Protein AF-0000000085005162 (afdb_homodimer)

Solvent-accessible surface area (backbone atoms only — not comparable to full-atom values): 63603 Å² total; per-residue (Å²): 134,86,76,78,71,82,76,78,75,70,80,66,79,71,73,74,74,73,71,81,65,89,55,52,70,66,54,61,42,54,64,64,38,74,47,74,53,84,86,37,30,31,32,52,58,74,61,48,82,42,66,69,55,87,69,76,27,60,67,50,50,50,42,52,51,51,44,47,50,52,36,52,46,49,45,70,70,62,49,41,57,82,68,22,45,52,56,73,64,72,89,51,52,70,74,76,49,97,74,84,76,86,80,82,82,84,82,82,76,84,76,69,79,84,39,60,56,33,46,30,34,39,41,41,54,74,33,60,73,65,66,96,54,91,69,52,62,49,31,28,35,40,35,34,48,84,90,47,39,42,37,38,34,42,17,56,15,62,56,3,44,54,48,48,44,46,48,50,40,60,49,43,32,38,56,94,92,36,42,26,30,70,37,24,33,41,34,45,36,47,61,73,34,71,39,33,33,38,31,47,35,33,17,37,18,62,58,50,71,69,57,51,51,45,51,45,53,52,30,33,60,29,67,23,34,33,40,35,35,33,42,38,23,25,54,11,16,25,60,64,40,86,94,48,60,57,21,39,76,31,15,89,39,86,83,47,49,38,49,71,63,54,52,51,48,52,47,52,55,25,47,62,49,57,22,44,56,33,50,26,52,39,30,54,21,46,26,21,32,23,48,41,62,76,39,55,81,32,35,18,34,56,57,33,57,29,34,68,69,44,62,94,60,22,25,32,95,55,69,53,16,18,23,46,29,78,70,38,73,64,35,56,56,50,50,46,52,53,48,23,54,51,34,64,72,40,86,51,50,51,39,30,45,27,35,44,81,72,42,70,50,17,52,59,53,29,66,61,48,48,50,55,39,68,75,40,79,83,60,49,52,32,51,51,38,29,51,41,47,70,59,47,48,61,50,61,64,29,45,86,34,30,72,33,91,70,59,34,44,32,29,33,38,30,37,68,63,35,93,73,45,15,28,85,74,75,68,62,72,38,29,31,36,37,42,58,72,42,50,61,46,49,49,54,42,25,73,74,57,24,34,30,35,44,31,27,40,81,35,31,28,46,55,32,12,65,20,47,55,57,39,50,53,43,69,48,45,53,71,80,56,72,88,46,84,83,61,81,62,63,38,55,68,42,28,10,23,27,63,16,93,50,10,19,22,49,41,40,62,30,34,30,45,60,63,75,60,64,90,49,51,76,74,36,47,69,24,51,44,28,36,35,34,40,32,61,14,46,56,28,31,73,69,40,44,46,38,51,42,26,49,42,52,46,30,42,28,17,35,44,26,48,44,44,47,37,88,85,77,64,35,41,36,63,52,72,42,47,38,44,52,53,22,46,32,55,49,39,41,75,71,72,31,51,32,38,52,62,38,27,54,49,39,40,70,33,35,61,66,36,32,46,34,88,57,79,69,60,41,102,134,87,77,77,71,84,75,78,74,70,78,66,79,70,73,76,74,73,69,80,66,89,53,51,68,67,56,61,41,53,63,65,37,75,48,73,53,84,85,38,29,31,32,53,58,73,62,48,81,43,65,69,55,87,68,75,27,62,67,48,50,49,41,53,53,50,43,48,50,54,37,52,46,50,44,69,68,61,49,41,57,80,68,20,45,51,57,74,66,72,89,52,52,70,76,78,49,99,72,84,78,85,79,83,82,83,81,83,76,83,76,68,78,86,39,60,56,31,47,30,34,40,41,40,54,74,35,58,74,67,65,96,53,90,70,52,62,49,31,28,34,42,36,35,48,85,87,48,39,43,38,38,32,40,16,55,16,62,57,4,44,53,51,47,45,46,48,50,42,62,50,43,30,36,56,94,90,37,42,26,29,71,36,22,32,43,34,44,36,47,61,73,34,72,38,32,32,39,31,46,33,33,16,38,17,60,56,50,70,69,57,51,50,45,51,46,51,52,31,36,61,28,67,23,35,33,42,34,35,35,41,39,23,25,54,10,15,26,60,65,41,86,94,48,61,57,20,38,74,31,16,88,40,85,83,46,49,39,48,71,64,51,52,51,49,53,47,52,56,25,46,62,50,56,22,44,56,33,51,26,52,40,30,53,21,45,26,20,33,25,49,41,61,76,40,56,80,31,35,19,35,56,58,32,57,27,33,68,68,44,61,96,60,20,24,33,94,56,68,53,15,17,23,44,30,79,68,39,73,63,36,57,57,51,49,45,53,54,48,24,54,51,35,64,71,38,84,50,50,52,40,29,46,27,35,45,82,74,43,70,51,16,52,58,54,28,66,61,46,50,51,56,39,68,75,39,78,83,61,47,52,30,52,51,37,29,51,41,48,69,59,47,49,60,48,62,64,29,44,86,34,30,72,33,92,71,58,33,43,32,30,34,40,32,38,68,62,35,92,73,45,16,28,84,74,74,68,60,71,38,30,28,36,38,42,58,73,41,48,62,45,49,49,54,40,24,72,72,57,24,35,30,35,45,31,27,42,81,35,32,28,46,54,33,13,66,20,49,54,58,39,49,55,44,69,49,43,54,71,82,57,71,87,46,86,83,61,81,61,62,38,57,67,42,28,10,25,26,62,16,94,49,10,19,21,49,41,42,63,29,34,30,44,61,62,75,59,64,91,49,52,77,73,34,47,67,25,50,43,29,36,34,32,40,32,64,14,46,56,29,29,71,69,40,44,45,38,52,43,26,47,43,51,48,29,43,28,16,35,45,26,46,44,42,47,38,88,86,78,64,36,42,36,63,52,70,42,47,36,42,52,53,24,44,29,55,51,38,40,76,71,73,32,51,34,39,53,62,38,26,52,50,40,41,70,34,36,62,64,36,31,45,35,88,58,79,70,61,39,102

InterPro domains:
  IPR015883 Beta-hexosaminidase, catalytic domain [PF00728] (193-563)
  IPR017853 Glycoside hydrolase superfamily [SSF51445] (193-566)
  IPR025705 Beta-hexosaminidase [PIRSF001093] (6-616)
  IPR025705 Beta-hexosaminidase [PR00738] (151-171)
  IPR025705 Beta-hexosaminidase [PR00738] (187-204)
  IPR025705 Beta-hexosaminidase [PR00738] (216-237)
  IPR025705 Beta-hexosaminidase [PR00738] (269-286)
  IPR025705 Beta-hexosaminidase [PR00738] (324-342)
  IPR025705 Beta-hexosaminidase [PR00738] (346-359)
  IPR025705 Beta-hexosaminidase [PR00738] (528-544)
  IPR025705 Beta-hexosaminidase [PR00738] (545-562)
  IPR025705 Beta-hexosaminidase [PTHR22600] (21-606)
  IPR029018 Beta-hexosaminidase-like, domain 2 [G3DSA:3.30.379.10] (23-190)
  IPR029018 Beta-hexosaminidase-like, domain 2 [SSF55545] (28-191)
  IPR029019 Beta-hexosaminidase, eukaryotic type, N-terminal [PF14845] (27-171)

Organism: Metarhizium robertsii (strain ARSEF 23 / ATCC MYA-3075) (NCBI:txid655844)

Structure (mmCIF, N/CA/C/O backbone):
data_AF-0000000085005162-model_v1
#
loop_
_entity.id
_entity.type
_entity.pdbx_description
1 polymer Beta-hexosaminidase
#
loop_
_atom_site.group_PDB
_atom_site.id
_atom_site.type_symbol
_atom_site.label_atom_id
_atom_site.label_alt_id
_atom_site.label_comp_id
_atom_site.label_asym_id
_atom_site.label_entity_id
_atom_site.label_seq_id
_atom_site.pdbx_PDB_ins_code
_atom_site.Cartn_x
_atom_site.Cartn_y
_atom_site.Cartn_z
_atom_site.occupancy
_atom_site.B_iso_or_equiv
_atom_site.auth_seq_id
_atom_site.auth_comp_id
_atom_site.auth_asym_id
_atom_site.auth_atom_id
_atom_site.pdbx_PDB_model_num
ATOM 1 N N . MET A 1 1 ? -13.484 18.625 -16.375 1 21.08 1 MET A N 1
ATOM 2 C CA . MET A 1 1 ? -13.688 18.453 -17.797 1 21.08 1 MET A CA 1
ATOM 3 C C . MET A 1 1 ? -15.172 18.297 -18.125 1 21.08 1 MET A C 1
ATOM 5 O O . MET A 1 1 ? -15.844 17.438 -17.547 1 21.08 1 MET A O 1
ATOM 9 N N . ARG A 1 2 ? -15.719 19.422 -18.781 1 23.5 2 ARG A N 1
ATOM 10 C CA . ARG A 1 2 ? -17.109 19.812 -18.969 1 23.5 2 ARG A CA 1
ATOM 11 C C . ARG A 1 2 ? -17.766 18.969 -20.078 1 23.5 2 ARG A C 1
ATOM 13 O O . ARG A 1 2 ? -17.656 19.297 -21.25 1 23.5 2 ARG A O 1
ATOM 20 N N . PHE A 1 3 ? -17.625 17.625 -20.141 1 25 3 PHE A N 1
ATOM 21 C CA . PHE A 1 3 ? -18.344 16.953 -21.203 1 25 3 PHE A CA 1
ATOM 22 C C . PHE A 1 3 ? -19.844 17.203 -21.094 1 25 3 PHE A C 1
ATOM 24 O O . PHE A 1 3 ? -20.438 17 -20.047 1 25 3 PHE A O 1
ATOM 31 N N . TYR A 1 4 ? -20.297 18.125 -21.953 1 25.56 4 TYR A N 1
ATOM 32 C CA . TYR A 1 4 ? -21.656 18.609 -22.125 1 25.56 4 TYR A CA 1
ATOM 33 C C . TYR A 1 4 ? -22.562 17.5 -22.656 1 25.56 4 TYR A C 1
ATOM 35 O O . TYR A 1 4 ? -22.625 17.266 -23.859 1 25.56 4 TYR A O 1
ATOM 43 N N . THR A 1 5 ? -22.453 16.266 -22.422 1 28.45 5 THR A N 1
ATOM 44 C CA . THR A 1 5 ? -23.406 15.406 -23.125 1 28.45 5 THR A CA 1
ATOM 45 C C . THR A 1 5 ? -24.828 15.742 -22.703 1 28.45 5 THR A C 1
ATOM 47 O O . THR A 1 5 ? -25.094 16.062 -21.531 1 28.45 5 THR A O 1
ATOM 50 N N . SER A 1 6 ? -25.688 16.156 -23.641 1 29.53 6 SER A N 1
ATOM 51 C CA . SER A 1 6 ? -27.125 16.422 -23.688 1 29.53 6 SER A CA 1
ATOM 52 C C . SER A 1 6 ? -27.906 15.32 -23 1 29.53 6 SER A C 1
ATOM 54 O O . SER A 1 6 ? -27.781 14.148 -23.344 1 29.53 6 SER A O 1
ATOM 56 N N . ALA A 1 7 ? -28.359 15.594 -21.766 1 26.17 7 ALA A N 1
ATOM 57 C CA . ALA A 1 7 ? -29.078 14.727 -20.844 1 26.17 7 ALA A CA 1
ATOM 58 C C . ALA A 1 7 ? -30.5 14.477 -21.312 1 26.17 7 ALA A C 1
ATOM 60 O O . ALA A 1 7 ? -31.328 15.391 -21.312 1 26.17 7 ALA A O 1
ATOM 61 N N . LEU A 1 8 ? -30.672 13.75 -22.547 1 31.52 8 LEU A N 1
ATOM 62 C CA . LEU A 1 8 ? -32.031 13.266 -22.734 1 31.52 8 LEU A CA 1
ATOM 63 C C . LEU A 1 8 ? -32.562 12.617 -21.453 1 31.52 8 LEU A C 1
ATOM 65 O O . LEU A 1 8 ? -31.953 11.664 -20.953 1 31.52 8 LEU A O 1
ATOM 69 N N . LEU A 1 9 ? -33.375 13.328 -20.781 1 28.27 9 LEU A N 1
ATOM 70 C CA . LEU A 1 9 ? -34.031 12.984 -19.5 1 28.27 9 LEU A CA 1
ATOM 71 C C . LEU A 1 9 ? -35.031 11.852 -19.688 1 28.27 9 LEU A C 1
ATOM 73 O O . LEU A 1 9 ? -36.125 12.07 -20.188 1 28.27 9 LEU A O 1
ATOM 77 N N . ALA A 1 10 ? -34.719 10.75 -20.312 1 28.72 10 ALA A N 1
ATOM 78 C CA . ALA A 1 10 ? -35.781 9.766 -20.172 1 28.72 10 ALA A CA 1
ATOM 79 C C . ALA A 1 10 ? -36.125 9.516 -18.703 1 28.72 10 ALA A C 1
ATOM 81 O O . ALA A 1 10 ? -35.219 9.219 -17.906 1 28.72 10 ALA A O 1
ATOM 82 N N . ALA A 1 11 ? -37.188 10.023 -18.281 1 30.8 11 ALA A N 1
ATOM 83 C CA . ALA A 1 11 ? -37.781 9.688 -16.984 1 30.8 11 ALA A CA 1
ATOM 84 C C . ALA A 1 11 ? -37.906 8.18 -16.812 1 30.8 11 ALA A C 1
ATOM 86 O O . ALA A 1 11 ? -38.812 7.559 -17.391 1 30.8 11 ALA A O 1
ATOM 87 N N . LEU A 1 12 ? -36.812 7.406 -16.953 1 29.8 12 LEU A N 1
ATOM 88 C CA . LEU A 1 12 ? -37.094 6.027 -16.562 1 29.8 12 LEU A CA 1
ATOM 89 C C . LEU A 1 12 ? -37.625 5.965 -15.133 1 29.8 12 LEU A C 1
ATOM 91 O O . LEU A 1 12 ? -37.031 6.523 -14.211 1 29.8 12 LEU A O 1
ATOM 95 N N . ALA A 1 13 ? -38.906 5.719 -15.016 1 30.8 13 ALA A N 1
ATOM 96 C CA . ALA A 1 13 ? -39.5 5.289 -13.758 1 30.8 13 ALA A CA 1
ATOM 97 C C . ALA A 1 13 ? -38.594 4.309 -13.016 1 30.8 13 ALA A C 1
ATOM 99 O O . ALA A 1 13 ? -38.344 3.207 -13.508 1 30.8 13 ALA A O 1
ATOM 100 N N . THR A 1 14 ? -37.688 4.859 -12.234 1 34.75 14 THR A N 1
ATOM 101 C CA . THR A 1 14 ? -36.875 4.055 -11.328 1 34.75 14 THR A CA 1
ATOM 102 C C . THR A 1 14 ? -37.75 3.146 -10.477 1 34.75 14 THR A C 1
ATOM 104 O O . THR A 1 14 ? -38.594 3.627 -9.703 1 34.75 14 THR A O 1
ATOM 107 N N . VAL A 1 15 ? -38.281 2.111 -11.078 1 34 15 VAL A N 1
ATOM 108 C CA . VAL A 1 15 ? -38.812 1.095 -10.172 1 34 15 VAL A CA 1
ATOM 109 C C . VAL A 1 15 ? -37.875 0.98 -8.953 1 34 15 VAL A C 1
ATOM 111 O O . VAL A 1 15 ? -36.688 0.666 -9.086 1 34 15 VAL A O 1
ATOM 114 N N . GLU A 1 16 ? -38.25 1.733 -7.957 1 38.22 16 GLU A N 1
ATOM 115 C CA . GLU A 1 16 ? -37.625 1.594 -6.652 1 38.22 16 GLU A CA 1
ATOM 116 C C . GLU A 1 16 ? -37.625 0.141 -6.184 1 38.22 16 GLU A C 1
ATOM 118 O O . GLU A 1 16 ? -38.656 -0.36 -5.719 1 38.22 16 GLU A O 1
ATOM 123 N N . LEU A 1 17 ? -37.094 -0.715 -6.84 1 36.66 17 LEU A N 1
ATOM 124 C CA . LEU A 1 17 ? -36.906 -2.012 -6.199 1 36.66 17 LEU A CA 1
ATOM 125 C C . LEU A 1 17 ? -36.219 -1.864 -4.859 1 36.66 17 LEU A C 1
ATOM 127 O O . LEU A 1 17 ? -34.969 -1.825 -4.805 1 36.66 17 LEU A O 1
ATOM 131 N N . THR A 1 18 ? -36.781 -1.138 -3.984 1 43.47 18 THR A N 1
ATOM 132 C CA . THR A 1 18 ? -36.281 -1.215 -2.625 1 43.47 18 THR A CA 1
ATOM 133 C C . THR A 1 18 ? -36.312 -2.654 -2.117 1 43.47 18 THR A C 1
ATOM 135 O O . THR A 1 18 ? -37.344 -3.17 -1.746 1 43.47 18 THR A O 1
ATOM 138 N N . SER A 1 19 ? -35.656 -3.561 -2.619 1 48.22 19 SER A N 1
ATOM 139 C CA . SER A 1 19 ? -35.656 -4.922 -2.088 1 48.22 19 SER A CA 1
ATOM 140 C C . SER A 1 19 ? -35.312 -4.938 -0.606 1 48.22 19 SER A C 1
ATOM 142 O O . SER A 1 19 ? -34.25 -4.406 -0.212 1 48.22 19 SER A O 1
ATOM 144 N N . ALA A 1 20 ? -36.312 -5.105 0.322 1 54.44 20 ALA A N 1
ATOM 145 C CA . ALA A 1 20 ? -36.219 -5.328 1.763 1 54.44 20 ALA A CA 1
ATOM 146 C C . ALA A 1 20 ? -35.094 -6.312 2.09 1 54.44 20 ALA A C 1
ATOM 148 O O . ALA A 1 20 ? -34.969 -7.363 1.455 1 54.44 20 ALA A O 1
ATOM 149 N N . VAL A 1 21 ? -34 -5.793 2.844 1 67.75 21 VAL A N 1
ATOM 150 C CA . VAL A 1 21 ? -32.906 -6.621 3.344 1 67.75 21 VAL A CA 1
ATOM 151 C C . VAL A 1 21 ? -33.438 -7.578 4.41 1 67.75 21 VAL A C 1
ATOM 153 O O . VAL A 1 21 ? -34 -7.148 5.414 1 67.75 21 VAL A O 1
ATOM 156 N N . THR A 1 22 ? -33.438 -8.773 4.152 1 78.5 22 THR A N 1
ATOM 157 C CA . THR A 1 22 ? -33.938 -9.812 5.051 1 78.5 22 THR A CA 1
ATOM 158 C C . THR A 1 22 ? -33.031 -9.945 6.27 1 78.5 22 THR A C 1
ATOM 160 O O . THR A 1 22 ? -33.531 -10.141 7.391 1 78.5 22 THR A O 1
ATOM 163 N N . VAL A 1 23 ? -31.766 -9.805 6.062 1 92.38 23 VAL A N 1
ATOM 164 C CA . VAL A 1 23 ? -30.781 -9.898 7.133 1 92.38 23 VAL A CA 1
ATOM 165 C C . VAL A 1 23 ? -29.766 -8.758 6.996 1 92.38 23 VAL A C 1
ATOM 167 O O . VAL A 1 23 ? -29.609 -8.18 5.918 1 92.38 23 VAL A O 1
ATOM 170 N N . LYS A 1 24 ? -29.078 -8.445 8.047 1 92.44 24 LYS A N 1
ATOM 171 C CA . LYS A 1 24 ? -28.078 -7.371 8.078 1 92.44 24 LYS A CA 1
ATOM 172 C C . LYS A 1 24 ? -26.797 -7.781 7.371 1 92.44 24 LYS A C 1
ATOM 174 O O . LYS A 1 24 ? -26.078 -6.938 6.84 1 92.44 24 LYS A O 1
ATOM 179 N N . VAL A 1 25 ? -26.562 -9.141 7.445 1 94.44 25 VAL A N 1
ATOM 180 C CA . VAL A 1 25 ? -25.266 -9.562 6.949 1 94.44 25 VAL A CA 1
ATOM 181 C C . VAL A 1 25 ? -25.406 -10.844 6.125 1 94.44 25 VAL A C 1
ATOM 183 O O . VAL A 1 25 ? -26.031 -11.805 6.57 1 94.44 25 VAL A O 1
ATOM 186 N N . ASN A 1 26 ? -24.906 -10.82 4.934 1 96.12 26 ASN A N 1
ATOM 187 C CA . ASN A 1 26 ? -24.734 -11.992 4.078 1 96.12 26 ASN A CA 1
ATOM 188 C C . ASN A 1 26 ? -23.266 -12.383 3.949 1 96.12 26 ASN A C 1
ATOM 190 O O . ASN A 1 26 ? -22.375 -11.539 4.109 1 96.12 26 ASN A O 1
ATOM 194 N N . PRO A 1 27 ? -23.016 -13.625 3.73 1 97.06 27 PRO A N 1
ATOM 195 C CA . PRO A 1 27 ? -21.625 -14.062 3.67 1 97.06 27 PRO A CA 1
ATOM 196 C C . PRO A 1 27 ? -20.938 -13.648 2.377 1 97.06 27 PRO A C 1
ATOM 198 O O . PRO A 1 27 ? -21.594 -13.273 1.406 1 97.06 27 PRO A O 1
ATOM 201 N N . LEU A 1 28 ? -19.703 -13.594 2.367 1 98.12 28 LEU A N 1
ATOM 202 C CA . LEU A 1 28 ? -18.797 -13.461 1.225 1 98.12 28 LEU A CA 1
ATOM 203 C C . LEU A 1 28 ? -17.906 -14.68 1.091 1 98.12 28 LEU A C 1
ATOM 205 O O . LEU A 1 28 ? -17.188 -15.039 2.033 1 98.12 28 LEU A O 1
ATOM 209 N N . PRO A 1 29 ? -17.891 -15.375 0.01 1 98.44 29 PRO A N 1
ATOM 210 C CA . PRO A 1 29 ? -18.625 -15.062 -1.218 1 98.44 29 PRO A CA 1
ATOM 211 C C . PRO A 1 29 ? -20.125 -15.297 -1.083 1 98.44 29 PRO A C 1
ATOM 213 O O . PRO A 1 29 ? -20.547 -16.125 -0.28 1 98.44 29 PRO A O 1
ATOM 216 N N . ALA A 1 30 ? -20.875 -14.578 -1.923 1 98.19 30 ALA A N 1
ATOM 217 C CA . ALA A 1 30 ? -22.297 -14.859 -2.014 1 98.19 30 ALA A CA 1
ATOM 218 C C . ALA A 1 30 ? -22.547 -16.297 -2.477 1 98.19 30 ALA A C 1
ATOM 220 O O . ALA A 1 30 ? -21.906 -16.766 -3.412 1 98.19 30 ALA A O 1
ATOM 221 N N . PRO A 1 31 ? -23.469 -16.984 -1.752 1 98 31 PRO A N 1
ATOM 222 C CA . PRO A 1 31 ? -23.781 -18.344 -2.191 1 98 31 PRO A CA 1
ATOM 223 C C . PRO A 1 31 ? -24.516 -18.375 -3.535 1 98 31 PRO A C 1
ATOM 225 O O . PRO A 1 31 ? -25.094 -17.375 -3.949 1 98 31 PRO A O 1
ATOM 228 N N . GLN A 1 32 ? -24.484 -19.547 -4.141 1 97.94 32 GLN A N 1
ATOM 229 C CA . GLN A 1 32 ? -25.25 -19.781 -5.363 1 97.94 32 GLN A CA 1
ATOM 230 C C . GLN A 1 32 ? -26.734 -19.578 -5.121 1 97.94 32 GLN A C 1
ATOM 232 O O . GLN A 1 32 ? -27.438 -18.953 -5.934 1 97.94 32 GLN A O 1
ATOM 237 N N . ASP A 1 33 ? -27.203 -20.141 -4.039 1 96.94 33 ASP A N 1
ATOM 238 C CA . ASP A 1 33 ? -28.609 -20.062 -3.65 1 96.94 33 ASP A CA 1
ATOM 239 C C . ASP A 1 33 ? -28.75 -19.906 -2.137 1 96.94 33 ASP A C 1
ATOM 241 O O . ASP A 1 33 ? -28.141 -20.672 -1.373 1 96.94 33 ASP A O 1
ATOM 245 N N . VAL A 1 34 ? -29.5 -18.969 -1.72 1 96.81 34 VAL A N 1
ATOM 246 C CA . VAL A 1 34 ? -29.766 -18.75 -0.304 1 96.81 34 VAL A CA 1
ATOM 247 C C . VAL A 1 34 ? -31.234 -18.375 -0.108 1 96.81 34 VAL A C 1
ATOM 249 O O . VAL A 1 34 ? -31.781 -17.547 -0.839 1 96.81 34 VAL A O 1
ATOM 252 N N . THR A 1 35 ? -31.891 -19.031 0.785 1 96.69 35 THR A N 1
ATOM 253 C CA . THR A 1 35 ? -33.25 -18.734 1.164 1 96.69 35 THR A CA 1
ATOM 254 C C . THR A 1 35 ? -33.375 -18.469 2.66 1 96.69 35 THR A C 1
ATOM 256 O O . THR A 1 35 ? -33.062 -19.328 3.48 1 96.69 35 THR A O 1
ATOM 259 N N . TRP A 1 36 ? -33.812 -17.344 3.018 1 96.19 36 TRP A N 1
ATOM 260 C CA . TRP A 1 36 ? -33.969 -16.938 4.41 1 96.19 36 TRP A CA 1
ATOM 261 C C . TRP A 1 36 ? -35.406 -17.125 4.887 1 96.19 36 TRP A C 1
ATOM 263 O O . TRP A 1 36 ? -36.344 -16.875 4.137 1 96.19 36 TRP A O 1
ATOM 273 N N . GLY A 1 37 ? -35.5 -17.547 6.125 1 94.62 37 GLY A N 1
ATOM 274 C CA . GLY A 1 37 ? -36.812 -17.531 6.789 1 94.62 37 GLY A CA 1
ATOM 275 C C . GLY A 1 37 ? -37.125 -16.203 7.445 1 94.62 37 GLY A C 1
ATOM 276 O O . GLY A 1 37 ? -36.406 -15.219 7.227 1 94.62 37 GLY A O 1
ATOM 277 N N . ASP A 1 38 ? -38.281 -16.172 8.156 1 92.5 38 ASP A N 1
ATOM 278 C CA . ASP A 1 38 ? -38.688 -14.906 8.766 1 92.5 38 ASP A CA 1
ATOM 279 C C . ASP A 1 38 ? -39.219 -15.125 10.18 1 92.5 38 ASP A C 1
ATOM 281 O O . ASP A 1 38 ? -40 -14.32 10.703 1 92.5 38 ASP A O 1
ATOM 285 N N . SER A 1 39 ? -38.812 -16.219 10.812 1 92.5 39 SER A N 1
ATOM 286 C CA . SER A 1 39 ? -39.375 -16.547 12.109 1 92.5 39 SER A CA 1
ATOM 287 C C . SER A 1 39 ? -38.562 -15.93 13.242 1 92.5 39 SER A C 1
ATOM 289 O O . SER A 1 39 ? -38.906 -16.078 14.422 1 92.5 39 SER A O 1
ATOM 291 N N . GLY A 1 40 ? -37.5 -15.25 12.883 1 92.06 40 GLY A N 1
ATOM 292 C CA . GLY A 1 40 ? -36.688 -14.602 13.898 1 92.06 40 GLY A CA 1
ATOM 293 C C . GLY A 1 40 ? -35.344 -15.289 14.125 1 92.06 40 GLY A C 1
ATOM 294 O O . GLY A 1 40 ? -35.062 -16.328 13.523 1 92.06 40 GLY A O 1
ATOM 295 N N . PRO A 1 41 ? -34.594 -14.742 15.016 1 94.94 41 PRO A N 1
ATOM 296 C CA . PRO A 1 41 ? -33.219 -15.211 15.203 1 94.94 41 PRO A CA 1
ATOM 297 C C . PRO A 1 41 ? -33.156 -16.547 15.938 1 94.94 41 PRO A C 1
ATOM 299 O O . PRO A 1 41 ? -34.062 -16.891 16.703 1 94.94 41 PRO A O 1
ATOM 302 N N . LYS A 1 42 ? -32.125 -17.266 15.648 1 95.94 42 LYS A N 1
ATOM 303 C CA . LYS A 1 42 ? -31.75 -18.469 16.391 1 95.94 42 LYS A CA 1
ATOM 304 C C . LYS A 1 42 ? -30.516 -18.203 17.266 1 95.94 42 LYS A C 1
ATOM 306 O O . LYS A 1 42 ? -29.484 -17.734 16.75 1 95.94 42 LYS A O 1
ATOM 311 N N . HIS A 1 43 ? -30.578 -18.516 18.547 1 96.38 43 HIS A N 1
ATOM 312 C CA . HIS A 1 43 ? -29.422 -18.359 19.422 1 96.38 43 HIS A CA 1
ATOM 313 C C . HIS A 1 43 ? -28.438 -19.516 19.234 1 96.38 43 HIS A C 1
ATOM 315 O O . HIS A 1 43 ? -28.844 -20.656 19.016 1 96.38 43 HIS A O 1
ATOM 321 N N . VAL A 1 44 ? -27.203 -19.219 19.312 1 96.5 44 VAL A N 1
ATOM 322 C CA . VAL A 1 44 ? -26.156 -20.219 19.094 1 96.5 44 VAL A CA 1
ATOM 323 C C . VAL A 1 44 ? -25.469 -20.516 20.422 1 96.5 44 VAL A C 1
ATOM 325 O O . VAL A 1 44 ? -24.812 -19.656 21 1 96.5 44 VAL A O 1
ATOM 328 N N . GLY A 1 45 ? -25.656 -21.688 21 1 91.38 45 GLY A N 1
ATOM 329 C CA . GLY A 1 45 ? -24.953 -22.172 22.156 1 91.38 45 GLY A CA 1
ATOM 330 C C . GLY A 1 45 ? -23.734 -23.016 21.812 1 91.38 45 GLY A C 1
ATOM 331 O O . GLY A 1 45 ? -23.125 -22.828 20.766 1 91.38 45 GLY A O 1
ATOM 332 N N . TRP A 1 46 ? -23.312 -23.781 22.719 1 92.31 46 TRP A N 1
ATOM 333 C CA . TRP A 1 46 ? -22.266 -24.75 22.422 1 92.31 46 TRP A CA 1
ATOM 334 C C . TRP A 1 46 ? -22.766 -25.781 21.406 1 92.31 46 TRP A C 1
ATOM 336 O O . TRP A 1 46 ? -23.766 -26.453 21.625 1 92.31 46 TRP A O 1
ATOM 346 N N . LEU A 1 47 ? -22.094 -25.844 20.344 1 95.31 47 LEU A N 1
ATOM 347 C CA . LEU A 1 47 ? -22.531 -26.734 19.266 1 95.31 47 LEU A CA 1
ATOM 348 C C . LEU A 1 47 ? -21.703 -28.016 19.25 1 95.31 47 LEU A C 1
ATOM 350 O O . LEU A 1 47 ? -20.5 -27.984 19 1 95.31 47 LEU A O 1
ATOM 354 N N . ASN A 1 48 ? -22.375 -29.141 19.5 1 95.5 48 ASN A N 1
ATOM 355 C CA . ASN A 1 48 ? -21.734 -30.438 19.375 1 95.5 48 ASN A CA 1
ATOM 356 C C . ASN A 1 48 ? -21.641 -30.891 17.922 1 95.5 48 ASN A C 1
ATOM 358 O O . ASN A 1 48 ? -22.641 -30.891 17.203 1 95.5 48 ASN A O 1
ATOM 362 N N . LEU A 1 49 ? -20.484 -31.359 17.5 1 96.88 49 LEU A N 1
ATOM 363 C CA . LEU A 1 49 ? -20.312 -31.844 16.141 1 96.88 49 LEU A CA 1
ATOM 364 C C . LEU A 1 49 ? -20.703 -33.312 16.047 1 96.88 49 LEU A C 1
ATOM 366 O O . LEU A 1 49 ? -20.219 -34.156 16.812 1 96.88 49 LEU A O 1
ATOM 370 N N . ARG A 1 50 ? -21.578 -33.656 15.133 1 96.44 50 ARG A N 1
ATOM 371 C CA . ARG A 1 50 ? -21.906 -35.031 14.734 1 96.44 50 ARG A CA 1
ATOM 372 C C . ARG A 1 50 ? -21.625 -35.25 13.25 1 96.44 50 ARG A C 1
ATOM 374 O O . ARG A 1 50 ? -21.891 -34.375 12.43 1 96.44 50 ARG A O 1
ATOM 381 N N . THR A 1 51 ? -21.047 -36.375 13 1 95.81 51 THR A N 1
ATOM 382 C CA . THR A 1 51 ? -20.766 -36.719 11.609 1 95.81 51 THR A CA 1
ATOM 383 C C . THR A 1 51 ? -21.188 -38.125 11.305 1 95.81 51 THR A C 1
ATOM 385 O O . THR A 1 51 ? -21.453 -38.938 12.219 1 95.81 51 THR A O 1
ATOM 388 N N . ASN A 1 52 ? -21.234 -38.5 10.039 1 94.56 52 ASN A N 1
ATOM 389 C CA . ASN A 1 52 ? -21.5 -39.875 9.609 1 94.56 52 ASN A CA 1
ATOM 390 C C . ASN A 1 52 ? -20.203 -40.562 9.195 1 94.56 52 ASN A C 1
ATOM 392 O O . ASN A 1 52 ? -20.25 -41.531 8.398 1 94.56 52 ASN A O 1
ATOM 396 N N . SER A 1 53 ? -19.094 -40.031 9.586 1 88.69 53 SER A N 1
ATOM 397 C CA . SER A 1 53 ? -17.812 -40.562 9.148 1 88.69 53 SER A CA 1
ATOM 398 C C . SER A 1 53 ? -17.641 -42.031 9.562 1 88.69 53 SER A C 1
ATOM 400 O O . SER A 1 53 ? -17.078 -42.844 8.82 1 88.69 53 SER A O 1
ATOM 402 N N . ASN A 1 54 ? -18.172 -42.531 10.633 1 81.56 54 ASN A N 1
ATOM 403 C CA . ASN A 1 54 ? -17.969 -43.875 11.164 1 81.56 54 ASN A CA 1
ATOM 404 C C . ASN A 1 54 ? -16.516 -44.344 10.992 1 81.56 54 ASN A C 1
ATOM 406 O O . ASN A 1 54 ? -16.266 -45.5 10.648 1 81.56 54 ASN A O 1
ATOM 410 N N . ARG A 1 55 ? -15.516 -43.375 10.984 1 73 55 ARG A N 1
ATOM 411 C CA . ARG A 1 55 ? -14.07 -43.562 10.883 1 73 55 ARG A CA 1
ATOM 412 C C . ARG A 1 55 ? -13.703 -44.188 9.539 1 73 55 ARG A C 1
ATOM 414 O O . ARG A 1 55 ? -12.758 -44.969 9.461 1 73 55 ARG A O 1
ATOM 421 N N . LYS A 1 56 ? -14.469 -44.031 8.531 1 72.31 56 LYS A N 1
ATOM 422 C CA . LYS A 1 56 ? -14.18 -44.5 7.184 1 72.31 56 LYS A CA 1
ATOM 423 C C . LYS A 1 56 ? -12.82 -44 6.707 1 72.31 56 LYS A C 1
ATOM 425 O O . LYS A 1 56 ? -12.102 -44.719 6.004 1 72.31 56 LYS A O 1
ATOM 430 N N . SER A 1 57 ? -12.508 -42.75 6.945 1 74.69 57 SER A N 1
ATOM 431 C CA . SER A 1 57 ? -11.18 -42.188 6.742 1 74.69 57 SER A CA 1
ATOM 432 C C . SER A 1 57 ? -10.695 -41.438 7.988 1 74.69 57 SER A C 1
ATOM 434 O O . SER A 1 57 ? -11.172 -40.344 8.297 1 74.69 57 SER A O 1
ATOM 436 N N . GLU A 1 58 ? -9.797 -42.031 8.516 1 79.75 58 GLU A N 1
ATOM 437 C CA . GLU A 1 58 ? -9.328 -41.469 9.773 1 79.75 58 GLU A CA 1
ATOM 438 C C . GLU A 1 58 ? -8.766 -40.062 9.562 1 79.75 58 GLU A C 1
ATOM 440 O O . GLU A 1 58 ? -9.078 -39.156 10.328 1 79.75 58 GLU A O 1
ATOM 445 N N . SER A 1 59 ? -8.102 -39.906 8.43 1 87.81 59 SER A N 1
ATOM 446 C CA . SER A 1 59 ? -7.449 -38.625 8.188 1 87.81 59 SER A CA 1
ATOM 447 C C . SER A 1 59 ? -8.469 -37.531 7.891 1 87.81 59 SER A C 1
ATOM 449 O O . SER A 1 59 ? -8.391 -36.438 8.453 1 87.81 59 SER A O 1
ATOM 451 N N . ASN A 1 60 ? -9.453 -37.781 7.094 1 94 60 ASN A N 1
ATOM 452 C CA . ASN A 1 60 ? -10.445 -36.781 6.727 1 94 60 ASN A CA 1
ATOM 453 C C . ASN A 1 60 ? -11.422 -36.531 7.871 1 94 60 ASN A C 1
ATOM 455 O O . ASN A 1 60 ? -11.938 -35.406 8.008 1 94 60 ASN A O 1
ATOM 459 N N . THR A 1 61 ? -11.664 -37.562 8.672 1 94.38 61 THR A N 1
ATOM 460 C CA . THR A 1 61 ? -12.492 -37.375 9.859 1 94.38 61 THR A CA 1
ATOM 461 C C . THR A 1 61 ? -11.82 -36.406 10.82 1 94.38 61 THR A C 1
ATOM 463 O O . THR A 1 61 ? -12.477 -35.5 11.352 1 94.38 61 THR A O 1
ATOM 466 N N . GLN A 1 62 ? -10.562 -36.625 10.984 1 95.06 62 GLN A N 1
ATOM 467 C CA . GLN A 1 62 ? -9.797 -35.719 11.844 1 95.06 62 GLN A CA 1
ATOM 468 C C . GLN A 1 62 ? -9.758 -34.312 11.258 1 95.06 62 GLN A C 1
ATOM 470 O O . GLN A 1 62 ? -9.883 -33.312 11.992 1 95.06 62 GLN A O 1
ATOM 475 N N . LEU A 1 63 ? -9.586 -34.219 10 1 96.56 63 LEU A N 1
ATOM 476 C CA . LEU A 1 63 ? -9.539 -32.938 9.297 1 96.56 63 LEU A CA 1
ATOM 477 C C . LEU A 1 63 ? -10.82 -32.156 9.516 1 96.56 63 LEU A C 1
ATOM 479 O O . LEU A 1 63 ? -10.781 -30.969 9.828 1 96.56 63 LEU A O 1
ATOM 483 N N . VAL A 1 64 ? -11.953 -32.75 9.406 1 97.44 64 VAL A N 1
ATOM 484 C CA . VAL A 1 64 ? -13.25 -32.125 9.57 1 97.44 64 VAL A CA 1
ATOM 485 C C . VAL A 1 64 ? -13.43 -31.672 11.016 1 97.44 64 VAL A C 1
ATOM 487 O O . VAL A 1 64 ? -13.898 -30.562 11.281 1 97.44 64 VAL A O 1
ATOM 490 N N . SER A 1 65 ? -13.016 -32.531 11.922 1 96.62 65 SER A N 1
ATOM 491 C CA . SER A 1 65 ? -13.102 -32.188 13.344 1 96.62 65 SER A CA 1
ATOM 492 C C . SER A 1 65 ? -12.258 -30.969 13.664 1 96.62 65 SER A C 1
ATOM 494 O O . SER A 1 65 ? -12.703 -30.062 14.383 1 96.62 65 SER A O 1
ATOM 496 N N . GLU A 1 66 ? -11.086 -30.953 13.148 1 97.44 66 GLU A N 1
ATOM 497 C CA . GLU A 1 66 ? -10.188 -29.828 13.391 1 97.44 66 GLU A CA 1
ATOM 498 C C . GLU A 1 66 ? -10.711 -28.547 12.742 1 97.44 66 GLU A C 1
ATOM 500 O O . GLU A 1 66 ? -10.586 -27.453 13.312 1 97.44 66 GLU A O 1
ATOM 505 N N . ALA A 1 67 ? -11.203 -28.672 11.578 1 98.31 67 ALA A N 1
ATOM 506 C CA . ALA A 1 67 ? -11.789 -27.531 10.891 1 98.31 67 ALA A CA 1
ATOM 507 C C . ALA A 1 67 ? -12.961 -26.953 11.672 1 98.31 67 ALA A C 1
ATOM 509 O O . ALA A 1 67 ? -13.102 -25.734 11.781 1 98.31 67 ALA A O 1
ATOM 510 N N . TRP A 1 68 ? -13.797 -27.844 12.203 1 97.94 68 TRP A N 1
ATOM 511 C CA . TRP A 1 68 ? -14.922 -27.391 13.016 1 97.94 68 TRP A CA 1
ATOM 512 C C . TRP A 1 68 ? -14.43 -26.672 14.273 1 97.94 68 TRP A C 1
ATOM 514 O O . TRP A 1 68 ? -14.977 -25.641 14.664 1 97.94 68 TRP A O 1
ATOM 524 N N . ASN A 1 69 ? -13.414 -27.234 14.906 1 97.62 69 ASN A N 1
ATOM 525 C CA . ASN A 1 69 ? -12.844 -26.609 16.094 1 97.62 69 ASN A CA 1
ATOM 526 C C . ASN A 1 69 ? -12.352 -25.203 15.805 1 97.62 69 ASN A C 1
ATOM 528 O O . ASN A 1 69 ? -12.539 -24.297 16.625 1 97.62 69 ASN A O 1
ATOM 532 N N . ARG A 1 70 ? -11.695 -25.031 14.68 1 97.81 70 ARG A N 1
ATOM 533 C CA . ARG A 1 70 ? -11.227 -23.688 14.297 1 97.81 70 ARG A CA 1
ATOM 534 C C . ARG A 1 70 ? -12.398 -22.734 14.102 1 97.81 70 ARG A C 1
ATOM 536 O O . ARG A 1 70 ? -12.375 -21.609 14.57 1 97.81 70 ARG A O 1
ATOM 543 N N . ALA A 1 71 ? -13.43 -23.188 13.398 1 98 71 ALA A N 1
ATOM 544 C CA . ALA A 1 71 ? -14.609 -22.359 13.141 1 98 71 ALA A CA 1
ATOM 545 C C . ALA A 1 71 ? -15.336 -22.016 14.438 1 98 71 ALA A C 1
ATOM 547 O O . ALA A 1 71 ? -15.711 -20.859 14.648 1 98 71 ALA A O 1
ATOM 548 N N . SER A 1 72 ? -15.523 -23.047 15.266 1 97.56 72 SER A N 1
ATOM 549 C CA . SER A 1 72 ? -16.203 -22.859 16.547 1 97.56 72 SER A CA 1
ATOM 550 C C . SER A 1 72 ? -15.438 -21.906 17.438 1 97.56 72 SER A C 1
ATOM 552 O O . SER A 1 72 ? -16.031 -21.047 18.094 1 97.56 72 SER A O 1
ATOM 554 N N . LYS A 1 73 ? -14.172 -22.078 17.469 1 97.5 73 LYS A N 1
ATOM 555 C CA . LYS A 1 73 ? -13.336 -21.172 18.266 1 97.5 73 LYS A CA 1
ATOM 556 C C . LYS A 1 73 ? -13.43 -19.734 17.75 1 97.5 73 LYS A C 1
ATOM 558 O O . LYS A 1 73 ? -13.508 -18.797 18.547 1 97.5 73 LYS A O 1
ATOM 563 N N . ALA A 1 74 ? -13.352 -19.531 16.469 1 97.62 74 ALA A N 1
ATOM 564 C CA . ALA A 1 74 ? -13.492 -18.203 15.883 1 97.62 74 ALA A CA 1
ATOM 565 C C . ALA A 1 74 ? -14.828 -17.562 16.281 1 97.62 74 ALA A C 1
ATOM 567 O O . ALA A 1 74 ? -14.883 -16.406 16.672 1 97.62 74 ALA A O 1
ATOM 568 N N . ILE A 1 75 ? -15.914 -18.328 16.188 1 97.81 75 ILE A N 1
ATOM 569 C CA . ILE A 1 75 ? -17.266 -17.859 16.516 1 97.81 75 ILE A CA 1
ATOM 570 C C . ILE A 1 75 ? -17.312 -17.391 17.969 1 97.81 75 ILE A C 1
ATOM 572 O O . ILE A 1 75 ? -17.766 -16.281 18.25 1 97.81 75 ILE A O 1
ATOM 576 N N . THR A 1 76 ? -16.75 -18.203 18.875 1 96.88 76 THR A N 1
ATOM 577 C CA . THR A 1 76 ? -16.922 -17.953 20.312 1 96.88 76 THR A CA 1
ATOM 578 C C . THR A 1 76 ? -15.922 -16.906 20.797 1 96.88 76 THR A C 1
ATOM 580 O O . THR A 1 76 ? -16.219 -16.172 21.75 1 96.88 76 THR A O 1
ATOM 583 N N . SER A 1 77 ? -14.766 -16.859 20.156 1 96.88 77 SER A N 1
ATOM 584 C CA . SER A 1 77 ? -13.75 -15.906 20.594 1 96.88 77 SER A CA 1
ATOM 585 C C . SER A 1 77 ? -14.008 -14.516 20.031 1 96.88 77 SER A C 1
ATOM 587 O O . SER A 1 77 ? -13.844 -13.516 20.734 1 96.88 77 SER A O 1
ATOM 589 N N . LEU A 1 78 ? -14.391 -14.383 18.812 1 96.81 78 LEU A N 1
ATOM 590 C CA . LEU A 1 78 ? -14.57 -13.086 18.156 1 96.81 78 LEU A CA 1
ATOM 591 C C . LEU A 1 78 ? -15.852 -12.406 18.641 1 96.81 78 LEU A C 1
ATOM 593 O O . LEU A 1 78 ? -15.898 -11.188 18.781 1 96.81 78 LEU A O 1
ATOM 597 N N . ARG A 1 79 ? -16.906 -13.297 18.906 1 96.88 79 ARG A N 1
ATOM 598 C CA . ARG A 1 79 ? -18.203 -12.703 19.156 1 96.88 79 ARG A CA 1
ATOM 599 C C . ARG A 1 79 ? -18.5 -11.562 18.188 1 96.88 79 ARG A C 1
ATOM 601 O O . ARG A 1 79 ? -18.797 -10.445 18.609 1 96.88 79 ARG A O 1
ATOM 608 N N . TRP A 1 80 ? -18.531 -11.875 16.969 1 97.56 80 TRP A N 1
ATOM 609 C CA . TRP A 1 80 ? -18.453 -10.93 15.859 1 97.56 80 TRP A CA 1
ATOM 610 C C . TRP A 1 80 ? -19.672 -10.039 15.812 1 97.56 80 TRP A C 1
ATOM 612 O O . TRP A 1 80 ? -20.812 -10.523 15.703 1 97.56 80 TRP A O 1
ATOM 622 N N . VAL A 1 81 ? -19.453 -8.789 15.961 1 96.94 81 VAL A N 1
ATOM 623 C CA . VAL A 1 81 ? -20.438 -7.754 15.68 1 96.94 81 VAL A CA 1
ATOM 624 C C . VAL A 1 81 ? -20.172 -7.145 14.305 1 96.94 81 VAL A C 1
ATOM 626 O O . VAL A 1 81 ? -19.156 -6.48 14.102 1 96.94 81 VAL A O 1
ATOM 629 N N . PRO A 1 82 ? -21.062 -7.355 13.375 1 96.88 82 PRO A N 1
ATOM 630 C CA . PRO A 1 82 ? -20.828 -6.801 12.039 1 96.88 82 PRO A CA 1
ATOM 631 C C . PRO A 1 82 ? -20.5 -5.309 12.07 1 96.88 82 PRO A C 1
ATOM 633 O O . PRO A 1 82 ? -21.078 -4.559 12.852 1 96.88 82 PRO A O 1
ATOM 636 N N . GLN A 1 83 ? -19.531 -4.945 11.258 1 96.81 83 GLN A N 1
ATOM 637 C CA . GLN A 1 83 ? -19.078 -3.557 11.211 1 96.81 83 GLN A CA 1
ATOM 638 C C . GLN A 1 83 ? -19.734 -2.803 10.062 1 96.81 83 GLN A C 1
ATOM 640 O O . GLN A 1 83 ? -19.766 -1.571 10.047 1 96.81 83 GLN A O 1
ATOM 645 N N . ALA A 1 84 ? -20.203 -3.496 9.078 1 97 84 ALA A N 1
ATOM 646 C CA . ALA A 1 84 ? -21 -2.982 7.969 1 97 84 ALA A CA 1
ATOM 647 C C . ALA A 1 84 ? -22.25 -3.842 7.738 1 97 84 ALA A C 1
ATOM 649 O O . ALA A 1 84 ? -22.156 -5.07 7.719 1 97 84 ALA A O 1
ATOM 650 N N . ILE A 1 85 ? -23.375 -3.223 7.598 1 96.62 85 ILE A N 1
ATOM 651 C CA . ILE A 1 85 ? -24.609 -3.957 7.402 1 96.62 85 ILE A CA 1
ATOM 652 C C . ILE A 1 85 ? -25.25 -3.564 6.07 1 96.62 85 ILE A C 1
ATOM 654 O O . ILE A 1 85 ? -24.969 -2.484 5.543 1 96.62 85 ILE A O 1
ATOM 658 N N . GLU A 1 86 ? -26.016 -4.418 5.543 1 95.81 86 GLU A N 1
ATOM 659 C CA . GLU A 1 86 ? -26.703 -4.168 4.281 1 95.81 86 GLU A CA 1
ATOM 660 C C . GLU A 1 86 ? -28.016 -3.428 4.512 1 95.81 86 GLU A C 1
ATOM 662 O O . GLU A 1 86 ? -28.844 -3.855 5.32 1 95.81 86 GLU A O 1
ATOM 667 N N . GLN A 1 87 ? -28.141 -2.318 3.877 1 95.56 87 GLN A N 1
ATOM 668 C CA . GLN A 1 87 ? -29.344 -1.497 3.875 1 95.56 87 GLN A CA 1
ATOM 669 C C . GLN A 1 87 ? -29.516 -0.786 2.535 1 95.56 87 GLN A C 1
ATOM 671 O O . GLN A 1 87 ? -28.547 -0.578 1.804 1 95.56 87 GLN A O 1
ATOM 676 N N . PRO A 1 88 ? -30.812 -0.501 2.186 1 93.62 88 PRO A N 1
ATOM 677 C CA . PRO A 1 88 ? -30.984 0.324 0.989 1 93.62 88 PRO A CA 1
ATOM 678 C C . PRO A 1 88 ? -30.344 1.706 1.128 1 93.62 88 PRO A C 1
ATOM 680 O O . PRO A 1 88 ? -30.078 2.156 2.244 1 93.62 88 PRO A O 1
ATOM 683 N N . ILE A 1 89 ? -30.062 2.328 -0.006 1 94.25 89 ILE A N 1
ATOM 684 C CA . ILE A 1 89 ? -29.531 3.688 0.004 1 94.25 89 ILE A CA 1
ATOM 685 C C . ILE A 1 89 ? -30.516 4.613 0.729 1 94.25 89 ILE A C 1
ATOM 687 O O . ILE A 1 89 ? -31.719 4.504 0.555 1 94.25 89 ILE A O 1
ATOM 691 N N . PRO A 1 90 ? -29.984 5.461 1.555 1 92.44 90 PRO A N 1
ATOM 692 C CA . PRO A 1 90 ? -30.891 6.367 2.273 1 92.44 90 PRO A CA 1
ATOM 693 C C . PRO A 1 90 ? -31.469 7.453 1.374 1 92.44 90 PRO A C 1
ATOM 695 O O . PRO A 1 90 ? -30.953 7.699 0.281 1 92.44 90 PRO A O 1
ATOM 698 N N . LYS A 1 91 ? -32.531 7.977 1.857 1 91.75 91 LYS A N 1
ATOM 699 C CA . LYS A 1 91 ? -33.062 9.172 1.215 1 91.75 91 LYS A CA 1
ATOM 700 C C . LYS A 1 91 ? -32.375 10.43 1.701 1 91.75 91 LYS A C 1
ATOM 702 O O . LYS A 1 91 ? -32.094 10.578 2.895 1 91.75 91 LYS A O 1
ATOM 707 N N . PHE A 1 92 ? -31.938 11.242 0.747 1 92 92 PHE A N 1
ATOM 708 C CA . PHE A 1 92 ? -31.219 12.469 1.064 1 92 92 PHE A CA 1
ATOM 709 C C . PHE A 1 92 ? -32.094 13.688 0.852 1 92 92 PHE A C 1
ATOM 711 O O . PHE A 1 92 ? -33.062 13.641 0.087 1 92 92 PHE A O 1
ATOM 718 N N . GLU A 1 93 ? -31.781 14.719 1.582 1 85.94 93 GLU A N 1
ATOM 719 C CA . GLU A 1 93 ? -32.5 15.984 1.397 1 85.94 93 GLU A CA 1
ATOM 720 C C . GLU A 1 93 ? -32.344 16.5 -0.028 1 85.94 93 GLU A C 1
ATOM 722 O O . GLU A 1 93 ? -31.219 16.531 -0.562 1 85.94 93 GLU A O 1
ATOM 727 N N . PRO A 1 94 ? -33.438 16.844 -0.698 1 77.69 94 PRO A N 1
ATOM 728 C CA . PRO A 1 94 ? -33.344 17.359 -2.066 1 77.69 94 PRO A CA 1
ATOM 729 C C . PRO A 1 94 ? -32.656 18.719 -2.137 1 77.69 94 PRO A C 1
ATOM 731 O O . PRO A 1 94 ? -32.656 19.469 -1.156 1 77.69 94 PRO A O 1
ATOM 734 N N . PHE A 1 95 ? -32 18.969 -3.082 1 67.5 95 PHE A N 1
ATOM 735 C CA . PHE A 1 95 ? -31.422 20.281 -3.297 1 67.5 95 PHE A CA 1
ATOM 736 C C . PHE A 1 95 ? -32.5 21.359 -3.24 1 67.5 95 PHE A C 1
ATOM 738 O O . PHE A 1 95 ? -33.562 21.219 -3.84 1 67.5 95 PHE A O 1
ATOM 745 N N . PRO A 1 96 ? -32.25 22.203 -2.24 1 56.41 96 PRO A N 1
ATOM 746 C CA . PRO A 1 96 ? -33.312 23.219 -2.086 1 56.41 96 PRO A CA 1
ATOM 747 C C . PRO A 1 96 ? -33.656 23.906 -3.404 1 56.41 96 PRO A C 1
ATOM 749 O O . PRO A 1 96 ? -32.75 24.344 -4.141 1 56.41 96 PRO A O 1
ATOM 752 N N . THR A 1 97 ? -34.5 23.203 -4.074 1 45.31 97 THR A N 1
ATOM 753 C CA . THR A 1 97 ? -35.281 24.094 -4.941 1 45.31 97 THR A CA 1
ATOM 754 C C . THR A 1 97 ? -36.344 24.828 -4.148 1 45.31 97 THR A C 1
ATOM 756 O O . THR A 1 97 ? -36.688 24.406 -3.041 1 45.31 97 THR A O 1
ATOM 759 N N . ALA A 1 98 ? -36.906 25.828 -4.285 1 30.52 98 ALA A N 1
ATOM 760 C CA . ALA A 1 98 ? -37.812 26.562 -3.418 1 30.52 98 ALA A CA 1
ATOM 761 C C . ALA A 1 98 ? -38.688 25.609 -2.623 1 30.52 98 ALA A C 1
ATOM 763 O O . ALA A 1 98 ? -39 25.844 -1.452 1 30.52 98 ALA A O 1
ATOM 764 N N . GLY A 1 99 ? -39.281 24.625 -2.848 1 25.94 99 GLY A N 1
ATOM 765 C CA . GLY A 1 99 ? -40.5 24.109 -2.236 1 25.94 99 GLY A CA 1
ATOM 766 C C . GLY A 1 99 ? -40.25 22.906 -1.34 1 25.94 99 GLY A C 1
ATOM 767 O O . GLY A 1 99 ? -41.125 22.5 -0.574 1 25.94 99 GLY A O 1
ATOM 768 N N . SER A 1 100 ? -39.375 21.859 -1.481 1 31.81 100 SER A N 1
ATOM 769 C CA . SER A 1 100 ? -39.875 20.547 -1.074 1 31.81 100 SER A CA 1
ATOM 770 C C . SER A 1 100 ? -39.312 20.141 0.281 1 31.81 100 SER A C 1
ATOM 772 O O . SER A 1 100 ? -38.094 20.266 0.521 1 31.81 100 SER A O 1
ATOM 774 N N . ASN A 1 101 ? -40.125 19.969 1.355 1 26.84 101 ASN A N 1
ATOM 775 C CA . ASN A 1 101 ? -39.875 19.703 2.77 1 26.84 101 ASN A CA 1
ATOM 776 C C . ASN A 1 101 ? -39.875 18.203 3.061 1 26.84 101 ASN A C 1
ATOM 778 O O . ASN A 1 101 ? -39.938 17.797 4.219 1 26.84 101 ASN A O 1
ATOM 782 N N . ASP A 1 102 ? -39.594 17.094 2.447 1 26.56 102 ASP A N 1
ATOM 783 C CA . ASP A 1 102 ? -40.156 15.852 2.975 1 26.56 102 ASP A CA 1
ATOM 784 C C . ASP A 1 102 ? -39.125 15.102 3.812 1 26.56 102 ASP A C 1
ATOM 786 O O . ASP A 1 102 ? -38.031 14.812 3.34 1 26.56 102 ASP A O 1
ATOM 790 N N . SER A 1 103 ? -39.125 15.164 5.07 1 30.64 103 SER A N 1
ATOM 791 C CA . SER A 1 103 ? -38.219 14.5 5.992 1 30.64 103 SER A CA 1
ATOM 792 C C . SER A 1 103 ? -38.688 13.07 6.289 1 30.64 103 SER A C 1
ATOM 794 O O . SER A 1 103 ? -39.781 12.867 6.785 1 30.64 103 SER A O 1
ATOM 796 N N . SER A 1 104 ? -38.281 11.969 5.641 1 28.83 104 SER A N 1
ATOM 797 C CA . SER A 1 104 ? -38.812 10.664 6.016 1 28.83 104 SER A CA 1
ATOM 798 C C . SER A 1 104 ? -37.875 9.953 6.996 1 28.83 104 SER A C 1
ATOM 800 O O . SER A 1 104 ? -36.656 9.938 6.812 1 28.83 104 SER A O 1
ATOM 802 N N . SER A 1 105 ? -38.219 9.672 8.195 1 31.11 105 SER A N 1
ATOM 803 C CA . SER A 1 105 ? -37.625 8.992 9.344 1 31.11 105 SER A CA 1
ATOM 804 C C . SER A 1 105 ? -37.688 7.473 9.172 1 31.11 105 SER A C 1
ATOM 806 O O . SER A 1 105 ? -38.688 6.922 8.75 1 31.11 105 SER A O 1
ATOM 808 N N . SER A 1 106 ? -36.656 6.832 9.109 1 35.19 106 SER A N 1
ATOM 809 C CA . SER A 1 106 ? -36.594 5.383 8.953 1 35.19 106 SER A CA 1
ATOM 810 C C . SER A 1 106 ? -36.812 4.676 10.289 1 35.19 106 SER A C 1
ATOM 812 O O . SER A 1 106 ? -36.344 5.141 11.328 1 35.19 106 SER A O 1
ATOM 814 N N . ALA A 1 107 ? -37.719 3.705 10.43 1 30.22 107 ALA A N 1
ATOM 815 C CA . ALA A 1 107 ? -38.281 2.926 11.523 1 30.22 107 ALA A CA 1
ATOM 816 C C . ALA A 1 107 ? -37.281 1.899 12.055 1 30.22 107 ALA A C 1
ATOM 818 O O . ALA A 1 107 ? -36.719 1.13 11.281 1 30.22 107 ALA A O 1
ATOM 819 N N . LYS A 1 108 ? -36.875 1.95 13.32 1 36.28 108 LYS A N 1
ATOM 820 C CA . LYS A 1 108 ? -36.156 0.944 14.078 1 36.28 108 LYS A CA 1
ATOM 821 C C . LYS A 1 108 ? -37.031 -0.277 14.359 1 36.28 108 LYS A C 1
ATOM 823 O O . LYS A 1 108 ? -38.062 -0.169 15.016 1 36.28 108 LYS A O 1
ATOM 828 N N . SER A 1 109 ? -37.156 -1.242 13.625 1 34.03 109 SER A N 1
ATOM 829 C CA . SER A 1 109 ? -37.969 -2.391 13.977 1 34.03 109 SER A CA 1
ATOM 830 C C . SER A 1 109 ? -37.375 -3.176 15.133 1 34.03 109 SER A C 1
ATOM 832 O O . SER A 1 109 ? -36.188 -3.5 15.125 1 34.03 109 SER A O 1
ATOM 834 N N . LYS A 1 110 ? -37.969 -3.219 16.25 1 37.25 110 LYS A N 1
ATOM 835 C CA . LYS A 1 110 ? -37.688 -4.039 17.422 1 37.25 110 LYS A CA 1
ATOM 836 C C . LYS A 1 110 ? -37.688 -5.523 17.062 1 37.25 110 LYS A C 1
ATOM 838 O O . LYS A 1 110 ? -38.719 -6.07 16.672 1 37.25 110 LYS A O 1
ATOM 843 N N . ARG A 1 111 ? -36.531 -6.16 16.891 1 44.09 111 ARG A N 1
ATOM 844 C CA . ARG A 1 111 ? -36.469 -7.586 16.609 1 44.09 111 ARG A CA 1
ATOM 845 C C . ARG A 1 111 ? -36.781 -8.422 17.844 1 44.09 111 ARG A C 1
ATOM 847 O O . ARG A 1 111 ? -36.406 -8.039 18.953 1 44.09 111 ARG A O 1
ATOM 854 N N . ASN A 1 112 ? -37.688 -9.352 17.844 1 45.53 112 ASN A N 1
ATOM 855 C CA . ASN A 1 112 ? -38.125 -10.391 18.781 1 45.53 112 ASN A CA 1
ATOM 856 C C . ASN A 1 112 ? -36.938 -11.281 19.203 1 45.53 112 ASN A C 1
ATOM 858 O O . ASN A 1 112 ? -36.281 -11.867 18.344 1 45.53 112 ASN A O 1
ATOM 862 N N . THR A 1 113 ? -36.406 -11.039 20.328 1 53.66 113 THR A N 1
ATOM 863 C CA . THR A 1 113 ? -35.281 -11.758 20.922 1 53.66 113 THR A CA 1
ATOM 864 C C . THR A 1 113 ? -35.656 -13.219 21.188 1 53.66 113 THR A C 1
ATOM 866 O O . THR A 1 113 ? -34.844 -13.969 21.734 1 53.66 113 THR A O 1
ATOM 869 N N . GLY A 1 114 ? -36.906 -13.57 21.156 1 57.78 114 GLY A N 1
ATOM 870 C CA . GLY A 1 114 ? -37.219 -14.883 21.703 1 57.78 114 GLY A CA 1
ATOM 871 C C . GLY A 1 114 ? -36.969 -16.016 20.734 1 57.78 114 GLY A C 1
ATOM 872 O O . GLY A 1 114 ? -37.812 -16.312 19.875 1 57.78 114 GLY A O 1
ATOM 873 N N . GLY A 1 115 ? -35.656 -16.219 20.406 1 68.81 115 GLY A N 1
ATOM 874 C CA . GLY A 1 115 ? -35.469 -17.266 19.422 1 68.81 115 GLY A CA 1
ATOM 875 C C . GLY A 1 115 ? -35 -18.578 20.016 1 68.81 115 GLY A C 1
ATOM 876 O O . GLY A 1 115 ? -34.562 -18.609 21.172 1 68.81 115 GLY A O 1
ATOM 877 N N . SER A 1 116 ? -35.281 -19.719 19.422 1 86.94 116 SER A N 1
ATOM 878 C CA . SER A 1 116 ? -34.844 -21.062 19.781 1 86.94 116 SER A CA 1
ATOM 879 C C . SER A 1 116 ? -33.312 -21.188 19.688 1 86.94 116 SER A C 1
ATOM 881 O O . SER A 1 116 ? -32.656 -20.297 19.156 1 86.94 116 SER A O 1
ATOM 883 N N . TRP A 1 117 ? -32.75 -22.172 20.359 1 93 117 TRP A N 1
ATOM 884 C CA . TRP A 1 117 ? -31.297 -22.344 20.5 1 93 117 TRP A CA 1
ATOM 885 C C . TRP A 1 117 ? -30.797 -23.438 19.562 1 93 117 TRP A C 1
ATOM 887 O O . TRP A 1 117 ? -31.438 -24.484 19.406 1 93 117 TRP A O 1
ATOM 897 N N . LEU A 1 118 ? -29.75 -23.172 18.953 1 96 118 LEU A N 1
ATOM 898 C CA . LEU A 1 118 ? -28.969 -24.188 18.25 1 96 118 LEU A CA 1
ATOM 899 C C . LEU A 1 118 ? -27.969 -24.859 19.188 1 96 118 LEU A C 1
ATOM 901 O O . LEU A 1 118 ? -27.25 -24.172 19.922 1 96 118 LEU A O 1
ATOM 905 N N . ASN A 1 119 ? -27.875 -26.25 19.172 1 94.75 119 ASN A N 1
ATOM 906 C CA . ASN A 1 119 ? -26.953 -26.906 20.094 1 94.75 119 ASN A CA 1
ATOM 907 C C . ASN A 1 119 ? -26.188 -28.031 19.406 1 94.75 119 ASN A C 1
ATOM 909 O O . ASN A 1 119 ? -25.453 -28.766 20.047 1 94.75 119 ASN A O 1
ATOM 913 N N . GLU A 1 120 ? -26.406 -28.188 18.094 1 96.5 120 GLU A N 1
ATOM 914 C CA . GLU A 1 120 ? -25.734 -29.266 17.359 1 96.5 120 GLU A 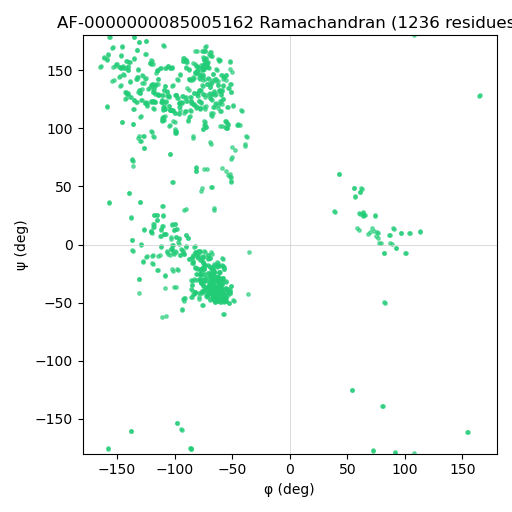CA 1
ATOM 915 C C . GLU A 1 120 ? -25.438 -28.859 15.922 1 96.5 120 GLU A C 1
ATOM 917 O O . GLU A 1 120 ? -26.203 -28.094 15.32 1 96.5 120 GLU A O 1
ATOM 922 N N . VAL A 1 121 ? -24.359 -29.328 15.461 1 98 121 VAL A N 1
ATOM 923 C CA . VAL A 1 121 ? -24.062 -29.297 14.039 1 98 121 VAL A CA 1
ATOM 924 C C . VAL A 1 121 ? -23.906 -30.719 13.508 1 98 121 VAL A C 1
ATOM 926 O O . VAL A 1 121 ? -23.062 -31.484 13.984 1 98 121 VAL A O 1
ATOM 929 N N . ASN A 1 122 ? -24.75 -31.109 12.609 1 98.31 122 ASN A N 1
ATOM 930 C CA . ASN A 1 122 ? -24.719 -32.406 11.977 1 98.31 122 ASN A CA 1
ATOM 931 C C . ASN A 1 122 ? -24.156 -32.344 10.562 1 98.31 122 ASN A C 1
ATOM 933 O O . ASN A 1 122 ? -24.766 -31.75 9.672 1 98.31 122 ASN A O 1
ATOM 937 N N . VAL A 1 123 ? -23.031 -33 10.391 1 98.38 123 VAL A N 1
ATOM 938 C CA . VAL A 1 123 ? -22.344 -32.969 9.102 1 98.38 123 VAL A CA 1
ATOM 939 C C . VAL A 1 123 ? -22.453 -34.344 8.43 1 98.38 123 VAL A C 1
ATOM 941 O O . VAL A 1 123 ? -21.938 -35.312 8.945 1 98.38 123 VAL A O 1
ATOM 944 N N . GLN A 1 124 ? -23.078 -34.375 7.266 1 98.12 124 GLN A N 1
ATOM 945 C CA . GLN A 1 124 ? -23.172 -35.594 6.438 1 98.12 124 GLN A CA 1
ATOM 946 C C . GLN A 1 124 ? -22.344 -35.438 5.168 1 98.12 124 GLN A C 1
ATOM 948 O O . GLN A 1 124 ? -22.562 -34.531 4.359 1 98.12 124 GLN A O 1
ATOM 953 N N . VAL A 1 125 ? -21.422 -36.375 5.023 1 97.81 125 VAL A N 1
ATOM 954 C CA . VAL A 1 125 ? -20.547 -36.375 3.854 1 97.81 125 VAL A CA 1
ATOM 955 C C . VAL A 1 125 ? -20.75 -37.656 3.072 1 97.81 125 VAL A C 1
ATOM 957 O O . VAL A 1 125 ? -20.766 -38.75 3.654 1 97.81 125 VAL A O 1
ATOM 960 N N . SER A 1 126 ? -20.891 -37.625 1.753 1 97 126 SER A N 1
ATOM 961 C CA . SER A 1 126 ? -21.125 -38.781 0.911 1 97 126 SER A CA 1
ATOM 962 C C . SER A 1 126 ? -19.828 -39.562 0.659 1 97 126 SER A C 1
ATOM 964 O O . SER A 1 126 ? -19.828 -40.812 0.68 1 97 126 SER A O 1
ATOM 966 N N . ASP A 1 127 ? -18.766 -38.906 0.323 1 96.56 127 ASP A N 1
ATOM 967 C CA . ASP A 1 127 ? -17.469 -39.531 0.043 1 96.56 127 ASP A CA 1
ATOM 968 C C . ASP A 1 127 ? -16.391 -39 0.994 1 96.56 127 ASP A C 1
ATOM 970 O O . ASP A 1 127 ? -15.719 -38 0.691 1 96.56 127 ASP A O 1
ATOM 974 N N . TRP A 1 128 ? -16.094 -39.75 2.078 1 95.81 128 TRP A N 1
ATOM 975 C CA . TRP A 1 128 ? -15.141 -39.375 3.107 1 95.81 128 TRP A CA 1
ATOM 976 C C . TRP A 1 128 ? -13.711 -39.562 2.623 1 95.81 128 TRP A C 1
ATOM 978 O O . TRP A 1 128 ? -12.758 -39.094 3.24 1 95.81 128 TRP A O 1
ATOM 988 N N . SER A 1 129 ? -13.578 -40.281 1.43 1 94.69 129 SER A N 1
ATOM 989 C CA . SER A 1 129 ? -12.242 -40.688 1.004 1 94.69 129 SER A CA 1
ATOM 990 C C . SER A 1 129 ? -11.703 -39.75 -0.087 1 94.69 129 SER A C 1
ATOM 992 O O . SER A 1 129 ? -10.531 -39.844 -0.458 1 94.69 129 SER A O 1
ATOM 994 N N . ALA A 1 130 ? -12.555 -38.844 -0.589 1 95.88 130 ALA A N 1
ATOM 995 C CA . ALA A 1 130 ? -12.125 -37.969 -1.666 1 95.88 130 ALA A CA 1
ATOM 996 C C . ALA A 1 130 ? -10.906 -37.125 -1.249 1 95.88 130 ALA A C 1
ATOM 998 O O . ALA A 1 130 ? -10.883 -36.562 -0.156 1 95.88 130 ALA A O 1
ATOM 999 N N . ASP A 1 131 ? -9.93 -37.094 -2.102 1 95.38 131 ASP A N 1
ATOM 1000 C CA . ASP A 1 131 ? -8.719 -36.312 -1.822 1 95.38 131 ASP A CA 1
ATOM 1001 C C . ASP A 1 131 ? -8.852 -34.906 -2.348 1 95.38 131 ASP A C 1
ATOM 1003 O O . ASP A 1 131 ? -9.742 -34.594 -3.143 1 95.38 131 ASP A O 1
ATOM 1007 N N . LEU A 1 132 ? -8.047 -34 -1.788 1 97.25 132 LEU A N 1
ATOM 1008 C CA . LEU A 1 132 ? -7.992 -32.625 -2.264 1 97.25 132 LEU A CA 1
ATOM 1009 C C . LEU A 1 132 ? -7.215 -32.531 -3.572 1 97.25 132 LEU A C 1
ATOM 1011 O O . LEU A 1 132 ? -5.984 -32.469 -3.564 1 97.25 132 LEU A O 1
ATOM 1015 N N . LYS A 1 133 ? -7.863 -32.469 -4.695 1 96.12 133 LYS A N 1
ATOM 1016 C CA . LYS A 1 133 ? -7.27 -32.406 -6.027 1 96.12 133 LYS A CA 1
ATOM 1017 C C . LYS A 1 133 ? -8.109 -31.562 -6.969 1 96.12 133 LYS A C 1
ATOM 1019 O O . LYS A 1 133 ? -9.219 -31.141 -6.613 1 96.12 133 LYS A O 1
ATOM 1024 N N . HIS A 1 134 ? -7.547 -31.312 -8.078 1 97.56 134 HIS A N 1
ATOM 1025 C CA . HIS A 1 134 ? -8.266 -30.5 -9.055 1 97.56 134 HIS A CA 1
ATOM 1026 C C . HIS A 1 134 ? -9.602 -31.141 -9.422 1 97.56 134 HIS A C 1
ATOM 1028 O O . HIS A 1 134 ? -9.656 -32.312 -9.781 1 97.56 134 HIS A O 1
ATOM 1034 N N . GLY A 1 135 ? -10.633 -30.375 -9.258 1 96.62 135 GLY A N 1
ATOM 1035 C CA . GLY A 1 135 ? -11.938 -30.828 -9.719 1 96.62 135 GLY A CA 1
ATOM 1036 C C . GLY A 1 135 ? -12.734 -31.547 -8.648 1 96.62 135 GLY A C 1
ATOM 1037 O O . GLY A 1 135 ? -13.867 -31.953 -8.883 1 96.62 135 GLY A O 1
ATOM 1038 N N . VAL A 1 136 ? -12.148 -31.719 -7.484 1 97.94 136 VAL A N 1
ATOM 1039 C CA . VAL A 1 136 ? -12.906 -32.344 -6.406 1 97.94 136 VAL A CA 1
ATOM 1040 C C . VAL A 1 136 ? -14.18 -31.547 -6.129 1 97.94 136 VAL A C 1
ATOM 1042 O O . VAL A 1 136 ? -14.195 -30.328 -6.254 1 97.94 136 VAL A O 1
ATOM 1045 N N . ASP A 1 137 ? -15.211 -32.312 -5.809 1 98.62 137 ASP A N 1
ATOM 1046 C CA . ASP A 1 137 ? -16.484 -31.625 -5.551 1 98.62 137 ASP A CA 1
ATOM 1047 C C . ASP A 1 137 ? -16.438 -30.828 -4.254 1 98.62 137 ASP A C 1
ATOM 1049 O O . ASP A 1 137 ? -16.016 -31.344 -3.217 1 98.62 137 ASP A O 1
ATOM 1053 N N . GLU A 1 138 ? -16.828 -29.578 -4.289 1 98.75 138 GLU A N 1
ATOM 1054 C CA . GLU A 1 138 ? -16.797 -28.688 -3.129 1 98.75 138 GLU A CA 1
ATOM 1055 C C . GLU A 1 138 ? -18.188 -28.203 -2.75 1 98.75 138 GLU A C 1
ATOM 1057 O O . GLU A 1 138 ? -18.328 -27.25 -1.992 1 98.75 138 GLU A O 1
ATOM 1062 N N . SER A 1 139 ? -19.219 -28.812 -3.244 1 98.75 139 SER A N 1
ATOM 1063 C CA . SER A 1 139 ? -20.594 -28.391 -3.012 1 98.75 139 SER A CA 1
ATOM 1064 C C . SER A 1 139 ? -21.062 -28.766 -1.607 1 98.75 139 SER A C 1
ATOM 1066 O O . SER A 1 139 ? -20.516 -29.688 -0.99 1 98.75 139 SER A O 1
ATOM 1068 N N . TYR A 1 140 ? -22.031 -28.031 -1.095 1 98.81 140 TYR A N 1
ATOM 1069 C CA . TYR A 1 140 ? -22.641 -28.328 0.195 1 98.81 140 TYR A CA 1
ATOM 1070 C C . TYR A 1 140 ? -24.016 -27.688 0.296 1 98.81 140 TYR A C 1
ATOM 1072 O O . TYR A 1 140 ? -24.359 -26.797 -0.487 1 98.81 140 TYR A O 1
ATOM 1080 N N . THR A 1 141 ? -24.797 -28.172 1.15 1 98.81 141 THR A N 1
ATOM 1081 C CA . THR A 1 141 ? -26.031 -27.547 1.631 1 98.81 141 THR A CA 1
ATOM 1082 C C . THR A 1 141 ? -25.953 -27.281 3.133 1 98.81 141 THR A C 1
ATOM 1084 O O . THR A 1 141 ? -25.453 -28.125 3.889 1 98.81 141 THR A O 1
ATOM 1087 N N . LEU A 1 142 ? -26.266 -26.141 3.592 1 98.81 142 LEU A N 1
ATOM 1088 C CA . LEU A 1 142 ? -26.344 -25.734 4.988 1 98.81 142 LEU A CA 1
ATOM 1089 C C . LEU A 1 142 ? -27.75 -25.266 5.344 1 98.81 142 LEU A C 1
ATOM 1091 O O . LEU A 1 142 ? -28.297 -24.375 4.699 1 98.81 142 LEU A O 1
ATOM 1095 N N . THR A 1 143 ? -28.344 -25.906 6.359 1 98.56 143 THR A N 1
ATOM 1096 C CA . THR A 1 143 ? -29.719 -25.578 6.727 1 98.56 143 THR A CA 1
ATOM 1097 C C . THR A 1 143 ? -29.828 -25.297 8.227 1 98.56 143 THR A C 1
ATOM 1099 O O . THR A 1 143 ? -29.422 -26.125 9.039 1 98.56 143 THR A O 1
ATOM 1102 N N . VAL A 1 144 ? -30.297 -24.219 8.578 1 97.81 144 VAL A N 1
ATOM 1103 C CA . VAL A 1 144 ? -30.797 -23.844 9.898 1 97.81 144 VAL A CA 1
ATOM 1104 C C . VAL A 1 144 ? -32.312 -23.656 9.844 1 97.81 144 VAL A C 1
ATOM 1106 O O . VAL A 1 144 ? -32.781 -22.641 9.336 1 97.81 144 VAL A O 1
ATOM 1109 N N . SER A 1 145 ? -33 -24.578 10.398 1 96.12 145 SER A N 1
ATOM 1110 C CA . SER A 1 145 ? -34.438 -24.531 10.32 1 96.12 145 SER A CA 1
ATOM 1111 C C . SER A 1 145 ? -35.031 -23.828 11.531 1 96.12 145 SER A C 1
ATOM 1113 O O . SER A 1 145 ? -34.438 -23.812 12.602 1 96.12 145 SER A O 1
ATOM 1115 N N . ALA A 1 146 ? -36.25 -23.344 11.312 1 94 146 ALA A N 1
ATOM 1116 C CA . ALA A 1 146 ? -36.938 -22.656 12.391 1 94 146 ALA A CA 1
ATOM 1117 C C . ALA A 1 146 ? -37.25 -23.609 13.547 1 94 146 ALA A C 1
ATOM 1119 O O . ALA A 1 146 ? -37.219 -23.219 14.711 1 94 146 ALA A O 1
ATOM 1120 N N . SER A 1 147 ? -37.469 -24.812 13.227 1 92.88 147 SER A N 1
ATOM 1121 C CA . SER A 1 147 ? -38.031 -25.75 14.203 1 92.88 147 SER A CA 1
ATOM 1122 C C . SER A 1 147 ? -36.938 -26.672 14.758 1 92.88 147 SER A C 1
ATOM 1124 O O . SER A 1 147 ? -37.219 -27.469 15.656 1 92.88 147 SER A O 1
ATOM 1126 N N . SER A 1 148 ? -35.812 -26.547 14.258 1 93.94 148 SER A N 1
ATOM 1127 C CA . SER A 1 148 ? -34.75 -27.5 14.648 1 93.94 148 SER A CA 1
ATOM 1128 C C . SER A 1 148 ? -33.656 -26.812 15.469 1 93.94 148 SER A C 1
ATOM 1130 O O . SER A 1 148 ? -33.406 -25.625 15.289 1 93.94 148 SER A O 1
ATOM 1132 N N . SER A 1 149 ? -33.031 -27.531 16.297 1 96.06 149 SER A N 1
ATOM 1133 C CA . SER A 1 149 ? -31.906 -27.047 17.078 1 96.06 149 SER A CA 1
ATOM 1134 C C . SER A 1 149 ? -30.578 -27.469 16.453 1 96.06 149 SER A C 1
ATOM 1136 O O . SER A 1 149 ? -29.516 -27.266 17.047 1 96.06 149 SER A O 1
ATOM 1138 N N . THR A 1 150 ? -30.656 -28.047 15.312 1 97.44 150 THR A N 1
ATOM 1139 C CA . THR A 1 150 ? -29.484 -28.594 14.664 1 97.44 150 THR A CA 1
ATOM 1140 C C . THR A 1 150 ? -29.172 -27.828 13.375 1 97.44 150 THR A C 1
ATOM 1142 O O . THR A 1 150 ? -30.062 -27.578 12.57 1 97.44 150 THR A O 1
ATOM 1145 N N . VAL A 1 151 ? -27.969 -27.422 13.266 1 98.38 151 VAL A N 1
ATOM 1146 C CA . VAL A 1 151 ? -27.453 -26.969 11.977 1 98.38 151 VAL A CA 1
ATOM 1147 C C . VAL A 1 151 ? -27.125 -28.188 11.102 1 98.38 151 VAL A C 1
ATOM 1149 O O . VAL A 1 151 ? -26.281 -29 11.469 1 98.38 151 VAL A O 1
ATOM 1152 N N . GLU A 1 152 ? -27.797 -28.312 10.016 1 98.56 152 GLU A N 1
ATOM 1153 C CA . GLU A 1 152 ? -27.594 -29.438 9.125 1 98.56 152 GLU A CA 1
ATOM 1154 C C . GLU A 1 152 ? -26.656 -29.062 7.969 1 98.56 152 GLU A C 1
ATOM 1156 O O . GLU A 1 152 ? -26.938 -28.125 7.227 1 98.56 152 GLU A O 1
ATOM 1161 N N . ILE A 1 153 ? -25.641 -29.828 7.812 1 98.81 153 ILE A N 1
ATOM 1162 C CA . ILE A 1 153 ? -24.703 -29.656 6.699 1 98.81 153 ILE A CA 1
ATOM 1163 C C . ILE A 1 153 ? -24.594 -30.953 5.914 1 98.81 153 ILE A C 1
ATOM 1165 O O . ILE A 1 153 ? -24.312 -32 6.488 1 98.81 153 ILE A O 1
ATOM 1169 N N . ALA A 1 154 ? -24.875 -30.938 4.668 1 98.81 154 ALA A N 1
ATOM 1170 C CA . ALA A 1 154 ? -24.656 -32.031 3.744 1 98.81 154 ALA A CA 1
ATOM 1171 C C . ALA A 1 154 ? -23.672 -31.656 2.648 1 98.81 154 ALA A C 1
ATOM 1173 O O . ALA A 1 154 ? -23.797 -30.594 2.045 1 98.81 154 ALA A O 1
ATOM 1174 N N . ALA A 1 155 ? -22.688 -32.5 2.439 1 98.75 155 ALA A N 1
ATOM 1175 C CA . ALA A 1 155 ? -21.672 -32.25 1.411 1 98.75 155 ALA A CA 1
ATOM 1176 C C . ALA A 1 155 ? -21.297 -33.562 0.688 1 98.75 155 ALA A C 1
ATOM 1178 O O . ALA A 1 155 ? -21.406 -34.656 1.25 1 98.75 155 ALA A O 1
ATOM 1179 N N . LYS A 1 156 ? -20.844 -33.406 -0.552 1 98.25 156 LYS A N 1
ATOM 1180 C CA . LYS A 1 156 ? -20.391 -34.562 -1.295 1 98.25 156 LYS A CA 1
ATOM 1181 C C . LYS A 1 156 ? -19.047 -35.062 -0.765 1 98.25 156 LYS A C 1
ATOM 1183 O O . LYS A 1 156 ? -18.766 -36.25 -0.768 1 98.25 156 LYS A O 1
ATOM 1188 N N . THR A 1 157 ? -18.188 -34.156 -0.428 1 98.38 157 THR A N 1
ATOM 1189 C CA . THR A 1 157 ? -16.875 -34.469 0.1 1 98.38 157 THR A CA 1
ATOM 1190 C C . THR A 1 157 ? -16.594 -33.656 1.367 1 98.38 157 THR A C 1
ATOM 1192 O O . THR A 1 157 ? -17.375 -32.812 1.747 1 98.38 157 THR A O 1
ATOM 1195 N N . VAL A 1 158 ? -15.438 -33.938 2.043 1 98.19 158 VAL A N 1
ATOM 1196 C CA . VAL A 1 158 ? -15.062 -33.219 3.256 1 98.19 158 VAL A CA 1
ATOM 1197 C C . VAL A 1 158 ? -14.711 -31.766 2.91 1 98.19 158 VAL A C 1
ATOM 1199 O O . VAL A 1 158 ? -14.875 -30.875 3.736 1 98.19 158 VAL A O 1
ATOM 1202 N N . TRP A 1 159 ? -14.289 -31.562 1.679 1 98.69 159 TRP A N 1
ATOM 1203 C CA . TRP A 1 159 ? -13.875 -30.219 1.257 1 98.69 159 TRP A CA 1
ATOM 1204 C C . TRP A 1 159 ? -15.07 -29.297 1.141 1 98.69 159 TRP A C 1
ATOM 1206 O O . TRP A 1 159 ? -14.977 -28.109 1.453 1 98.69 159 TRP A O 1
ATOM 1216 N N . GLY A 1 160 ? -16.219 -29.797 0.695 1 98.75 160 GLY A N 1
ATOM 1217 C CA . GLY A 1 160 ? -17.453 -29.031 0.759 1 98.75 160 GLY A CA 1
ATOM 1218 C C . GLY A 1 160 ? -17.875 -28.703 2.178 1 98.75 160 GLY A C 1
ATOM 1219 O O . GLY A 1 160 ? -18.375 -27.609 2.439 1 98.75 160 GLY A O 1
ATOM 1220 N N . ALA A 1 161 ? -17.688 -29.641 3.098 1 98.69 161 ALA A N 1
ATOM 1221 C CA . ALA A 1 161 ? -18.016 -29.438 4.5 1 98.69 161 ALA A CA 1
ATOM 1222 C C . ALA A 1 161 ? -17.203 -28.281 5.094 1 98.69 161 ALA A C 1
ATOM 1224 O O . ALA A 1 161 ? -17.719 -27.5 5.883 1 98.69 161 ALA A O 1
ATOM 1225 N N . LEU A 1 162 ? -15.938 -28.188 4.746 1 98.75 162 LEU A N 1
ATOM 1226 C CA . LEU A 1 162 ? -15.094 -27.094 5.23 1 98.75 162 LEU A CA 1
ATOM 1227 C C . LEU A 1 162 ? -15.664 -25.734 4.809 1 98.75 162 LEU A C 1
ATOM 1229 O O . LEU A 1 162 ? -15.68 -24.797 5.602 1 98.75 162 LEU A O 1
ATOM 1233 N N . HIS A 1 163 ? -16.062 -25.656 3.539 1 98.75 163 HIS A N 1
ATOM 1234 C CA . HIS A 1 163 ? -16.641 -24.406 3.061 1 98.75 163 HIS A CA 1
ATOM 1235 C C . HIS A 1 163 ? -17.938 -24.078 3.799 1 98.75 163 HIS A C 1
ATOM 1237 O O . HIS A 1 163 ? -18.234 -22.906 4.055 1 98.75 163 HIS A O 1
ATOM 1243 N N . ALA A 1 164 ? -18.719 -25.094 4.109 1 98.81 164 ALA A N 1
ATOM 1244 C CA . ALA A 1 164 ? -19.953 -24.891 4.883 1 98.81 164 ALA A CA 1
ATOM 1245 C C . ALA A 1 164 ? -19.641 -24.281 6.246 1 98.81 164 ALA A C 1
ATOM 1247 O O . ALA A 1 164 ? -20.359 -23.406 6.727 1 98.81 164 ALA A O 1
ATOM 1248 N N . PHE A 1 165 ? -18.547 -24.766 6.898 1 98.62 165 PHE A N 1
ATOM 1249 C CA . PHE A 1 165 ? -18.141 -24.219 8.18 1 98.62 165 PHE A CA 1
ATOM 1250 C C . PHE A 1 165 ? -17.797 -22.734 8.055 1 98.62 165 PHE A C 1
ATOM 1252 O O . PHE A 1 165 ? -18.141 -21.938 8.922 1 98.62 165 PHE A O 1
ATOM 1259 N N . THR A 1 166 ? -17.094 -22.391 6.992 1 97.88 166 THR A N 1
ATOM 1260 C CA . THR A 1 166 ? -16.703 -21 6.766 1 97.88 166 THR A CA 1
ATOM 1261 C C . THR A 1 166 ? -17.938 -20.109 6.586 1 97.88 166 THR A C 1
ATOM 1263 O O . THR A 1 166 ? -17.984 -19 7.102 1 97.88 166 THR A O 1
ATOM 1266 N N . THR A 1 167 ? -18.875 -20.594 5.832 1 98.56 167 THR A N 1
ATOM 1267 C CA . THR A 1 167 ? -20.125 -19.875 5.652 1 98.56 167 THR A CA 1
ATOM 1268 C C . THR A 1 167 ? -20.844 -19.688 6.988 1 98.56 167 THR A C 1
ATOM 1270 O O . THR A 1 167 ? -21.266 -18.578 7.332 1 98.56 167 THR A O 1
ATOM 1273 N N . PHE A 1 168 ? -20.969 -20.781 7.738 1 98.38 168 PHE A N 1
ATOM 1274 C CA . PHE A 1 168 ? -21.672 -20.734 9.016 1 98.38 168 PHE A CA 1
ATOM 1275 C C . PHE A 1 168 ? -20.984 -19.766 9.969 1 98.38 168 PHE A C 1
ATOM 1277 O O . PHE A 1 168 ? -21.656 -19 10.672 1 98.38 168 PHE A O 1
ATOM 1284 N N . GLN A 1 169 ? -19.688 -19.828 10.016 1 98.06 169 GLN A N 1
ATOM 1285 C CA . GLN A 1 169 ? -18.891 -18.938 10.852 1 98.06 169 GLN A CA 1
ATOM 1286 C C . GLN A 1 169 ? -19.266 -17.469 10.586 1 98.06 169 GLN A C 1
ATOM 1288 O O . GLN A 1 169 ? -19.328 -16.672 11.523 1 98.06 169 GLN A O 1
ATOM 1293 N N . GLN A 1 170 ? -19.516 -17.094 9.352 1 97.62 170 GLN A N 1
ATOM 1294 C CA . GLN A 1 170 ? -19.844 -15.711 8.969 1 97.62 170 GLN A CA 1
ATOM 1295 C C . GLN A 1 170 ? -21.297 -15.383 9.297 1 97.62 170 GLN A C 1
ATOM 1297 O O . GLN A 1 170 ? -21.641 -14.211 9.5 1 97.62 170 GLN A O 1
ATOM 1302 N N . LEU A 1 171 ? -22.172 -16.375 9.367 1 97.88 171 LEU A N 1
ATOM 1303 C CA . LEU A 1 171 ? -23.594 -16.188 9.617 1 97.88 171 LEU A CA 1
ATOM 1304 C C . LEU A 1 171 ? -23.859 -15.906 11.094 1 97.88 171 LEU A C 1
ATOM 1306 O O . LEU A 1 171 ? -24.875 -15.312 11.445 1 97.88 171 LEU A O 1
ATOM 1310 N N . VAL A 1 172 ? -22.969 -16.375 11.945 1 98.06 172 VAL A N 1
ATOM 1311 C CA . VAL A 1 172 ? -23.156 -16.188 13.383 1 98.06 172 VAL A CA 1
ATOM 1312 C C . VAL A 1 172 ? -22.641 -14.812 13.797 1 98.06 172 VAL A C 1
ATOM 1314 O O . VAL A 1 172 ? -21.469 -14.5 13.594 1 98.06 172 VAL A O 1
ATOM 1317 N N . ILE A 1 173 ? -23.422 -13.984 14.344 1 97.94 173 ILE A N 1
ATOM 1318 C CA . ILE A 1 173 ? -23.047 -12.656 14.805 1 97.94 173 ILE A CA 1
ATOM 1319 C C . ILE A 1 173 ? -23.422 -12.492 16.281 1 97.94 173 ILE A C 1
ATOM 1321 O O . ILE A 1 173 ? -24.141 -13.328 16.828 1 97.94 173 ILE A O 1
ATOM 1325 N N . PHE A 1 174 ? -22.906 -11.539 16.922 1 97.25 174 PHE A N 1
ATOM 1326 C CA . PHE A 1 174 ? -23.188 -11.234 18.312 1 97.25 174 PHE A CA 1
ATOM 1327 C C . PHE A 1 174 ? -24.109 -10.023 18.422 1 97.25 174 PHE A C 1
ATOM 1329 O O . PHE A 1 174 ? -23.781 -8.93 17.969 1 97.25 174 PHE A O 1
ATOM 1336 N N . GLU A 1 175 ? -25.203 -10.172 18.891 1 94.69 175 GLU A N 1
ATOM 1337 C CA . GLU A 1 175 ? -26.203 -9.133 19.062 1 94.69 175 GLU A CA 1
ATOM 1338 C C . GLU A 1 175 ? -27.062 -9.383 20.297 1 94.69 175 GLU A C 1
ATOM 1340 O O . GLU A 1 175 ? -27.438 -10.523 20.578 1 94.69 175 GLU A O 1
ATOM 1345 N N . GLY A 1 176 ? -27.328 -8.367 21.062 1 91.56 176 GLY A N 1
ATOM 1346 C CA . GLY A 1 176 ? -28.172 -8.477 22.234 1 91.56 176 GLY A CA 1
ATOM 1347 C C . GLY A 1 176 ? -27.578 -9.352 23.328 1 91.56 176 GLY A C 1
ATOM 1348 O O . GLY A 1 176 ? -28.297 -10.094 24 1 91.56 176 GLY A O 1
ATOM 1349 N N . GLY A 1 177 ? -26.297 -9.43 23.312 1 93.06 177 GLY A N 1
ATOM 1350 C CA . GLY A 1 177 ? -25.609 -10.156 24.359 1 93.06 177 GLY A CA 1
ATOM 1351 C C . GLY A 1 177 ? -25.484 -11.641 24.078 1 93.06 177 GLY A C 1
ATOM 1352 O O . GLY A 1 177 ? -25.094 -12.414 24.969 1 93.06 177 GLY A O 1
ATOM 1353 N N . SER A 1 178 ? -25.859 -12.039 22.844 1 95.19 178 SER A N 1
ATOM 1354 C CA . SER A 1 178 ? -25.781 -13.453 22.5 1 95.19 178 SER A CA 1
ATOM 1355 C C . SER A 1 178 ? -25.297 -13.648 21.062 1 95.19 178 SER A C 1
ATOM 1357 O O . SER A 1 178 ? -25.391 -12.734 20.234 1 95.19 178 SER A O 1
ATOM 1359 N N . LEU A 1 179 ? -24.781 -14.82 20.859 1 97.5 179 LEU A N 1
ATOM 1360 C CA . LEU A 1 179 ? -24.531 -15.258 19.484 1 97.5 179 LEU A CA 1
ATOM 1361 C C . LEU A 1 179 ? -25.812 -15.703 18.797 1 97.5 179 LEU A C 1
ATOM 1363 O O . LEU A 1 179 ? -26.609 -16.438 19.391 1 97.5 179 LEU A O 1
ATOM 1367 N N . ILE A 1 180 ? -26.047 -15.25 17.578 1 97.31 180 ILE A N 1
ATOM 1368 C CA . ILE A 1 180 ? -27.297 -15.594 16.906 1 97.31 180 ILE A CA 1
ATOM 1369 C C . ILE A 1 180 ? -27.047 -15.797 15.414 1 97.31 180 ILE A C 1
ATOM 1371 O O . ILE A 1 180 ? -26.047 -15.312 14.875 1 97.31 180 ILE A O 1
ATOM 1375 N N . VAL A 1 181 ? -27.812 -16.594 14.789 1 97.62 181 VAL A N 1
ATOM 1376 C CA . VAL A 1 181 ? -28.109 -16.516 13.367 1 97.62 181 VAL A CA 1
ATOM 1377 C C . VAL A 1 181 ? -29.375 -15.688 13.148 1 97.62 181 VAL A C 1
ATOM 1379 O O . VAL A 1 181 ? -30.406 -15.969 13.75 1 97.62 181 VAL A O 1
ATOM 1382 N N . GLU A 1 182 ? -29.359 -14.695 12.32 1 96.5 182 GLU A N 1
ATOM 1383 C CA . GLU A 1 182 ? -30.375 -13.648 12.273 1 96.5 182 GLU A CA 1
ATOM 1384 C C . GLU A 1 182 ? -31.75 -14.234 11.93 1 96.5 182 GLU A C 1
ATOM 1386 O O . GLU A 1 182 ? -32.781 -13.719 12.367 1 96.5 182 GLU A O 1
ATOM 1391 N N . GLN A 1 183 ? -31.766 -15.281 11.055 1 96.25 183 GLN A N 1
ATOM 1392 C CA . GLN A 1 183 ? -32.969 -15.984 10.586 1 96.25 183 GLN A CA 1
ATOM 1393 C C . GLN A 1 183 ? -32.625 -17.422 10.195 1 96.25 183 GLN A C 1
ATOM 1395 O O . GLN A 1 183 ? -31.484 -17.734 9.883 1 96.25 183 GLN A O 1
ATOM 1400 N N . PRO A 1 184 ? -33.656 -18.297 10.305 1 96.5 184 PRO A N 1
ATOM 1401 C CA . PRO A 1 184 ? -33.406 -19.578 9.633 1 96.5 184 PRO A CA 1
ATOM 1402 C C . PRO A 1 184 ? -32.969 -19.406 8.18 1 96.5 184 PRO A C 1
ATOM 1404 O O . PRO A 1 184 ? -33.375 -18.453 7.512 1 96.5 184 PRO A O 1
ATOM 1407 N N . VAL A 1 185 ? -32.188 -20.359 7.715 1 98 185 VAL A N 1
ATOM 1408 C CA . VAL A 1 185 ? -31.625 -20.172 6.387 1 98 185 VAL A CA 1
ATOM 1409 C C . VAL A 1 185 ? -31.312 -21.531 5.766 1 98 185 VAL A C 1
ATOM 1411 O O . VAL A 1 185 ? -30.953 -22.484 6.469 1 98 185 VAL A O 1
ATOM 1414 N N . THR A 1 186 ? -31.547 -21.703 4.496 1 98.25 186 THR A N 1
ATOM 1415 C CA . THR A 1 186 ? -31.078 -22.797 3.67 1 98.25 186 THR A CA 1
ATOM 1416 C C . THR A 1 186 ? -30.172 -22.297 2.553 1 98.25 186 THR A C 1
ATOM 1418 O O . THR A 1 186 ? -30.562 -21.438 1.769 1 98.25 186 THR A O 1
ATOM 1421 N N . ILE A 1 187 ? -28.969 -22.812 2.492 1 98.69 187 ILE A N 1
ATOM 1422 C CA . ILE A 1 187 ? -27.969 -22.438 1.502 1 98.69 187 ILE A CA 1
ATOM 1423 C C . ILE A 1 187 ? -27.547 -23.656 0.686 1 98.69 187 ILE A C 1
ATOM 1425 O O . ILE A 1 187 ? -27.234 -24.703 1.247 1 98.69 187 ILE A O 1
ATOM 1429 N N . LYS A 1 188 ? -27.672 -23.641 -0.583 1 98.75 188 LYS A N 1
ATOM 1430 C CA . LYS A 1 188 ? -27.062 -24.562 -1.54 1 98.75 188 LYS A CA 1
ATOM 1431 C C . LYS A 1 188 ? -25.938 -23.875 -2.307 1 98.75 188 LYS A C 1
ATOM 1433 O O . LYS A 1 188 ? -26.156 -22.891 -3.002 1 98.75 188 LYS A O 1
ATOM 1438 N N . ASP A 1 189 ? -24.75 -24.484 -2.221 1 98.69 189 ASP A N 1
ATOM 1439 C CA . ASP A 1 189 ? -23.594 -23.688 -2.658 1 98.69 189 ASP A CA 1
ATOM 1440 C C . ASP A 1 189 ? -22.547 -24.578 -3.342 1 98.69 189 ASP A C 1
ATOM 1442 O O . ASP A 1 189 ? -22.484 -25.781 -3.084 1 98.69 189 ASP A O 1
ATOM 1446 N N . HIS A 1 190 ? -21.875 -24.062 -4.301 1 98.69 190 HIS A N 1
ATOM 1447 C CA . HIS A 1 190 ? -20.781 -24.656 -5.051 1 98.69 190 HIS A CA 1
ATOM 1448 C C . HIS A 1 190 ? -20.016 -23.609 -5.848 1 98.69 190 HIS A C 1
ATOM 1450 O O . HIS A 1 190 ? -20.562 -22.547 -6.184 1 98.69 190 HIS A O 1
ATOM 1456 N N . PRO A 1 191 ? -18.75 -23.828 -6.125 1 98.69 191 PRO A N 1
ATOM 1457 C CA . PRO A 1 191 ? -18 -22.844 -6.906 1 98.69 191 PRO A CA 1
ATOM 1458 C C . PRO A 1 191 ? -18.297 -22.938 -8.398 1 98.69 191 PRO A C 1
ATOM 1460 O O . PRO A 1 191 ? -18.562 -24.031 -8.922 1 98.69 191 PRO A O 1
ATOM 1463 N N . ASN A 1 192 ? -18.156 -21.812 -9.102 1 98.31 192 ASN A N 1
ATOM 1464 C CA . ASN A 1 192 ? -18.234 -21.781 -10.562 1 98.31 192 ASN A CA 1
ATOM 1465 C C . ASN A 1 192 ? -16.984 -22.391 -11.203 1 98.31 192 ASN A C 1
ATOM 1467 O O . ASN A 1 192 ? -17.062 -22.953 -12.297 1 98.31 192 ASN A O 1
ATOM 1471 N N . TYR A 1 193 ? -15.844 -22.281 -10.547 1 98.69 193 TYR A N 1
ATOM 1472 C CA . TYR A 1 193 ? -14.586 -22.734 -11.125 1 98.69 193 TYR A CA 1
ATOM 1473 C C . TYR A 1 193 ? -13.797 -23.562 -10.125 1 98.69 193 TYR A C 1
ATOM 1475 O O . TYR A 1 193 ? -13.773 -23.25 -8.93 1 98.69 193 TYR A O 1
ATOM 1483 N N . PRO A 1 194 ? -13.125 -24.531 -10.547 1 98.56 194 PRO A N 1
ATOM 1484 C CA . PRO A 1 194 ? -12.375 -25.391 -9.633 1 98.56 194 PRO A CA 1
ATOM 1485 C C . PRO A 1 194 ? -11.039 -24.797 -9.211 1 98.56 194 PRO A C 1
ATOM 1487 O O . PRO A 1 194 ? -10.438 -25.234 -8.227 1 98.56 194 PRO A O 1
ATOM 1490 N N . TYR A 1 195 ? -10.492 -23.828 -9.992 1 98.75 195 TYR A N 1
ATOM 1491 C CA . TYR A 1 195 ? -9.234 -23.172 -9.68 1 98.75 195 TYR A CA 1
ATOM 1492 C C . TYR A 1 195 ? -9.461 -21.719 -9.242 1 98.75 195 TYR A C 1
ATOM 1494 O O . TYR A 1 195 ? -9.742 -20.859 -10.07 1 98.75 195 TYR A O 1
ATOM 1502 N N . ARG A 1 196 ? -9.305 -21.406 -7.957 1 98.88 196 ARG A N 1
ATOM 1503 C CA . ARG A 1 196 ? -9.562 -20.094 -7.371 1 98.88 196 ARG A CA 1
ATOM 1504 C C . ARG A 1 196 ? -8.453 -19.703 -6.402 1 98.88 196 ARG A C 1
ATOM 1506 O O . ARG A 1 196 ? -8.359 -20.25 -5.301 1 98.88 196 ARG A O 1
ATOM 1513 N N . GLY A 1 197 ? -7.531 -18.766 -6.859 1 98.62 197 GLY A N 1
ATOM 1514 C CA . GLY A 1 197 ? -6.434 -18.578 -5.926 1 98.62 197 GLY A CA 1
ATOM 1515 C C . GLY A 1 197 ? -5.727 -17.25 -6.094 1 98.62 197 GLY A C 1
ATOM 1516 O O . GLY A 1 197 ? -6.27 -16.328 -6.703 1 98.62 197 GLY A O 1
ATOM 1517 N N . VAL A 1 198 ? -4.637 -17.062 -5.309 1 98.88 198 VAL A N 1
ATOM 1518 C CA . VAL A 1 198 ? -3.68 -15.961 -5.406 1 98.88 198 VAL A CA 1
ATOM 1519 C C . VAL A 1 198 ? -2.277 -16.516 -5.645 1 98.88 198 VAL A C 1
ATOM 1521 O O . VAL A 1 198 ? -2.025 -17.703 -5.418 1 98.88 198 VAL A O 1
ATOM 1524 N N . MET A 1 199 ? -1.454 -15.672 -6.215 1 98.94 199 MET A N 1
ATOM 1525 C CA . MET A 1 199 ? -0.04 -16.016 -6.359 1 98.94 199 MET A CA 1
ATOM 1526 C C . MET A 1 199 ? 0.811 -15.211 -5.379 1 98.94 199 MET A C 1
ATOM 1528 O O . MET A 1 199 ? 0.59 -14.016 -5.191 1 98.94 199 MET A O 1
ATOM 1532 N N . VAL A 1 200 ? 1.679 -15.891 -4.68 1 98.88 200 VAL A N 1
ATOM 1533 C CA . VAL A 1 200 ? 2.65 -15.273 -3.787 1 98.88 200 VAL A CA 1
ATOM 1534 C C . VAL A 1 200 ? 4.059 -15.445 -4.355 1 98.88 200 VAL A C 1
ATOM 1536 O O . VAL A 1 200 ? 4.492 -16.562 -4.617 1 98.88 200 VAL A O 1
ATOM 1539 N N . ASP A 1 201 ? 4.711 -14.375 -4.562 1 98.88 201 ASP A N 1
ATOM 1540 C CA . ASP A 1 201 ? 6.09 -14.344 -5.043 1 98.88 201 ASP A CA 1
ATOM 1541 C C . ASP A 1 201 ? 7.074 -14.219 -3.885 1 98.88 201 ASP A C 1
ATOM 1543 O O . ASP A 1 201 ? 7.047 -13.234 -3.143 1 98.88 201 ASP A O 1
ATOM 1547 N N . THR A 1 202 ? 7.941 -15.203 -3.744 1 98.81 202 THR A N 1
ATOM 1548 C CA . THR A 1 202 ? 8.922 -15.164 -2.666 1 98.81 202 THR A CA 1
ATOM 1549 C C . THR A 1 202 ? 10.336 -15 -3.227 1 98.81 202 THR A C 1
ATOM 1551 O O . THR A 1 202 ? 11.32 -15.117 -2.49 1 98.81 202 THR A O 1
ATOM 1554 N N . GLY A 1 203 ? 10.43 -14.758 -4.562 1 98.56 203 GLY A N 1
ATOM 1555 C CA . GLY A 1 203 ? 11.719 -14.602 -5.211 1 98.56 203 GLY A CA 1
ATOM 1556 C C . GLY A 1 203 ? 12.258 -13.188 -5.141 1 98.56 203 GLY A C 1
ATOM 1557 O O . GLY A 1 203 ? 13.43 -12.977 -4.809 1 98.56 203 GLY A O 1
ATOM 1558 N N . ARG A 1 204 ? 11.469 -12.234 -5.398 1 98.62 204 ARG A N 1
ATOM 1559 C CA . ARG A 1 204 ? 11.93 -10.852 -5.473 1 98.62 204 ARG A CA 1
ATOM 1560 C C . ARG A 1 204 ? 12.125 -10.258 -4.082 1 98.62 204 ARG A C 1
ATOM 1562 O O . ARG A 1 204 ? 13.039 -9.469 -3.855 1 98.62 204 ARG A O 1
ATOM 1569 N N . ASN A 1 205 ? 11.234 -10.516 -3.176 1 98.75 205 ASN A N 1
ATOM 1570 C CA . ASN A 1 205 ? 11.414 -10.32 -1.738 1 98.75 205 ASN A CA 1
ATOM 1571 C C . ASN A 1 205 ? 10.945 -11.547 -0.953 1 98.75 205 ASN A C 1
ATOM 1573 O O . ASN A 1 205 ? 9.969 -12.195 -1.322 1 98.75 205 ASN A O 1
ATOM 1577 N N . PHE A 1 206 ? 11.688 -11.867 0.132 1 98.69 206 PHE A N 1
ATOM 1578 C CA . PHE A 1 206 ? 11.352 -13.016 0.959 1 98.69 206 PHE A CA 1
ATOM 1579 C C . PHE A 1 206 ? 10.055 -12.773 1.722 1 98.69 206 PHE A C 1
ATOM 1581 O O . PHE A 1 206 ? 9.812 -11.664 2.213 1 98.69 206 PHE A O 1
ATOM 1588 N N . ILE A 1 207 ? 9.195 -13.75 1.737 1 98.94 207 ILE A N 1
ATOM 1589 C CA . ILE A 1 207 ? 8 -13.789 2.574 1 98.94 207 ILE A CA 1
ATOM 1590 C C . ILE A 1 207 ? 8.125 -14.922 3.594 1 98.94 207 ILE A C 1
ATOM 1592 O O . ILE A 1 207 ? 8.383 -16.062 3.229 1 98.94 207 ILE A O 1
ATOM 1596 N N . SER A 1 208 ? 7.914 -14.633 4.812 1 98.75 208 SER A N 1
ATOM 1597 C CA . SER A 1 208 ? 8.086 -15.633 5.863 1 98.75 208 SER A CA 1
ATOM 1598 C C . SER A 1 208 ? 6.984 -16.688 5.809 1 98.75 208 SER A C 1
ATOM 1600 O O . SER A 1 208 ? 5.902 -16.438 5.27 1 98.75 208 SER A O 1
ATOM 1602 N N . ALA A 1 209 ? 7.262 -17.859 6.352 1 98.75 209 ALA A N 1
ATOM 1603 C CA . ALA A 1 209 ? 6.281 -18.953 6.406 1 98.75 209 ALA A CA 1
ATOM 1604 C C . ALA A 1 209 ? 5.012 -18.5 7.129 1 98.75 209 ALA A C 1
ATOM 1606 O O . ALA A 1 209 ? 3.9 -18.828 6.711 1 98.75 209 ALA A O 1
ATOM 1607 N N . ASN A 1 210 ? 5.195 -17.719 8.195 1 98.56 210 ASN A N 1
ATOM 1608 C CA . ASN A 1 210 ? 4.043 -17.25 8.953 1 98.56 210 ASN A CA 1
ATOM 1609 C C . ASN A 1 210 ? 3.152 -16.344 8.102 1 98.56 210 ASN A C 1
ATOM 1611 O O . ASN A 1 210 ? 1.927 -16.406 8.195 1 98.56 210 ASN A O 1
ATOM 1615 N N . LYS A 1 211 ? 3.742 -15.484 7.336 1 98.69 211 LYS A N 1
ATOM 1616 C CA . LYS A 1 211 ? 2.961 -14.594 6.484 1 98.69 211 LYS A CA 1
ATOM 1617 C C . LYS A 1 211 ? 2.303 -15.367 5.34 1 98.69 211 LYS A C 1
ATOM 1619 O O . LYS A 1 211 ? 1.207 -15.016 4.898 1 98.69 211 LYS A O 1
ATOM 1624 N N . ILE A 1 212 ? 2.949 -16.391 4.816 1 98.94 212 ILE A N 1
ATOM 1625 C CA . ILE A 1 212 ? 2.311 -17.25 3.834 1 98.94 212 ILE A CA 1
ATOM 1626 C C . ILE A 1 212 ? 1.077 -17.906 4.449 1 98.94 212 ILE A C 1
ATOM 1628 O O . ILE A 1 212 ? 0.01 -17.938 3.83 1 98.94 212 ILE A O 1
ATOM 1632 N N . LYS A 1 213 ? 1.202 -18.406 5.68 1 98.94 213 LYS A N 1
ATOM 1633 C CA . LYS A 1 213 ? 0.081 -19.031 6.371 1 98.94 213 LYS A CA 1
ATOM 1634 C C . LYS A 1 213 ? -1.06 -18.047 6.586 1 98.94 213 LYS A C 1
ATOM 1636 O O . LYS A 1 213 ? -2.232 -18.406 6.48 1 98.94 213 LYS A O 1
ATOM 1641 N N . GLU A 1 214 ? -0.71 -16.797 6.863 1 98.88 214 GLU A N 1
ATOM 1642 C CA . GLU A 1 214 ? -1.73 -15.766 6.992 1 98.88 214 GLU A CA 1
ATOM 1643 C C . GLU A 1 214 ? -2.539 -15.625 5.707 1 98.88 214 GLU A C 1
ATOM 1645 O O . GLU A 1 214 ? -3.758 -15.445 5.75 1 98.88 214 GLU A O 1
ATOM 1650 N N . GLN A 1 215 ? -1.839 -15.695 4.551 1 98.94 215 GLN A N 1
ATOM 1651 C CA . GLN A 1 215 ? -2.555 -15.617 3.279 1 98.94 215 GLN A CA 1
ATOM 1652 C C . GLN A 1 215 ? -3.455 -16.828 3.084 1 98.94 215 GLN A C 1
ATOM 1654 O O . GLN A 1 215 ? -4.559 -16.719 2.545 1 98.94 215 GLN A O 1
ATOM 1659 N N . ILE A 1 216 ? -3.018 -17.984 3.547 1 98.94 216 ILE A N 1
ATOM 1660 C CA . ILE A 1 216 ? -3.818 -19.203 3.467 1 98.94 216 ILE A CA 1
ATOM 1661 C C . ILE A 1 216 ? -5.094 -19.031 4.289 1 98.94 216 ILE A C 1
ATOM 1663 O O . ILE A 1 216 ? -6.168 -19.469 3.875 1 98.94 216 ILE A O 1
ATOM 1667 N N . ASP A 1 217 ? -4.992 -18.406 5.449 1 98.88 217 ASP A N 1
ATOM 1668 C CA . ASP A 1 217 ? -6.176 -18.109 6.25 1 98.88 217 ASP A CA 1
ATOM 1669 C C . ASP A 1 217 ? -7.172 -17.25 5.477 1 98.88 217 ASP A C 1
ATOM 1671 O O . ASP A 1 217 ? -8.383 -17.484 5.527 1 98.88 217 ASP A O 1
ATOM 1675 N N . GLY A 1 218 ? -6.637 -16.234 4.762 1 98.88 218 GLY A N 1
ATOM 1676 C CA . GLY A 1 218 ? -7.496 -15.414 3.928 1 98.88 218 GLY A CA 1
ATOM 1677 C C . GLY A 1 218 ? -8.156 -16.188 2.805 1 98.88 218 GLY A C 1
ATOM 1678 O O . GLY A 1 218 ? -9.344 -16 2.521 1 98.88 218 GLY A O 1
ATOM 1679 N N . LEU A 1 219 ? -7.379 -17.062 2.188 1 98.94 219 LEU A N 1
ATOM 1680 C CA . LEU A 1 219 ? -7.902 -17.922 1.128 1 98.94 219 LEU A CA 1
ATOM 1681 C C . LEU A 1 219 ? -9.047 -18.781 1.645 1 98.94 219 LEU A C 1
ATOM 1683 O O . LEU A 1 219 ? -10.125 -18.828 1.038 1 98.94 219 LEU A O 1
ATOM 1687 N N . ALA A 1 220 ? -8.852 -19.375 2.76 1 98.75 220 ALA A N 1
ATOM 1688 C CA . ALA A 1 220 ? -9.844 -20.266 3.33 1 98.75 220 ALA A CA 1
ATOM 1689 C C . ALA A 1 220 ? -11.133 -19.516 3.678 1 98.75 220 ALA A C 1
ATOM 1691 O O . ALA A 1 220 ? -12.227 -19.984 3.365 1 98.75 220 ALA A O 1
ATOM 1692 N N . LEU A 1 221 ? -10.961 -18.375 4.277 1 98.44 221 LEU A N 1
ATOM 1693 C CA . LEU A 1 221 ? -12.117 -17.594 4.691 1 98.44 221 LEU A CA 1
ATOM 1694 C C . LEU A 1 221 ? -12.914 -17.109 3.482 1 98.44 221 LEU A C 1
ATOM 1696 O O . LEU A 1 221 ? -14.117 -16.859 3.586 1 98.44 221 LEU A O 1
ATOM 1700 N N . SER A 1 222 ? -12.273 -17.016 2.33 1 98.62 222 SER A N 1
ATOM 1701 C CA . SER A 1 222 ? -12.914 -16.531 1.111 1 98.62 222 SER A CA 1
ATOM 1702 C C . SER A 1 222 ? -13.266 -17.688 0.18 1 98.62 222 SER A C 1
ATOM 1704 O O . SER A 1 222 ? -13.617 -17.469 -0.981 1 98.62 222 SER A O 1
ATOM 1706 N N . LYS A 1 223 ? -13.047 -18.922 0.643 1 98.62 223 LYS A N 1
ATOM 1707 C CA . LYS A 1 223 ? -13.344 -20.172 -0.057 1 98.62 223 LYS A CA 1
ATOM 1708 C C . LYS A 1 223 ? -12.516 -20.297 -1.333 1 98.62 223 LYS A C 1
ATOM 1710 O O . LYS A 1 223 ? -13 -20.828 -2.34 1 98.62 223 LYS A O 1
ATOM 1715 N N . MET A 1 224 ? -11.391 -19.703 -1.347 1 98.88 224 MET A N 1
ATOM 1716 C CA . MET A 1 224 ? -10.422 -19.938 -2.414 1 98.88 224 MET A CA 1
ATOM 1717 C C . MET A 1 224 ? -9.539 -21.125 -2.096 1 98.88 224 MET A C 1
ATOM 1719 O O . MET A 1 224 ? -9.297 -21.438 -0.927 1 98.88 224 MET A O 1
ATOM 1723 N N . ASN A 1 225 ? -9.055 -21.828 -3.152 1 98.88 225 ASN A N 1
ATOM 1724 C CA . ASN A 1 225 ? -8.477 -23.141 -2.869 1 98.88 225 ASN A CA 1
ATOM 1725 C C . ASN A 1 225 ? -7.062 -23.266 -3.441 1 98.88 225 ASN A C 1
ATOM 1727 O O . ASN A 1 225 ? -6.523 -24.359 -3.533 1 98.88 225 ASN A O 1
ATOM 1731 N N . ILE A 1 226 ? -6.418 -22.125 -3.891 1 98.94 226 ILE A N 1
ATOM 1732 C CA . ILE A 1 226 ? -5.109 -22.266 -4.52 1 98.94 226 ILE A CA 1
ATOM 1733 C C . ILE A 1 226 ? -4.145 -21.234 -3.932 1 98.94 226 ILE A C 1
ATOM 1735 O O . ILE A 1 226 ? -4.41 -20.031 -3.975 1 98.94 226 ILE A O 1
ATOM 1739 N N . LEU A 1 227 ? -3.096 -21.688 -3.402 1 98.94 227 LEU A N 1
ATOM 1740 C CA . LEU A 1 227 ? -1.881 -20.891 -3.252 1 98.94 227 LEU A CA 1
ATOM 1741 C C . LEU A 1 227 ? -0.883 -21.203 -4.359 1 98.94 227 LEU A C 1
ATOM 1743 O O . LEU A 1 227 ? -0.234 -22.25 -4.336 1 98.94 227 LEU A O 1
ATOM 1747 N N . HIS A 1 228 ? -0.894 -20.375 -5.367 1 98.94 228 HIS A N 1
ATOM 1748 C CA . HIS A 1 228 ? 0.163 -20.406 -6.371 1 98.94 228 HIS A CA 1
ATOM 1749 C C . HIS A 1 228 ? 1.457 -19.812 -5.828 1 98.94 228 HIS A C 1
ATOM 1751 O O . HIS A 1 228 ? 1.561 -18.594 -5.664 1 98.94 228 HIS A O 1
ATOM 1757 N N . TRP A 1 229 ? 2.42 -20.672 -5.523 1 98.94 229 TRP A N 1
ATOM 1758 C CA . TRP A 1 229 ? 3.648 -20.234 -4.867 1 98.94 229 TRP A CA 1
ATOM 1759 C C . TRP A 1 229 ? 4.777 -20.062 -5.879 1 98.94 229 TRP A C 1
ATOM 1761 O O . TRP A 1 229 ? 5.434 -21.047 -6.254 1 98.94 229 TRP A O 1
ATOM 1771 N N . HIS A 1 230 ? 4.988 -18.844 -6.348 1 98.88 230 HIS A N 1
ATOM 1772 C CA . HIS A 1 230 ? 6.156 -18.484 -7.141 1 98.88 230 HIS A CA 1
ATOM 1773 C C . HIS A 1 230 ? 7.414 -18.422 -6.277 1 98.88 230 HIS A C 1
ATOM 1775 O O . HIS A 1 230 ? 7.715 -17.391 -5.688 1 98.88 230 HIS A O 1
ATOM 1781 N N . ILE A 1 231 ? 8.211 -19.406 -6.316 1 98.81 231 ILE A N 1
ATOM 1782 C CA . ILE A 1 231 ? 9.164 -19.641 -5.238 1 98.81 231 ILE A CA 1
ATOM 1783 C C . ILE A 1 231 ? 10.492 -18.969 -5.559 1 98.81 231 ILE A C 1
ATOM 1785 O O . ILE A 1 231 ? 11.086 -18.312 -4.691 1 98.81 231 ILE A O 1
ATOM 1789 N N . THR A 1 232 ? 10.961 -19.172 -6.773 1 98.5 232 THR A N 1
ATOM 1790 C CA . THR A 1 232 ? 12.281 -18.688 -7.152 1 98.5 232 THR A CA 1
ATOM 1791 C C . THR A 1 232 ? 12.18 -17.719 -8.336 1 98.5 232 THR A C 1
ATOM 1793 O O . THR A 1 232 ? 11.18 -17.719 -9.062 1 98.5 232 THR A O 1
ATOM 1796 N N . ASP A 1 233 ? 13.164 -16.922 -8.5 1 98.31 233 ASP A N 1
ATOM 1797 C CA . ASP A 1 233 ? 13.367 -16.047 -9.648 1 98.31 233 ASP A CA 1
ATOM 1798 C C . ASP A 1 233 ? 14.844 -15.672 -9.805 1 98.31 233 ASP A C 1
ATOM 1800 O O . ASP A 1 233 ? 15.688 -16.125 -9.023 1 98.31 233 ASP A O 1
ATOM 1804 N N . THR A 1 234 ? 15.164 -14.938 -10.781 1 98.12 234 THR A N 1
ATOM 1805 C CA . THR A 1 234 ? 16.547 -14.562 -11.047 1 98.12 234 THR A CA 1
ATOM 1806 C C . THR A 1 234 ? 17.156 -13.852 -9.844 1 98.12 234 THR A C 1
ATOM 1808 O O . THR A 1 234 ? 18.375 -13.883 -9.641 1 98.12 234 THR A O 1
ATOM 1811 N N . GLN A 1 235 ? 16.375 -13.328 -8.953 1 98.19 235 GLN A N 1
ATOM 1812 C CA . GLN A 1 235 ? 16.844 -12.508 -7.84 1 98.19 235 GLN A CA 1
ATOM 1813 C C . GLN A 1 235 ? 17.266 -13.375 -6.66 1 98.19 235 GLN A C 1
ATOM 1815 O O . GLN A 1 235 ? 18.188 -13.008 -5.918 1 98.19 235 GLN A O 1
ATOM 1820 N N . SER A 1 236 ? 16.562 -14.516 -6.453 1 98.5 236 SER A N 1
ATOM 1821 C CA . SER A 1 236 ? 16.922 -15.32 -5.293 1 98.5 236 SER A CA 1
ATOM 1822 C C . SER A 1 236 ? 16.391 -16.75 -5.422 1 98.5 236 SER A C 1
ATOM 1824 O O . SER A 1 236 ? 15.531 -17.016 -6.27 1 98.5 236 SER A O 1
ATOM 1826 N N . TRP A 1 237 ? 16.938 -17.672 -4.672 1 98.75 237 TRP A N 1
ATOM 1827 C CA . TRP A 1 237 ? 16.5 -19.047 -4.516 1 98.75 237 TRP A CA 1
ATOM 1828 C C . TRP A 1 237 ? 16.328 -19.406 -3.041 1 98.75 237 TRP A C 1
ATOM 1830 O O . TRP A 1 237 ? 17.234 -19.938 -2.408 1 98.75 237 TRP A O 1
ATOM 1840 N N . PRO A 1 238 ? 15.094 -19.266 -2.51 1 98.75 238 PRO A N 1
ATOM 1841 C CA . PRO A 1 238 ? 14.922 -19.359 -1.058 1 98.75 238 PRO A CA 1
ATOM 1842 C C . PRO A 1 238 ? 14.5 -20.75 -0.603 1 98.75 238 PRO A C 1
ATOM 1844 O O . PRO A 1 238 ? 14.242 -20.969 0.586 1 98.75 238 PRO A O 1
ATOM 1847 N N . ILE A 1 239 ? 14.414 -21.797 -1.481 1 98.75 239 ILE A N 1
ATOM 1848 C CA . ILE A 1 239 ? 13.922 -23.109 -1.062 1 98.75 239 ILE A CA 1
ATOM 1849 C C . ILE A 1 239 ? 15.078 -24.109 -1.03 1 98.75 239 ILE A C 1
ATOM 1851 O O . ILE A 1 239 ? 15.828 -24.234 -2.002 1 98.75 239 ILE A O 1
ATOM 1855 N N . HIS A 1 240 ? 15.211 -24.875 0.022 1 98.06 240 HIS A N 1
ATOM 1856 C CA . HIS A 1 240 ? 16.281 -25.859 0.202 1 98.06 240 HIS A CA 1
ATOM 1857 C C . HIS A 1 240 ? 16.094 -27.062 -0.706 1 98.06 240 HIS A C 1
ATOM 1859 O O . HIS A 1 240 ? 14.969 -27.547 -0.87 1 98.06 240 HIS A O 1
ATOM 1865 N N . LEU A 1 241 ? 17.156 -27.562 -1.324 1 98.25 241 LEU A N 1
ATOM 1866 C CA . LEU A 1 241 ? 17.219 -28.812 -2.072 1 98.25 241 LEU A CA 1
ATOM 1867 C C . LEU A 1 241 ? 18.234 -29.766 -1.447 1 98.25 241 LEU A C 1
ATOM 1869 O O . LEU A 1 241 ? 19.328 -29.359 -1.054 1 98.25 241 LEU A O 1
ATOM 1873 N N . GLU A 1 242 ? 17.906 -31 -1.359 1 97.81 242 GLU A N 1
ATOM 1874 C CA . GLU A 1 242 ? 18.844 -32 -0.877 1 97.81 242 GLU A CA 1
ATOM 1875 C C . GLU A 1 242 ? 19.906 -32.312 -1.92 1 97.81 242 GLU A C 1
ATOM 1877 O O . GLU A 1 242 ? 21.094 -32.406 -1.586 1 97.81 242 GLU A O 1
ATOM 1882 N N . ALA A 1 243 ? 19.547 -32.375 -3.172 1 97.69 243 ALA A N 1
ATOM 1883 C CA . ALA A 1 243 ? 20.453 -32.719 -4.258 1 97.69 243 ALA A CA 1
ATOM 1884 C C . ALA A 1 243 ? 21.5 -31.625 -4.48 1 97.69 243 ALA A C 1
ATOM 1886 O O . ALA A 1 243 ? 22.625 -31.906 -4.891 1 97.69 243 ALA A O 1
ATOM 1887 N N . TYR A 1 244 ? 21.078 -30.406 -4.219 1 98.56 244 TYR A N 1
ATOM 1888 C CA . TYR A 1 244 ? 21.953 -29.25 -4.434 1 98.56 244 TYR A CA 1
ATOM 1889 C C . TYR A 1 244 ? 21.844 -28.266 -3.279 1 98.56 244 TYR A C 1
ATOM 1891 O O . TYR A 1 244 ? 21.359 -27.141 -3.457 1 98.56 244 TYR A O 1
ATOM 1899 N N . PRO A 1 245 ? 22.359 -28.547 -2.158 1 97.81 245 PRO A N 1
ATOM 1900 C CA . PRO A 1 245 ? 22.188 -27.688 -0.981 1 97.81 245 PRO A CA 1
ATOM 1901 C C . PRO A 1 245 ? 22.797 -26.297 -1.178 1 97.81 245 PRO A C 1
ATOM 1903 O O . PRO A 1 245 ? 22.375 -25.344 -0.51 1 97.81 245 PRO A O 1
ATOM 1906 N N . GLN A 1 246 ? 23.688 -26.109 -2.168 1 97.94 246 GLN A N 1
ATOM 1907 C CA . GLN A 1 246 ? 24.391 -24.844 -2.367 1 97.94 246 GLN A CA 1
ATOM 1908 C C . GLN A 1 246 ? 23.484 -23.797 -2.994 1 97.94 246 GLN A C 1
ATOM 1910 O O . GLN A 1 246 ? 23.812 -22.609 -3.027 1 97.94 246 GLN A O 1
ATOM 1915 N N . VAL A 1 247 ? 22.281 -24.172 -3.457 1 98.38 247 VAL A N 1
ATOM 1916 C CA . VAL A 1 247 ? 21.422 -23.234 -4.164 1 98.38 247 VAL A CA 1
ATOM 1917 C C . VAL A 1 247 ? 20.984 -22.109 -3.221 1 98.38 247 VAL A C 1
ATOM 1919 O O . VAL A 1 247 ? 20.75 -20.984 -3.652 1 98.38 247 VAL A O 1
ATOM 1922 N N . THR A 1 248 ? 20.891 -22.359 -1.889 1 97.81 248 THR A N 1
ATOM 1923 C CA . THR A 1 248 ? 20.406 -21.375 -0.93 1 97.81 248 THR A CA 1
ATOM 1924 C C . THR A 1 248 ? 21.484 -20.344 -0.599 1 97.81 248 THR A C 1
ATOM 1926 O O . THR A 1 248 ? 21.219 -19.391 0.13 1 97.81 248 THR A O 1
ATOM 1929 N N . LYS A 1 249 ? 22.703 -20.578 -1.113 1 97.81 249 LYS A N 1
ATOM 1930 C CA . LYS A 1 249 ? 23.672 -19.484 -1.069 1 97.81 249 LYS A CA 1
ATOM 1931 C C . LYS A 1 249 ? 23.141 -18.25 -1.778 1 97.81 249 LYS A C 1
ATOM 1933 O O . LYS A 1 249 ? 23.578 -17.125 -1.496 1 97.81 249 LYS A O 1
ATOM 1938 N N . ASP A 1 250 ? 22.141 -18.5 -2.674 1 98.12 250 ASP A N 1
ATOM 1939 C CA . ASP A 1 250 ? 21.531 -17.391 -3.404 1 98.12 250 ASP A CA 1
ATOM 1940 C C . ASP A 1 250 ? 20.188 -17 -2.781 1 98.12 250 ASP A C 1
ATOM 1942 O O . ASP A 1 250 ? 19.391 -16.297 -3.41 1 98.12 250 ASP A O 1
ATOM 1946 N N . ALA A 1 251 ? 19.891 -17.5 -1.579 1 98.38 251 ALA A N 1
ATOM 1947 C CA . ALA A 1 251 ? 18.859 -16.828 -0.776 1 98.38 251 ALA A CA 1
ATOM 1948 C C . ALA A 1 251 ? 19.375 -15.469 -0.278 1 98.38 251 ALA A C 1
ATOM 1950 O O . ALA A 1 251 ? 20.562 -15.188 -0.329 1 98.38 251 ALA A O 1
ATOM 1951 N N . TYR A 1 252 ? 18.531 -14.633 0.15 1 97.75 252 TYR A N 1
ATOM 1952 C CA . TYR A 1 252 ? 18.953 -13.312 0.591 1 97.75 252 TYR A CA 1
ATOM 1953 C C . TYR A 1 252 ? 19.781 -13.406 1.874 1 97.75 252 TYR A C 1
ATOM 1955 O O . TYR A 1 252 ? 20.656 -12.578 2.123 1 97.75 252 TYR A O 1
ATOM 1963 N N . SER A 1 253 ? 19.453 -14.281 2.738 1 95.81 253 SER A N 1
ATOM 1964 C CA . SER A 1 253 ? 20.203 -14.633 3.936 1 95.81 253 SER A CA 1
ATOM 1965 C C . SER A 1 253 ? 19.922 -16.062 4.379 1 95.81 253 SER A C 1
ATOM 1967 O O . SER A 1 253 ? 19.016 -16.719 3.842 1 95.81 253 SER A O 1
ATOM 1969 N N . GLY A 1 254 ? 20.672 -16.531 5.285 1 93.69 254 GLY A N 1
ATOM 1970 C CA . GLY A 1 254 ? 20.438 -17.859 5.812 1 93.69 254 GLY A CA 1
ATOM 1971 C C . GLY A 1 254 ? 19.062 -18.031 6.434 1 93.69 254 GLY A C 1
ATOM 1972 O O . GLY A 1 254 ? 18.469 -19.109 6.363 1 93.69 254 GLY A O 1
ATOM 1973 N N . ARG A 1 255 ? 18.562 -16.969 6.977 1 94.62 255 ARG A N 1
ATOM 1974 C CA . ARG A 1 255 ? 17.266 -17.016 7.641 1 94.62 255 ARG A CA 1
ATOM 1975 C C . ARG A 1 255 ? 16.125 -16.844 6.633 1 94.62 255 ARG A C 1
ATOM 1977 O O . ARG A 1 255 ? 14.977 -17.125 6.945 1 94.62 255 ARG A O 1
ATOM 1984 N N . GLU A 1 256 ? 16.438 -16.406 5.492 1 97.81 256 GLU A N 1
ATOM 1985 C CA . GLU A 1 256 ? 15.445 -16.172 4.457 1 97.81 256 GLU A CA 1
ATOM 1986 C C . GLU A 1 256 ? 15.422 -17.281 3.424 1 97.81 256 GLU A C 1
ATOM 1988 O O . GLU A 1 256 ? 15.562 -17.031 2.227 1 97.81 256 GLU A O 1
ATOM 1993 N N . SER A 1 257 ? 15.273 -18.453 3.926 1 97.94 257 SER A N 1
ATOM 1994 C CA . SER A 1 257 ? 15.133 -19.688 3.164 1 97.94 257 SER A CA 1
ATOM 1995 C C . SER A 1 257 ? 14.086 -20.609 3.783 1 97.94 257 SER A C 1
ATOM 1997 O O . SER A 1 257 ? 13.727 -20.453 4.953 1 97.94 257 SER A O 1
ATOM 1999 N N . TYR A 1 258 ? 13.539 -21.484 2.994 1 98.69 258 TYR A N 1
ATOM 2000 C CA . TYR A 1 258 ? 12.547 -22.453 3.457 1 98.69 258 TYR A CA 1
ATOM 2001 C C . TYR A 1 258 ? 13.156 -23.844 3.576 1 98.69 258 TYR A C 1
ATOM 2003 O O . TYR A 1 258 ? 13.594 -24.422 2.58 1 98.69 258 TYR A O 1
ATOM 2011 N N . SER A 1 259 ? 13.156 -24.391 4.73 1 98.12 259 SER A N 1
ATOM 2012 C CA . SER A 1 259 ? 13.578 -25.766 4.957 1 98.12 259 SER A CA 1
ATOM 2013 C C . SER A 1 259 ? 12.523 -26.75 4.453 1 98.12 259 SER A C 1
ATOM 2015 O O . SER A 1 259 ? 11.406 -26.344 4.109 1 98.12 259 SER A O 1
ATOM 2017 N N . ALA A 1 260 ? 12.906 -28.031 4.352 1 97.12 260 ALA A N 1
ATOM 2018 C CA . ALA A 1 260 ? 11.938 -29.062 4 1 97.12 260 ALA A CA 1
ATOM 2019 C C . ALA A 1 260 ? 10.758 -29.062 4.961 1 97.12 260 ALA A C 1
ATOM 2021 O O . ALA A 1 260 ? 9.609 -29.266 4.547 1 97.12 260 ALA A O 1
ATOM 2022 N N . LYS A 1 261 ? 11.062 -28.828 6.168 1 97.75 261 LYS A N 1
ATOM 2023 C CA . LYS A 1 261 ? 10.016 -28.797 7.184 1 97.75 261 LYS A CA 1
ATOM 2024 C C . LYS A 1 261 ? 9.078 -27.625 6.969 1 97.75 261 LYS A C 1
ATOM 2026 O O . LYS A 1 261 ? 7.859 -27.75 7.121 1 97.75 261 LYS A O 1
ATOM 2031 N N . ASP A 1 262 ? 9.648 -26.422 6.656 1 98.31 262 ASP A N 1
ATOM 2032 C CA . ASP A 1 262 ? 8.82 -25.25 6.363 1 98.31 262 ASP A CA 1
ATOM 2033 C C . ASP A 1 262 ? 7.836 -25.547 5.234 1 98.31 262 ASP A C 1
ATOM 2035 O O . ASP A 1 262 ? 6.656 -25.203 5.332 1 98.31 262 ASP A O 1
ATOM 2039 N N . VAL A 1 263 ? 8.312 -26.141 4.223 1 98.56 263 VAL A N 1
ATOM 2040 C CA . VAL A 1 263 ? 7.504 -26.438 3.049 1 98.56 263 VAL A CA 1
ATOM 2041 C C . VAL A 1 263 ? 6.391 -27.422 3.422 1 98.56 263 VAL A C 1
ATOM 2043 O O . VAL A 1 263 ? 5.227 -27.203 3.078 1 98.56 263 VAL A O 1
ATOM 2046 N N . GLN A 1 264 ? 6.73 -28.438 4.117 1 98.25 264 GLN A N 1
ATOM 2047 C CA . GLN A 1 264 ? 5.742 -29.422 4.543 1 98.25 264 GLN A CA 1
ATOM 2048 C C . GLN A 1 264 ? 4.688 -28.797 5.449 1 98.25 264 GLN A C 1
ATOM 2050 O O . GLN A 1 264 ? 3.502 -29.109 5.34 1 98.25 264 GLN A O 1
ATOM 2055 N N . ASP A 1 265 ? 5.172 -27.938 6.332 1 98.56 265 ASP A N 1
ATOM 2056 C CA . ASP A 1 265 ? 4.262 -27.266 7.246 1 98.56 265 ASP A CA 1
ATOM 2057 C C . ASP A 1 265 ? 3.268 -26.391 6.48 1 98.56 265 ASP A C 1
ATOM 2059 O O . ASP A 1 265 ? 2.08 -26.359 6.812 1 98.56 265 ASP A O 1
ATOM 2063 N N . ILE A 1 266 ? 3.75 -25.656 5.484 1 98.81 266 ILE A N 1
ATOM 2064 C CA . ILE A 1 266 ? 2.891 -24.797 4.68 1 98.81 266 ILE A CA 1
ATOM 2065 C C . ILE A 1 266 ? 1.868 -25.641 3.93 1 98.81 266 ILE A C 1
ATOM 2067 O O . ILE A 1 266 ? 0.678 -25.312 3.906 1 98.81 266 ILE A O 1
ATOM 2071 N N . ILE A 1 267 ? 2.271 -26.766 3.371 1 98.69 267 ILE A N 1
ATOM 2072 C CA . ILE A 1 267 ? 1.396 -27.641 2.598 1 98.69 267 ILE A CA 1
ATOM 2073 C C . ILE A 1 267 ? 0.333 -28.25 3.51 1 98.69 267 ILE A C 1
ATOM 2075 O O . ILE A 1 267 ? -0.852 -28.266 3.168 1 98.69 267 ILE A O 1
ATOM 2079 N N . SER A 1 268 ? 0.734 -28.734 4.691 1 98.38 268 SER A N 1
ATOM 2080 C CA . SER A 1 268 ? -0.201 -29.328 5.641 1 98.38 268 SER A CA 1
ATOM 2081 C C . SER A 1 268 ? -1.194 -28.281 6.16 1 98.38 268 SER A C 1
ATOM 2083 O O . SER A 1 268 ? -2.381 -28.578 6.316 1 98.38 268 SER A O 1
ATOM 2085 N N . TYR A 1 269 ? -0.626 -27.125 6.441 1 98.75 269 TYR A N 1
ATOM 2086 C CA . TYR A 1 269 ? -1.468 -26.031 6.91 1 98.75 269 TYR A CA 1
ATOM 2087 C C . TYR A 1 269 ? -2.533 -25.688 5.879 1 98.75 269 TYR A C 1
ATOM 2089 O O . TYR A 1 269 ? -3.699 -25.484 6.227 1 98.75 269 TYR A O 1
ATOM 2097 N N . ALA A 1 270 ? -2.121 -25.609 4.668 1 98.88 270 ALA A N 1
ATOM 2098 C CA . ALA A 1 270 ? -3.021 -25.297 3.562 1 98.88 270 ALA A CA 1
ATOM 2099 C C . ALA A 1 270 ? -4.066 -26.391 3.377 1 98.88 270 ALA A C 1
ATOM 2101 O O . ALA A 1 270 ? -5.258 -26.109 3.252 1 98.88 270 ALA A O 1
ATOM 2102 N N . ARG A 1 271 ? -3.676 -27.594 3.398 1 98.5 271 ARG A N 1
ATOM 2103 C CA . ARG A 1 271 ? -4.586 -28.719 3.207 1 98.5 271 ARG A CA 1
ATOM 2104 C C . ARG A 1 271 ? -5.664 -28.75 4.285 1 98.5 271 ARG A C 1
ATOM 2106 O O . ARG A 1 271 ? -6.84 -28.984 3.99 1 98.5 271 ARG A O 1
ATOM 2113 N N . ALA A 1 272 ? -5.219 -28.5 5.477 1 98.44 272 ALA A N 1
ATOM 2114 C CA . ALA A 1 272 ? -6.152 -28.484 6.598 1 98.44 272 ALA A CA 1
ATOM 2115 C C . ALA A 1 272 ? -7.246 -27.438 6.387 1 98.44 272 ALA A C 1
ATOM 2117 O O . ALA A 1 272 ? -8.289 -27.484 7.043 1 98.44 272 ALA A O 1
ATOM 2118 N N . ARG A 1 273 ? -7.043 -26.594 5.406 1 98.69 273 ARG A N 1
ATOM 2119 C CA . ARG A 1 273 ? -7.973 -25.5 5.148 1 98.69 273 ARG A CA 1
ATOM 2120 C C . ARG A 1 273 ? -8.555 -25.594 3.746 1 98.69 273 ARG A C 1
ATOM 2122 O O . ARG A 1 273 ? -9.164 -24.641 3.254 1 98.69 273 ARG A O 1
ATOM 2129 N N . GLY A 1 274 ? -8.336 -26.703 3.104 1 98.38 274 GLY A N 1
ATOM 2130 C CA . GLY A 1 274 ? -8.883 -26.953 1.777 1 98.38 274 GLY A CA 1
ATOM 2131 C C . GLY A 1 274 ? -8.172 -26.156 0.689 1 98.38 274 GLY A C 1
ATOM 2132 O O . GLY A 1 274 ? -8.766 -25.844 -0.344 1 98.38 274 GLY A O 1
ATOM 2133 N N . VAL A 1 275 ? -6.922 -25.781 0.905 1 98.88 275 VAL A N 1
ATOM 2134 C CA . VAL A 1 275 ? -6.133 -25.016 -0.056 1 98.88 275 VAL A CA 1
ATOM 2135 C C . VAL A 1 275 ? -5.016 -25.891 -0.621 1 98.88 275 VAL A C 1
ATOM 2137 O O . VAL A 1 275 ? -4.305 -26.562 0.13 1 98.88 275 VAL A O 1
ATOM 2140 N N . ARG A 1 276 ? -4.953 -25.906 -1.911 1 98.81 276 ARG A N 1
ATOM 2141 C CA . ARG A 1 276 ? -3.861 -26.578 -2.611 1 98.81 276 ARG A CA 1
ATOM 2142 C C . ARG A 1 276 ? -2.674 -25.641 -2.797 1 98.81 276 ARG A C 1
ATOM 2144 O O . ARG A 1 276 ? -2.854 -24.438 -3.033 1 98.81 276 ARG A O 1
ATOM 2151 N N . VAL A 1 277 ? -1.489 -26.203 -2.67 1 98.88 277 VAL A N 1
ATOM 2152 C CA . VAL A 1 277 ? -0.278 -25.422 -2.902 1 98.88 277 VAL A CA 1
ATOM 2153 C C . VAL A 1 277 ? 0.382 -25.859 -4.207 1 98.88 277 VAL A C 1
ATOM 2155 O O . VAL A 1 277 ? 0.805 -27.016 -4.332 1 98.88 277 VAL A O 1
ATOM 2158 N N . ILE A 1 278 ? 0.454 -24.953 -5.137 1 98.88 278 ILE A N 1
ATOM 2159 C CA . ILE A 1 278 ? 1.048 -25.234 -6.441 1 98.88 278 ILE A CA 1
ATOM 2160 C C . ILE A 1 278 ? 2.373 -24.484 -6.574 1 98.88 278 ILE A C 1
ATOM 2162 O O . ILE A 1 278 ? 2.396 -23.266 -6.594 1 98.88 278 ILE A O 1
ATOM 2166 N N . PRO A 1 279 ? 3.473 -25.203 -6.699 1 98.81 279 PRO A N 1
ATOM 2167 C CA . PRO A 1 279 ? 4.766 -24.531 -6.828 1 98.81 279 PRO A CA 1
ATOM 2168 C C . PRO A 1 279 ? 5.039 -24.031 -8.25 1 98.81 279 PRO A C 1
ATOM 2170 O O . PRO A 1 279 ? 4.574 -24.641 -9.219 1 98.81 279 PRO A O 1
ATOM 2173 N N . GLU A 1 280 ? 5.766 -22.984 -8.344 1 98.88 280 GLU A N 1
ATOM 2174 C CA . GLU A 1 280 ? 6.316 -22.516 -9.609 1 98.88 280 GLU A CA 1
ATOM 2175 C C . GLU A 1 280 ? 7.832 -22.344 -9.523 1 98.88 280 GLU A C 1
ATOM 2177 O O . GLU A 1 280 ? 8.328 -21.625 -8.641 1 98.88 280 GLU A O 1
ATOM 2182 N N . ILE A 1 281 ? 8.508 -23 -10.336 1 98.56 281 ILE A N 1
ATOM 2183 C CA . ILE A 1 281 ? 9.898 -22.719 -10.672 1 98.56 281 ILE A CA 1
ATOM 2184 C C . ILE A 1 281 ? 9.992 -22.203 -12.102 1 98.56 281 ILE A C 1
ATOM 2186 O O . ILE A 1 281 ? 9.859 -22.969 -13.062 1 98.56 281 ILE A O 1
ATOM 2190 N N . ASP A 1 282 ? 10.289 -20.938 -12.219 1 97.81 282 ASP A N 1
ATOM 2191 C CA . ASP A 1 282 ? 10.227 -20.281 -13.523 1 97.81 282 ASP A CA 1
ATOM 2192 C C . ASP A 1 282 ? 11.453 -20.609 -14.367 1 97.81 282 ASP A C 1
ATOM 2194 O O . ASP A 1 282 ? 12.586 -20.406 -13.938 1 97.81 282 ASP A O 1
ATOM 2198 N N . MET A 1 283 ? 11.195 -21.156 -15.578 1 98.19 283 MET A N 1
ATOM 2199 C CA . MET A 1 283 ? 12.219 -21.594 -16.531 1 98.19 283 MET A CA 1
ATOM 2200 C C . MET A 1 283 ? 11.703 -21.469 -17.969 1 98.19 283 MET A C 1
ATOM 2202 O O . MET A 1 283 ? 10.5 -21.547 -18.203 1 98.19 283 MET A O 1
ATOM 2206 N N . PRO A 1 284 ? 12.562 -21.344 -18.938 1 98.19 284 PRO A N 1
ATOM 2207 C CA . PRO A 1 284 ? 14 -21.156 -18.75 1 98.19 284 PRO A CA 1
ATOM 2208 C C . PRO A 1 284 ? 14.375 -19.703 -18.453 1 98.19 284 PRO A C 1
ATOM 2210 O O . PRO A 1 284 ? 15.547 -19.391 -18.219 1 98.19 284 PRO A O 1
ATOM 2213 N N . GLY A 1 285 ? 13.367 -18.766 -18.531 1 97.94 285 GLY A N 1
ATOM 2214 C CA . GLY A 1 285 ? 13.586 -17.391 -18.109 1 97.94 285 GLY A CA 1
ATOM 2215 C C . GLY A 1 285 ? 13.656 -17.234 -16.594 1 97.94 285 GLY A C 1
ATOM 2216 O O . GLY A 1 285 ? 13.469 -18.203 -15.859 1 97.94 285 GLY A O 1
ATOM 2217 N N . HIS A 1 286 ? 14.047 -16.062 -16.141 1 97.62 286 HIS A N 1
ATOM 2218 C CA . HIS A 1 286 ? 14.023 -15.766 -14.719 1 97.62 286 HIS A CA 1
ATOM 2219 C C . HIS A 1 286 ? 14.844 -16.781 -13.93 1 97.62 286 HIS A C 1
ATOM 2221 O O . HIS A 1 286 ? 14.391 -17.312 -12.914 1 97.62 286 HIS A O 1
ATOM 2227 N N . SER A 1 287 ? 16.047 -17.156 -14.461 1 97.94 287 SER A N 1
ATOM 2228 C CA . SER A 1 287 ? 16.734 -18.328 -13.938 1 97.94 287 SER A CA 1
ATOM 2229 C C . SER A 1 287 ? 18.234 -18.047 -13.758 1 97.94 287 SER A C 1
ATOM 2231 O O . SER A 1 287 ? 19.062 -18.734 -14.336 1 97.94 287 SER A O 1
ATOM 2233 N N . ALA A 1 288 ? 18.656 -17.172 -12.836 1 97.69 288 ALA A N 1
ATOM 2234 C CA . ALA A 1 288 ? 20.062 -16.969 -12.477 1 97.69 288 ALA A CA 1
ATOM 2235 C C . ALA A 1 288 ? 20.359 -17.562 -11.102 1 97.69 288 ALA A C 1
ATOM 2237 O O . ALA A 1 288 ? 21.125 -18.516 -10.992 1 97.69 288 ALA A O 1
ATOM 2238 N N . SER A 1 289 ? 19.703 -17.047 -10.102 1 98.12 289 SER A N 1
ATOM 2239 C CA . SER A 1 289 ? 19.953 -17.438 -8.727 1 98.12 289 SER A CA 1
ATOM 2240 C C . SER A 1 289 ? 19.641 -18.906 -8.508 1 98.12 289 SER A C 1
ATOM 2242 O O . SER A 1 289 ? 18.625 -19.422 -9 1 98.12 289 SER A O 1
ATOM 2244 N N . GLY A 1 290 ? 20.453 -19.609 -7.715 1 98.62 290 GLY A N 1
ATOM 2245 C CA . GLY A 1 290 ? 20.328 -21.031 -7.457 1 98.62 290 GLY A CA 1
ATOM 2246 C C . GLY A 1 290 ? 20.938 -21.891 -8.547 1 98.62 290 GLY A C 1
ATOM 2247 O O . GLY A 1 290 ? 21.766 -22.781 -8.266 1 98.62 290 GLY A O 1
ATOM 2248 N N . TRP A 1 291 ? 20.594 -21.609 -9.812 1 98.69 291 TRP A N 1
ATOM 2249 C CA . TRP A 1 291 ? 21.109 -22.375 -10.945 1 98.69 291 TRP A CA 1
ATOM 2250 C C . TRP A 1 291 ? 22.609 -22.156 -11.125 1 98.69 291 TRP A C 1
ATOM 2252 O O . TRP A 1 291 ? 23.359 -23.094 -11.359 1 98.69 291 TRP A O 1
ATOM 2262 N N . GLN A 1 292 ? 23.047 -20.891 -10.953 1 98.12 292 GLN A N 1
ATOM 2263 C CA . GLN A 1 292 ? 24.453 -20.547 -11.133 1 98.12 292 GLN A CA 1
ATOM 2264 C C . GLN A 1 292 ? 25.312 -21.156 -10.031 1 98.12 292 GLN A C 1
ATOM 2266 O O . GLN A 1 292 ? 26.516 -21.359 -10.219 1 98.12 292 GLN A O 1
ATOM 2271 N N . GLN A 1 293 ? 24.656 -21.391 -8.844 1 98.12 293 GLN A N 1
ATOM 2272 C CA . GLN A 1 293 ? 25.375 -22.047 -7.754 1 98.12 293 GLN A CA 1
ATOM 2273 C C . GLN A 1 293 ? 25.594 -23.531 -8.047 1 98.12 293 GLN A C 1
ATOM 2275 O O . GLN A 1 293 ? 26.531 -24.141 -7.531 1 98.12 293 GLN A O 1
ATOM 2280 N N . ILE A 1 294 ? 24.703 -24.156 -8.844 1 98.56 294 ILE A N 1
ATOM 2281 C CA . ILE A 1 294 ? 24.875 -25.547 -9.258 1 98.56 294 ILE A CA 1
ATOM 2282 C C . ILE A 1 294 ? 25.953 -25.625 -10.344 1 98.56 294 ILE A C 1
ATOM 2284 O O . ILE A 1 294 ? 26.906 -26.406 -10.219 1 98.56 294 ILE A O 1
ATOM 2288 N N . ASP A 1 295 ? 25.781 -24.797 -11.398 1 98.12 295 ASP A N 1
ATOM 2289 C CA . ASP A 1 295 ? 26.734 -24.703 -12.508 1 98.12 295 ASP A CA 1
ATOM 2290 C C . ASP A 1 295 ? 26.578 -23.375 -13.242 1 98.12 295 ASP A C 1
ATOM 2292 O O . ASP A 1 295 ? 25.547 -23.125 -13.867 1 98.12 295 ASP A O 1
ATOM 2296 N N . LYS A 1 296 ? 27.609 -22.594 -13.234 1 96.88 296 LYS A N 1
ATOM 2297 C CA . LYS A 1 296 ? 27.547 -21.266 -13.836 1 96.88 296 LYS A CA 1
ATOM 2298 C C . LYS A 1 296 ? 27.344 -21.344 -15.344 1 96.88 296 LYS A C 1
ATOM 2300 O O . LYS A 1 296 ? 26.781 -20.438 -15.953 1 96.88 296 LYS A O 1
ATOM 2305 N N . ASP A 1 297 ? 27.719 -22.484 -15.953 1 97.06 297 ASP A N 1
ATOM 2306 C CA . ASP A 1 297 ? 27.719 -22.609 -17.406 1 97.06 297 ASP A CA 1
ATOM 2307 C C . ASP A 1 297 ? 26.328 -22.938 -17.938 1 97.06 297 ASP A C 1
ATOM 2309 O O . ASP A 1 297 ? 26.078 -22.844 -19.141 1 97.06 297 ASP A O 1
ATOM 2313 N N . ILE A 1 298 ? 25.359 -23.203 -17.047 1 98.38 298 ILE A N 1
ATOM 2314 C CA . ILE A 1 298 ? 24.031 -23.516 -17.531 1 98.38 298 ILE A CA 1
ATOM 2315 C C . ILE A 1 298 ? 23.156 -22.266 -17.5 1 98.38 298 ILE A C 1
ATOM 2317 O O . ILE A 1 298 ? 21.969 -22.328 -17.812 1 98.38 298 ILE A O 1
ATOM 2321 N N . VAL A 1 299 ? 23.703 -21.141 -17.109 1 98.25 299 VAL A N 1
ATOM 2322 C CA . VAL A 1 299 ? 23.016 -19.859 -17.078 1 98.25 299 VAL A CA 1
ATOM 2323 C C . VAL A 1 299 ? 23.672 -18.891 -18.062 1 98.25 299 VAL A C 1
ATOM 2325 O O . VAL A 1 299 ? 24.891 -18.906 -18.234 1 98.25 299 VAL A O 1
ATOM 2328 N N . THR A 1 300 ? 22.859 -18.172 -18.75 1 96.88 300 THR A N 1
ATOM 2329 C CA . THR A 1 300 ? 23.391 -17.172 -19.656 1 96.88 300 THR A CA 1
ATOM 2330 C C . THR A 1 300 ? 22.984 -15.758 -19.234 1 96.88 300 THR A C 1
ATOM 2332 O O . THR A 1 300 ? 21.953 -15.586 -18.578 1 96.88 300 THR A O 1
ATOM 2335 N N . CYS A 1 301 ? 23.781 -14.727 -19.453 1 96.25 301 CYS A N 1
ATOM 2336 C CA . CYS A 1 301 ? 23.625 -13.281 -19.328 1 96.25 301 CYS A CA 1
ATOM 2337 C C . CYS A 1 301 ? 23.531 -12.875 -17.859 1 96.25 301 CYS A C 1
ATOM 2339 O O . CYS A 1 301 ? 23.172 -11.742 -17.547 1 96.25 301 CYS A O 1
ATOM 2341 N N . GLN A 1 302 ? 23.797 -13.742 -16.859 1 95.44 302 GLN A N 1
ATOM 2342 C CA . GLN A 1 302 ? 23.609 -13.5 -15.438 1 95.44 302 GLN A CA 1
ATOM 2343 C C . GLN A 1 302 ? 24.5 -12.367 -14.953 1 95.44 302 GLN A C 1
ATOM 2345 O O . GLN A 1 302 ? 24.25 -11.766 -13.906 1 95.44 302 GLN A O 1
ATOM 2350 N N . ASN A 1 303 ? 25.547 -12.008 -15.688 1 94.44 303 ASN A N 1
ATOM 2351 C CA . ASN A 1 303 ? 26.469 -10.961 -15.273 1 94.44 303 ASN A CA 1
ATOM 2352 C C . ASN A 1 303 ? 26.375 -9.734 -16.172 1 94.44 303 ASN A C 1
ATOM 2354 O O . ASN A 1 303 ? 27.25 -8.859 -16.141 1 94.44 303 ASN A O 1
ATOM 2358 N N . SER A 1 304 ? 25.359 -9.688 -16.969 1 96 304 SER A N 1
ATOM 2359 C CA . SER A 1 304 ? 25.172 -8.562 -17.875 1 96 304 SER A CA 1
ATOM 2360 C C . SER A 1 304 ? 24.359 -7.449 -17.234 1 96 304 SER A C 1
ATOM 2362 O O . SER A 1 304 ? 23.609 -7.691 -16.281 1 96 304 SER A O 1
ATOM 2364 N N . TRP A 1 305 ? 24.609 -6.188 -17.703 1 95.88 305 TRP A N 1
ATOM 2365 C CA . TRP A 1 305 ? 23.672 -5.094 -17.469 1 95.88 305 TRP A CA 1
ATOM 2366 C C . TRP A 1 305 ? 22.328 -5.383 -18.125 1 95.88 305 TRP A C 1
ATOM 2368 O O . TRP A 1 305 ? 22.266 -5.945 -19.219 1 95.88 305 TRP A O 1
ATOM 2378 N N . TRP A 1 306 ? 21.266 -5.109 -17.453 1 95.56 306 TRP A N 1
ATOM 2379 C CA . TRP A 1 306 ? 19.953 -5.445 -18 1 95.56 306 TRP A CA 1
ATOM 2380 C C . TRP A 1 306 ? 19.578 -4.48 -19.125 1 95.56 306 TRP A C 1
ATOM 2382 O O . TRP A 1 306 ? 18.719 -4.789 -19.953 1 95.56 306 TRP A O 1
ATOM 2392 N N . SER A 1 307 ? 20.156 -3.291 -19.234 1 91.19 307 SER A N 1
ATOM 2393 C CA . SER A 1 307 ? 20.297 -2.367 -20.344 1 91.19 307 SER A CA 1
ATOM 2394 C C . SER A 1 307 ? 18.938 -1.899 -20.844 1 91.19 307 SER A C 1
ATOM 2396 O O . SER A 1 307 ? 18.656 -1.963 -22.047 1 91.19 307 SER A O 1
ATOM 2398 N N . ASN A 1 308 ? 18.078 -1.549 -19.922 1 90.94 308 ASN A N 1
ATOM 2399 C CA . ASN A 1 308 ? 16.828 -0.941 -20.344 1 90.94 308 ASN A CA 1
ATOM 2400 C C . ASN A 1 308 ? 17.031 0.504 -20.797 1 90.94 308 ASN A C 1
ATOM 2402 O O . ASN A 1 308 ? 16.156 1.077 -21.469 1 90.94 308 ASN A O 1
ATOM 2406 N N . ASP A 1 309 ? 18.156 1.052 -20.422 1 93.12 309 ASP A N 1
ATOM 2407 C CA . ASP A 1 309 ? 18.531 2.385 -20.875 1 93.12 309 ASP A CA 1
ATOM 2408 C C . ASP A 1 309 ? 19 2.352 -22.344 1 93.12 309 ASP A C 1
ATOM 2410 O O . ASP A 1 309 ? 19.078 3.395 -22.984 1 93.12 309 ASP A O 1
ATOM 2414 N N . ASN A 1 310 ? 19.391 1.196 -22.828 1 94.06 310 ASN A N 1
ATOM 2415 C CA . ASN A 1 310 ? 19.688 0.892 -24.219 1 94.06 310 ASN A CA 1
ATOM 2416 C C . ASN A 1 310 ? 18.953 -0.362 -24.688 1 94.06 310 ASN A C 1
ATOM 2418 O O . ASN A 1 310 ? 19.531 -1.45 -24.719 1 94.06 310 ASN A O 1
ATOM 2422 N N . TRP A 1 311 ? 17.75 -0.227 -25.188 1 93.12 311 TRP A N 1
ATOM 2423 C CA . TRP A 1 311 ? 16.781 -1.302 -25.406 1 93.12 311 TRP A CA 1
ATOM 2424 C C . TRP A 1 311 ? 17.312 -2.33 -26.391 1 93.12 311 TRP A C 1
ATOM 2426 O O . TRP A 1 311 ? 17.125 -3.535 -26.203 1 93.12 311 TRP A O 1
ATOM 2436 N N . PRO A 1 312 ? 17.984 -1.93 -27.5 1 92.25 312 PRO A N 1
ATOM 2437 C CA . PRO A 1 312 ? 18.469 -2.93 -28.438 1 92.25 312 PRO A CA 1
ATOM 2438 C C . PRO A 1 312 ? 19.438 -3.928 -27.797 1 92.25 312 PRO A C 1
ATOM 2440 O O . PRO A 1 312 ? 19.609 -5.035 -28.312 1 92.25 312 PRO A O 1
ATOM 2443 N N . LEU A 1 313 ? 19.969 -3.562 -26.656 1 92.69 313 LEU A N 1
ATOM 2444 C CA . LEU A 1 313 ? 20.953 -4.41 -26 1 92.69 313 LEU A CA 1
ATOM 2445 C C . LEU A 1 313 ? 20.375 -5.051 -24.75 1 92.69 313 LEU A C 1
ATOM 2447 O O . LEU A 1 313 ? 21.094 -5.656 -23.953 1 92.69 313 LEU A O 1
ATOM 2451 N N . HIS A 1 314 ? 19.094 -4.918 -24.531 1 94.75 314 HIS A N 1
ATOM 2452 C CA . HIS A 1 314 ? 18.531 -5.363 -23.25 1 94.75 314 HIS A CA 1
ATOM 2453 C C . HIS A 1 314 ? 18.609 -6.879 -23.109 1 94.75 314 HIS A C 1
ATOM 2455 O O . HIS A 1 314 ? 18.438 -7.605 -24.094 1 94.75 314 HIS A O 1
ATOM 2461 N N . THR A 1 315 ? 18.922 -7.301 -21.938 1 96.5 315 THR A N 1
ATOM 2462 C CA . THR A 1 315 ? 19.016 -8.719 -21.625 1 96.5 315 THR A CA 1
ATOM 2463 C C . THR A 1 315 ? 17.922 -9.148 -20.656 1 96.5 315 THR A C 1
ATOM 2465 O O . THR A 1 315 ? 17.75 -10.336 -20.391 1 96.5 315 THR A O 1
ATOM 2468 N N . ALA A 1 316 ? 17.188 -8.211 -20.109 1 96.38 316 ALA A N 1
ATOM 2469 C CA . ALA A 1 316 ? 16.062 -8.453 -19.219 1 96.38 316 ALA A CA 1
ATOM 2470 C C . ALA A 1 316 ? 15.117 -7.254 -19.188 1 96.38 316 ALA A C 1
ATOM 2472 O O . ALA A 1 316 ? 15.5 -6.148 -19.594 1 96.38 316 ALA A O 1
ATOM 2473 N N . VAL A 1 317 ? 13.93 -7.484 -18.703 1 94.38 317 VAL A N 1
ATOM 2474 C CA . VAL A 1 317 ? 12.992 -6.379 -18.531 1 94.38 317 VAL A CA 1
ATOM 2475 C C . VAL A 1 317 ? 12.852 -6.043 -17.047 1 94.38 317 VAL A C 1
ATOM 2477 O O . VAL A 1 317 ? 12.188 -5.07 -16.688 1 94.38 317 VAL A O 1
ATOM 2480 N N . GLN A 1 318 ? 13.453 -6.824 -16.188 1 95.69 318 GLN A N 1
ATOM 2481 C CA . GLN A 1 318 ? 13.641 -6.578 -14.766 1 95.69 318 GLN A CA 1
ATOM 2482 C C . GLN A 1 318 ? 15 -7.078 -14.297 1 95.69 318 GLN A C 1
ATOM 2484 O O . GLN A 1 318 ? 15.422 -8.18 -14.648 1 95.69 318 GLN A O 1
ATOM 2489 N N . PRO A 1 319 ? 15.75 -6.266 -13.57 1 95.75 319 PRO A N 1
ATOM 2490 C CA . PRO A 1 319 ? 17.047 -6.723 -13.07 1 95.75 319 PRO A CA 1
ATOM 2491 C C . PRO A 1 319 ? 16.922 -7.684 -11.891 1 95.75 319 PRO A C 1
ATOM 2493 O O . PRO A 1 319 ? 15.977 -7.586 -11.109 1 95.75 319 PRO A O 1
ATOM 2496 N N . ASN A 1 320 ? 17.75 -8.602 -11.781 1 95.56 320 ASN A N 1
ATOM 2497 C CA . ASN A 1 320 ? 18.906 -8.898 -12.625 1 95.56 320 ASN A CA 1
ATOM 2498 C C . ASN A 1 320 ? 18.562 -9.891 -13.727 1 95.56 320 ASN A C 1
ATOM 2500 O O . ASN A 1 320 ? 17.562 -10.609 -13.625 1 95.56 320 ASN A O 1
ATOM 2504 N N . PRO A 1 321 ? 19.406 -9.93 -14.805 1 97.69 321 PRO A N 1
ATOM 2505 C CA . PRO A 1 321 ? 19.156 -10.883 -15.891 1 97.69 321 PRO A CA 1
ATOM 2506 C C . PRO A 1 321 ? 19.531 -12.312 -15.516 1 97.69 321 PRO A C 1
ATOM 2508 O O . PRO A 1 321 ? 20.281 -12.531 -14.562 1 97.69 321 PRO A O 1
ATOM 2511 N N . GLY A 1 322 ? 18.953 -13.219 -16.312 1 97.81 322 GLY A N 1
ATOM 2512 C CA . GLY A 1 322 ? 19.312 -14.617 -16.203 1 97.81 322 GLY A CA 1
ATOM 2513 C C . GLY A 1 322 ? 18.328 -15.555 -16.875 1 97.81 322 GLY A C 1
ATOM 2514 O O . GLY A 1 322 ? 17.125 -15.477 -16.641 1 97.81 322 GLY A O 1
ATOM 2515 N N . GLN A 1 323 ? 18.844 -16.422 -17.719 1 98.31 323 GLN A N 1
ATOM 2516 C CA . GLN A 1 323 ? 18.109 -17.484 -18.391 1 98.31 323 GLN A CA 1
ATOM 2517 C C . GLN A 1 323 ? 18.938 -18.766 -18.469 1 98.31 323 GLN A C 1
ATOM 2519 O O . GLN A 1 323 ? 20.172 -18.719 -18.453 1 98.31 323 GLN A O 1
ATOM 2524 N N . LEU A 1 324 ? 18.297 -19.891 -18.469 1 98.75 324 LEU A N 1
ATOM 2525 C CA . LEU A 1 324 ? 19.016 -21.141 -18.656 1 98.75 324 LEU A CA 1
ATOM 2526 C C . LEU A 1 324 ? 19.562 -21.25 -20.078 1 98.75 324 LEU A C 1
ATOM 2528 O O . LEU A 1 324 ? 18.891 -20.844 -21.031 1 98.75 324 LEU A O 1
ATOM 2532 N N . ASP A 1 325 ? 20.781 -21.734 -20.219 1 98.38 325 ASP A N 1
ATOM 2533 C CA . ASP A 1 325 ? 21.328 -22.062 -21.547 1 98.38 325 ASP A CA 1
ATOM 2534 C C . ASP A 1 325 ? 20.703 -23.328 -22.109 1 98.38 325 ASP A C 1
ATOM 2536 O O . ASP A 1 325 ? 21.172 -24.438 -21.812 1 98.38 325 ASP A O 1
ATOM 2540 N N . VAL A 1 326 ? 19.812 -23.234 -23.016 1 97.81 326 VAL A N 1
ATOM 2541 C CA . VAL A 1 326 ? 18.953 -24.344 -23.438 1 97.81 326 VAL A CA 1
ATOM 2542 C C . VAL A 1 326 ? 19.734 -25.25 -24.406 1 97.81 326 VAL A C 1
ATOM 2544 O O . VAL A 1 326 ? 19.312 -26.375 -24.688 1 97.81 326 VAL A O 1
ATOM 2547 N N . MET A 1 327 ? 20.922 -24.781 -24.828 1 97.81 327 MET A N 1
ATOM 2548 C CA . MET A 1 327 ? 21.719 -25.609 -25.719 1 97.81 327 MET A CA 1
ATOM 2549 C C . MET A 1 327 ? 22.75 -26.422 -24.938 1 97.81 327 MET A C 1
ATOM 2551 O O . MET A 1 327 ? 23.391 -27.328 -25.5 1 97.81 327 MET A O 1
ATOM 2555 N N . ASN A 1 328 ? 22.891 -26.141 -23.672 1 97.94 328 ASN A N 1
ATOM 2556 C CA . ASN A 1 328 ? 23.781 -26.906 -22.812 1 97.94 328 ASN A CA 1
ATOM 2557 C C . ASN A 1 328 ? 23.125 -28.203 -22.328 1 97.94 328 ASN A C 1
ATOM 2559 O O . ASN A 1 328 ? 22.156 -28.156 -21.594 1 97.94 328 ASN A O 1
ATOM 2563 N N . PRO A 1 329 ? 23.703 -29.344 -22.656 1 97.19 329 PRO A N 1
ATOM 2564 C CA . PRO A 1 329 ? 23.062 -30.609 -22.266 1 97.19 329 PRO A CA 1
ATOM 2565 C C . PRO A 1 329 ? 22.969 -30.766 -20.75 1 97.19 329 PRO A C 1
ATOM 2567 O O . PRO A 1 329 ? 22.031 -31.406 -20.25 1 97.19 329 PRO A O 1
ATOM 2570 N N . LYS A 1 330 ? 23.844 -30.188 -20.047 1 98.25 330 LYS A N 1
ATOM 2571 C CA . LYS A 1 330 ? 23.844 -30.297 -18.594 1 98.25 330 LYS A CA 1
ATOM 2572 C C . LYS A 1 330 ? 22.609 -29.594 -18 1 98.25 330 LYS A C 1
ATOM 2574 O O . LYS A 1 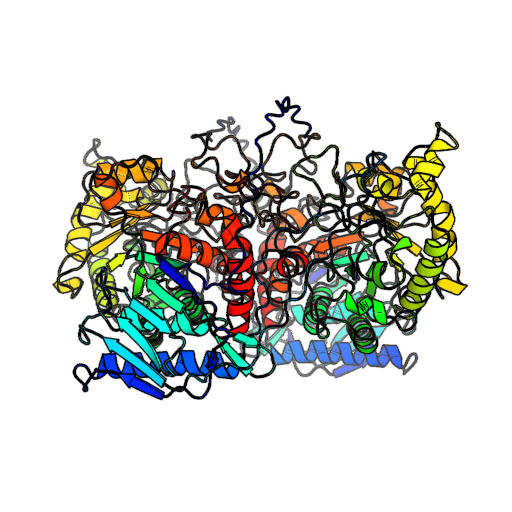330 ? 22.172 -29.938 -16.891 1 98.25 330 LYS A O 1
ATOM 2579 N N . THR A 1 331 ? 22.125 -28.594 -18.719 1 98.62 331 THR A N 1
ATOM 2580 C CA . THR A 1 331 ? 20.922 -27.891 -18.281 1 98.62 331 THR A CA 1
ATOM 2581 C C . THR A 1 331 ? 19.797 -28.875 -18 1 98.62 331 THR A C 1
ATOM 2583 O O . THR A 1 331 ? 19.141 -28.812 -16.953 1 98.62 331 THR A O 1
ATOM 2586 N N . TYR A 1 332 ? 19.625 -29.844 -18.812 1 98.44 332 TYR A N 1
ATOM 2587 C CA . TYR A 1 332 ? 18.5 -30.766 -18.719 1 98.44 332 TYR A CA 1
ATOM 2588 C C . TYR A 1 332 ? 18.703 -31.781 -17.594 1 98.44 332 TYR A C 1
ATOM 2590 O O . TYR A 1 332 ? 17.75 -32.219 -16.953 1 98.44 332 TYR A O 1
ATOM 2598 N N . GLN A 1 333 ? 19.922 -32.125 -17.359 1 97.94 333 GLN A N 1
ATOM 2599 C CA . GLN A 1 333 ? 20.219 -33 -16.219 1 97.94 333 GLN A CA 1
ATOM 2600 C C . GLN A 1 333 ? 19.891 -32.281 -14.906 1 97.94 333 GLN A C 1
ATOM 2602 O O . GLN A 1 333 ? 19.234 -32.875 -14.039 1 97.94 333 GLN A O 1
ATOM 2607 N N . VAL A 1 334 ? 20.328 -31.078 -14.789 1 98.5 334 VAL A N 1
ATOM 2608 C CA . VAL A 1 334 ? 20.125 -30.312 -13.57 1 98.5 334 VAL A CA 1
ATOM 2609 C C . VAL A 1 334 ? 18.641 -30 -13.383 1 98.5 334 VAL A C 1
ATOM 2611 O O . VAL A 1 334 ? 18.094 -30.172 -12.289 1 98.5 334 VAL A O 1
ATOM 2614 N N . VAL A 1 335 ? 18 -29.578 -14.414 1 98.5 335 VAL A N 1
ATOM 2615 C CA . VAL A 1 335 ? 16.562 -29.281 -14.383 1 98.5 335 VAL A CA 1
ATOM 2616 C C . VAL A 1 335 ? 15.797 -30.531 -13.938 1 98.5 335 VAL A C 1
ATOM 2618 O O . VAL A 1 335 ? 14.891 -30.438 -13.109 1 98.5 335 VAL A O 1
ATOM 2621 N N . GLY A 1 336 ? 16.141 -31.672 -14.539 1 97.94 336 GLY A N 1
ATOM 2622 C CA . GLY A 1 336 ? 15.5 -32.938 -14.156 1 97.94 336 GLY A CA 1
ATOM 2623 C C . GLY A 1 336 ? 15.633 -33.25 -12.68 1 97.94 336 GLY A C 1
ATOM 2624 O O . GLY A 1 336 ? 14.664 -33.656 -12.031 1 97.94 336 GLY A O 1
ATOM 2625 N N . ASN A 1 337 ? 16.828 -33.031 -12.125 1 98 337 ASN A N 1
ATOM 2626 C CA . ASN A 1 337 ? 17.094 -33.281 -10.711 1 98 337 ASN A CA 1
ATOM 2627 C C . ASN A 1 337 ? 16.297 -32.375 -9.805 1 98 337 ASN A C 1
ATOM 2629 O O . ASN A 1 337 ? 15.68 -32.812 -8.836 1 98 337 ASN A O 1
ATOM 2633 N N . VAL A 1 338 ? 16.328 -31.094 -10.125 1 98.31 338 VAL A N 1
ATOM 2634 C CA . VAL A 1 338 ? 15.625 -30.078 -9.336 1 98.31 338 VAL A CA 1
ATOM 2635 C C . VAL A 1 338 ? 14.117 -30.344 -9.375 1 98.31 338 VAL A C 1
ATOM 2637 O O . VAL A 1 338 ? 13.453 -30.375 -8.336 1 98.31 338 VAL A O 1
ATOM 2640 N N . TYR A 1 339 ? 13.617 -30.562 -10.547 1 98.06 339 TYR A N 1
ATOM 2641 C CA . TYR A 1 339 ? 12.188 -30.812 -10.742 1 98.06 339 TYR A CA 1
ATOM 2642 C C . TYR A 1 339 ? 11.742 -32.062 -10 1 98.06 339 TYR A C 1
ATOM 2644 O O . TYR A 1 339 ? 10.695 -32.062 -9.344 1 98.06 339 TYR A O 1
ATOM 2652 N N . SER A 1 340 ? 12.492 -33.094 -10.141 1 97.81 340 SER A N 1
ATOM 2653 C CA . SER A 1 340 ? 12.156 -34.375 -9.5 1 97.81 340 SER A CA 1
ATOM 2654 C C . SER A 1 340 ? 12.047 -34.219 -7.984 1 97.81 340 SER A C 1
ATOM 2656 O O . SER A 1 340 ? 11.078 -34.656 -7.379 1 97.81 340 SER A O 1
ATOM 2658 N N . GLU A 1 341 ? 12.984 -33.562 -7.449 1 97.69 341 GLU A N 1
ATOM 2659 C CA . GLU A 1 341 ? 12.969 -33.375 -6 1 97.69 341 GLU A CA 1
ATOM 2660 C C . GLU A 1 341 ? 11.781 -32.531 -5.562 1 97.69 341 GLU A C 1
ATOM 2662 O O . GLU A 1 341 ? 11.078 -32.875 -4.609 1 97.69 341 GLU A O 1
ATOM 2667 N N . LEU A 1 342 ? 11.547 -31.422 -6.199 1 98.06 342 LEU A N 1
ATOM 2668 C CA . LEU A 1 342 ? 10.461 -30.531 -5.816 1 98.06 342 LEU A CA 1
ATOM 2669 C C . LEU A 1 342 ? 9.109 -31.172 -6.078 1 98.06 342 LEU A C 1
ATOM 2671 O O . LEU A 1 342 ? 8.156 -30.969 -5.32 1 98.06 342 LEU A O 1
ATOM 2675 N N . SER A 1 343 ? 9.039 -31.938 -7.145 1 97.5 343 SER A N 1
ATOM 2676 C CA . SER A 1 343 ? 7.785 -32.625 -7.445 1 97.5 343 SER A CA 1
ATOM 2677 C C . SER A 1 343 ? 7.422 -33.625 -6.344 1 97.5 343 SER A C 1
ATOM 2679 O O . SER A 1 343 ? 6.238 -33.844 -6.082 1 97.5 343 SER A O 1
ATOM 2681 N N . LYS A 1 344 ? 8.391 -34.156 -5.734 1 94.06 344 LYS A N 1
ATOM 2682 C CA . LYS A 1 344 ? 8.156 -35.094 -4.645 1 94.06 344 LYS A CA 1
ATOM 2683 C C . LYS A 1 344 ? 7.773 -34.375 -3.361 1 94.06 344 LYS A C 1
ATOM 2685 O O . LYS A 1 344 ? 7.012 -34.906 -2.545 1 94.06 344 LYS A O 1
ATOM 2690 N N . LYS A 1 345 ? 8.273 -33.219 -3.262 1 95.12 345 LYS A N 1
ATOM 2691 C CA . LYS A 1 345 ? 7.977 -32.406 -2.074 1 95.12 345 LYS A CA 1
ATOM 2692 C C . LYS A 1 345 ? 6.551 -31.875 -2.113 1 95.12 345 LYS A C 1
ATOM 2694 O O . LYS A 1 345 ? 5.902 -31.75 -1.072 1 95.12 345 LYS A O 1
ATOM 2699 N N . PHE A 1 346 ? 6.078 -31.531 -3.238 1 96.94 346 PHE A N 1
ATOM 2700 C CA . PHE A 1 346 ? 4.746 -30.969 -3.404 1 96.94 346 PHE A CA 1
ATOM 2701 C C . PHE A 1 346 ? 3.756 -32.031 -3.873 1 96.94 346 PHE A C 1
ATOM 2703 O O . PHE A 1 346 ? 3.979 -32.688 -4.895 1 96.94 346 PHE A O 1
ATOM 2710 N N . SER A 1 347 ? 2.695 -32.156 -3.24 1 90.56 347 SER A N 1
ATOM 2711 C CA . SER A 1 347 ? 1.782 -33.281 -3.42 1 90.56 347 SER A CA 1
ATOM 2712 C C . SER A 1 347 ? 0.829 -33.062 -4.586 1 90.56 347 SER A C 1
ATOM 2714 O O . SER A 1 347 ? 0.21 -34 -5.094 1 90.56 347 SER A O 1
ATOM 2716 N N . ASP A 1 348 ? 0.707 -31.891 -5.051 1 96.62 348 ASP A N 1
ATOM 2717 C CA . ASP A 1 348 ? -0.313 -31.562 -6.043 1 96.62 348 ASP A CA 1
ATOM 2718 C C . ASP A 1 348 ? 0.069 -32.094 -7.418 1 96.62 348 ASP A C 1
ATOM 2720 O O . ASP A 1 348 ? 1.253 -32.188 -7.75 1 96.62 348 ASP A O 1
ATOM 2724 N N . ASP A 1 349 ? -0.906 -32.406 -8.219 1 97.31 349 ASP A N 1
ATOM 2725 C CA . ASP A 1 349 ? -0.677 -32.938 -9.562 1 97.31 349 ASP A CA 1
ATOM 2726 C C . ASP A 1 349 ? -0.271 -31.797 -10.516 1 97.31 349 ASP A C 1
ATOM 2728 O O . ASP A 1 349 ? 0.275 -32.062 -11.594 1 97.31 349 ASP A O 1
ATOM 2732 N N . PHE A 1 350 ? -0.598 -30.578 -10.172 1 98.56 350 PHE A N 1
ATOM 2733 C CA . PHE A 1 350 ? -0.21 -29.438 -10.984 1 98.56 350 PHE A CA 1
ATOM 2734 C C . PHE A 1 350 ? 1.176 -28.938 -10.594 1 98.56 350 PHE A C 1
ATOM 2736 O O . PHE A 1 350 ? 1.562 -29.016 -9.43 1 98.56 350 PHE A O 1
ATOM 2743 N N . PHE A 1 351 ? 1.955 -28.531 -11.484 1 98.75 351 PHE A N 1
ATOM 2744 C CA . PHE A 1 351 ? 3.246 -27.891 -11.297 1 98.75 351 PHE A CA 1
ATOM 2745 C C . PHE A 1 351 ? 3.465 -26.797 -12.336 1 98.75 351 PHE A C 1
ATOM 2747 O O . PHE A 1 351 ? 3.273 -27.031 -13.531 1 98.75 351 PHE A O 1
ATOM 2754 N N . HIS A 1 352 ? 3.76 -25.578 -11.914 1 98.94 352 HIS A N 1
ATOM 2755 C CA . HIS A 1 352 ? 4.008 -24.469 -12.82 1 98.94 352 HIS A CA 1
ATOM 2756 C C . HIS A 1 352 ? 5.488 -24.375 -13.188 1 98.94 352 HIS A C 1
ATOM 2758 O O . HIS A 1 352 ? 6.34 -24.266 -12.305 1 98.94 352 HIS A O 1
ATOM 2764 N N . VAL A 1 353 ? 5.824 -24.344 -14.469 1 98.75 353 VAL A N 1
ATOM 2765 C CA . VAL A 1 353 ? 7.23 -24.406 -14.844 1 98.75 353 VAL A CA 1
ATOM 2766 C C . VAL A 1 353 ? 7.633 -23.141 -15.594 1 98.75 353 VAL A C 1
ATOM 2768 O O . VAL A 1 353 ? 8.641 -23.125 -16.297 1 98.75 353 VAL A O 1
ATOM 2771 N N . GLY A 1 354 ? 6.836 -22.141 -15.453 1 98.5 354 GLY A N 1
ATOM 2772 C CA . GLY A 1 354 ? 7.188 -20.828 -15.984 1 98.5 354 GLY A CA 1
ATOM 2773 C C . GLY A 1 354 ? 6.91 -20.688 -17.469 1 98.5 354 GLY A C 1
ATOM 2774 O O . GLY A 1 354 ? 5.828 -21.047 -17.938 1 98.5 354 GLY A O 1
ATOM 2775 N N . GLY A 1 355 ? 7.816 -20.047 -18.188 1 97.62 355 GLY A N 1
ATOM 2776 C CA . GLY A 1 355 ? 7.727 -19.938 -19.641 1 97.62 355 GLY A CA 1
ATOM 2777 C C . GLY A 1 355 ? 7.484 -18.531 -20.125 1 97.62 355 GLY A C 1
ATOM 2778 O O . GLY A 1 355 ? 7.203 -18.297 -21.297 1 97.62 355 GLY A O 1
ATOM 2779 N N . ASP A 1 356 ? 7.613 -17.5 -19.188 1 96.12 356 ASP A N 1
ATOM 2780 C CA . ASP A 1 356 ? 7.293 -16.125 -19.609 1 96.12 356 ASP A CA 1
ATOM 2781 C C . ASP A 1 356 ? 8.562 -15.328 -19.875 1 96.12 356 ASP A C 1
ATOM 2783 O O . ASP A 1 356 ? 9.641 -15.688 -19.391 1 96.12 356 ASP A O 1
ATOM 2787 N N . GLU A 1 357 ? 8.555 -14.344 -20.734 1 95.88 357 GLU A N 1
ATOM 2788 C CA . GLU A 1 357 ? 9.43 -13.188 -20.953 1 95.88 357 GLU A CA 1
ATOM 2789 C C . GLU A 1 357 ? 10.844 -13.625 -21.297 1 95.88 357 GLU A C 1
ATOM 2791 O O . GLU A 1 357 ? 11.82 -13.141 -20.719 1 95.88 357 GLU A O 1
ATOM 2796 N N . LEU A 1 358 ? 10.977 -14.539 -22.219 1 97.25 358 LEU A N 1
ATOM 2797 C CA . LEU A 1 358 ? 12.289 -14.859 -22.766 1 97.25 358 LEU A CA 1
ATOM 2798 C C . LEU A 1 358 ? 12.859 -13.68 -23.547 1 97.25 358 LEU A C 1
ATOM 2800 O O . LEU A 1 358 ? 12.148 -13.055 -24.328 1 97.25 358 LEU A O 1
ATOM 2804 N N . GLN A 1 359 ? 14.109 -13.391 -23.234 1 95.94 359 GLN A N 1
ATOM 2805 C CA . GLN A 1 359 ? 14.773 -12.25 -23.859 1 95.94 359 GLN A CA 1
ATOM 2806 C C . GLN A 1 359 ? 15.875 -12.711 -24.812 1 95.94 359 GLN A C 1
ATOM 2808 O O . GLN A 1 359 ? 16.828 -13.375 -24.406 1 95.94 359 GLN A O 1
ATOM 2813 N N . ILE A 1 360 ? 15.766 -12.266 -26.047 1 94.12 360 ILE A N 1
ATOM 2814 C CA . ILE A 1 360 ? 16.688 -12.703 -27.078 1 94.12 360 ILE A CA 1
ATOM 2815 C C . ILE A 1 360 ? 18.094 -12.203 -26.781 1 94.12 360 ILE A C 1
ATOM 2817 O O . ILE A 1 360 ? 19.078 -12.906 -27.016 1 94.12 360 ILE A O 1
ATOM 2821 N N . GLY A 1 361 ? 18.203 -10.93 -26.25 1 94.88 361 GLY A N 1
ATOM 2822 C CA . GLY A 1 361 ? 19.5 -10.383 -25.891 1 94.88 361 GLY A CA 1
ATOM 2823 C C . GLY A 1 361 ? 20.234 -11.211 -24.859 1 94.88 361 GLY A C 1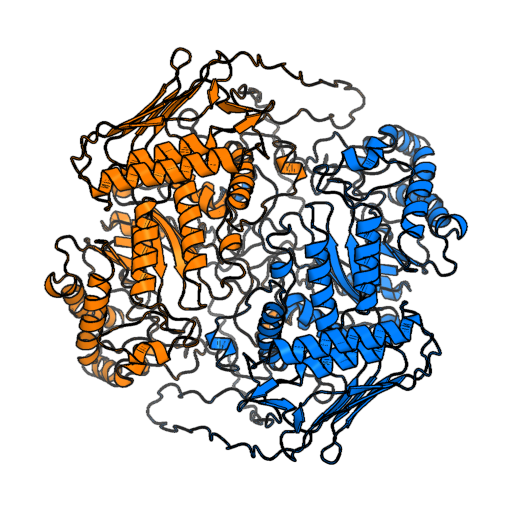
ATOM 2824 O O . GLY A 1 361 ? 21.453 -11.289 -24.875 1 94.88 361 GLY A O 1
ATOM 2825 N N . CYS A 1 362 ? 19.531 -11.859 -24 1 96.56 362 CYS A N 1
ATOM 2826 C CA . CYS A 1 362 ? 20.109 -12.719 -22.969 1 96.56 362 CYS A CA 1
ATOM 2827 C C . CYS A 1 362 ? 20.656 -14 -23.578 1 96.56 362 CYS A C 1
ATOM 2829 O O . CYS A 1 362 ? 21.781 -14.406 -23.281 1 96.56 362 CYS A O 1
ATOM 2831 N N . PHE A 1 363 ? 19.938 -14.664 -24.5 1 95.56 363 PHE A N 1
ATOM 2832 C CA . PHE A 1 363 ? 20.344 -15.898 -25.156 1 95.56 363 PHE A CA 1
ATOM 2833 C C . PHE A 1 363 ? 21.609 -15.688 -25.969 1 95.56 363 PHE A C 1
ATOM 2835 O O . PHE A 1 363 ? 22.453 -16.594 -26.078 1 95.56 363 PHE A O 1
ATOM 2842 N N . ASN A 1 364 ? 21.781 -14.5 -26.406 1 93.38 364 ASN A N 1
ATOM 2843 C CA . ASN A 1 364 ? 22.922 -14.188 -27.266 1 93.38 364 ASN A CA 1
ATOM 2844 C C . ASN A 1 364 ? 24.234 -14.211 -26.484 1 93.38 364 ASN A C 1
ATOM 2846 O O . ASN A 1 364 ? 25.312 -14.25 -27.078 1 93.38 364 ASN A O 1
ATOM 2850 N N . PHE A 1 365 ? 24.219 -14.258 -25.219 1 95.19 365 PHE A N 1
ATOM 2851 C CA . PHE A 1 365 ? 25.422 -14.328 -24.406 1 95.19 365 PHE A CA 1
ATOM 2852 C C . PHE A 1 365 ? 25.953 -15.758 -24.359 1 95.19 365 PHE A C 1
ATOM 2854 O O . PHE A 1 365 ? 27.094 -15.984 -23.938 1 95.19 365 PHE A O 1
ATOM 2861 N N . SER A 1 366 ? 25.219 -16.719 -24.812 1 95.94 366 SER A N 1
ATOM 2862 C CA . SER A 1 366 ? 25.641 -18.125 -24.859 1 95.94 366 SER A CA 1
ATOM 2863 C C . SER A 1 366 ? 26.344 -18.438 -26.172 1 95.94 366 SER A C 1
ATOM 2865 O O . SER A 1 366 ? 25.75 -18.297 -27.25 1 95.94 366 SER A O 1
ATOM 2867 N N . LYS A 1 367 ? 27.578 -18.938 -26.109 1 95.75 367 LYS A N 1
ATOM 2868 C CA . LYS A 1 367 ? 28.297 -19.375 -27.312 1 95.75 367 LYS A CA 1
ATOM 2869 C C . LYS A 1 367 ? 27.578 -20.547 -27.984 1 95.75 367 LYS A C 1
ATOM 2871 O O . LYS A 1 367 ? 27.531 -20.641 -29.203 1 95.75 367 LYS A O 1
ATOM 2876 N N . GLY A 1 368 ? 27.078 -21.438 -27.188 1 96.44 368 GLY A N 1
ATOM 2877 C CA . GLY A 1 368 ? 26.359 -22.578 -27.719 1 96.44 368 GLY A CA 1
ATOM 2878 C C . GLY A 1 368 ? 25.156 -22.188 -28.562 1 96.44 368 GLY A C 1
ATOM 2879 O O . GLY A 1 368 ? 24.906 -22.781 -29.609 1 96.44 368 GLY A O 1
ATOM 2880 N N . ILE A 1 369 ? 24.453 -21.25 -28.125 1 97.38 369 ILE A N 1
ATOM 2881 C CA . ILE A 1 369 ? 23.266 -20.797 -28.844 1 97.38 369 ILE A CA 1
ATOM 2882 C C . ILE A 1 369 ? 23.672 -20.062 -30.109 1 97.38 369 ILE A C 1
ATOM 2884 O O . ILE A 1 369 ? 23.094 -20.281 -31.172 1 97.38 369 ILE A O 1
ATOM 2888 N N . ARG A 1 370 ? 24.672 -19.219 -29.984 1 96.31 370 ARG A N 1
ATOM 2889 C CA . ARG A 1 370 ? 25.172 -18.547 -31.172 1 96.31 370 ARG A CA 1
ATOM 2890 C C . ARG A 1 370 ? 25.625 -19.547 -32.219 1 96.31 370 ARG A C 1
ATOM 2892 O O . ARG A 1 370 ? 25.328 -19.375 -33.406 1 96.31 370 ARG A O 1
ATOM 2899 N N . ASP A 1 371 ? 26.344 -20.531 -31.797 1 97.44 371 ASP A N 1
ATOM 2900 C CA . ASP A 1 371 ? 26.812 -21.562 -32.719 1 97.44 371 ASP A CA 1
ATOM 2901 C C . ASP A 1 371 ? 25.641 -22.312 -33.344 1 97.44 371 ASP A C 1
ATOM 2903 O O . ASP A 1 371 ? 25.703 -22.656 -34.531 1 97.44 371 ASP A O 1
ATOM 2907 N N . TRP A 1 372 ? 24.672 -22.547 -32.562 1 97.56 372 TRP A N 1
ATOM 2908 C CA . TRP A 1 372 ? 23.469 -23.234 -33.031 1 97.56 372 TRP A CA 1
ATOM 2909 C C . TRP A 1 372 ? 22.797 -22.453 -34.156 1 97.56 372 TRP A C 1
ATOM 2911 O O . TRP A 1 372 ? 22.375 -23.016 -35.156 1 97.56 372 TRP A O 1
ATOM 2921 N N . PHE A 1 373 ? 22.703 -21.203 -34.062 1 96.62 373 PHE A N 1
ATOM 2922 C CA . PHE A 1 373 ? 22.125 -20.344 -35.062 1 96.62 373 PHE A CA 1
ATOM 2923 C C . PHE A 1 373 ? 23.031 -20.266 -36.312 1 96.62 373 PHE A C 1
ATOM 2925 O O . PHE A 1 373 ? 22.531 -20.219 -37.438 1 96.62 373 PHE A O 1
ATOM 2932 N N . ALA A 1 374 ? 24.328 -20.266 -36.062 1 97.06 374 ALA A N 1
ATOM 2933 C CA . ALA A 1 374 ? 25.297 -20.172 -37.156 1 97.06 374 ALA A CA 1
ATOM 2934 C C . ALA A 1 374 ? 25.25 -21.422 -38.031 1 97.06 374 ALA A C 1
ATOM 2936 O O . ALA A 1 374 ? 25.484 -21.344 -39.25 1 97.06 374 ALA A O 1
ATOM 2937 N N . ALA A 1 375 ? 24.969 -22.5 -37.469 1 97.94 375 ALA A N 1
ATOM 2938 C CA . ALA A 1 375 ? 24.969 -23.781 -38.156 1 97.94 375 ALA A CA 1
ATOM 2939 C C . ALA A 1 375 ? 23.812 -23.844 -39.156 1 97.94 375 ALA A C 1
ATOM 2941 O O . ALA A 1 375 ? 23.891 -24.562 -40.156 1 97.94 375 ALA A O 1
ATOM 2942 N N . ASP A 1 376 ? 22.719 -23.172 -38.938 1 97.81 376 ASP A N 1
ATOM 2943 C CA . ASP A 1 376 ? 21.562 -23.094 -39.844 1 97.81 376 ASP A CA 1
ATOM 2944 C C . ASP A 1 376 ? 20.891 -21.719 -39.781 1 97.81 376 ASP A C 1
ATOM 2946 O O . ASP A 1 376 ? 20.141 -21.438 -38.844 1 97.81 376 A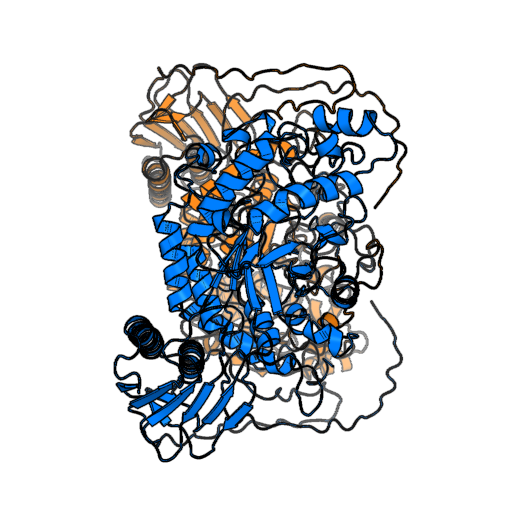SP A O 1
ATOM 2950 N N . PRO A 1 377 ? 21.094 -21 -40.719 1 95.12 377 PRO A N 1
ATOM 2951 C CA . PRO A 1 377 ? 20.625 -19.625 -40.719 1 95.12 377 PRO A CA 1
ATOM 2952 C C . PRO A 1 377 ? 19.094 -19.516 -40.781 1 95.12 377 PRO A C 1
ATOM 2954 O O . PRO A 1 377 ? 18.547 -18.422 -40.594 1 95.12 377 PRO A O 1
ATOM 2957 N N . LYS A 1 378 ? 18.391 -20.531 -40.938 1 97.31 378 LYS A N 1
ATOM 2958 C CA . LYS A 1 378 ? 16.938 -20.516 -40.969 1 97.31 378 LYS A CA 1
ATOM 2959 C C . LYS A 1 378 ? 16.344 -20.578 -39.562 1 97.31 378 LYS A C 1
ATOM 2961 O O . LYS A 1 378 ? 15.164 -20.297 -39.375 1 97.31 378 LYS A O 1
ATOM 2966 N N . ARG A 1 379 ? 17.094 -20.844 -38.625 1 97.5 379 ARG A N 1
ATOM 2967 C CA . ARG A 1 379 ? 16.625 -21 -37.25 1 97.5 379 ARG A CA 1
ATOM 2968 C C . ARG A 1 379 ? 16.312 -19.641 -36.625 1 97.5 379 ARG A C 1
ATOM 2970 O O . ARG A 1 379 ? 17 -18.656 -36.906 1 97.5 379 ARG A O 1
ATOM 2977 N N . THR A 1 380 ? 15.242 -19.625 -35.844 1 97.38 380 THR A N 1
ATOM 2978 C CA . THR A 1 380 ? 14.805 -18.438 -35.125 1 97.38 380 THR A CA 1
ATOM 2979 C C . THR A 1 380 ? 14.68 -18.734 -33.625 1 97.38 380 THR A C 1
ATOM 2981 O O . THR A 1 380 ? 14.875 -19.875 -33.188 1 97.38 380 THR A O 1
ATOM 2984 N N . TYR A 1 381 ? 14.391 -17.719 -32.938 1 97.31 381 TYR A N 1
ATOM 2985 C CA . TYR A 1 381 ? 14.203 -17.906 -31.516 1 97.31 381 TYR A CA 1
ATOM 2986 C C . TYR A 1 381 ? 12.938 -18.719 -31.234 1 97.31 381 TYR A C 1
ATOM 2988 O O . TYR A 1 381 ? 12.789 -19.281 -30.156 1 97.31 381 TYR A O 1
ATOM 2996 N N . PHE A 1 382 ? 12.008 -18.797 -32.156 1 98.12 382 PHE A N 1
ATOM 2997 C CA . PHE A 1 382 ? 10.867 -19.703 -32.062 1 98.12 382 PHE A CA 1
ATOM 2998 C C . PHE A 1 382 ? 11.328 -21.156 -32.031 1 98.12 382 PHE A C 1
ATOM 3000 O O . PHE A 1 382 ? 10.82 -21.969 -31.266 1 98.12 382 PHE A O 1
ATOM 3007 N N . ASP A 1 383 ? 12.312 -21.391 -32.875 1 98.38 383 ASP A N 1
ATOM 3008 C CA . ASP A 1 383 ? 12.891 -22.719 -32.938 1 98.38 383 ASP A CA 1
ATOM 3009 C C . ASP A 1 383 ? 13.633 -23.047 -31.641 1 98.38 383 ASP A C 1
ATOM 3011 O O . ASP A 1 383 ? 13.641 -24.188 -31.188 1 98.38 383 ASP A O 1
ATOM 3015 N N . LEU A 1 384 ? 14.273 -22 -31.125 1 98.38 384 LEU A N 1
ATOM 3016 C CA . LEU A 1 384 ? 15.023 -22.203 -29.891 1 98.38 384 LEU A CA 1
ATOM 3017 C C . LEU A 1 384 ? 14.094 -22.578 -28.75 1 98.38 384 LEU A C 1
ATOM 3019 O O . LEU A 1 384 ? 14.398 -23.484 -27.969 1 98.38 384 LEU A O 1
ATOM 3023 N N . ASN A 1 385 ? 12.984 -21.859 -28.625 1 98.38 385 ASN A N 1
ATOM 3024 C CA . ASN A 1 385 ? 12.023 -22.203 -27.578 1 98.38 385 ASN A CA 1
ATOM 3025 C C . ASN A 1 385 ? 11.398 -23.578 -27.812 1 98.38 385 ASN A C 1
ATOM 3027 O O . ASN A 1 385 ? 11.109 -24.297 -26.859 1 98.38 385 ASN A O 1
ATOM 3031 N N . GLN A 1 386 ? 11.156 -23.953 -29.125 1 98.5 386 GLN A N 1
ATOM 3032 C CA . GLN A 1 386 ? 10.664 -25.297 -29.422 1 98.5 386 GLN A CA 1
ATOM 3033 C C . GLN A 1 386 ? 11.664 -26.359 -28.969 1 98.5 386 GLN A C 1
ATOM 3035 O O . GLN A 1 386 ? 11.266 -27.422 -28.469 1 98.5 386 GLN A O 1
ATOM 3040 N N . TYR A 1 387 ? 12.953 -26.062 -29.203 1 98.44 387 TYR A N 1
ATOM 3041 C CA . TYR A 1 387 ? 13.992 -26.969 -28.734 1 98.44 387 TYR A CA 1
ATOM 3042 C C . TYR A 1 387 ? 13.891 -27.203 -27.234 1 98.44 387 TYR A C 1
ATOM 3044 O O . TYR A 1 387 ? 13.961 -28.359 -26.781 1 98.44 387 TYR A O 1
ATOM 3052 N N . TRP A 1 388 ? 13.758 -26.125 -26.453 1 98.56 388 TRP A N 1
ATOM 3053 C CA . TRP A 1 388 ? 13.578 -26.234 -25.016 1 98.56 388 TRP A CA 1
ATOM 3054 C C . TRP A 1 388 ? 12.375 -27.109 -24.672 1 98.56 388 TRP A C 1
ATOM 3056 O O . TRP A 1 388 ? 12.484 -28.031 -23.859 1 98.56 388 TRP A O 1
ATOM 3066 N N . ILE A 1 389 ? 11.227 -26.875 -25.297 1 98.56 389 ILE A N 1
ATOM 3067 C CA . ILE A 1 389 ? 9.992 -27.594 -25.016 1 98.56 389 ILE A CA 1
ATOM 3068 C C . ILE A 1 389 ? 10.18 -29.078 -25.359 1 98.56 389 ILE A C 1
ATOM 3070 O O . ILE A 1 389 ? 9.789 -29.953 -24.578 1 98.56 389 ILE A O 1
ATOM 3074 N N . ASP A 1 390 ? 10.805 -29.344 -26.5 1 98.38 390 ASP A N 1
ATOM 3075 C CA . ASP A 1 390 ? 10.992 -30.719 -26.969 1 98.38 390 ASP A CA 1
ATOM 3076 C C . ASP A 1 390 ? 11.828 -31.531 -25.969 1 98.38 390 ASP A C 1
ATOM 3078 O O . ASP A 1 390 ? 11.648 -32.75 -25.844 1 98.38 390 ASP A O 1
ATOM 3082 N N . HIS A 1 391 ? 12.68 -30.891 -25.281 1 98.25 391 HIS A N 1
ATOM 3083 C CA . HIS A 1 391 ? 13.602 -31.609 -24.406 1 98.25 391 HIS A CA 1
ATOM 3084 C C . HIS A 1 391 ? 13.133 -31.562 -22.969 1 98.25 391 HIS A C 1
ATOM 3086 O O . HIS A 1 391 ? 13.305 -32.531 -22.219 1 98.25 391 HIS A O 1
ATOM 3092 N N . ALA A 1 392 ? 12.555 -30.484 -22.516 1 98.31 392 ALA A N 1
ATOM 3093 C CA . ALA A 1 392 ? 12.164 -30.297 -21.125 1 98.31 392 ALA A CA 1
ATOM 3094 C C . ALA A 1 392 ? 10.82 -30.969 -20.844 1 98.31 392 ALA A C 1
ATOM 3096 O O . ALA A 1 392 ? 10.617 -31.547 -19.781 1 98.31 392 ALA A O 1
ATOM 3097 N N . TYR A 1 393 ? 9.844 -30.891 -21.734 1 98.12 393 TYR A N 1
ATOM 3098 C CA . TYR A 1 393 ? 8.484 -31.359 -21.531 1 98.12 393 TYR A CA 1
ATOM 3099 C C . TYR A 1 393 ? 8.469 -32.844 -21.188 1 98.12 393 TYR A C 1
ATOM 3101 O O . TYR A 1 393 ? 7.836 -33.25 -20.203 1 98.12 393 TYR A O 1
ATOM 3109 N N . PRO A 1 394 ? 9.227 -33.719 -21.953 1 97.31 394 PRO A N 1
ATOM 3110 C CA . PRO A 1 394 ? 9.234 -35.125 -21.578 1 97.31 394 PRO A CA 1
ATOM 3111 C C . PRO A 1 394 ? 9.812 -35.375 -20.188 1 97.31 394 PRO A C 1
ATOM 3113 O O . PRO A 1 394 ? 9.375 -36.281 -19.484 1 97.31 394 PRO A O 1
ATOM 3116 N N . LEU A 1 395 ? 10.719 -34.562 -19.828 1 97.12 395 LEU A N 1
ATOM 3117 C CA . LEU A 1 395 ? 11.305 -34.688 -18.5 1 97.12 395 LEU A CA 1
ATOM 3118 C C . LEU A 1 395 ? 10.266 -34.375 -17.422 1 97.12 395 LEU A C 1
ATOM 3120 O O . LEU A 1 395 ? 10.172 -35.094 -16.422 1 97.12 395 LEU A O 1
ATOM 3124 N N . PHE A 1 396 ? 9.523 -33.344 -17.625 1 98.06 396 PHE A N 1
ATOM 3125 C CA . PHE A 1 396 ? 8.523 -32.906 -16.656 1 98.06 396 PHE A CA 1
ATOM 3126 C C . PHE A 1 396 ? 7.383 -33.906 -16.562 1 98.06 396 PHE A C 1
ATOM 3128 O O . PHE A 1 396 ? 6.805 -34.094 -15.492 1 98.06 396 PHE A O 1
ATOM 3135 N N . MET A 1 397 ? 7.055 -34.562 -17.656 1 97.31 397 MET A N 1
ATOM 3136 C CA . MET A 1 397 ? 5.859 -35.406 -17.719 1 97.31 397 MET A CA 1
ATOM 3137 C C . MET A 1 397 ? 6.184 -36.844 -17.344 1 97.31 397 MET A C 1
ATOM 3139 O O . MET A 1 397 ? 5.277 -37.656 -17.094 1 97.31 397 MET A O 1
ATOM 3143 N N . SER A 1 398 ? 7.453 -37.094 -17.203 1 95.81 398 SER A N 1
ATOM 3144 C CA . SER A 1 398 ? 7.863 -38.438 -16.844 1 95.81 398 SER A CA 1
ATOM 3145 C C . SER A 1 398 ? 7.398 -38.812 -15.438 1 95.81 398 SER A C 1
ATOM 3147 O O . SER A 1 398 ? 7.645 -38.062 -14.484 1 95.81 398 SER A O 1
ATOM 3149 N N . GLU A 1 399 ? 6.777 -39.938 -15.328 1 95.12 399 GLU A N 1
ATOM 3150 C CA . GLU A 1 399 ? 6.344 -40.406 -14.008 1 95.12 399 GLU A CA 1
ATOM 3151 C C . GLU A 1 399 ? 7.531 -40.594 -13.078 1 95.12 399 GLU A C 1
ATOM 3153 O O . GLU A 1 399 ? 7.418 -40.406 -11.867 1 95.12 399 GLU A O 1
ATOM 3158 N N . GLU A 1 400 ? 8.602 -41 -13.609 1 93.81 400 GLU A N 1
ATOM 3159 C CA . GLU A 1 400 ? 9.82 -41.188 -12.836 1 93.81 400 GLU A CA 1
ATOM 3160 C C . GLU A 1 400 ? 10.273 -39.875 -12.188 1 93.81 400 GLU A C 1
ATOM 3162 O O . GLU A 1 400 ? 10.648 -39.844 -11.016 1 93.81 400 GLU A O 1
ATOM 3167 N N . ASN A 1 401 ? 10.18 -38.812 -12.914 1 94.62 401 ASN A N 1
ATOM 3168 C CA . ASN A 1 401 ? 10.633 -37.531 -12.43 1 94.62 401 ASN A CA 1
ATOM 3169 C C . ASN A 1 401 ? 9.562 -36.812 -11.602 1 94.62 401 ASN A C 1
ATOM 3171 O O . ASN A 1 401 ? 9.859 -36.219 -10.57 1 94.62 401 ASN A O 1
ATOM 3175 N N . SER A 1 402 ? 8.352 -36.938 -12.023 1 94.81 402 SER A N 1
ATOM 3176 C CA . SER A 1 402 ? 7.277 -36.219 -11.375 1 94.81 402 SER A CA 1
ATOM 3177 C C . SER A 1 402 ? 6.738 -36.969 -10.156 1 94.81 402 SER A C 1
ATOM 3179 O O . SER A 1 402 ? 6.199 -36.344 -9.234 1 94.81 402 SER A O 1
ATOM 3181 N N . GLY A 1 403 ? 6.793 -38.281 -10.227 1 93.19 403 GLY A N 1
ATOM 3182 C CA . GLY A 1 403 ? 6.164 -39.094 -9.219 1 93.19 403 GLY A CA 1
ATOM 3183 C C . GLY A 1 403 ? 4.648 -39.125 -9.312 1 93.19 403 GLY A C 1
ATOM 3184 O O . GLY A 1 403 ? 3.965 -39.531 -8.375 1 93.19 403 GLY A O 1
ATOM 3185 N N . LYS A 1 404 ? 4.094 -38.594 -10.469 1 93.94 404 LYS A N 1
ATOM 3186 C CA . LYS A 1 404 ? 2.65 -38.438 -10.617 1 93.94 404 LYS A CA 1
ATOM 3187 C C . LYS A 1 404 ? 2.166 -39.062 -11.93 1 93.94 404 LYS A C 1
ATOM 3189 O O . LYS A 1 404 ? 2.725 -38.781 -12.992 1 93.94 404 LYS A O 1
ATOM 3194 N N . LYS A 1 405 ? 1.182 -39.75 -11.805 1 91.5 405 LYS A N 1
ATOM 3195 C CA . LYS A 1 405 ? 0.572 -40.344 -12.992 1 91.5 405 LYS A CA 1
ATOM 3196 C C . LYS A 1 405 ? -0.288 -39.312 -13.727 1 91.5 405 LYS A C 1
ATOM 3198 O O . LYS A 1 405 ? -0.357 -39.312 -14.961 1 91.5 405 LYS A O 1
ATOM 3203 N N . ASP A 1 406 ? -0.842 -38.406 -12.969 1 92.56 406 ASP A N 1
ATOM 3204 C CA . ASP A 1 406 ? -1.801 -37.438 -13.531 1 92.56 406 ASP A CA 1
ATOM 3205 C C . ASP A 1 406 ? -1.219 -36.031 -13.57 1 92.56 406 ASP A C 1
ATOM 3207 O O . ASP A 1 406 ? -1.948 -35.062 -13.422 1 92.56 406 ASP A O 1
ATOM 3211 N N . ARG A 1 407 ? 0.06 -36.031 -13.773 1 96.12 407 ARG A N 1
ATOM 3212 C CA . ARG A 1 407 ? 0.743 -34.719 -13.797 1 96.12 407 ARG A CA 1
ATOM 3213 C C . ARG A 1 407 ? 0.201 -33.844 -14.914 1 96.12 407 ARG A C 1
ATOM 3215 O O . ARG A 1 407 ? 0.014 -34.312 -16.047 1 96.12 407 ARG A O 1
ATOM 3222 N N . ARG A 1 408 ? -0.114 -32.594 -14.578 1 97.44 408 ARG A N 1
ATOM 3223 C CA . ARG A 1 408 ? -0.348 -31.547 -15.562 1 97.44 408 ARG A CA 1
ATOM 3224 C C . ARG A 1 408 ? 0.516 -30.328 -15.273 1 97.44 408 ARG A C 1
ATOM 3226 O O . ARG A 1 408 ? 0.684 -29.938 -14.117 1 97.44 408 ARG A O 1
ATOM 3233 N N . LEU A 1 409 ? 1.031 -29.781 -16.328 1 98.62 409 LEU A N 1
ATOM 3234 C CA . LEU A 1 409 ? 1.872 -28.594 -16.188 1 98.62 409 LEU A CA 1
ATOM 3235 C C . LEU A 1 409 ? 1.061 -27.328 -16.406 1 98.62 409 LEU A C 1
ATOM 3237 O O . LEU A 1 409 ? 0.05 -27.344 -17.109 1 98.62 409 LEU A O 1
ATOM 3241 N N . ILE A 1 410 ? 1.421 -26.281 -15.703 1 98.94 410 ILE A N 1
ATOM 3242 C CA . ILE A 1 410 ? 0.984 -24.922 -16 1 98.94 410 ILE A CA 1
ATOM 3243 C C . ILE A 1 410 ? 2.152 -24.125 -16.562 1 98.94 410 ILE A C 1
ATOM 3245 O O . ILE A 1 410 ? 3.285 -24.234 -16.078 1 98.94 410 ILE A O 1
ATOM 3249 N N . MET A 1 411 ? 1.939 -23.344 -17.609 1 98.88 411 MET A N 1
ATOM 3250 C CA . MET A 1 411 ? 2.912 -22.406 -18.141 1 98.88 411 MET A CA 1
ATOM 3251 C C . MET A 1 411 ? 2.275 -21.031 -18.375 1 98.88 411 MET A C 1
ATOM 3253 O O . MET A 1 411 ? 1.065 -20.938 -18.578 1 98.88 411 MET A O 1
ATOM 3257 N N . TRP A 1 412 ? 3.051 -19.984 -18.281 1 98.88 412 TRP A N 1
ATOM 3258 C CA . TRP A 1 412 ? 2.582 -18.672 -18.719 1 98.88 412 TRP A CA 1
ATOM 3259 C C . TRP A 1 412 ? 2.309 -18.672 -20.219 1 98.88 412 TRP A C 1
ATOM 3261 O O . TRP A 1 412 ? 3.035 -19.312 -20.984 1 98.88 412 TRP A O 1
ATOM 3271 N N . GLU A 1 413 ? 1.421 -17.891 -20.641 1 98.75 413 GLU A N 1
ATOM 3272 C CA . GLU A 1 413 ? 0.896 -17.922 -22 1 98.75 413 GLU A CA 1
ATOM 3273 C C . GLU A 1 413 ? 1.974 -17.547 -23.016 1 98.75 413 GLU A C 1
ATOM 3275 O O . GLU A 1 413 ? 1.835 -17.828 -24.203 1 98.75 413 GLU A O 1
ATOM 3280 N N . ASP A 1 414 ? 3.041 -16.953 -22.609 1 98.38 414 ASP A N 1
ATOM 3281 C CA . ASP A 1 414 ? 4.121 -16.5 -23.484 1 98.38 414 ASP A CA 1
ATOM 3282 C C . ASP A 1 414 ? 4.656 -17.656 -24.328 1 98.38 414 ASP A C 1
ATOM 3284 O O . ASP A 1 414 ? 5.07 -17.453 -25.469 1 98.38 414 ASP A O 1
ATOM 3288 N N . VAL A 1 415 ? 4.605 -18.812 -23.766 1 98.5 415 VAL A N 1
ATOM 3289 C CA . VAL A 1 415 ? 5.211 -19.969 -24.422 1 98.5 415 VAL A CA 1
ATOM 3290 C C . VAL A 1 415 ? 4.547 -20.219 -25.766 1 98.5 415 VAL A C 1
ATOM 3292 O O . VAL A 1 415 ? 5.18 -20.734 -26.688 1 98.5 415 VAL A O 1
ATOM 3295 N N . VAL A 1 416 ? 3.266 -19.719 -25.906 1 98.38 416 VAL A N 1
ATOM 3296 C CA . VAL A 1 416 ? 2.549 -19.969 -27.141 1 98.38 416 VAL A CA 1
ATOM 3297 C C . VAL A 1 416 ? 2.203 -18.656 -27.828 1 98.38 416 VAL A C 1
ATOM 3299 O O . VAL A 1 416 ? 1.934 -18.625 -29.031 1 98.38 416 VAL A O 1
ATOM 3302 N N . LEU A 1 417 ? 2.287 -17.531 -27.047 1 98.06 417 LEU A N 1
ATOM 3303 C CA . LEU A 1 417 ? 1.74 -16.297 -27.625 1 98.06 417 LEU A CA 1
ATOM 3304 C C . LEU A 1 417 ? 2.822 -15.234 -27.766 1 98.06 417 LEU A C 1
ATOM 3306 O O . LEU A 1 417 ? 2.586 -14.18 -28.359 1 98.06 417 LEU A O 1
ATOM 3310 N N . SER A 1 418 ? 3.979 -15.477 -27.219 1 97.19 418 SER A N 1
ATOM 3311 C CA . SER A 1 418 ? 5.043 -14.484 -27.328 1 97.19 418 SER A CA 1
ATOM 3312 C C . SER A 1 418 ? 5.285 -14.102 -28.781 1 97.19 418 SER A C 1
ATOM 3314 O O . SER A 1 418 ? 5.43 -14.969 -29.641 1 97.19 418 SER A O 1
ATOM 3316 N N . PRO A 1 419 ? 5.418 -12.852 -29.109 1 93.81 419 PRO A N 1
ATOM 3317 C CA . PRO A 1 419 ? 5.672 -12.445 -30.484 1 93.81 419 PRO A CA 1
ATOM 3318 C C . PRO A 1 419 ? 7.113 -12.703 -30.922 1 93.81 419 PRO A C 1
ATOM 3320 O O . PRO A 1 419 ? 7.402 -12.766 -32.125 1 93.81 419 PRO A O 1
ATOM 3323 N N . ASP A 1 420 ? 7.961 -12.945 -29.922 1 92.12 420 ASP A N 1
ATOM 3324 C CA . ASP A 1 420 ? 9.383 -12.953 -30.234 1 92.12 420 ASP A CA 1
ATOM 3325 C C . ASP A 1 420 ? 9.992 -14.336 -30.031 1 92.12 420 ASP A C 1
ATOM 3327 O O . ASP A 1 420 ? 11.039 -14.648 -30.609 1 92.12 420 ASP A O 1
ATOM 3331 N N . ALA A 1 421 ? 9.289 -15.125 -29.203 1 96.19 421 ALA A N 1
ATOM 3332 C CA . ALA A 1 421 ? 9.977 -16.359 -28.859 1 96.19 421 ALA A CA 1
ATOM 3333 C C . ALA A 1 421 ? 8.984 -17.438 -28.422 1 96.19 421 ALA A C 1
ATOM 3335 O O . ALA A 1 421 ? 9.234 -18.172 -27.453 1 96.19 421 ALA A O 1
ATOM 3336 N N . HIS A 1 422 ? 7.816 -17.547 -28.969 1 97.56 422 HIS A N 1
ATOM 3337 C CA . HIS A 1 422 ? 6.914 -18.641 -28.641 1 97.56 422 HIS A CA 1
ATOM 3338 C C . HIS A 1 422 ? 7.387 -19.953 -29.266 1 97.56 422 HIS A C 1
ATOM 3340 O O . HIS A 1 422 ? 8.164 -19.953 -30.219 1 97.56 422 HIS A O 1
ATOM 3346 N N . ALA A 1 423 ? 7.008 -21.062 -28.703 1 98.38 423 ALA A N 1
ATOM 3347 C CA . ALA A 1 423 ? 7.238 -22.375 -29.297 1 98.38 423 ALA A CA 1
ATOM 3348 C C . ALA A 1 423 ? 6.184 -22.703 -30.359 1 98.38 423 ALA A C 1
ATOM 3350 O O . ALA A 1 423 ? 5.047 -22.234 -30.266 1 98.38 423 ALA A O 1
ATOM 3351 N N . HIS A 1 424 ? 6.535 -23.562 -31.328 1 97.06 424 HIS A N 1
ATOM 3352 C CA . HIS A 1 424 ? 5.645 -23.891 -32.438 1 97.06 424 HIS A CA 1
ATOM 3353 C C . HIS A 1 424 ? 4.543 -24.844 -31.969 1 97.06 424 HIS A C 1
ATOM 3355 O O . HIS A 1 424 ? 3.402 -24.75 -32.438 1 97.06 424 HIS A O 1
ATOM 3361 N N . ASN A 1 425 ? 5.012 -25.719 -31.172 1 97.06 425 ASN A N 1
ATOM 3362 C CA . ASN A 1 425 ? 4.094 -26.766 -30.734 1 97.06 425 ASN A CA 1
ATOM 3363 C C . ASN A 1 425 ? 4.227 -27.031 -29.234 1 97.06 425 ASN A C 1
ATOM 3365 O O . ASN A 1 425 ? 5.281 -27.469 -28.766 1 97.06 425 ASN A O 1
ATOM 3369 N N . VAL A 1 426 ? 3.168 -26.766 -28.516 1 98.5 426 VAL A N 1
ATOM 3370 C CA . VAL A 1 426 ? 3.061 -27.062 -27.094 1 98.5 426 VAL A CA 1
ATOM 3371 C C . VAL A 1 426 ? 1.849 -27.953 -26.844 1 98.5 426 VAL A C 1
ATOM 3373 O O . VAL A 1 426 ? 0.765 -27.703 -27.375 1 98.5 426 VAL A O 1
ATOM 3376 N N . SER A 1 427 ? 2.01 -28.984 -26.062 1 98.38 427 SER A N 1
ATOM 3377 C CA . SER A 1 427 ? 0.952 -29.953 -25.781 1 98.38 427 SER A CA 1
ATOM 3378 C C . SER A 1 427 ? -0.292 -29.281 -25.234 1 98.38 427 SER A C 1
ATOM 3380 O O . SER A 1 427 ? -0.191 -28.359 -24.406 1 98.38 427 SER A O 1
ATOM 3382 N N . LYS A 1 428 ? -1.499 -29.75 -25.641 1 98.06 428 LYS A N 1
ATOM 3383 C CA . LYS A 1 428 ? -2.762 -29.203 -25.141 1 98.06 428 LYS A CA 1
ATOM 3384 C C . LYS A 1 428 ? -3.037 -29.656 -23.719 1 98.06 428 LYS A C 1
ATOM 3386 O O . LYS A 1 428 ? -3.939 -29.141 -23.047 1 98.06 428 LYS A O 1
ATOM 3391 N N . SER A 1 429 ? -2.188 -30.547 -23.203 1 97.5 429 SER A N 1
ATOM 3392 C CA . SER A 1 429 ? -2.311 -30.969 -21.812 1 97.5 429 SER A CA 1
ATOM 3393 C C . SER A 1 429 ? -1.779 -29.891 -20.875 1 97.5 429 SER A C 1
ATOM 3395 O O . SER A 1 429 ? -2.07 -29.922 -19.672 1 97.5 429 SER A O 1
ATOM 3397 N N . VAL A 1 430 ? -0.959 -29.016 -21.422 1 98.69 430 VAL A N 1
ATOM 3398 C CA . VAL A 1 430 ? -0.424 -27.922 -20.609 1 98.69 430 VAL A CA 1
ATOM 3399 C C . VAL A 1 430 ? -1.507 -26.859 -20.391 1 98.69 430 VAL A C 1
ATOM 3401 O O . VAL A 1 430 ? -2.207 -26.469 -21.328 1 98.69 430 VAL A O 1
ATOM 3404 N N . ILE A 1 431 ? -1.702 -26.484 -19.141 1 98.88 431 ILE A N 1
ATOM 3405 C CA . ILE A 1 431 ? -2.604 -25.391 -18.797 1 98.88 431 ILE A CA 1
ATOM 3406 C C . ILE A 1 431 ? -1.902 -24.062 -19 1 98.88 431 ILE A C 1
ATOM 3408 O O . ILE A 1 431 ? -0.76 -23.875 -18.578 1 98.88 431 ILE A O 1
ATOM 3412 N N . MET A 1 432 ? -2.586 -23.141 -19.719 1 98.88 432 MET A N 1
ATOM 3413 C CA . MET A 1 432 ? -2.025 -21.812 -19.969 1 98.88 432 MET A CA 1
ATOM 3414 C C . MET A 1 432 ? -2.535 -20.812 -18.938 1 98.88 432 MET A C 1
ATOM 3416 O O . MET A 1 432 ? -3.744 -20.641 -18.766 1 98.88 432 MET A O 1
ATOM 3420 N N . GLN A 1 433 ? -1.646 -20.172 -18.219 1 98.88 433 GLN A N 1
ATOM 3421 C CA . GLN A 1 433 ? -2.031 -19.047 -17.375 1 98.88 433 GLN A CA 1
ATOM 3422 C C . GLN A 1 433 ? -1.917 -17.734 -18.156 1 98.88 433 GLN A C 1
ATOM 3424 O O . GLN A 1 433 ? -0.818 -17.328 -18.531 1 98.88 433 GLN A O 1
ATOM 3429 N N . SER A 1 434 ? -2.998 -17.062 -18.391 1 98.69 434 SER A N 1
ATOM 3430 C CA . SER A 1 434 ? -3.09 -15.883 -19.266 1 98.69 434 SER A CA 1
ATOM 3431 C C . SER A 1 434 ? -2.988 -14.594 -18.453 1 98.69 434 SER A C 1
ATOM 3433 O O . SER A 1 434 ? -3.805 -14.344 -17.562 1 98.69 434 SER A O 1
ATOM 3435 N N . TRP A 1 435 ? -1.98 -13.773 -18.812 1 98.12 435 TRP A N 1
ATOM 3436 C CA . TRP A 1 435 ? -1.774 -12.578 -18 1 98.12 435 TRP A CA 1
ATOM 3437 C C . TRP A 1 435 ? -1.745 -11.32 -18.859 1 98.12 435 TRP A C 1
ATOM 3439 O O . TRP A 1 435 ? -1.881 -10.211 -18.344 1 98.12 435 TRP A O 1
ATOM 3449 N N . ASN A 1 436 ? -1.608 -11.391 -20.141 1 95.06 436 ASN A N 1
ATOM 3450 C CA . ASN A 1 436 ? -1.497 -10.25 -21.047 1 95.06 436 ASN A CA 1
ATOM 3451 C C . ASN A 1 436 ? -2.689 -10.164 -21.984 1 95.06 436 ASN A C 1
ATOM 3453 O O . ASN A 1 436 ? -3.34 -11.18 -22.266 1 95.06 436 ASN A O 1
ATOM 3457 N N . ASN A 1 437 ? -3.031 -9 -22.375 1 94.44 437 ASN A N 1
ATOM 3458 C CA . ASN A 1 437 ? -4.008 -8.664 -23.422 1 94.44 437 ASN A CA 1
ATOM 3459 C C . ASN A 1 437 ? -5.391 -9.211 -23.078 1 94.44 437 ASN A C 1
ATOM 3461 O O . ASN A 1 437 ? -6.219 -9.414 -23.969 1 94.44 437 ASN A O 1
ATOM 3465 N N . GLY A 1 438 ? -5.648 -9.633 -21.953 1 95.31 438 GLY A N 1
ATOM 3466 C CA . GLY A 1 438 ? -6.961 -9.914 -21.391 1 95.31 438 GLY A CA 1
ATOM 3467 C C . GLY A 1 438 ? -7.781 -10.859 -22.234 1 95.31 438 GLY A C 1
ATOM 3468 O O . GLY A 1 438 ? -7.309 -11.938 -22.609 1 95.31 438 GLY A O 1
ATOM 3469 N N . VAL A 1 439 ? -8.977 -10.445 -22.594 1 96.5 439 VAL A N 1
ATOM 3470 C CA . VAL A 1 439 ? -9.992 -11.273 -23.25 1 96.5 439 VAL A CA 1
ATOM 3471 C C . VAL A 1 439 ? -9.5 -11.711 -24.625 1 96.5 439 VAL A C 1
ATOM 3473 O O . VAL A 1 439 ? -9.82 -12.805 -25.094 1 96.5 439 VAL A O 1
ATOM 3476 N N . ALA A 1 440 ? -8.633 -10.898 -25.266 1 95.75 440 ALA A N 1
ATOM 3477 C CA . ALA A 1 440 ? -8.117 -11.281 -26.578 1 95.75 440 ALA A CA 1
ATOM 3478 C C . ALA A 1 440 ? -7.246 -12.531 -26.5 1 95.75 440 ALA A C 1
ATOM 3480 O O . ALA A 1 440 ? -7.387 -13.445 -27.297 1 95.75 440 ALA A O 1
ATOM 3481 N N . ASN A 1 441 ? -6.328 -12.555 -25.531 1 97.25 441 ASN A N 1
ATOM 3482 C CA . ASN A 1 441 ? -5.469 -13.719 -25.375 1 97.25 441 ASN A CA 1
ATOM 3483 C C . ASN A 1 441 ? -6.254 -14.922 -24.859 1 97.25 441 ASN A C 1
ATOM 3485 O O . ASN A 1 441 ? -5.992 -16.062 -25.266 1 97.25 441 ASN A O 1
ATOM 3489 N N . ILE A 1 442 ? -7.184 -14.672 -24.016 1 98.44 442 ILE A N 1
ATOM 3490 C CA . ILE A 1 442 ? -8.031 -15.75 -23.516 1 98.44 442 ILE A CA 1
ATOM 3491 C C . ILE A 1 442 ? -8.773 -16.406 -24.688 1 98.44 442 ILE A C 1
ATOM 3493 O O . ILE A 1 442 ? -8.836 -17.641 -24.781 1 98.44 442 ILE A O 1
ATOM 3497 N N . ASP A 1 443 ? -9.312 -15.594 -25.578 1 98.25 443 ASP A N 1
ATOM 3498 C CA . ASP A 1 443 ? -10 -16.094 -26.766 1 98.25 443 ASP A CA 1
ATOM 3499 C C . ASP A 1 443 ? -9.07 -16.938 -27.625 1 98.25 443 ASP A C 1
ATOM 3501 O O . ASP A 1 443 ? -9.43 -18.047 -28.047 1 98.25 443 ASP A O 1
ATOM 3505 N N . LYS A 1 444 ? -7.852 -16.469 -27.891 1 98 444 LYS A N 1
ATOM 3506 C CA . LYS A 1 444 ? -6.875 -17.188 -28.703 1 98 444 LYS A CA 1
ATOM 3507 C C . LYS A 1 444 ? -6.535 -18.547 -28.109 1 98 444 LYS A C 1
ATOM 3509 O O . LYS A 1 444 ? -6.492 -19.547 -28.828 1 98 444 LYS A O 1
ATOM 3514 N N . LEU A 1 445 ? -6.324 -18.594 -26.812 1 98.69 445 LEU A N 1
ATOM 3515 C CA . LEU A 1 445 ? -5.883 -19.812 -26.125 1 98.69 445 LEU A CA 1
ATOM 3516 C C . LEU A 1 445 ? -6.996 -20.859 -26.109 1 98.69 445 LEU A C 1
ATOM 3518 O O . LEU A 1 445 ? -6.758 -22.031 -26.406 1 98.69 445 LEU A O 1
ATOM 3522 N N . THR A 1 446 ? -8.18 -20.438 -25.766 1 98.75 446 THR A N 1
ATOM 3523 C CA . THR A 1 446 ? -9.281 -21.375 -25.688 1 98.75 446 THR A CA 1
ATOM 3524 C C . THR A 1 446 ? -9.656 -21.906 -27.078 1 98.75 446 THR A C 1
ATOM 3526 O O . THR A 1 446 ? -10 -23.078 -27.234 1 98.75 446 THR A O 1
ATOM 3529 N N . LYS A 1 447 ? -9.617 -21.031 -28.078 1 98.31 447 LYS A N 1
ATOM 3530 C CA . LYS A 1 447 ? -9.867 -21.438 -29.469 1 98.31 447 LYS A CA 1
ATOM 3531 C C . LYS A 1 447 ? -8.859 -22.5 -29.906 1 98.31 447 LYS A C 1
ATOM 3533 O O . LYS A 1 447 ? -9.195 -23.406 -30.672 1 98.31 447 LYS A O 1
ATOM 3538 N N . ALA A 1 448 ? -7.672 -22.359 -29.422 1 98.31 448 ALA A N 1
ATOM 3539 C CA . ALA A 1 448 ? -6.609 -23.297 -29.781 1 98.31 448 ALA A CA 1
ATOM 3540 C C . ALA A 1 448 ? -6.758 -24.609 -29 1 98.31 448 ALA A C 1
ATOM 3542 O O . ALA A 1 448 ? -6.059 -25.578 -29.266 1 98.31 448 ALA A O 1
ATOM 3543 N N . GLY A 1 449 ? -7.625 -24.609 -27.938 1 98.44 449 GLY A N 1
ATOM 3544 C CA . GLY A 1 449 ? -7.934 -25.859 -27.25 1 98.44 449 GLY A CA 1
ATOM 3545 C C . GLY A 1 449 ? -7.227 -26 -25.906 1 98.44 449 GLY A C 1
ATOM 3546 O O . GLY A 1 449 ? -7.254 -27.062 -25.297 1 98.44 449 GLY A O 1
ATOM 3547 N N . TYR A 1 450 ? -6.598 -24.953 -25.406 1 98.81 450 TYR A N 1
ATOM 3548 C CA . TYR A 1 450 ? -5.91 -25 -24.125 1 98.81 450 TYR A CA 1
ATOM 3549 C C . TYR A 1 450 ? -6.879 -24.75 -22.984 1 98.81 450 TYR A C 1
ATOM 3551 O O . TYR A 1 450 ? -7.789 -23.922 -23.109 1 98.81 450 TYR A O 1
ATOM 3559 N N . ASP A 1 451 ? -6.703 -25.438 -21.875 1 98.81 451 ASP A N 1
ATOM 3560 C CA . ASP A 1 451 ? -7.289 -24.984 -20.609 1 98.81 451 ASP A CA 1
ATOM 3561 C C . ASP A 1 451 ? -6.574 -23.734 -20.094 1 98.81 451 ASP A C 1
ATOM 3563 O O . ASP A 1 451 ? -5.363 -23.594 -20.25 1 98.81 451 ASP A O 1
ATOM 3567 N N . VAL A 1 452 ? -7.355 -22.812 -19.484 1 98.88 452 VAL A N 1
ATOM 3568 C CA . VAL A 1 452 ? -6.809 -21.5 -19.188 1 98.88 452 VAL A CA 1
ATOM 3569 C C . VAL A 1 452 ? -7.094 -21.141 -17.734 1 98.88 452 VAL A C 1
ATOM 3571 O O . VAL A 1 452 ? -8.211 -21.328 -17.25 1 98.88 452 VAL A O 1
ATOM 3574 N N . ILE A 1 453 ? -6.094 -20.703 -16.969 1 98.94 453 ILE A N 1
ATOM 3575 C CA . ILE A 1 453 ? -6.211 -19.953 -15.734 1 98.94 453 ILE A CA 1
ATOM 3576 C C . ILE A 1 453 ? -6.121 -18.453 -16.031 1 98.94 453 ILE A C 1
ATOM 3578 O O . ILE A 1 453 ? -5.129 -17.984 -16.594 1 98.94 453 ILE A O 1
ATOM 3582 N N . VAL A 1 454 ? -7.098 -17.703 -15.664 1 98.88 454 VAL A N 1
ATOM 3583 C CA . VAL A 1 454 ? -7.152 -16.266 -15.969 1 98.88 454 VAL A CA 1
ATOM 3584 C C . VAL A 1 454 ? -6.402 -15.484 -14.898 1 98.88 454 VAL A C 1
ATOM 3586 O O . VAL A 1 454 ? -6.703 -15.602 -13.703 1 98.88 454 VAL A O 1
ATOM 3589 N N . SER A 1 455 ? -5.426 -14.742 -15.281 1 98.88 455 SER A N 1
ATOM 3590 C CA . SER A 1 455 ? -4.656 -13.852 -14.422 1 98.88 455 SER A CA 1
ATOM 3591 C C . SER A 1 455 ? -4.344 -12.531 -15.125 1 98.88 455 SER A C 1
ATOM 3593 O O . SER A 1 455 ? -3.232 -12.016 -15.008 1 98.88 455 SER A O 1
ATOM 3595 N N . SER A 1 456 ? -5.281 -11.938 -15.789 1 98.38 456 SER A N 1
ATOM 3596 C CA . SER A 1 456 ? -5.09 -10.734 -16.594 1 98.38 456 SER A CA 1
ATOM 3597 C C . SER A 1 456 ? -4.59 -9.57 -15.75 1 98.38 456 SER A C 1
ATOM 3599 O O . SER A 1 456 ? -5.266 -9.141 -14.812 1 98.38 456 SER A O 1
ATOM 3601 N N . ALA A 1 457 ? -3.486 -9.016 -16.125 1 97.75 457 ALA A N 1
ATOM 3602 C CA . ALA A 1 457 ? -2.846 -7.949 -15.359 1 97.75 457 ALA A CA 1
ATOM 3603 C C . ALA A 1 457 ? -3.748 -6.723 -15.266 1 97.75 457 ALA A C 1
ATOM 3605 O O . ALA A 1 457 ? -3.75 -6.027 -14.242 1 97.75 457 ALA A O 1
ATOM 3606 N N . ASP A 1 458 ? -4.551 -6.453 -16.234 1 96.88 458 ASP A N 1
ATOM 3607 C CA . ASP A 1 458 ? -5.383 -5.254 -16.312 1 96.88 458 ASP A CA 1
ATOM 3608 C C . ASP A 1 458 ? -6.52 -5.316 -15.289 1 96.88 458 ASP A C 1
ATOM 3610 O O . ASP A 1 458 ? -7.18 -4.309 -15.023 1 96.88 458 ASP A O 1
ATOM 3614 N N . PHE A 1 459 ? -6.668 -6.523 -14.641 1 98.12 459 PHE A N 1
ATOM 3615 C CA . PHE A 1 459 ? -7.762 -6.664 -13.688 1 98.12 459 PHE A CA 1
ATOM 3616 C C . PHE A 1 459 ? -7.262 -7.25 -12.367 1 98.12 459 PHE A C 1
ATOM 3618 O O . PHE A 1 459 ? -7.773 -6.91 -11.297 1 98.12 459 PHE A O 1
ATOM 3625 N N . MET A 1 460 ? -6.211 -8.062 -12.445 1 97.38 460 MET A N 1
ATOM 3626 C CA . MET A 1 460 ? -6.082 -8.977 -11.312 1 97.38 460 MET A CA 1
ATOM 3627 C C . MET A 1 460 ? -4.719 -8.836 -10.648 1 97.38 460 MET A C 1
ATOM 3629 O O . MET A 1 460 ? -4.469 -9.438 -9.602 1 97.38 460 MET A O 1
ATOM 3633 N N . TYR A 1 461 ? -3.752 -8.125 -11.211 1 98.5 461 TYR A N 1
ATOM 3634 C CA . TYR A 1 461 ? -2.459 -7.965 -10.555 1 98.5 461 TYR A CA 1
ATOM 3635 C C . TYR A 1 461 ? -2.584 -7.09 -9.312 1 98.5 461 TYR A C 1
ATOM 3637 O O . TYR A 1 461 ? -3.07 -5.961 -9.391 1 98.5 461 TYR A O 1
ATOM 3645 N N . LEU A 1 462 ? -2.115 -7.59 -8.227 1 98.75 462 LEU A N 1
ATOM 3646 C CA . LEU A 1 462 ? -2.346 -6.934 -6.945 1 98.75 462 LEU A CA 1
ATOM 3647 C C . LEU A 1 462 ? -1.179 -6.02 -6.582 1 98.75 462 LEU A C 1
ATOM 3649 O O . LEU A 1 462 ? -1.238 -5.293 -5.59 1 98.75 462 LEU A O 1
ATOM 3653 N N . ASP A 1 463 ? -0.113 -6 -7.387 1 98.38 463 ASP A N 1
ATOM 3654 C CA . ASP A 1 463 ? 1.063 -5.18 -7.113 1 98.38 463 ASP A CA 1
ATOM 3655 C C . ASP A 1 463 ? 1.066 -3.92 -7.977 1 98.38 463 ASP A C 1
ATOM 3657 O O . ASP A 1 463 ? 1.914 -3.041 -7.801 1 98.38 463 ASP A O 1
ATOM 3661 N N . CYS A 1 464 ? 0.103 -3.658 -8.844 1 97.94 464 CYS A N 1
ATOM 3662 C CA . CYS A 1 464 ? 0.08 -2.549 -9.789 1 97.94 464 CYS A CA 1
ATOM 3663 C C . CYS A 1 464 ? -0.233 -1.235 -9.086 1 97.94 464 CYS A C 1
ATOM 3665 O O . CYS A 1 464 ? -0.914 -1.225 -8.055 1 97.94 464 CYS A O 1
ATOM 3667 N N . GLY A 1 465 ? 0.269 -0.135 -9.641 1 97.69 465 GLY A N 1
ATOM 3668 C CA . GLY A 1 465 ? -0.137 1.201 -9.234 1 97.69 465 GLY A CA 1
ATOM 3669 C C . GLY A 1 465 ? 0.709 1.768 -8.109 1 97.69 465 GLY A C 1
ATOM 3670 O O . GLY A 1 465 ? 0.386 2.816 -7.551 1 97.69 465 GLY A O 1
ATOM 3671 N N . ASN A 1 466 ? 1.9 1.172 -7.781 1 97.12 466 ASN A N 1
ATOM 3672 C CA . ASN A 1 466 ? 2.744 1.624 -6.68 1 97.12 466 ASN A CA 1
ATOM 3673 C C . ASN A 1 466 ? 4.027 2.275 -7.188 1 97.12 466 ASN A C 1
ATOM 3675 O O . ASN A 1 466 ? 5.051 2.252 -6.504 1 97.12 466 ASN A O 1
ATOM 3679 N N . GLY A 1 467 ? 3.998 2.795 -8.398 1 97.56 467 GLY A N 1
ATOM 3680 C CA . GLY A 1 467 ? 5.188 3.416 -8.953 1 97.56 467 GLY A CA 1
ATOM 3681 C C . GLY A 1 467 ? 6.258 2.412 -9.344 1 97.56 467 GLY A C 1
ATOM 3682 O O . GLY A 1 467 ? 6.031 1.201 -9.281 1 97.56 467 GLY A O 1
ATOM 3683 N N . GLY A 1 468 ? 7.395 2.904 -9.812 1 97.31 468 GLY A N 1
ATOM 3684 C CA . GLY A 1 468 ? 8.492 2.047 -10.227 1 97.31 468 GLY A CA 1
ATOM 3685 C C . GLY A 1 468 ? 9.359 1.586 -9.07 1 97.31 468 GLY A C 1
ATOM 3686 O O . GLY A 1 468 ? 9.461 2.268 -8.055 1 97.31 468 GLY A O 1
ATOM 3687 N N . TYR A 1 469 ? 10.023 0.471 -9.258 1 97.5 469 TYR A N 1
ATOM 3688 C CA . TYR A 1 469 ? 10.859 -0.105 -8.219 1 97.5 469 TYR A CA 1
ATOM 3689 C C . TYR A 1 469 ? 12.336 -0.026 -8.602 1 97.5 469 TYR A C 1
ATOM 3691 O O . TYR A 1 469 ? 13.203 -0.442 -7.832 1 97.5 469 TYR A O 1
ATOM 3699 N N . VAL A 1 470 ? 12.68 0.49 -9.789 1 97.81 470 VAL A N 1
ATOM 3700 C CA . VAL A 1 470 ? 14.07 0.672 -10.18 1 97.81 470 VAL A CA 1
ATOM 3701 C C . VAL A 1 470 ? 14.555 2.049 -9.734 1 97.81 470 VAL A C 1
ATOM 3703 O O . VAL A 1 470 ? 13.758 2.961 -9.523 1 97.81 470 VAL A O 1
ATOM 3706 N N . THR A 1 471 ? 15.844 2.18 -9.586 1 98 471 THR A N 1
ATOM 3707 C CA . THR A 1 471 ? 16.453 3.385 -9.031 1 98 471 THR A CA 1
ATOM 3708 C C . THR A 1 471 ? 17.188 4.164 -10.109 1 98 471 THR A C 1
ATOM 3710 O O . THR A 1 471 ? 17.281 3.717 -11.258 1 98 471 THR A O 1
ATOM 3713 N N . ASN A 1 472 ? 17.641 5.395 -9.781 1 97.88 472 ASN A N 1
ATOM 3714 C CA . ASN A 1 472 ? 18.312 6.262 -10.742 1 97.88 472 ASN A CA 1
ATOM 3715 C C . ASN A 1 472 ? 17.453 6.5 -11.977 1 97.88 472 ASN A C 1
ATOM 3717 O O . ASN A 1 472 ? 17.891 6.254 -13.102 1 97.88 472 ASN A O 1
ATOM 3721 N N . ASP A 1 473 ? 16.25 6.844 -11.758 1 97.81 473 ASP A N 1
ATOM 3722 C CA . ASP A 1 473 ? 15.234 7.035 -12.805 1 97.81 473 ASP A CA 1
ATOM 3723 C C . ASP A 1 473 ? 14.977 8.523 -13.039 1 97.81 473 ASP A C 1
ATOM 3725 O O . ASP A 1 473 ? 14.227 9.148 -12.297 1 97.81 473 ASP A O 1
ATOM 3729 N N . PRO A 1 474 ? 15.516 9.102 -14.094 1 97.44 474 PRO A N 1
ATOM 3730 C CA . PRO A 1 474 ? 15.391 10.547 -14.336 1 97.44 474 PRO A CA 1
ATOM 3731 C C . PRO A 1 474 ? 13.961 10.961 -14.688 1 97.44 474 PRO A C 1
ATOM 3733 O O . PRO A 1 474 ? 13.648 12.156 -14.68 1 97.44 474 PRO A O 1
ATOM 3736 N N . ARG A 1 475 ? 13.07 10.062 -14.969 1 97 475 ARG A N 1
ATOM 3737 C CA . ARG A 1 475 ? 11.703 10.391 -15.375 1 97 475 ARG A CA 1
ATOM 3738 C C . ARG A 1 475 ? 10.93 11.031 -14.227 1 97 475 ARG A C 1
ATOM 3740 O O . ARG A 1 475 ? 9.969 11.758 -14.453 1 97 475 ARG A O 1
ATOM 3747 N N . TYR A 1 476 ? 11.328 10.75 -12.961 1 98.06 476 TYR A N 1
ATOM 3748 C CA . TYR A 1 476 ? 10.641 11.297 -11.789 1 98.06 476 TYR A CA 1
ATOM 3749 C C . TYR A 1 476 ? 11.031 12.742 -11.547 1 98.06 476 TYR A C 1
ATOM 3751 O O . TYR A 1 476 ? 10.344 13.469 -10.828 1 98.06 476 TYR A O 1
ATOM 3759 N N . ASN A 1 477 ? 12.164 13.141 -12.07 1 97.12 477 ASN A N 1
ATOM 3760 C CA . ASN A 1 477 ? 12.695 14.484 -11.852 1 97.12 477 ASN A CA 1
ATOM 3761 C C . ASN A 1 477 ? 11.953 15.523 -12.695 1 97.12 477 ASN A C 1
ATOM 3763 O O . ASN A 1 477 ? 11.695 16.625 -12.234 1 97.12 477 ASN A O 1
ATOM 3767 N N . ALA A 1 478 ? 11.656 15.188 -13.961 1 91.94 478 ALA A N 1
ATOM 3768 C CA . ALA A 1 478 ? 11.055 16.156 -14.891 1 91.94 478 ALA A CA 1
ATOM 3769 C C . ALA A 1 478 ? 9.789 15.586 -15.523 1 91.94 478 ALA A C 1
ATOM 3771 O O . ALA A 1 478 ? 9.695 14.383 -15.773 1 91.94 478 ALA A O 1
ATOM 3772 N N . PRO A 1 479 ? 8.797 16.344 -15.781 1 93.19 479 PRO A N 1
ATOM 3773 C CA . PRO A 1 479 ? 8.758 17.797 -15.516 1 93.19 479 PRO A CA 1
ATOM 3774 C C . PRO A 1 479 ? 8.406 18.109 -14.062 1 93.19 479 PRO A C 1
ATOM 3776 O O . PRO A 1 479 ? 7.953 17.234 -13.328 1 93.19 479 PRO A O 1
ATOM 3779 N N . GLN A 1 480 ? 8.617 19.328 -13.703 1 94.25 480 GLN A N 1
ATOM 3780 C CA . GLN A 1 480 ? 8.391 19.812 -12.344 1 94.25 480 GLN A CA 1
ATOM 3781 C C . GLN A 1 480 ? 6.984 20.391 -12.195 1 94.25 480 GLN A C 1
ATOM 3783 O O . GLN A 1 480 ? 6.582 20.797 -11.102 1 94.25 480 GLN A O 1
ATOM 3788 N N . SER A 1 481 ? 6.32 20.484 -13.258 1 94.06 481 SER A N 1
ATOM 3789 C CA . SER A 1 481 ? 4.926 20.906 -13.305 1 94.06 481 SER A CA 1
ATOM 3790 C C . SER A 1 481 ? 4.16 20.156 -14.398 1 94.06 481 SER A C 1
ATOM 3792 O O . SER A 1 481 ? 4.762 19.625 -15.328 1 94.06 481 SER A O 1
ATOM 3794 N N . ASN A 1 482 ? 2.926 20.062 -14.164 1 93 482 ASN A N 1
ATOM 3795 C CA . ASN A 1 482 ? 2.098 19.375 -15.148 1 93 482 ASN A CA 1
ATOM 3796 C C . ASN A 1 482 ? 2.166 20.078 -16.516 1 93 482 ASN A C 1
ATOM 3798 O O . ASN A 1 482 ? 1.812 21.25 -16.625 1 93 482 ASN A O 1
ATOM 3802 N N . PRO A 1 483 ? 2.562 19.406 -17.5 1 92 483 PRO A N 1
ATOM 3803 C CA . PRO A 1 483 ? 2.656 20.047 -18.812 1 92 483 PRO A CA 1
ATOM 3804 C C . PRO A 1 483 ? 1.294 20.438 -19.375 1 92 483 PRO A C 1
ATOM 3806 O O . PRO A 1 483 ? 1.209 21.328 -20.219 1 92 483 PRO A O 1
ATOM 3809 N N . ASP A 1 484 ? 0.284 19.703 -19.031 1 90.44 484 ASP A N 1
ATOM 3810 C CA . ASP A 1 484 ? -1.084 20.047 -19.391 1 90.44 484 ASP A CA 1
ATOM 3811 C C . ASP A 1 484 ? -1.817 20.703 -18.234 1 90.44 484 ASP A C 1
ATOM 3813 O O . ASP A 1 484 ? -2.361 20.016 -17.359 1 90.44 484 ASP A O 1
ATOM 3817 N N . ALA A 1 485 ? -1.979 21.938 -18.344 1 80.56 485 ALA A N 1
ATOM 3818 C CA . ALA A 1 485 ? -2.553 22.703 -17.234 1 80.56 485 ALA A CA 1
ATOM 3819 C C . ALA A 1 485 ? -4.008 22.312 -17 1 80.56 485 ALA A C 1
ATOM 3821 O O . ALA A 1 485 ? -4.523 22.484 -15.883 1 80.56 485 ALA A O 1
ATOM 3822 N N . THR A 1 486 ? -4.609 21.75 -18 1 82.88 486 THR A N 1
ATOM 3823 C CA . THR A 1 486 ? -6.012 21.359 -17.859 1 82.88 486 THR A CA 1
ATOM 3824 C C . THR A 1 486 ? -6.137 20.016 -17.156 1 82.88 486 THR A C 1
ATOM 3826 O O . THR A 1 486 ? -7.203 19.672 -16.641 1 82.88 486 THR A O 1
ATOM 3829 N N . GLY A 1 487 ? -5.043 19.266 -17.172 1 83.75 487 GLY A N 1
ATOM 3830 C CA . GLY A 1 487 ? -5.055 17.938 -16.578 1 83.75 487 GLY A CA 1
ATOM 3831 C C . GLY A 1 487 ? -5.766 16.906 -17.422 1 83.75 487 GLY A C 1
ATOM 3832 O O . GLY A 1 487 ? -6.008 15.781 -16.969 1 83.75 487 GLY A O 1
ATOM 3833 N N . ALA A 1 488 ? -6.105 17.219 -18.656 1 84.88 488 ALA A N 1
ATOM 3834 C CA . ALA A 1 488 ? -6.906 16.359 -19.516 1 84.88 488 ALA A CA 1
ATOM 3835 C C . ALA A 1 488 ? -6.07 15.203 -20.078 1 84.88 488 ALA A C 1
ATOM 3837 O O . ALA A 1 488 ? -6.578 14.102 -20.281 1 84.88 488 ALA A O 1
ATOM 3838 N N . THR A 1 489 ? -4.855 15.523 -20.266 1 92 489 THR A N 1
ATOM 3839 C CA . THR A 1 489 ? -3.971 14.492 -20.812 1 92 489 THR A CA 1
ATOM 3840 C C . THR A 1 489 ? -3.061 13.938 -19.719 1 92 489 THR A C 1
ATOM 3842 O O . THR A 1 489 ? -2.365 14.695 -19.031 1 92 489 THR A O 1
ATOM 3845 N N . PHE A 1 490 ? -3.08 12.633 -19.609 1 94.94 490 PHE A N 1
ATOM 3846 C CA . PHE A 1 490 ? -2.248 12 -18.609 1 94.94 490 PHE A CA 1
ATOM 3847 C C . PHE A 1 490 ? -0.823 11.812 -19.109 1 94.94 490 PHE A C 1
ATOM 3849 O O . PHE A 1 490 ? -0.606 11.625 -20.312 1 94.94 490 PHE A O 1
ATOM 3856 N N . SER A 1 491 ? 0.134 11.969 -18.266 1 95.5 491 SER A N 1
ATOM 3857 C CA . SER A 1 491 ? 1.542 11.695 -18.531 1 95.5 491 SER A CA 1
ATOM 3858 C C . SER A 1 491 ? 2.191 10.93 -17.391 1 95.5 491 SER A C 1
ATOM 3860 O O . SER A 1 491 ? 1.55 10.672 -16.375 1 95.5 491 SER A O 1
ATOM 3862 N N . PHE A 1 492 ? 3.441 10.602 -17.531 1 96.62 492 PHE A N 1
ATOM 3863 C CA . PHE A 1 492 ? 4.148 9.695 -16.625 1 96.62 492 PHE A CA 1
ATOM 3864 C C . PHE A 1 492 ? 3.92 10.078 -15.18 1 96.62 492 PHE A C 1
ATOM 3866 O O . PHE A 1 492 ? 3.533 9.242 -14.359 1 96.62 492 PHE A O 1
ATOM 3873 N N . ASN A 1 493 ? 4.078 11.344 -14.797 1 97.31 493 ASN A N 1
ATOM 3874 C CA . ASN A 1 493 ? 4.031 11.805 -13.414 1 97.31 493 ASN A CA 1
ATOM 3875 C C . ASN A 1 493 ? 2.695 12.469 -13.086 1 97.31 493 ASN A C 1
ATOM 3877 O O . ASN A 1 493 ? 2.477 12.914 -11.961 1 97.31 493 ASN A O 1
ATOM 3881 N N . TYR A 1 494 ? 1.807 12.641 -14.047 1 96.94 494 TYR A N 1
ATOM 3882 C CA . TYR A 1 494 ? 0.549 13.359 -13.875 1 96.94 494 TYR A CA 1
ATOM 3883 C C . TYR A 1 494 ? -0.619 12.547 -14.43 1 96.94 494 TYR A C 1
ATOM 3885 O O . TYR A 1 494 ? -0.932 12.633 -15.617 1 96.94 494 TYR A O 1
ATOM 3893 N N . GLY A 1 495 ? -1.213 11.797 -13.547 1 96.44 495 GLY A N 1
ATOM 3894 C CA . GLY A 1 495 ? -2.367 10.992 -13.914 1 96.44 495 GLY A CA 1
ATOM 3895 C C . GLY A 1 495 ? -1.993 9.68 -14.586 1 96.44 495 GLY A C 1
ATOM 3896 O O . GLY A 1 495 ? -2.855 8.836 -14.836 1 96.44 495 GLY A O 1
ATOM 3897 N N . GLY A 1 496 ? -0.729 9.5 -14.883 1 96.88 496 GLY A N 1
ATOM 3898 C CA . GLY A 1 496 ? -0.28 8.352 -15.648 1 96.88 496 GLY A CA 1
ATOM 3899 C C . GLY A 1 496 ? 0.251 7.227 -14.773 1 96.88 496 GLY A C 1
ATOM 3900 O O . GLY A 1 496 ? -0.184 7.059 -13.633 1 96.88 496 GLY A O 1
ATOM 3901 N N . PRO A 1 497 ? 1.154 6.402 -15.312 1 97.31 497 PRO A N 1
ATOM 3902 C CA . PRO A 1 497 ? 1.517 5.156 -14.633 1 97.31 497 PRO A CA 1
ATOM 3903 C C . PRO A 1 497 ? 2.537 5.371 -13.516 1 97.31 497 PRO A C 1
ATOM 3905 O O . PRO A 1 497 ? 2.701 4.504 -12.656 1 97.31 497 PRO A O 1
ATOM 3908 N N . GLY A 1 498 ? 3.338 6.438 -13.602 1 97.5 498 GLY A N 1
ATOM 3909 C CA . GLY A 1 498 ? 4.324 6.719 -12.57 1 97.5 498 GLY A CA 1
ATOM 3910 C C . GLY A 1 498 ? 5.348 5.613 -12.398 1 97.5 498 GLY A C 1
ATOM 3911 O O . GLY A 1 498 ? 5.777 5.32 -11.281 1 97.5 498 GLY A O 1
ATOM 3912 N N . GLY A 1 499 ? 5.621 4.836 -13.445 1 97.25 499 GLY A N 1
ATOM 3913 C CA . GLY A 1 499 ? 6.656 3.814 -13.398 1 97.25 499 GLY A CA 1
ATOM 3914 C C . GLY A 1 499 ? 6.109 2.418 -13.172 1 97.25 499 GLY A C 1
ATOM 3915 O O . GLY A 1 499 ? 6.848 1.435 -13.242 1 97.25 499 GLY A O 1
ATOM 3916 N N . SER A 1 500 ? 4.859 2.254 -12.898 1 97.19 500 SER A N 1
ATOM 3917 C CA . SER A 1 500 ? 4.219 0.945 -12.82 1 97.19 500 SER A CA 1
ATOM 3918 C C . SER A 1 500 ? 3.748 0.472 -14.188 1 97.19 500 SER A C 1
ATOM 3920 O O . SER A 1 500 ? 2.799 1.023 -14.75 1 97.19 500 SER A O 1
ATOM 3922 N N . TRP A 1 501 ? 4.301 -0.56 -14.664 1 94.75 501 TRP A N 1
ATOM 3923 C CA . TRP A 1 501 ? 4.047 -0.99 -16.031 1 94.75 501 TRP A CA 1
ATOM 3924 C C . TRP A 1 501 ? 2.596 -1.425 -16.203 1 94.75 501 TRP A C 1
ATOM 3926 O O . TRP A 1 501 ? 2.043 -1.345 -17.312 1 94.75 501 TRP A O 1
ATOM 3936 N N . CYS A 1 502 ? 1.948 -1.814 -15.094 1 96.06 502 CYS A N 1
ATOM 3937 C CA . CYS A 1 502 ? 0.588 -2.336 -15.164 1 96.06 502 CYS A CA 1
ATOM 3938 C C . CYS A 1 502 ? -0.389 -1.415 -14.445 1 96.06 502 CYS A C 1
ATOM 3940 O O . CYS A 1 502 ? -1.419 -1.867 -13.945 1 96.06 502 CYS A O 1
ATOM 3942 N N . ALA A 1 503 ? -0.028 -0.16 -14.25 1 97.19 503 ALA A N 1
ATOM 3943 C CA . ALA A 1 503 ? -0.94 0.812 -13.648 1 97.19 503 ALA A CA 1
ATOM 3944 C C . ALA A 1 503 ? -2.283 0.82 -14.375 1 97.19 503 ALA A C 1
ATOM 3946 O O . ALA A 1 503 ? -2.357 0.506 -15.562 1 97.19 503 ALA A O 1
ATOM 3947 N N . PRO A 1 504 ? -3.381 1.266 -13.766 1 98 504 PRO A N 1
ATOM 3948 C CA . PRO A 1 504 ? -3.395 1.766 -12.391 1 98 504 PRO A CA 1
ATOM 3949 C C . PRO A 1 504 ? -3.557 0.651 -11.359 1 98 504 PRO A C 1
ATOM 3951 O O . PRO A 1 504 ? -3.408 -0.528 -11.688 1 98 504 PRO A O 1
ATOM 3954 N N . TYR A 1 505 ? -3.67 0.993 -10.078 1 98.44 505 TYR A N 1
ATOM 3955 C CA . TYR A 1 505 ? -4.07 0.118 -8.977 1 98.44 505 TYR A CA 1
ATOM 3956 C C . TYR A 1 505 ? -5.367 -0.614 -9.312 1 98.44 505 TYR A C 1
ATOM 3958 O O . TYR A 1 505 ? -6.324 -0.005 -9.789 1 98.44 505 TYR A O 1
ATOM 3966 N N . LYS A 1 506 ? -5.387 -1.949 -9.109 1 98.69 506 LYS A N 1
ATOM 3967 C CA . LYS A 1 506 ? -6.609 -2.705 -9.367 1 98.69 506 LYS A CA 1
ATOM 3968 C C . LYS A 1 506 ? -7.504 -2.754 -8.133 1 98.69 506 LYS A C 1
ATOM 3970 O O . LYS A 1 506 ? -7.246 -3.525 -7.207 1 98.69 506 LYS A O 1
ATOM 3975 N N . THR A 1 507 ? -8.578 -2.045 -8.117 1 98.62 507 THR A N 1
ATOM 3976 C CA . THR A 1 507 ? -9.508 -2 -6.992 1 98.62 507 THR A CA 1
ATOM 3977 C C . THR A 1 507 ? -10.359 -3.268 -6.949 1 98.62 507 THR A C 1
ATOM 3979 O O . THR A 1 507 ? -10.398 -4.031 -7.914 1 98.62 507 THR A O 1
ATOM 3982 N N . TRP A 1 508 ? -11.047 -3.457 -5.793 1 98.75 508 TRP A N 1
ATOM 3983 C CA . TRP A 1 508 ? -11.961 -4.59 -5.652 1 98.75 508 TRP A CA 1
ATOM 3984 C C . TRP A 1 508 ? -13.07 -4.527 -6.691 1 98.75 508 TRP A C 1
ATOM 3986 O O . TRP A 1 508 ? -13.5 -5.562 -7.215 1 98.75 508 TRP A O 1
ATOM 3996 N N . GLN A 1 509 ? -13.523 -3.32 -7.051 1 98.81 509 GLN A N 1
ATOM 3997 C CA . GLN A 1 509 ? -14.578 -3.168 -8.047 1 98.81 509 GLN A CA 1
ATOM 3998 C C . GLN A 1 509 ? -14.094 -3.578 -9.438 1 98.81 509 GLN A C 1
ATOM 4000 O O . GLN A 1 509 ? -14.812 -4.246 -10.18 1 98.81 509 GLN A O 1
ATOM 4005 N N . ARG A 1 510 ? -12.828 -3.16 -9.766 1 98.69 510 ARG A N 1
ATOM 4006 C CA . ARG A 1 510 ? -12.242 -3.52 -11.055 1 98.69 510 ARG A CA 1
ATOM 4007 C C . ARG A 1 510 ? -12.109 -5.031 -11.195 1 98.69 510 ARG A C 1
ATOM 4009 O O . ARG A 1 510 ? -12.453 -5.598 -12.234 1 98.69 510 ARG A O 1
ATOM 4016 N N . ILE A 1 511 ? -11.664 -5.684 -10.172 1 98.81 511 ILE A N 1
ATOM 4017 C CA . ILE A 1 511 ? -11.477 -7.133 -10.164 1 98.81 511 ILE A CA 1
ATOM 4018 C C . ILE A 1 511 ? -12.836 -7.824 -10.312 1 98.81 511 ILE A C 1
ATOM 4020 O O . ILE A 1 511 ? -12.992 -8.711 -11.156 1 98.81 511 ILE A O 1
ATOM 4024 N N . TYR A 1 512 ? -13.781 -7.414 -9.523 1 98.75 512 TYR A N 1
ATOM 4025 C CA . TYR A 1 512 ? -15.094 -8.047 -9.453 1 98.75 512 TYR A CA 1
ATOM 4026 C C . TYR A 1 512 ? -15.82 -7.922 -10.789 1 98.75 512 TYR A C 1
ATOM 4028 O O . TYR A 1 512 ? -16.578 -8.82 -11.18 1 98.75 512 TYR A O 1
ATOM 4036 N N . ASP A 1 513 ? -15.578 -6.859 -11.523 1 98.38 513 ASP A N 1
ATOM 4037 C CA . ASP A 1 513 ? -16.359 -6.52 -12.703 1 98.38 513 ASP A CA 1
ATOM 4038 C C . ASP A 1 513 ? -15.797 -7.188 -13.953 1 98.38 513 ASP A C 1
ATOM 4040 O O . ASP A 1 513 ? -16.281 -6.957 -15.062 1 98.38 513 ASP A O 1
ATOM 4044 N N . TYR A 1 514 ? -14.836 -8.016 -13.844 1 98.44 514 TYR A N 1
ATOM 4045 C CA . TYR A 1 514 ? -14.188 -8.617 -15.008 1 98.44 514 TYR A CA 1
ATOM 4046 C C . TYR A 1 514 ? -15.055 -9.727 -15.594 1 98.44 514 TYR A C 1
ATOM 4048 O O . TYR A 1 514 ? -15.406 -10.68 -14.906 1 98.44 514 TYR A O 1
ATOM 4056 N N . ASP A 1 515 ? -15.383 -9.578 -16.828 1 97.62 515 ASP A N 1
ATOM 4057 C CA . ASP A 1 515 ? -16.109 -10.602 -17.578 1 97.62 515 ASP A CA 1
ATOM 4058 C C . ASP A 1 515 ? -15.18 -11.344 -18.531 1 97.62 515 ASP A C 1
ATOM 4060 O O . ASP A 1 515 ? -15.289 -11.211 -19.75 1 97.62 515 ASP A O 1
ATOM 4064 N N . PHE A 1 516 ? -14.398 -12.25 -18 1 97.5 516 PHE A N 1
ATOM 4065 C CA . PHE A 1 516 ? -13.305 -12.797 -18.781 1 97.5 516 PHE A CA 1
ATOM 4066 C C . PHE A 1 516 ? -13.797 -13.922 -19.688 1 97.5 516 PHE A C 1
ATOM 4068 O O . PHE A 1 516 ? -13.031 -14.461 -20.484 1 97.5 516 PHE A O 1
ATOM 4075 N N . THR A 1 517 ? -15.016 -14.273 -19.641 1 96.19 517 THR A N 1
ATOM 4076 C CA . THR A 1 517 ? -15.547 -15.258 -20.578 1 96.19 517 THR A CA 1
ATOM 4077 C C . THR A 1 517 ? -16.453 -14.594 -21.609 1 96.19 517 THR A C 1
ATOM 4079 O O . THR A 1 517 ? -17.094 -15.281 -22.406 1 96.19 517 THR A O 1
ATOM 4082 N N . ALA A 1 518 ? -16.328 -13.258 -21.469 1 85.38 518 ALA A N 1
ATOM 4083 C CA . ALA A 1 518 ? -17.219 -12.555 -22.391 1 85.38 518 ALA A CA 1
ATOM 4084 C C . ALA A 1 518 ? -16.812 -12.812 -23.844 1 85.38 518 ALA A C 1
ATOM 4086 O O . ALA A 1 518 ? -15.633 -12.93 -24.156 1 85.38 518 ALA A O 1
ATOM 4087 N N . ASN A 1 519 ? -17.578 -13.188 -24.688 1 88.38 519 ASN A N 1
ATOM 4088 C CA . ASN A 1 519 ? -17.438 -13.367 -26.125 1 88.38 519 ASN A CA 1
ATOM 4089 C C . ASN A 1 519 ? -16.938 -14.766 -26.469 1 88.38 519 ASN A C 1
ATOM 4091 O O . ASN A 1 519 ? -16.562 -15.031 -27.609 1 88.38 519 ASN A O 1
ATOM 4095 N N . LEU A 1 520 ? -16.719 -15.586 -25.469 1 97.31 520 LEU A N 1
ATOM 4096 C CA . LEU A 1 520 ? -16.359 -16.969 -25.734 1 97.31 520 LEU A CA 1
ATOM 4097 C C . LEU A 1 520 ? -17.578 -17.797 -26.109 1 97.31 520 LEU A C 1
ATOM 4099 O O . LEU A 1 520 ? -18.688 -17.547 -25.609 1 97.31 520 LEU A O 1
ATOM 4103 N N . THR A 1 521 ? -17.391 -18.734 -26.969 1 97.75 521 THR A N 1
ATOM 4104 C CA . THR A 1 521 ? -18.422 -19.734 -27.172 1 97.75 521 THR A CA 1
ATOM 4105 C C . THR A 1 521 ? -18.562 -20.641 -25.953 1 97.75 521 THR A C 1
ATOM 4107 O O . THR A 1 521 ? -17.703 -20.641 -25.078 1 97.75 521 THR A O 1
ATOM 4110 N N . SER A 1 522 ? -19.656 -21.391 -25.922 1 96.88 522 SER A N 1
ATOM 4111 C CA . SER A 1 522 ? -19.875 -22.312 -24.812 1 96.88 522 SER A CA 1
ATOM 4112 C C . SER A 1 522 ? -18.766 -23.328 -24.719 1 96.88 522 SER A C 1
ATOM 4114 O O . SER A 1 522 ? -18.359 -23.719 -23.609 1 96.88 522 SER A O 1
ATOM 4116 N N . ASP A 1 523 ? -18.281 -23.766 -25.812 1 97.88 523 ASP A N 1
ATOM 4117 C CA . ASP A 1 523 ? -17.219 -24.75 -25.828 1 97.88 523 ASP A CA 1
ATOM 4118 C C . ASP A 1 523 ? -15.906 -24.141 -25.328 1 97.88 523 ASP A C 1
ATOM 4120 O O . ASP A 1 523 ? -15.164 -24.781 -24.578 1 97.88 523 ASP A O 1
ATOM 4124 N N . GLN A 1 524 ? -15.617 -22.938 -25.75 1 98.44 524 GLN A N 1
ATOM 4125 C CA . GLN A 1 524 ? -14.414 -22.25 -25.281 1 98.44 524 GLN A CA 1
ATOM 4126 C C . GLN A 1 524 ? -14.469 -22 -23.781 1 98.44 524 GLN A C 1
ATOM 4128 O O . GLN A 1 524 ? -13.461 -22.141 -23.078 1 98.44 524 GLN A O 1
ATOM 4133 N N . ALA A 1 525 ? -15.602 -21.609 -23.328 1 98.19 525 ALA A N 1
ATOM 4134 C CA . ALA A 1 525 ? -15.773 -21.266 -21.922 1 98.19 525 ALA A CA 1
ATOM 4135 C C . ALA A 1 525 ? -15.453 -22.469 -21.031 1 98.19 525 ALA A C 1
ATOM 4137 O O . ALA A 1 525 ? -14.992 -22.312 -19.906 1 98.19 525 ALA A O 1
ATOM 4138 N N . LYS A 1 526 ? -15.656 -23.641 -21.547 1 97.88 526 LYS A N 1
ATOM 4139 C CA . LYS A 1 526 ? -15.375 -24.859 -20.797 1 97.88 526 LYS A CA 1
ATOM 4140 C C . LYS A 1 526 ? -13.875 -25.016 -20.547 1 97.88 526 LYS A C 1
ATOM 4142 O O . LYS A 1 526 ? -13.469 -25.75 -19.641 1 97.88 526 LYS A O 1
ATOM 4147 N N . HIS A 1 527 ? -13.047 -24.297 -21.344 1 98.62 527 HIS A N 1
ATOM 4148 C CA . HIS A 1 527 ? -11.602 -24.375 -21.203 1 98.62 527 HIS A CA 1
ATOM 4149 C C . HIS A 1 527 ? -11.094 -23.438 -20.109 1 98.62 527 HIS A C 1
ATOM 4151 O O . HIS A 1 527 ? -9.93 -23.516 -19.703 1 98.62 527 HIS A O 1
ATOM 4157 N N . ILE A 1 528 ? -11.961 -22.594 -19.625 1 98.81 528 ILE A N 1
ATOM 4158 C CA . ILE A 1 528 ? -11.578 -21.781 -18.484 1 98.81 528 ILE A CA 1
ATOM 4159 C C . ILE A 1 528 ? -11.719 -22.578 -17.188 1 98.81 528 ILE A C 1
ATOM 4161 O O . ILE A 1 528 ? -12.828 -22.922 -16.781 1 98.81 528 ILE A O 1
ATOM 4165 N N . ILE A 1 529 ? -10.656 -22.781 -16.5 1 98.62 529 ILE A N 1
ATOM 4166 C CA . ILE A 1 529 ? -10.766 -23.672 -15.352 1 98.62 529 ILE A CA 1
ATOM 4167 C C . ILE A 1 529 ? -10.742 -22.844 -14.062 1 98.62 529 ILE A C 1
ATOM 4169 O O . ILE A 1 529 ? -10.953 -23.375 -12.969 1 98.62 529 ILE A O 1
ATOM 4173 N N . GLY A 1 530 ? -10.461 -21.516 -14.172 1 98.69 530 GLY A N 1
ATOM 4174 C CA . GLY A 1 530 ? -10.523 -20.625 -13.023 1 98.69 530 GLY A CA 1
ATOM 4175 C C . GLY A 1 530 ? -9.625 -19.422 -13.164 1 98.69 530 GLY A C 1
ATOM 4176 O O . GLY A 1 530 ? -9.32 -18.984 -14.281 1 98.69 530 GLY A O 1
ATOM 4177 N N . ALA A 1 531 ? -9.312 -18.766 -12.031 1 98.88 531 ALA A N 1
ATOM 4178 C CA . ALA A 1 531 ? -8.531 -17.531 -12.031 1 98.88 531 ALA A CA 1
ATOM 4179 C C . ALA A 1 531 ? -7.684 -17.422 -10.773 1 98.88 531 ALA A C 1
ATOM 4181 O O . ALA A 1 531 ? -8.008 -18.016 -9.742 1 98.88 531 ALA A O 1
ATOM 4182 N N . ALA A 1 532 ? -6.605 -16.734 -10.891 1 98.81 532 ALA A N 1
ATOM 4183 C CA . ALA A 1 532 ? -5.723 -16.406 -9.773 1 98.81 532 ALA A CA 1
ATOM 4184 C C . ALA A 1 532 ? -5.223 -14.969 -9.867 1 98.81 532 ALA A C 1
ATOM 4186 O O . ALA A 1 532 ? -4.918 -14.484 -10.961 1 98.81 532 ALA A O 1
ATOM 4187 N N . ALA A 1 533 ? -5.16 -14.297 -8.75 1 98.88 533 ALA A N 1
ATOM 4188 C CA . ALA A 1 533 ? -4.629 -12.938 -8.703 1 98.88 533 ALA A CA 1
ATOM 4189 C C . ALA A 1 533 ? -3.156 -12.938 -8.297 1 98.88 533 ALA A C 1
ATOM 4191 O O . ALA A 1 533 ? -2.824 -13.227 -7.145 1 98.88 533 ALA A O 1
ATOM 4192 N N . PRO A 1 534 ? -2.275 -12.555 -9.227 1 98.88 534 PRO A N 1
ATOM 4193 C CA . PRO A 1 534 ? -0.852 -12.523 -8.883 1 98.88 534 PRO A CA 1
ATOM 4194 C C . PRO A 1 534 ? -0.482 -11.312 -8.023 1 98.88 534 PRO A C 1
ATOM 4196 O O . PRO A 1 534 ? -0.998 -10.219 -8.242 1 98.88 534 PRO A O 1
ATOM 4199 N N . LEU A 1 535 ? 0.329 -11.555 -7.016 1 98.88 535 LEU A N 1
ATOM 4200 C CA . LEU A 1 535 ? 1.009 -10.492 -6.273 1 98.88 535 LEU A CA 1
ATOM 4201 C C . LEU A 1 535 ? 2.523 -10.633 -6.395 1 98.88 535 LEU A C 1
ATOM 4203 O O . LEU A 1 535 ? 3.148 -11.367 -5.621 1 98.88 535 LEU A O 1
ATOM 4207 N N . TRP A 1 536 ? 3.051 -9.945 -7.367 1 98.75 536 TRP A N 1
ATOM 4208 C CA . TRP A 1 536 ? 4.5 -9.891 -7.516 1 98.75 536 TRP A CA 1
ATOM 4209 C C . TRP A 1 536 ? 5.129 -9.047 -6.41 1 98.75 536 TRP A C 1
ATOM 4211 O O . TRP A 1 536 ? 4.5 -8.117 -5.895 1 98.75 536 TRP A O 1
ATOM 4221 N N . SER A 1 537 ? 6.387 -9.297 -6.02 1 98.62 537 SER A N 1
ATOM 4222 C CA . SER A 1 537 ? 6.867 -8.797 -4.734 1 98.62 537 SER A CA 1
ATOM 4223 C C . SER A 1 537 ? 8.031 -7.828 -4.922 1 98.62 537 SER A C 1
ATOM 4225 O O . SER A 1 537 ? 8.883 -7.699 -4.043 1 98.62 537 SER A O 1
ATOM 4227 N N . GLU A 1 538 ? 8.141 -7.152 -6.102 1 98.38 538 GLU A N 1
ATOM 4228 C CA . GLU A 1 538 ? 9.188 -6.145 -6.242 1 98.38 538 GLU A CA 1
ATOM 4229 C C . GLU A 1 538 ? 9.164 -5.156 -5.082 1 98.38 538 GLU A C 1
ATOM 4231 O O . GLU A 1 538 ? 10.219 -4.695 -4.625 1 98.38 538 GLU A O 1
ATOM 4236 N N . GLN A 1 539 ? 7.945 -4.867 -4.633 1 98.56 539 GLN A N 1
ATOM 4237 C CA . GLN A 1 539 ? 7.754 -3.934 -3.529 1 98.56 539 GLN A CA 1
ATOM 4238 C C . GLN A 1 539 ? 6.844 -4.523 -2.457 1 98.56 539 GLN A C 1
ATOM 4240 O O . GLN A 1 539 ? 5.996 -3.824 -1.9 1 98.56 539 GLN A O 1
ATOM 4245 N N . VAL A 1 540 ? 6.988 -5.863 -2.23 1 98.81 540 VAL A N 1
ATOM 4246 C CA . VAL A 1 540 ? 6.145 -6.559 -1.265 1 98.81 540 VAL A CA 1
ATOM 4247 C C . VAL A 1 540 ? 7 -7.484 -0.403 1 98.81 540 VAL A C 1
ATOM 4249 O O . VAL A 1 540 ? 7.781 -8.281 -0.924 1 98.81 540 VAL A O 1
ATOM 4252 N N . ASP A 1 541 ? 6.934 -7.328 0.861 1 98.62 541 ASP A N 1
ATOM 4253 C CA . ASP A 1 541 ? 7.488 -8.266 1.829 1 98.62 541 ASP A CA 1
ATOM 4254 C C . ASP A 1 541 ? 6.531 -8.484 2.996 1 98.62 541 ASP A C 1
ATOM 4256 O O . ASP A 1 541 ? 5.324 -8.273 2.863 1 98.62 541 ASP A O 1
ATOM 4260 N N . ASP A 1 542 ? 7.016 -8.953 4.082 1 98.38 542 ASP A N 1
ATOM 4261 C CA . ASP A 1 542 ? 6.176 -9.281 5.23 1 98.38 542 ASP A CA 1
ATOM 4262 C C . ASP A 1 542 ? 5.395 -8.062 5.707 1 98.38 542 ASP A C 1
ATOM 4264 O O . ASP A 1 542 ? 4.277 -8.188 6.215 1 98.38 542 ASP A O 1
ATOM 4268 N N . ALA A 1 543 ? 5.91 -6.914 5.516 1 98.06 543 ALA A N 1
ATOM 4269 C CA . ALA A 1 543 ? 5.324 -5.691 6.059 1 98.06 543 ALA A CA 1
ATOM 4270 C C . ALA A 1 543 ? 4.027 -5.336 5.34 1 98.06 543 ALA A C 1
ATOM 4272 O O . ALA A 1 543 ? 3.143 -4.699 5.918 1 98.06 543 ALA A O 1
ATOM 4273 N N . VAL A 1 544 ? 3.865 -5.812 4.051 1 98.69 544 VAL A N 1
ATOM 4274 C CA . VAL A 1 544 ? 2.758 -5.199 3.324 1 98.69 544 VAL A CA 1
ATOM 4275 C C . VAL A 1 544 ? 1.977 -6.277 2.57 1 98.69 544 VAL A C 1
ATOM 4277 O O . VAL A 1 544 ? 0.926 -5.996 1.988 1 98.69 544 VAL A O 1
ATOM 4280 N N . ILE A 1 545 ? 2.355 -7.504 2.529 1 98.88 545 ILE A N 1
ATOM 4281 C CA . ILE A 1 545 ? 1.752 -8.516 1.665 1 98.88 545 ILE A CA 1
ATOM 4282 C C . ILE A 1 545 ? 0.261 -8.633 1.977 1 98.88 545 ILE A C 1
ATOM 4284 O O . ILE A 1 545 ? -0.567 -8.688 1.064 1 98.88 545 ILE A O 1
ATOM 4288 N N . SER A 1 546 ? -0.107 -8.68 3.232 1 98.88 546 SER A N 1
ATOM 4289 C CA . SER A 1 546 ? -1.503 -8.891 3.598 1 98.88 546 SER A CA 1
ATOM 4290 C C . SER A 1 546 ? -2.379 -7.73 3.145 1 98.88 546 SER A C 1
ATOM 4292 O O . SER A 1 546 ? -3.475 -7.938 2.619 1 98.88 546 SER A O 1
ATOM 4294 N N . SER A 1 547 ? -1.865 -6.488 3.285 1 98.62 547 SER A N 1
ATOM 4295 C CA . SER A 1 547 ? -2.654 -5.316 2.922 1 98.62 547 SER A CA 1
ATOM 4296 C C . SER A 1 547 ? -2.744 -5.156 1.407 1 98.62 547 SER A C 1
ATOM 4298 O O . SER A 1 547 ? -3.678 -4.531 0.898 1 98.62 547 SER A O 1
ATOM 4300 N N . LYS A 1 548 ? -1.759 -5.695 0.697 1 98.69 548 LYS A N 1
ATOM 4301 C CA . LYS A 1 548 ? -1.806 -5.664 -0.762 1 98.69 548 LYS A CA 1
ATOM 4302 C C . LYS A 1 548 ? -2.766 -6.723 -1.304 1 98.69 548 LYS A C 1
ATOM 4304 O O . LYS A 1 548 ? -3.383 -6.527 -2.354 1 98.69 548 LYS A O 1
ATOM 4309 N N . MET A 1 549 ? -2.963 -7.734 -0.566 1 98.75 549 MET A N 1
ATOM 4310 C CA . MET A 1 549 ? -3.76 -8.867 -1.036 1 98.75 549 MET A CA 1
ATOM 4311 C C . MET A 1 549 ? -5.227 -8.695 -0.652 1 98.75 549 MET A C 1
ATOM 4313 O O . MET A 1 549 ? -6.117 -8.883 -1.483 1 98.75 549 MET A O 1
ATOM 4317 N N . TRP A 1 550 ? -5.473 -8.32 0.592 1 98.81 550 TRP A N 1
ATOM 4318 C CA . TRP A 1 550 ? -6.828 -8.336 1.125 1 98.81 550 TRP A CA 1
ATOM 4319 C C . TRP A 1 550 ? -7.305 -6.922 1.433 1 98.81 550 TRP A C 1
ATOM 4321 O O . TRP A 1 550 ? -6.512 -6.059 1.814 1 98.81 550 TRP A O 1
ATOM 4331 N N . PRO A 1 551 ? -8.594 -6.715 1.148 1 98.75 551 PRO A N 1
ATOM 4332 C CA . PRO A 1 551 ? -9.625 -7.699 0.791 1 98.75 551 PRO A CA 1
ATOM 4333 C C . PRO A 1 551 ? -9.852 -7.789 -0.716 1 98.75 551 PRO A C 1
ATOM 4335 O O . PRO A 1 551 ? -10.844 -8.375 -1.159 1 98.75 551 PRO A O 1
ATOM 4338 N N . ARG A 1 552 ? -8.977 -7.219 -1.559 1 98.81 552 ARG A N 1
ATOM 4339 C CA . ARG A 1 552 ? -9.188 -7.18 -3.002 1 98.81 552 ARG A CA 1
ATOM 4340 C C . ARG A 1 552 ? -9.312 -8.586 -3.574 1 98.81 552 ARG A C 1
ATOM 4342 O O . ARG A 1 552 ? -10.133 -8.828 -4.461 1 98.81 552 ARG A O 1
ATOM 4349 N N . ALA A 1 553 ? -8.586 -9.508 -3.002 1 98.88 553 ALA A N 1
ATOM 4350 C CA . ALA A 1 553 ? -8.648 -10.883 -3.469 1 98.88 553 ALA A CA 1
ATOM 4351 C C . ALA A 1 553 ? -10.008 -11.508 -3.16 1 98.88 553 ALA A C 1
ATOM 4353 O O . ALA A 1 553 ? -10.43 -12.453 -3.828 1 98.88 553 ALA A O 1
ATOM 4354 N N . ALA A 1 554 ? -10.688 -11.023 -2.172 1 98.88 554 ALA A N 1
ATOM 4355 C CA . ALA A 1 554 ? -12.016 -11.539 -1.841 1 98.88 554 ALA A CA 1
ATOM 4356 C C . ALA A 1 554 ? -13.031 -11.18 -2.924 1 98.88 554 ALA A C 1
ATOM 4358 O O . ALA A 1 554 ? -14.016 -11.898 -3.123 1 98.88 554 ALA A O 1
ATOM 4359 N N . ALA A 1 555 ? -12.82 -10.078 -3.635 1 98.94 555 ALA A N 1
ATOM 4360 C CA . ALA A 1 555 ? -13.664 -9.758 -4.789 1 98.94 555 ALA A CA 1
ATOM 4361 C C . ALA A 1 555 ? -13.523 -10.828 -5.871 1 98.94 555 ALA A C 1
ATOM 4363 O O . ALA A 1 555 ? -14.523 -11.266 -6.453 1 98.94 555 ALA A O 1
ATOM 4364 N N . LEU A 1 556 ? -12.312 -11.234 -6.082 1 98.94 556 LEU A N 1
ATOM 4365 C CA . LEU A 1 556 ? -12.078 -12.328 -7.02 1 98.94 556 LEU A CA 1
ATOM 4366 C C . LEU A 1 556 ? -12.742 -13.609 -6.531 1 98.94 556 LEU A C 1
ATOM 4368 O O . LEU A 1 556 ? -13.297 -14.367 -7.328 1 98.94 556 LEU A O 1
ATOM 4372 N N . ALA A 1 557 ? -12.641 -13.844 -5.234 1 98.94 557 ALA A N 1
ATOM 4373 C CA . ALA A 1 557 ? -13.227 -15.047 -4.645 1 98.94 557 ALA A CA 1
ATOM 4374 C C . ALA A 1 557 ? -14.695 -15.188 -5.027 1 98.94 557 ALA A C 1
ATOM 4376 O O . ALA A 1 557 ? -15.125 -16.25 -5.484 1 98.94 557 ALA A O 1
ATOM 4377 N N . GLU A 1 558 ? -15.453 -14.156 -4.855 1 98.81 558 GLU A N 1
ATOM 4378 C CA . GLU A 1 558 ? -16.875 -14.234 -5.199 1 98.81 558 GLU A CA 1
ATOM 4379 C C . GLU A 1 558 ? -17.078 -14.336 -6.707 1 98.81 558 GLU A C 1
ATOM 4381 O O . GLU A 1 558 ? -17.953 -15.07 -7.176 1 98.81 558 GLU A O 1
ATOM 4386 N N . LEU A 1 559 ? -16.25 -13.586 -7.457 1 98.81 559 LEU A N 1
ATOM 4387 C CA . LEU A 1 559 ? -16.344 -13.625 -8.914 1 98.81 559 LEU A CA 1
ATOM 4388 C C . LEU A 1 559 ? -16.234 -15.062 -9.422 1 98.81 559 LEU A C 1
ATOM 4390 O O . LEU A 1 559 ? -16.969 -15.453 -10.328 1 98.81 559 LEU A O 1
ATOM 4394 N N . VAL A 1 560 ? -15.375 -15.852 -8.797 1 98.81 560 VAL A N 1
ATOM 4395 C CA . VAL A 1 560 ? -15.094 -17.188 -9.312 1 98.81 560 VAL A CA 1
ATOM 4396 C C . VAL A 1 560 ? -15.906 -18.219 -8.539 1 98.81 560 VAL A C 1
ATOM 4398 O O . VAL A 1 560 ? -15.867 -19.406 -8.852 1 98.81 560 VAL A O 1
ATOM 4401 N N . TRP A 1 561 ? -16.609 -17.875 -7.508 1 98.69 561 TRP A N 1
ATOM 4402 C CA . TRP A 1 561 ? -17.469 -18.781 -6.742 1 98.69 561 TRP A CA 1
ATOM 4403 C C . TRP A 1 561 ? -18.906 -18.734 -7.25 1 98.69 561 TRP A C 1
ATOM 4405 O O . TRP A 1 561 ? -19.453 -19.766 -7.652 1 98.69 561 TRP A O 1
ATOM 4415 N N . SER A 1 562 ? -19.516 -17.547 -7.289 1 98.31 562 SER A N 1
ATOM 4416 C CA . SER A 1 562 ? -20.922 -17.422 -7.648 1 98.31 562 SER A CA 1
ATOM 4417 C C . SER A 1 562 ? -21.141 -16.375 -8.734 1 98.31 562 SER A C 1
ATOM 4419 O O . SER A 1 562 ? -22.266 -16.141 -9.164 1 98.31 562 SER A O 1
ATOM 4421 N N . GLY A 1 563 ? -20.094 -15.734 -9.203 1 97.81 563 GLY A N 1
ATOM 4422 C CA . GLY A 1 563 ? -20.172 -14.805 -10.32 1 97.81 563 GLY A CA 1
ATOM 4423 C C . GLY A 1 563 ? -20.422 -13.367 -9.883 1 97.81 563 GLY A C 1
ATOM 4424 O O . GLY A 1 563 ? -20.406 -13.07 -8.688 1 97.81 563 GLY A O 1
ATOM 4425 N N . ASN A 1 564 ? -20.547 -12.438 -10.867 1 98.25 564 ASN A N 1
ATOM 4426 C CA . ASN A 1 564 ? -20.688 -11.016 -10.562 1 98.25 564 ASN A CA 1
ATOM 4427 C C . ASN A 1 564 ? -21.984 -10.445 -11.117 1 98.25 564 ASN A C 1
ATOM 4429 O O . ASN A 1 564 ? -22.172 -9.234 -11.156 1 98.25 564 ASN A O 1
ATOM 4433 N N . LYS A 1 565 ? -22.828 -11.312 -11.555 1 97.06 565 LYS A N 1
ATOM 4434 C CA . LYS A 1 565 ? -24.109 -10.867 -12.102 1 97.06 565 LYS A CA 1
ATOM 4435 C C . LYS A 1 565 ? -25.281 -11.539 -11.391 1 97.06 565 LYS A C 1
ATOM 4437 O O . LYS A 1 565 ? -25.172 -12.688 -10.953 1 97.06 565 LYS A O 1
ATOM 4442 N N . ASP A 1 566 ? -26.312 -10.828 -11.211 1 95.06 566 ASP A N 1
ATOM 4443 C CA . ASP A 1 566 ? -27.562 -11.406 -10.734 1 95.06 566 ASP A CA 1
ATOM 4444 C C . ASP A 1 566 ? -28.172 -12.32 -11.797 1 95.06 566 ASP A C 1
ATOM 4446 O O . ASP A 1 566 ? -28.438 -11.891 -12.922 1 95.06 566 ASP A O 1
ATOM 4450 N N . PRO A 1 567 ? -28.438 -13.508 -11.461 1 92 567 PRO A N 1
ATOM 4451 C CA . PRO A 1 567 ? -28.922 -14.453 -12.477 1 92 567 PRO A CA 1
ATOM 4452 C C . PRO A 1 567 ? -30.328 -14.109 -12.984 1 92 567 PRO A C 1
ATOM 4454 O O . PRO A 1 567 ? -30.688 -14.516 -14.094 1 92 567 PRO A O 1
ATOM 4457 N N . LYS A 1 568 ? -31.047 -13.406 -12.227 1 91.81 568 LYS A N 1
ATOM 4458 C CA . LYS A 1 568 ? -32.406 -13.062 -12.633 1 91.81 568 LYS A CA 1
ATOM 4459 C C . LYS A 1 568 ? -32.406 -11.828 -13.531 1 91.81 568 LYS A C 1
ATOM 4461 O O . LYS A 1 568 ? -33.094 -11.812 -14.555 1 91.81 568 LYS A O 1
ATOM 4466 N N . THR A 1 569 ? -31.625 -10.797 -13.211 1 93.56 569 THR A N 1
ATOM 4467 C CA . THR A 1 569 ? -31.703 -9.523 -13.906 1 93.56 569 THR A CA 1
ATOM 4468 C C . THR A 1 569 ? -30.578 -9.383 -14.922 1 93.56 569 THR A C 1
ATOM 4470 O O . THR A 1 569 ? -30.641 -8.555 -15.828 1 93.56 569 THR A O 1
ATOM 4473 N N . GLY A 1 570 ? -29.531 -10.125 -14.703 1 93.06 570 GLY A N 1
ATOM 4474 C CA . GLY A 1 570 ? -28.359 -9.992 -15.562 1 93.06 570 GLY A CA 1
ATOM 4475 C C . GLY A 1 570 ? -27.5 -8.797 -15.211 1 93.06 570 GLY A C 1
ATOM 4476 O O . GLY A 1 570 ? -26.453 -8.578 -15.828 1 93.06 570 GLY A O 1
ATOM 4477 N N . LEU A 1 571 ? -27.844 -8.031 -14.211 1 94.69 571 LEU A N 1
ATOM 4478 C CA . LEU A 1 571 ? -27.094 -6.84 -13.805 1 94.69 571 LEU A CA 1
ATOM 4479 C C . LEU A 1 571 ? -25.906 -7.215 -12.922 1 94.69 571 LEU A C 1
ATOM 4481 O O . LEU A 1 571 ? -25.969 -8.195 -12.18 1 94.69 571 LEU A O 1
ATOM 4485 N N . LYS A 1 572 ? -24.812 -6.395 -13.047 1 96.94 572 LYS A N 1
ATOM 4486 C CA . LYS A 1 572 ? -23.672 -6.586 -12.156 1 96.94 572 LYS A CA 1
ATOM 4487 C C . LYS A 1 572 ? -24.094 -6.438 -10.688 1 96.94 572 LYS A C 1
ATOM 4489 O O . LYS A 1 572 ? -24.922 -5.59 -10.359 1 96.94 572 LYS A O 1
ATOM 4494 N N . ARG A 1 573 ? -23.453 -7.215 -9.844 1 96.62 573 ARG A N 1
ATOM 4495 C CA . ARG A 1 573 ? -23.766 -7.223 -8.422 1 96.62 573 ARG A CA 1
ATOM 4496 C C . ARG A 1 573 ? -22.766 -6.387 -7.633 1 96.62 573 ARG A C 1
ATOM 4498 O O . ARG A 1 573 ? -22.609 -6.562 -6.422 1 96.62 573 ARG A O 1
ATOM 4505 N N . THR A 1 574 ? -22.016 -5.512 -8.328 1 97.75 574 THR A N 1
ATOM 4506 C CA . THR A 1 574 ? -20.953 -4.75 -7.68 1 97.75 574 THR A CA 1
ATOM 4507 C C . THR A 1 574 ? -21.516 -3.902 -6.539 1 97.75 574 THR A C 1
ATOM 4509 O O . THR A 1 574 ? -20.938 -3.859 -5.449 1 97.75 574 THR A O 1
ATOM 4512 N N . THR A 1 575 ? -22.625 -3.203 -6.738 1 96.94 575 THR A N 1
ATOM 4513 C CA . THR A 1 575 ? -23.266 -2.389 -5.707 1 96.94 575 THR A CA 1
ATOM 4514 C C . THR A 1 575 ? -23.719 -3.256 -4.535 1 96.94 575 THR A C 1
ATOM 4516 O O . THR A 1 575 ? -23.516 -2.887 -3.373 1 96.94 575 THR A O 1
ATOM 4519 N N . TYR A 1 576 ? -24.203 -4.449 -4.855 1 94.75 576 TYR A N 1
ATOM 4520 C CA . TYR A 1 576 ? -24.656 -5.406 -3.85 1 94.75 576 TYR A CA 1
ATOM 4521 C C . TYR A 1 576 ? -23.484 -5.926 -3.027 1 94.75 576 TYR A C 1
ATOM 4523 O O . TYR A 1 576 ? -23.625 -6.184 -1.83 1 94.75 576 TYR A O 1
ATOM 4531 N N . LEU A 1 577 ? -22.344 -6.031 -3.605 1 98 577 LEU A N 1
ATOM 4532 C CA . LEU A 1 577 ? -21.141 -6.551 -2.947 1 98 577 LEU A CA 1
ATOM 4533 C C . LEU A 1 577 ? -20.578 -5.535 -1.962 1 98 577 LEU A C 1
ATOM 4535 O O . LEU A 1 577 ? -19.844 -5.898 -1.045 1 98 577 LEU A O 1
ATOM 4539 N N . THR A 1 578 ? -20.938 -4.266 -2.033 1 98.19 578 THR A N 1
ATOM 4540 C CA . THR A 1 578 ? -20.266 -3.164 -1.36 1 98.19 578 THR A CA 1
ATOM 4541 C C . THR A 1 578 ? -20.219 -3.391 0.148 1 98.19 578 THR A C 1
ATOM 4543 O O . THR A 1 578 ? -19.156 -3.561 0.732 1 98.19 578 THR A O 1
ATOM 4546 N N . GLN A 1 579 ? -21.375 -3.512 0.775 1 98.06 579 GLN A N 1
ATOM 4547 C CA . GLN A 1 579 ? -21.406 -3.637 2.229 1 98.06 579 GLN A CA 1
ATOM 4548 C C . GLN A 1 579 ? -20.812 -4.969 2.68 1 98.06 579 GLN A C 1
ATOM 4550 O O . GLN A 1 579 ? -20.203 -5.055 3.746 1 98.06 579 GLN A O 1
ATOM 4555 N N . ARG A 1 580 ? -20.953 -6.008 1.812 1 98.44 580 ARG A N 1
ATOM 4556 C CA . ARG A 1 580 ? -20.453 -7.328 2.176 1 98.44 580 ARG A CA 1
ATOM 4557 C C . ARG A 1 580 ? -18.922 -7.34 2.211 1 98.44 580 ARG A C 1
ATOM 4559 O O . ARG A 1 580 ? -18.328 -7.883 3.143 1 98.44 580 ARG A O 1
ATOM 4566 N N . ILE A 1 581 ? -18.297 -6.699 1.252 1 98.81 581 ILE A N 1
ATOM 4567 C CA . ILE A 1 581 ? -16.844 -6.738 1.228 1 98.81 581 ILE A CA 1
ATOM 4568 C C . ILE A 1 581 ? -16.281 -5.785 2.281 1 98.81 581 ILE A C 1
ATOM 4570 O O . ILE A 1 581 ? -15.227 -6.051 2.871 1 98.81 581 ILE A O 1
ATOM 4574 N N . LEU A 1 582 ? -16.969 -4.672 2.543 1 98.75 582 LEU A N 1
ATOM 4575 C CA . LEU A 1 582 ? -16.531 -3.779 3.615 1 98.75 582 LEU A CA 1
ATOM 4576 C C . LEU A 1 582 ? -16.594 -4.488 4.965 1 98.75 582 LEU A C 1
ATOM 4578 O O . LEU A 1 582 ? -15.648 -4.387 5.762 1 98.75 582 LEU A O 1
ATOM 4582 N N . ASN A 1 583 ? -17.672 -5.23 5.211 1 98.56 583 ASN A N 1
ATOM 4583 C CA . ASN A 1 583 ? -17.781 -6.023 6.434 1 98.56 583 ASN A CA 1
ATOM 4584 C C . ASN A 1 583 ? -16.734 -7.133 6.477 1 98.56 583 ASN A C 1
ATOM 4586 O O . ASN A 1 583 ? -16.172 -7.41 7.531 1 98.56 583 ASN A O 1
ATOM 4590 N N . PHE A 1 584 ? -16.562 -7.758 5.328 1 98.81 584 PHE A N 1
ATOM 4591 C CA . PHE A 1 584 ? -15.609 -8.859 5.238 1 98.81 584 PHE A CA 1
ATOM 4592 C C . PHE A 1 584 ? -14.195 -8.383 5.555 1 98.81 584 PHE A C 1
ATOM 4594 O O . PHE A 1 584 ? -13.422 -9.094 6.195 1 98.81 584 PHE A O 1
ATOM 4601 N N . ARG A 1 585 ? -13.805 -7.168 5.121 1 98.81 585 ARG A N 1
ATOM 4602 C CA . ARG A 1 585 ? -12.5 -6.605 5.449 1 98.81 585 ARG A CA 1
ATOM 4603 C C . ARG A 1 585 ? -12.297 -6.523 6.957 1 98.81 585 ARG A C 1
ATOM 4605 O O . ARG A 1 585 ? -11.25 -6.906 7.473 1 98.81 585 ARG A O 1
ATOM 4612 N N . GLU A 1 586 ? -13.273 -6 7.656 1 98.5 586 GLU A N 1
ATOM 4613 C CA . GLU A 1 586 ? -13.195 -5.926 9.117 1 98.5 586 GLU A CA 1
ATOM 4614 C C . GLU A 1 586 ? -13.117 -7.316 9.734 1 98.5 586 GLU A C 1
ATOM 4616 O O . GLU A 1 586 ? -12.414 -7.52 10.727 1 98.5 586 GLU A O 1
ATOM 4621 N N . TYR A 1 587 ? -13.82 -8.258 9.148 1 98.62 587 TYR A N 1
ATOM 4622 C CA . TYR A 1 587 ? -13.828 -9.641 9.609 1 98.62 587 TYR A CA 1
ATOM 4623 C C . TYR A 1 587 ? -12.453 -10.273 9.445 1 98.62 587 TYR A C 1
ATOM 4625 O O . TYR A 1 587 ? -11.992 -11.016 10.32 1 98.62 587 TYR A O 1
ATOM 4633 N N . LEU A 1 588 ? -11.781 -10 8.32 1 98.81 588 LEU A N 1
ATOM 4634 C CA . LEU A 1 588 ? -10.422 -10.469 8.102 1 98.81 588 LEU A CA 1
ATOM 4635 C C . LEU A 1 588 ? -9.484 -9.945 9.18 1 98.81 588 LEU A C 1
ATOM 4637 O O . LEU A 1 588 ? -8.703 -10.703 9.758 1 98.81 588 LEU A O 1
ATOM 4641 N N . VAL A 1 589 ? -9.586 -8.648 9.43 1 98.56 589 VAL A N 1
ATOM 4642 C CA . VAL A 1 589 ? -8.719 -8.039 10.43 1 98.56 589 VAL A CA 1
ATOM 4643 C C . VAL A 1 589 ? -8.977 -8.672 11.789 1 98.56 589 VAL A C 1
ATOM 4645 O O . VAL A 1 589 ? -8.031 -8.977 12.531 1 98.56 589 VAL A O 1
ATOM 4648 N N . ALA A 1 590 ? -10.227 -8.914 12.117 1 98 590 ALA A N 1
ATOM 4649 C CA . ALA A 1 590 ? -10.586 -9.523 13.398 1 98 590 ALA A CA 1
ATOM 4650 C C . ALA A 1 590 ? -10.023 -10.938 13.508 1 98 590 ALA A C 1
ATOM 4652 O O . ALA A 1 590 ? -9.766 -11.43 14.609 1 98 590 ALA A O 1
ATOM 4653 N N . ASN A 1 591 ? -9.883 -11.57 12.336 1 98.19 591 ASN A N 1
ATOM 4654 C CA . ASN A 1 591 ? -9.336 -12.922 12.305 1 98.19 591 ASN A CA 1
ATOM 4655 C C . ASN A 1 591 ? -7.82 -12.914 12.156 1 98.19 591 ASN A C 1
ATOM 4657 O O . ASN A 1 591 ? -7.211 -13.945 11.883 1 98.19 591 ASN A O 1
ATOM 4661 N N . GLY A 1 592 ? -7.172 -11.773 12.234 1 97.56 592 GLY A N 1
ATOM 4662 C CA . GLY A 1 592 ? -5.723 -11.695 12.305 1 97.56 592 GLY A CA 1
ATOM 4663 C C . GLY A 1 592 ? -5.066 -11.445 10.961 1 97.56 592 GLY A C 1
ATOM 4664 O O . GLY A 1 592 ? -3.846 -11.547 10.828 1 97.56 592 GLY A O 1
ATOM 4665 N N . ILE A 1 593 ? -5.789 -11.148 9.969 1 98.5 593 ILE A N 1
ATOM 4666 C CA . ILE A 1 593 ? -5.25 -10.859 8.641 1 98.5 593 ILE A CA 1
ATOM 4667 C C . ILE A 1 593 ? -5.164 -9.344 8.445 1 98.5 593 ILE A C 1
ATOM 4669 O O . ILE A 1 593 ? -6.145 -8.625 8.648 1 98.5 593 ILE A O 1
ATOM 4673 N N . GLY A 1 594 ? -3.988 -8.812 8.023 1 98.25 594 GLY A N 1
ATOM 4674 C CA . GLY A 1 594 ? -3.729 -7.387 7.926 1 98.25 594 GLY A CA 1
ATOM 4675 C C . GLY A 1 594 ? -4.277 -6.762 6.656 1 98.25 594 GLY A C 1
ATOM 4676 O O . GLY A 1 594 ? -3.518 -6.227 5.848 1 98.25 594 GLY A O 1
ATOM 4677 N N . ALA A 1 595 ? -5.641 -6.809 6.508 1 98.81 595 ALA A N 1
ATOM 4678 C CA . ALA A 1 595 ? -6.305 -6.297 5.309 1 98.81 595 ALA A CA 1
ATOM 4679 C C . ALA A 1 595 ? -6.371 -4.77 5.332 1 98.81 595 ALA A C 1
ATOM 4681 O O . ALA A 1 595 ? -6.527 -4.164 6.395 1 98.81 595 ALA A O 1
ATOM 4682 N N . ALA A 1 596 ? -6.258 -4.152 4.168 1 98.69 596 ALA A N 1
ATOM 4683 C CA . ALA A 1 596 ? -6.305 -2.701 4.027 1 98.69 596 ALA A CA 1
ATOM 4684 C C . ALA A 1 596 ? -7.742 -2.195 4.008 1 98.69 596 ALA A C 1
ATOM 4686 O O . ALA A 1 596 ? -8.641 -2.879 3.512 1 98.69 596 ALA A O 1
ATOM 4687 N N . PRO A 1 597 ? -7.953 -0.999 4.527 1 98.5 597 PRO A N 1
ATOM 4688 C CA . PRO A 1 597 ? -9.281 -0.402 4.371 1 98.5 597 PRO A CA 1
ATOM 4689 C C . PRO A 1 597 ? -9.555 0.054 2.939 1 98.5 597 PRO A C 1
ATOM 4691 O O . PRO A 1 597 ? -8.633 0.463 2.229 1 98.5 597 PRO A O 1
ATOM 4694 N N . LEU A 1 598 ? -10.812 0.083 2.547 1 98.38 598 LEU A N 1
ATOM 4695 C CA . LEU A 1 598 ? -11.172 0.386 1.165 1 98.38 598 LEU A CA 1
ATOM 4696 C C . LEU A 1 598 ? -11.805 1.77 1.059 1 98.38 598 LEU A C 1
ATOM 4698 O O . LEU A 1 598 ? -11.812 2.373 -0.016 1 98.38 598 LEU A O 1
ATOM 4702 N N . VAL A 1 599 ? -12.43 2.23 2.168 1 98.5 599 VAL A N 1
ATOM 4703 C CA . VAL A 1 599 ? -13.234 3.447 2.207 1 98.5 599 VAL A CA 1
ATOM 4704 C C . VAL A 1 599 ? -13.094 4.113 3.574 1 98.5 599 VAL A C 1
ATOM 4706 O O . VAL A 1 599 ? -12.594 3.502 4.523 1 98.5 599 VAL A O 1
ATOM 4709 N N . PRO A 1 600 ? -13.469 5.398 3.66 1 98.44 600 PRO A N 1
ATOM 4710 C CA . PRO A 1 600 ? -13.641 5.949 5.008 1 98.44 600 PRO A CA 1
ATOM 4711 C C . PRO A 1 600 ? -14.625 5.148 5.852 1 98.44 600 PRO A C 1
ATOM 4713 O O . PRO A 1 600 ? -15.617 4.629 5.328 1 98.44 600 PRO A O 1
ATOM 4716 N N . LYS A 1 601 ? -14.352 5.094 7.098 1 98 601 LYS A N 1
ATOM 4717 C CA . LYS A 1 601 ? -15.195 4.293 7.98 1 98 601 LYS A CA 1
ATOM 4718 C C . LYS A 1 601 ? -16.625 4.816 7.988 1 98 601 LYS A C 1
ATOM 4720 O O . LYS A 1 601 ? -17.578 4.055 8.203 1 98 601 LYS A O 1
ATOM 4725 N N . TYR A 1 602 ? -16.922 6.105 7.676 1 97.88 602 TYR A N 1
ATOM 4726 C CA . TYR A 1 602 ? -18.25 6.656 7.492 1 97.88 602 TYR A CA 1
ATOM 4727 C C . TYR A 1 602 ? -19.047 5.855 6.465 1 97.88 602 TYR A C 1
ATOM 4729 O O . TYR A 1 602 ? -20.234 5.574 6.66 1 97.88 602 TYR A O 1
ATOM 4737 N N . CYS A 1 603 ? -18.375 5.469 5.391 1 97.56 603 CYS A N 1
ATOM 4738 C CA . CYS A 1 603 ? -19.031 4.781 4.277 1 97.56 603 CYS A CA 1
ATOM 4739 C C . CYS A 1 603 ? -19.484 3.389 4.691 1 97.56 603 CYS A C 1
ATOM 4741 O O . CYS A 1 603 ? -20.531 2.918 4.246 1 97.56 603 CYS A O 1
ATOM 4743 N N . LEU A 1 604 ? -18.641 2.766 5.52 1 95.56 604 LEU A N 1
ATOM 4744 C CA . LEU A 1 604 ? -19.016 1.438 5.984 1 95.56 604 LEU A CA 1
ATOM 4745 C C . LEU A 1 604 ? -20.203 1.517 6.945 1 95.56 604 LEU A C 1
ATOM 4747 O O . LEU A 1 604 ? -21.062 0.632 6.949 1 95.56 604 LEU A O 1
ATOM 4751 N N . GLN A 1 605 ? -20.266 2.627 7.711 1 96.75 605 GLN A N 1
ATOM 4752 C CA . GLN A 1 605 ? -21.297 2.764 8.734 1 96.75 605 GLN A CA 1
ATOM 4753 C C . GLN A 1 605 ? -22.578 3.371 8.156 1 96.75 605 GLN A C 1
ATOM 4755 O O . GLN A 1 605 ? -23.609 3.385 8.812 1 96.75 605 GLN A O 1
ATOM 4760 N N . HIS A 1 606 ? -22.516 3.906 6.945 1 96.81 606 HIS A N 1
ATOM 4761 C CA . HIS A 1 606 ? -23.641 4.504 6.242 1 96.81 606 HIS A CA 1
ATOM 4762 C C . HIS A 1 606 ? -23.812 3.893 4.859 1 96.81 606 HIS A C 1
ATOM 4764 O O . HIS A 1 606 ? -23.422 4.488 3.855 1 96.81 606 HIS A O 1
ATOM 4770 N N . PRO A 1 607 ? -24.469 2.773 4.793 1 97.06 607 PRO A N 1
ATOM 4771 C CA . PRO A 1 607 ? -24.578 2.004 3.549 1 97.06 607 PRO A CA 1
ATOM 4772 C C . PRO A 1 607 ? -25 2.863 2.359 1 97.06 607 PRO A C 1
ATOM 4774 O O . PRO A 1 607 ? -26.016 3.543 2.42 1 97.06 607 PRO A O 1
ATOM 4777 N N . HIS A 1 608 ? -24.141 2.922 1.345 1 96.94 608 HIS A N 1
ATOM 4778 C CA . HIS A 1 608 ? -24.391 3.484 0.021 1 96.94 608 HIS A CA 1
ATOM 4779 C C . HIS A 1 608 ? -24.359 5.008 0.058 1 96.94 608 HIS A C 1
ATOM 4781 O O . HIS A 1 608 ? -24.641 5.664 -0.949 1 96.94 608 HIS A O 1
ATOM 4787 N N . ALA A 1 609 ? -24 5.598 1.199 1 96.94 609 ALA A N 1
ATOM 4788 C CA . ALA A 1 609 ? -23.891 7.051 1.282 1 96.94 609 ALA A CA 1
ATOM 4789 C C . ALA A 1 609 ? -22.672 7.555 0.496 1 96.94 609 ALA A C 1
ATOM 4791 O O . ALA A 1 609 ? -22.609 8.734 0.144 1 96.94 609 ALA A O 1
ATOM 4792 N N . CYS A 1 610 ? -21.766 6.629 0.221 1 97.62 610 CYS A N 1
ATOM 4793 C CA . CYS A 1 610 ? -20.531 7.027 -0.445 1 97.62 610 CYS A CA 1
ATOM 4794 C C . CYS A 1 610 ? -20.484 6.492 -1.87 1 97.62 610 CYS A C 1
ATOM 4796 O O . CYS A 1 610 ? -19.406 6.43 -2.477 1 97.62 610 CYS A O 1
ATOM 4798 N N . ASP A 1 611 ? -21.641 6.059 -2.389 1 97.88 611 ASP A N 1
ATOM 4799 C CA . ASP A 1 611 ? -21.703 5.625 -3.781 1 97.88 611 ASP A CA 1
ATOM 4800 C C . ASP A 1 611 ? -21.406 6.785 -4.73 1 97.88 611 ASP A C 1
ATOM 4802 O O . ASP A 1 611 ? -21.812 7.922 -4.473 1 97.88 611 ASP A O 1
ATOM 4806 N N . LEU A 1 612 ? -20.719 6.535 -5.805 1 97.69 612 LEU A N 1
ATOM 4807 C CA . LEU A 1 612 ? -20.469 7.57 -6.801 1 97.69 612 LEU A CA 1
ATOM 4808 C C . LEU A 1 612 ? -21.766 7.949 -7.523 1 97.69 612 LEU A C 1
ATOM 4810 O O . LEU A 1 612 ? -21.953 9.109 -7.895 1 97.69 612 LEU A O 1
ATOM 4814 N N . TYR A 1 613 ? -22.641 6.957 -7.707 1 97.06 613 TYR A N 1
ATOM 4815 C CA . TYR A 1 613 ? -23.938 7.203 -8.328 1 97.06 613 TYR A CA 1
ATOM 4816 C C . TYR A 1 613 ? -25.078 6.895 -7.355 1 97.06 613 TYR A C 1
ATOM 4818 O O . TYR A 1 613 ? -25.047 5.875 -6.66 1 97.06 613 TYR A O 1
ATOM 4826 N N . TYR A 1 614 ? -26.031 7.742 -7.336 1 96.19 614 TYR A N 1
ATOM 4827 C CA . TYR A 1 614 ? -27.25 7.5 -6.57 1 96.19 614 TYR A CA 1
ATOM 4828 C C . TYR A 1 614 ? -28.016 6.305 -7.121 1 96.19 614 TYR A C 1
ATOM 4830 O O . TYR A 1 614 ? -28.625 5.547 -6.367 1 96.19 614 TYR A O 1
ATOM 4838 N N . ASN A 1 615 ? -28 6.207 -8.492 1 96.5 615 ASN A N 1
ATOM 4839 C CA . ASN A 1 615 ? -28.609 5.066 -9.164 1 96.5 615 ASN A CA 1
ATOM 4840 C C . ASN A 1 615 ? -27.969 3.75 -8.734 1 96.5 615 ASN A C 1
ATOM 4842 O O . ASN A 1 615 ? -26.812 3.479 -9.07 1 96.5 615 ASN A O 1
ATOM 4846 N N . GLN A 1 616 ? -28.656 2.861 -8.086 1 95.56 616 GLN A N 1
ATOM 4847 C CA . GLN A 1 616 ? -28.125 1.638 -7.488 1 95.56 616 GLN A CA 1
ATOM 4848 C C . GLN A 1 616 ? -27.906 0.559 -8.547 1 95.56 616 GLN A C 1
ATOM 4850 O O . GLN A 1 616 ? -27.344 -0.499 -8.25 1 95.56 616 GLN A O 1
ATOM 4855 N N . THR A 1 617 ? -28.297 0.775 -9.758 1 95.38 617 THR A N 1
ATOM 4856 C CA . THR A 1 617 ? -28.031 -0.133 -10.867 1 95.38 617 THR A CA 1
ATOM 4857 C C . THR A 1 617 ? -27.125 0.523 -11.906 1 95.38 617 THR A C 1
ATOM 4859 O O . THR A 1 617 ? -27.219 0.224 -13.094 1 95.38 617 THR A O 1
ATOM 4862 N N . ALA A 1 618 ? -26.344 1.488 -11.43 1 95 618 ALA A N 1
ATOM 4863 C CA . ALA A 1 618 ? -25.453 2.219 -12.328 1 95 618 ALA A CA 1
ATOM 4864 C C . ALA A 1 618 ? -24.438 1.281 -12.977 1 95 618 ALA A C 1
ATOM 4866 O O . ALA A 1 618 ? -24 1.509 -14.109 1 95 618 ALA A O 1
ATOM 4867 N N . VAL A 1 619 ? -24.016 0.261 -12.297 1 93.56 619 VAL A N 1
ATOM 4868 C CA . VAL A 1 619 ? -23.078 -0.722 -12.836 1 93.56 619 VAL A CA 1
ATOM 4869 C C . VAL A 1 619 ? -23.844 -1.819 -13.562 1 93.56 619 VAL A C 1
ATOM 4871 O O . VAL A 1 619 ? -24.594 -2.586 -12.945 1 93.56 619 VAL A O 1
ATOM 4874 N N . GLN A 1 620 ? -23.719 -1.827 -14.852 1 91.25 620 GLN A N 1
ATOM 4875 C CA . GLN A 1 620 ? -24.531 -2.74 -15.648 1 91.25 620 GLN A CA 1
ATOM 4876 C C . GLN A 1 620 ? -23.672 -3.859 -16.25 1 91.25 620 GLN A C 1
ATOM 4878 O O . GLN A 1 620 ? -22.469 -3.678 -16.484 1 91.25 620 GLN A O 1
ATOM 4883 N N . MET B 1 1 ? 7.234 0.865 -26.609 1 21.22 1 MET B N 1
ATOM 4884 C CA . MET B 1 1 ? 7.062 2.072 -27.422 1 21.22 1 MET B CA 1
ATOM 4885 C C . MET B 1 1 ? 8.406 2.592 -27.922 1 21.22 1 MET B C 1
ATOM 4887 O O . MET B 1 1 ? 9.344 2.754 -27.125 1 21.22 1 MET B O 1
ATOM 4891 N N . ARG B 1 2 ? 8.57 2.434 -29.328 1 23.52 2 ARG B N 1
ATOM 4892 C CA . ARG B 1 2 ? 9.789 2.512 -30.125 1 23.52 2 ARG B CA 1
ATOM 4893 C C . ARG B 1 2 ? 10.227 3.961 -30.312 1 23.52 2 ARG B C 1
ATOM 4895 O O . ARG B 1 2 ? 9.734 4.656 -31.203 1 23.52 2 ARG B O 1
ATOM 4902 N N . PHE B 1 3 ? 10.32 4.848 -29.312 1 23.72 3 PHE B N 1
ATOM 4903 C CA . PHE B 1 3 ? 10.789 6.188 -29.641 1 23.72 3 PHE B CA 1
ATOM 4904 C C . PHE B 1 3 ? 12.203 6.137 -30.219 1 23.72 3 PHE B C 1
ATOM 4906 O O . PHE B 1 3 ? 13.102 5.547 -29.609 1 23.72 3 PHE B O 1
ATOM 4913 N N . TYR B 1 4 ? 12.25 6.27 -31.562 1 25.98 4 TYR B N 1
ATOM 4914 C CA . TYR B 1 4 ? 13.43 6.285 -32.406 1 25.98 4 TYR B CA 1
ATOM 4915 C C . TYR B 1 4 ? 14.297 7.508 -32.125 1 25.98 4 TYR B C 1
ATOM 4917 O O . TYR B 1 4 ? 14.062 8.586 -32.688 1 25.98 4 TYR B O 1
ATOM 4925 N N . THR B 1 5 ? 14.414 8.109 -31.047 1 28.8 5 THR B N 1
ATOM 4926 C CA . THR B 1 5 ? 15.242 9.305 -31.078 1 28.8 5 THR B CA 1
ATOM 4927 C C . THR B 1 5 ? 16.688 8.961 -31.453 1 28.8 5 THR B C 1
ATOM 4929 O O . THR B 1 5 ? 17.203 7.918 -31.062 1 28.8 5 THR B O 1
ATOM 4932 N N . SER B 1 6 ? 17.172 9.5 -32.594 1 29.23 6 SER B N 1
ATOM 4933 C CA . SER B 1 6 ? 18.5 9.547 -33.188 1 29.23 6 SER B CA 1
ATOM 4934 C C . SER B 1 6 ? 19.562 9.875 -32.125 1 29.23 6 SER B C 1
ATOM 4936 O O . SER B 1 6 ? 19.484 10.906 -31.469 1 29.23 6 SER B O 1
ATOM 4938 N N . ALA B 1 7 ? 20.297 8.875 -31.688 1 26.38 7 ALA B N 1
ATOM 4939 C CA . ALA B 1 7 ? 21.312 8.891 -30.656 1 26.38 7 ALA B CA 1
ATOM 4940 C C . ALA B 1 7 ? 22.594 9.562 -31.141 1 26.38 7 ALA B C 1
ATOM 4942 O O . ALA B 1 7 ? 23.281 9.039 -32.031 1 26.38 7 ALA B O 1
ATOM 4943 N N . LEU B 1 8 ? 22.5 10.977 -31.453 1 31.11 8 LEU B N 1
ATOM 4944 C CA . LEU B 1 8 ? 23.828 11.586 -31.547 1 31.11 8 LEU B CA 1
ATOM 4945 C C . LEU B 1 8 ? 24.719 11.148 -30.391 1 31.11 8 LEU B C 1
ATOM 4947 O O . LEU B 1 8 ? 24.359 11.344 -29.219 1 31.11 8 LEU B O 1
ATOM 4951 N N . LEU B 1 9 ? 25.609 10.273 -30.656 1 28.47 9 LEU B N 1
ATOM 4952 C CA . LEU B 1 9 ? 26.578 9.648 -29.766 1 28.47 9 LEU B CA 1
ATOM 4953 C C . LEU B 1 9 ? 27.625 10.656 -29.297 1 28.47 9 LEU B C 1
ATOM 4955 O O . LEU B 1 9 ? 28.547 10.984 -30.047 1 28.47 9 LEU B O 1
ATOM 4959 N N . ALA B 1 10 ? 27.281 11.828 -28.812 1 28.84 10 ALA B N 1
ATOM 4960 C CA . ALA B 1 10 ? 28.469 12.492 -28.266 1 28.84 10 ALA B CA 1
ATOM 4961 C C . ALA B 1 10 ? 29.172 11.609 -27.234 1 28.84 10 ALA B C 1
ATOM 4963 O O . ALA B 1 10 ? 28.547 11.117 -26.297 1 28.84 10 ALA B O 1
ATOM 4964 N N . ALA B 1 11 ? 30.25 11.078 -27.594 1 31.2 11 ALA B N 1
ATOM 4965 C CA . ALA B 1 11 ? 31.172 10.406 -26.703 1 31.2 11 ALA B CA 1
ATOM 4966 C C . ALA B 1 11 ? 31.516 11.281 -25.5 1 31.2 11 ALA B C 1
ATOM 4968 O O . ALA B 1 11 ? 32.312 12.219 -25.609 1 31.2 11 ALA B O 1
ATOM 4969 N N . LEU B 1 12 ? 30.531 11.781 -24.75 1 30.27 12 LEU B N 1
ATOM 4970 C CA . LEU B 1 12 ? 31.047 12.414 -23.547 1 30.27 12 LEU B CA 1
ATOM 4971 C C . LEU B 1 12 ? 31.906 11.445 -22.75 1 30.27 12 LEU B C 1
ATOM 4973 O O . LEU B 1 12 ? 31.469 10.328 -22.453 1 30.27 12 LEU B O 1
ATOM 4977 N N . ALA B 1 13 ? 33.188 11.656 -22.812 1 31.27 13 ALA B N 1
ATOM 4978 C CA . ALA B 1 13 ? 34.125 11.062 -21.859 1 31.27 13 ALA B CA 1
ATOM 4979 C C . ALA B 1 13 ? 33.531 11.062 -20.438 1 31.27 13 ALA B C 1
ATOM 4981 O O . ALA B 1 13 ? 33.312 12.125 -19.859 1 31.27 13 ALA B O 1
ATOM 4982 N N . THR B 1 14 ? 32.75 10.047 -20.156 1 35.16 14 THR B N 1
ATOM 4983 C CA . THR B 1 14 ? 32.281 9.82 -18.797 1 35.16 14 THR B CA 1
ATOM 4984 C C . THR B 1 14 ? 33.438 9.859 -17.812 1 35.16 14 THR B C 1
ATOM 4986 O O . THR B 1 14 ? 34.344 9.031 -17.891 1 35.16 14 THR B O 1
ATOM 4989 N N . VAL B 1 15 ? 33.938 11.039 -17.516 1 34.31 15 VAL B N 1
ATOM 4990 C CA . VAL B 1 15 ? 34.781 11.07 -16.328 1 34.31 15 VAL B CA 1
ATOM 4991 C C . VAL B 1 15 ? 34.219 10.133 -15.266 1 34.31 15 VAL B C 1
ATOM 4993 O O . VAL B 1 15 ? 33.062 10.305 -14.82 1 34.31 15 VAL B O 1
ATOM 4996 N N . GLU B 1 16 ? 34.719 8.945 -15.305 1 38.56 16 GLU B N 1
ATOM 4997 C CA . GLU B 1 16 ? 34.438 7.984 -14.234 1 38.56 16 GLU B CA 1
ATOM 4998 C C . GLU B 1 16 ? 34.75 8.586 -12.867 1 38.56 16 GLU B C 1
ATOM 5000 O O . GLU B 1 16 ? 35.906 8.656 -12.445 1 38.56 16 GLU B O 1
ATOM 5005 N N . LEU B 1 17 ? 34.156 9.578 -12.484 1 37.06 17 LEU B N 1
ATOM 5006 C CA . LEU B 1 17 ? 34.281 9.914 -11.07 1 37.06 17 LEU B CA 1
ATOM 5007 C C . LEU B 1 17 ? 33.906 8.742 -10.188 1 37.06 17 LEU B C 1
ATOM 5009 O O . LEU B 1 17 ? 32.719 8.547 -9.883 1 37.06 17 LEU B O 1
ATOM 5013 N N . THR B 1 18 ? 34.594 7.672 -10.336 1 43.91 18 THR B N 1
ATOM 5014 C CA . THR B 1 18 ? 34.406 6.645 -9.32 1 43.91 18 THR B CA 1
ATOM 5015 C C . THR B 1 18 ? 34.75 7.199 -7.934 1 43.91 18 THR B C 1
ATOM 5017 O O . THR B 1 18 ? 35.906 7.367 -7.582 1 43.91 18 THR B O 1
ATOM 5020 N N . SER B 1 19 ? 34.094 8.086 -7.398 1 48.34 19 SER B N 1
ATOM 5021 C CA . SER B 1 19 ? 34.375 8.57 -6.051 1 48.34 19 SER B CA 1
ATOM 5022 C C . SER B 1 19 ? 34.406 7.418 -5.047 1 48.34 19 SER B C 1
ATOM 5024 O O . SER B 1 19 ? 33.469 6.645 -4.957 1 48.34 19 SER B O 1
ATOM 5026 N N . ALA B 1 20 ? 35.625 6.969 -4.59 1 55.09 20 ALA B N 1
ATOM 5027 C CA . ALA B 1 20 ? 35.906 6.02 -3.518 1 55.09 20 ALA B CA 1
ATOM 5028 C C . ALA B 1 20 ? 35 6.273 -2.311 1 55.09 20 ALA B C 1
ATOM 5030 O O . ALA B 1 20 ? 34.844 7.418 -1.885 1 55.09 20 ALA B O 1
ATOM 5031 N N . VAL B 1 21 ? 34.094 5.238 -1.995 1 67.69 21 VAL B N 1
ATOM 5032 C CA . VAL B 1 21 ? 33.25 5.258 -0.804 1 67.69 21 VAL B CA 1
ATOM 5033 C C . VAL B 1 21 ? 34.094 5.137 0.446 1 67.69 21 VAL B C 1
ATOM 5035 O O . VAL B 1 21 ? 34.844 4.168 0.595 1 67.69 21 VAL B O 1
ATOM 5038 N N . THR B 1 22 ? 34.188 6.109 1.191 1 78.38 22 THR B N 1
ATOM 5039 C CA . THR B 1 22 ? 35 6.164 2.402 1 78.38 22 THR B CA 1
ATOM 5040 C C . THR B 1 22 ? 34.438 5.234 3.475 1 78.38 22 THR B C 1
ATOM 5042 O O . THR B 1 22 ? 35.188 4.57 4.191 1 78.38 22 THR B O 1
ATOM 5045 N N . VAL B 1 23 ? 33.156 5.156 3.545 1 92.56 23 VAL B N 1
ATOM 5046 C CA . VAL B 1 23 ? 32.469 4.305 4.512 1 92.56 23 VAL B CA 1
ATOM 5047 C C . VAL B 1 23 ? 31.328 3.553 3.82 1 92.56 23 VAL B C 1
ATOM 5049 O O . VAL B 1 23 ? 30.859 3.961 2.752 1 92.56 23 VAL B O 1
ATOM 5052 N N . LYS B 1 24 ? 30.859 2.492 4.398 1 92.56 24 LYS B N 1
ATOM 5053 C CA . LYS B 1 24 ? 29.797 1.655 3.855 1 92.56 24 LYS B CA 1
ATOM 5054 C C . LYS B 1 24 ? 28.438 2.322 4.023 1 92.56 24 LYS B C 1
ATOM 5056 O O . LYS B 1 24 ? 27.516 2.086 3.232 1 92.56 24 LYS B O 1
ATOM 5061 N N . VAL B 1 25 ? 28.375 3.135 5.137 1 94.56 25 VAL B N 1
ATOM 5062 C CA . VAL B 1 25 ? 27.031 3.645 5.449 1 94.56 25 VAL B CA 1
ATOM 5063 C C . VAL B 1 25 ? 27.125 5.109 5.863 1 94.56 25 VAL B C 1
ATOM 5065 O O . VAL B 1 25 ? 27.938 5.473 6.719 1 94.56 25 VAL B O 1
ATOM 5068 N N . ASN B 1 26 ? 26.375 5.945 5.234 1 96.19 26 ASN B N 1
ATOM 5069 C CA . ASN B 1 26 ? 26.141 7.332 5.621 1 96.19 26 ASN B CA 1
ATOM 5070 C C . ASN B 1 26 ? 24.734 7.523 6.184 1 96.19 26 ASN B C 1
ATOM 5072 O O . ASN B 1 26 ? 23.812 6.758 5.859 1 96.19 26 ASN B O 1
ATOM 5076 N N . PRO B 1 27 ? 24.562 8.469 7.031 1 97.12 27 PRO B N 1
ATOM 5077 C CA . PRO B 1 27 ? 23.25 8.648 7.656 1 97.12 27 PRO B CA 1
ATOM 5078 C C . PRO B 1 27 ? 22.234 9.266 6.707 1 97.12 27 PRO B C 1
ATOM 5080 O O . PRO B 1 27 ? 22.594 9.828 5.672 1 97.12 27 PRO B O 1
ATOM 5083 N N . LEU B 1 28 ? 21.031 9.102 6.961 1 98.19 28 LEU B N 1
ATOM 5084 C CA . LEU B 1 28 ? 19.875 9.766 6.363 1 98.19 28 LEU B CA 1
ATOM 5085 C C . LEU B 1 28 ? 19.109 10.57 7.41 1 98.19 28 LEU B C 1
ATOM 5087 O O . LEU B 1 28 ? 18.688 10.016 8.43 1 98.19 28 LEU B O 1
ATOM 5091 N N . PRO B 1 29 ? 18.922 11.828 7.258 1 98.44 29 PRO B N 1
ATOM 5092 C CA . PRO B 1 29 ? 19.312 12.625 6.09 1 98.44 29 PRO B CA 1
ATOM 5093 C C . PRO B 1 29 ? 20.828 12.836 6 1 98.44 29 PRO B C 1
ATOM 5095 O O . PRO B 1 29 ? 21.516 12.82 7.023 1 98.44 29 PRO B O 1
ATOM 5098 N N . ALA B 1 30 ? 21.266 13.086 4.777 1 98.19 30 ALA B N 1
ATOM 5099 C CA . ALA B 1 30 ? 22.656 13.492 4.594 1 98.19 30 ALA B CA 1
ATOM 5100 C C . ALA B 1 30 ? 22.953 14.797 5.32 1 98.19 30 ALA B C 1
ATOM 5102 O O . ALA B 1 30 ? 22.172 15.742 5.25 1 98.19 30 ALA B O 1
ATOM 5103 N N . PRO B 1 31 ? 24.094 14.797 6.07 1 98 31 PRO B N 1
ATOM 5104 C CA . PRO B 1 31 ? 24.438 16.047 6.746 1 98 31 PRO B CA 1
ATOM 5105 C C . PRO B 1 31 ? 24.828 17.156 5.77 1 98 31 PRO B C 1
ATOM 5107 O O . PRO B 1 31 ? 25.188 16.875 4.625 1 98 31 PRO B O 1
ATOM 5110 N N . GLN B 1 32 ? 24.781 18.375 6.273 1 97.88 32 GLN B N 1
ATOM 5111 C CA . GLN B 1 32 ? 25.25 19.531 5.508 1 97.88 32 GLN B CA 1
ATOM 5112 C C . GLN B 1 32 ? 26.719 19.375 5.156 1 97.88 32 GLN B C 1
ATOM 5114 O O . GLN B 1 32 ? 27.141 19.672 4.027 1 97.88 32 GLN B O 1
ATOM 5119 N N . ASP B 1 33 ? 27.484 18.984 6.137 1 96.94 33 ASP B N 1
ATOM 5120 C CA . ASP B 1 33 ? 28.922 18.797 5.984 1 96.94 33 ASP B CA 1
ATOM 5121 C C . ASP B 1 33 ? 29.406 17.578 6.773 1 96.94 33 ASP B C 1
ATOM 5123 O O . ASP B 1 33 ? 29.078 17.438 7.953 1 96.94 33 ASP B O 1
ATOM 5127 N N . VAL B 1 34 ? 30.141 16.734 6.148 1 96.88 34 VAL B N 1
ATOM 5128 C CA . VAL B 1 34 ? 30.703 15.555 6.789 1 96.88 34 VAL B CA 1
ATOM 5129 C C . VAL B 1 34 ? 32.125 15.328 6.293 1 96.88 34 VAL B C 1
ATOM 5131 O O . VAL B 1 34 ? 32.406 15.398 5.09 1 96.88 34 VAL B O 1
ATOM 5134 N N . THR B 1 35 ? 33.031 15.148 7.172 1 96.75 35 THR B N 1
ATOM 5135 C CA . THR B 1 35 ? 34.438 14.828 6.867 1 96.75 35 THR B CA 1
ATOM 5136 C C . THR B 1 35 ? 34.844 13.539 7.559 1 96.75 35 THR B C 1
ATOM 5138 O O . THR B 1 35 ? 34.844 13.453 8.789 1 96.75 35 THR B O 1
ATOM 5141 N N . TRP B 1 36 ? 35.219 12.578 6.828 1 96.25 36 TRP B N 1
ATOM 5142 C CA . TRP B 1 36 ? 35.656 11.281 7.352 1 96.25 36 TRP B CA 1
ATOM 5143 C C . TRP B 1 36 ? 37.156 11.203 7.445 1 96.25 36 TRP B C 1
ATOM 5145 O O . TRP B 1 36 ? 37.875 11.695 6.566 1 96.25 36 TRP B O 1
ATOM 5155 N N . GLY B 1 37 ? 37.625 10.57 8.508 1 94.69 37 GLY B N 1
ATOM 5156 C CA . GLY B 1 37 ? 39.031 10.203 8.594 1 94.69 37 GLY B CA 1
ATOM 5157 C C . GLY B 1 37 ? 39.344 8.867 7.934 1 94.69 37 GLY B C 1
ATOM 5158 O O . GLY B 1 37 ? 38.469 8.305 7.238 1 94.69 37 GLY B O 1
ATOM 5159 N N . ASP B 1 38 ? 40.594 8.43 8.07 1 92.62 38 ASP B N 1
ATOM 5160 C CA . ASP B 1 38 ? 41 7.199 7.398 1 92.62 38 ASP B CA 1
ATOM 5161 C C . ASP B 1 38 ? 41.875 6.34 8.32 1 92.62 38 ASP B C 1
ATOM 5163 O O . ASP B 1 38 ? 42.656 5.508 7.852 1 92.62 38 ASP B O 1
ATOM 5167 N N . SER B 1 39 ? 41.75 6.539 9.609 1 92.62 39 SER B N 1
ATOM 5168 C CA . SER B 1 39 ? 42.656 5.848 10.539 1 92.62 39 SER B CA 1
ATOM 5169 C C . SER B 1 39 ? 42.062 4.504 10.969 1 92.62 39 SER B C 1
ATOM 5171 O O . SER B 1 39 ? 42.688 3.764 11.727 1 92.62 39 SER B O 1
ATOM 5173 N N . GLY B 1 40 ? 40.875 4.215 10.5 1 92.19 40 GLY B N 1
ATOM 5174 C CA . GLY B 1 40 ? 40.25 2.941 10.836 1 92.19 40 GLY B CA 1
ATOM 5175 C C . GLY B 1 40 ? 39.094 3.076 11.805 1 92.19 40 GLY B C 1
ATOM 5176 O O . GLY B 1 40 ? 38.781 4.176 12.273 1 92.19 40 GLY B O 1
ATOM 5177 N N . PRO B 1 41 ? 38.531 1.972 12.133 1 95 41 PRO B N 1
ATOM 5178 C CA . PRO B 1 41 ? 37.281 1.993 12.93 1 95 41 PRO B CA 1
ATOM 5179 C C . PRO B 1 41 ? 37.562 2.309 14.398 1 95 41 PRO B C 1
ATOM 5181 O O . PRO B 1 41 ? 38.656 2.061 14.906 1 95 41 PRO B O 1
ATOM 5184 N N . LYS B 1 42 ? 36.562 2.9 15 1 95.94 42 LYS B N 1
ATOM 5185 C CA . LYS B 1 42 ? 36.5 3.074 16.438 1 95.94 42 LYS B CA 1
ATOM 5186 C C . LYS B 1 42 ? 35.5 2.119 17.062 1 95.94 42 LYS B C 1
ATOM 5188 O O . LYS B 1 42 ? 34.344 2.084 16.656 1 95.94 42 LYS B O 1
ATOM 5193 N N . HIS B 1 43 ? 35.906 1.356 18.094 1 96.44 43 HIS B N 1
ATOM 5194 C CA . HIS B 1 43 ? 34.969 0.474 18.797 1 96.44 43 HIS B CA 1
ATOM 5195 C C . HIS B 1 43 ? 34.094 1.256 19.766 1 96.44 43 HIS B C 1
ATOM 5197 O O . HIS B 1 43 ? 34.562 2.221 20.391 1 96.44 43 HIS B O 1
ATOM 5203 N N . VAL B 1 44 ? 32.875 0.881 19.875 1 96.5 44 VAL B N 1
ATOM 5204 C CA . VAL B 1 44 ? 31.938 1.574 20.75 1 96.5 44 VAL B CA 1
ATOM 5205 C C . VAL B 1 44 ? 31.625 0.703 21.953 1 96.5 44 VAL B C 1
ATOM 5207 O O . VAL B 1 44 ? 31.016 -0.365 21.828 1 96.5 44 VAL B O 1
ATOM 5210 N N . GLY B 1 45 ? 32.062 1.062 23.141 1 91.44 45 GLY B N 1
ATOM 5211 C CA . GLY B 1 45 ? 31.703 0.426 24.391 1 91.44 45 GLY B CA 1
ATOM 5212 C C . GLY B 1 45 ? 30.531 1.104 25.094 1 91.44 45 GLY B C 1
ATOM 5213 O O . GLY B 1 45 ? 29.672 1.699 24.453 1 91.44 45 GLY B O 1
ATOM 5214 N N . TRP B 1 46 ? 30.438 0.888 26.344 1 92.38 46 TRP B N 1
ATOM 5215 C CA . TRP B 1 46 ? 29.469 1.638 27.125 1 92.38 46 TRP B CA 1
ATOM 5216 C C . TRP B 1 46 ? 29.812 3.121 27.156 1 92.38 46 TRP B C 1
ATOM 5218 O O . TRP B 1 46 ? 30.922 3.496 27.562 1 92.38 46 TRP B O 1
ATOM 5228 N N . LEU B 1 47 ? 28.922 3.889 26.703 1 95.31 47 LEU B N 1
ATOM 5229 C CA . LEU B 1 47 ? 29.188 5.32 26.594 1 95.31 47 LEU B CA 1
ATOM 5230 C C . LEU B 1 47 ? 28.531 6.078 27.734 1 95.31 47 LEU B C 1
ATOM 5232 O O . LEU B 1 47 ? 27.297 6.129 27.828 1 95.31 47 LEU B O 1
ATOM 5236 N N . ASN B 1 48 ? 29.359 6.695 28.594 1 95.5 48 ASN B N 1
ATOM 5237 C CA . ASN B 1 48 ? 28.844 7.559 29.641 1 95.5 48 ASN B CA 1
ATOM 5238 C C . ASN B 1 48 ? 28.469 8.938 29.109 1 95.5 48 ASN B C 1
ATOM 5240 O O . ASN B 1 48 ? 29.266 9.586 28.438 1 95.5 48 ASN B O 1
ATOM 5244 N N . LEU B 1 49 ? 27.297 9.422 29.453 1 96.81 49 LEU B N 1
ATOM 5245 C CA . LEU B 1 49 ? 26.859 10.742 29.016 1 96.81 49 LEU B CA 1
ATOM 5246 C C . LEU B 1 49 ? 27.375 11.82 29.969 1 96.81 49 LEU B C 1
ATOM 5248 O O . LEU B 1 49 ? 27.172 11.742 31.188 1 96.81 49 LEU B O 1
ATOM 5252 N N . ARG B 1 50 ? 28.031 12.812 29.469 1 96.44 50 ARG B N 1
ATOM 5253 C CA . ARG B 1 50 ? 28.422 14.039 30.172 1 96.44 50 ARG B CA 1
ATOM 5254 C C . ARG B 1 50 ? 27.828 15.266 29.484 1 96.44 50 ARG B C 1
ATOM 5256 O O . ARG B 1 50 ? 27.781 15.336 28.25 1 96.44 50 ARG B O 1
ATOM 5263 N N . THR B 1 51 ? 27.328 16.125 30.297 1 95.81 51 THR B N 1
ATOM 5264 C CA . THR B 1 51 ? 26.766 17.359 29.766 1 95.81 51 THR B CA 1
ATOM 5265 C C . THR B 1 51 ? 27.266 18.578 30.547 1 95.81 51 THR B C 1
ATOM 5267 O O . THR B 1 51 ? 27.797 18.422 31.641 1 95.81 51 THR B O 1
ATOM 5270 N N . ASN B 1 52 ? 27.047 19.75 30.031 1 94.56 52 ASN B N 1
ATOM 5271 C CA . ASN B 1 52 ? 27.344 21 30.734 1 94.56 52 ASN B CA 1
ATOM 5272 C C . ASN B 1 52 ? 26.078 21.625 31.312 1 94.56 52 ASN B C 1
ATOM 5274 O O . ASN B 1 52 ? 26.031 22.844 31.516 1 94.56 52 ASN B O 1
ATOM 5278 N N . SER B 1 53 ? 25.047 20.859 31.406 1 88.62 53 SER B N 1
ATOM 5279 C CA . SER B 1 53 ? 23.75 21.391 31.844 1 88.62 53 SER B CA 1
ATOM 5280 C C . SER B 1 53 ? 23.859 22.031 33.219 1 88.62 53 SER B C 1
ATOM 5282 O O . SER B 1 53 ? 23.203 23.047 33.5 1 88.62 53 SER B O 1
ATOM 5284 N N . ASN B 1 54 ? 24.656 21.625 34.125 1 81.69 54 ASN B N 1
ATOM 5285 C CA . ASN B 1 54 ? 24.734 22.094 35.5 1 81.69 54 ASN B CA 1
ATOM 5286 C C . ASN B 1 54 ? 23.344 22.359 36.094 1 81.69 54 ASN B C 1
ATOM 5288 O O . ASN B 1 54 ? 23.141 23.344 36.781 1 81.69 54 ASN B O 1
ATOM 5292 N N . ARG B 1 55 ? 22.281 21.625 35.594 1 73.19 55 ARG B N 1
ATOM 5293 C CA . ARG B 1 55 ? 20.891 21.672 36 1 73.19 55 ARG B CA 1
ATOM 5294 C C . ARG B 1 55 ? 20.266 23.047 35.719 1 73.19 55 ARG B C 1
ATOM 5296 O O . ARG B 1 55 ? 19.406 23.516 36.469 1 73.19 55 ARG B O 1
ATOM 5303 N N . LYS B 1 56 ? 20.766 23.781 34.812 1 72.56 56 LYS B N 1
ATOM 5304 C CA . LYS B 1 56 ? 20.219 25.062 34.406 1 72.56 56 LYS B CA 1
ATOM 5305 C C . LYS B 1 56 ? 18.734 24.938 34.031 1 72.56 56 LYS B C 1
ATOM 5307 O O . LYS B 1 56 ? 17.953 25.859 34.281 1 72.56 56 LYS B O 1
ATOM 5312 N N . SER B 1 57 ? 18.359 23.891 33.344 1 75.12 57 SER B N 1
ATOM 5313 C CA . SER B 1 57 ? 16.969 23.531 33.094 1 75.12 57 SER B CA 1
ATOM 5314 C C . SER B 1 57 ? 16.703 22.062 33.438 1 75.12 57 SER B C 1
ATOM 5316 O O . SER B 1 57 ? 17.125 21.172 32.688 1 75.12 57 SER B O 1
ATOM 5318 N N . GLU B 1 58 ? 16.031 21.969 34.406 1 79.62 58 GLU B N 1
ATOM 5319 C CA . GLU B 1 58 ? 15.82 20.609 34.875 1 79.62 58 GLU B CA 1
ATOM 5320 C C . GLU B 1 58 ? 15.07 19.781 33.812 1 79.62 58 GLU B C 1
ATOM 5322 O O . GLU B 1 58 ? 15.445 18.641 33.531 1 79.62 58 GLU B O 1
ATOM 5327 N N . SER B 1 59 ? 14.148 20.453 33.156 1 87.75 59 SER B N 1
ATOM 5328 C CA . SER B 1 59 ? 13.32 19.734 32.219 1 87.75 59 SER B CA 1
ATOM 5329 C C . SER B 1 59 ? 14.117 19.344 30.969 1 87.75 59 SER B C 1
ATOM 5331 O O . SER B 1 59 ? 14.047 18.203 30.516 1 87.75 59 SER B O 1
ATOM 5333 N N . ASN B 1 60 ? 14.906 20.219 30.438 1 94.06 60 ASN B N 1
ATOM 5334 C CA . ASN B 1 60 ? 15.664 19.953 29.219 1 94.06 60 ASN B CA 1
ATOM 5335 C C . ASN B 1 60 ? 16.844 19.031 29.5 1 94.06 60 ASN B C 1
ATOM 5337 O O . ASN B 1 60 ? 17.25 18.25 28.625 1 94.06 60 ASN B O 1
ATOM 5341 N N . THR B 1 61 ? 17.391 19.141 30.734 1 94.38 61 THR B N 1
ATOM 5342 C CA . THR B 1 61 ? 18.453 18.203 31.125 1 94.38 61 THR B CA 1
ATOM 5343 C C . THR B 1 61 ? 17.922 16.781 31.141 1 94.38 61 THR B C 1
ATOM 5345 O O . THR B 1 61 ? 18.578 15.867 30.641 1 94.38 61 THR B O 1
ATOM 5348 N N . GLN B 1 62 ? 16.766 16.656 31.703 1 95.12 62 GLN B N 1
ATOM 5349 C CA . GLN B 1 62 ? 16.141 15.336 31.734 1 95.12 62 GLN B CA 1
ATOM 5350 C C . GLN B 1 62 ? 15.812 14.852 30.328 1 95.12 62 GLN B C 1
ATOM 5352 O O . GLN B 1 62 ? 15.992 13.672 30.016 1 95.12 62 GLN B O 1
ATOM 5357 N N . LEU B 1 63 ? 15.328 15.727 29.531 1 96.62 63 LEU B N 1
ATOM 5358 C CA . LEU B 1 63 ? 14.977 15.406 28.156 1 96.62 63 LEU B CA 1
ATOM 5359 C C . LEU B 1 63 ? 16.188 14.875 27.391 1 96.62 63 LEU B C 1
ATOM 5361 O O . LEU B 1 63 ? 16.094 13.859 26.703 1 96.62 63 LEU B O 1
ATOM 5365 N N . VAL B 1 64 ? 17.328 15.477 27.516 1 97.44 64 VAL B N 1
ATOM 5366 C CA . VAL B 1 64 ? 18.547 15.078 26.812 1 97.44 64 VAL B CA 1
ATOM 5367 C C . VAL B 1 64 ? 19 13.711 27.328 1 97.44 64 VAL B C 1
ATOM 5369 O O . VAL B 1 64 ? 19.391 12.844 26.547 1 97.44 64 VAL B O 1
ATOM 5372 N N . SER B 1 65 ? 18.906 13.555 28.656 1 96.62 65 SER B N 1
ATOM 5373 C CA . SER B 1 65 ? 19.297 12.281 29.25 1 96.62 65 SER B CA 1
ATOM 5374 C C . SER B 1 65 ? 18.422 11.148 28.734 1 96.62 65 SER B C 1
ATOM 5376 O O . SER B 1 65 ? 18.922 10.07 28.391 1 96.62 65 SER B O 1
ATOM 5378 N N . GLU B 1 66 ? 17.172 11.391 28.656 1 97.5 66 GLU B N 1
ATOM 5379 C CA . GLU B 1 66 ? 16.234 10.375 28.188 1 97.5 66 GLU B CA 1
ATOM 5380 C C . GLU B 1 66 ? 16.453 10.086 26.703 1 97.5 66 GLU B C 1
ATOM 5382 O O . GLU B 1 66 ? 16.344 8.938 26.266 1 97.5 66 GLU B O 1
ATOM 5387 N N . ALA B 1 67 ? 16.672 11.102 25.969 1 98.31 67 ALA B N 1
ATOM 5388 C CA . ALA B 1 67 ? 16.938 10.938 24.547 1 98.31 67 ALA B CA 1
ATOM 5389 C C . ALA B 1 67 ? 18.203 10.102 24.312 1 98.31 67 ALA B C 1
ATOM 5391 O O . ALA B 1 67 ? 18.234 9.242 23.438 1 98.31 67 ALA B O 1
ATOM 5392 N N . TRP B 1 68 ? 19.234 10.383 25.109 1 97.94 68 TRP B N 1
ATOM 5393 C CA . TRP B 1 68 ? 20.453 9.594 25.016 1 97.94 68 TRP B CA 1
ATOM 5394 C C . TRP B 1 68 ? 20.203 8.133 25.375 1 97.94 68 TRP B C 1
ATOM 5396 O O . TRP B 1 68 ? 20.703 7.227 24.703 1 97.94 68 TRP B O 1
ATOM 5406 N N . ASN B 1 69 ? 19.422 7.91 26.422 1 97.69 69 ASN B N 1
ATOM 5407 C CA . ASN B 1 69 ? 19.078 6.551 26.812 1 97.69 69 ASN B CA 1
ATOM 5408 C C . ASN B 1 69 ? 18.391 5.789 25.703 1 97.69 69 ASN B C 1
ATOM 5410 O O . ASN B 1 69 ? 18.656 4.609 25.484 1 97.69 69 ASN B O 1
ATOM 5414 N N . ARG B 1 70 ? 17.469 6.449 25.031 1 97.81 70 ARG B N 1
ATOM 5415 C CA . ARG B 1 70 ? 16.781 5.82 23.906 1 97.81 70 ARG B CA 1
ATOM 5416 C C . ARG B 1 70 ? 17.766 5.473 22.781 1 97.81 70 ARG B C 1
ATOM 5418 O O . ARG B 1 70 ? 17.719 4.375 22.234 1 97.81 70 ARG B O 1
ATOM 5425 N N . ALA B 1 71 ? 18.641 6.406 22.453 1 98 71 ALA B N 1
ATOM 5426 C CA . ALA B 1 71 ? 19.625 6.191 21.391 1 98 71 ALA B CA 1
ATOM 5427 C C . ALA B 1 71 ? 20.594 5.07 21.766 1 98 71 ALA B C 1
ATOM 5429 O O . ALA B 1 71 ? 20.891 4.199 20.938 1 98 71 ALA B O 1
ATOM 5430 N N . SER B 1 72 ? 21.094 5.152 23.016 1 97.56 72 SER B N 1
ATOM 5431 C CA . SER B 1 72 ? 22.031 4.145 23.484 1 97.56 72 SER B CA 1
ATOM 5432 C C . SER B 1 72 ? 21.391 2.758 23.516 1 97.56 72 SER B C 1
ATOM 5434 O O . SER B 1 72 ? 22.031 1.771 23.125 1 97.56 72 SER B O 1
ATOM 5436 N N . LYS B 1 73 ? 20.188 2.703 23.953 1 97.5 73 LYS B N 1
ATOM 5437 C CA . LYS B 1 73 ? 19.469 1.433 23.969 1 97.5 73 LYS B CA 1
ATOM 5438 C C . LYS B 1 73 ? 19.281 0.887 22.562 1 97.5 73 LYS B C 1
ATOM 5440 O O . LYS B 1 73 ? 19.438 -0.313 22.328 1 97.5 73 LYS B O 1
ATOM 5445 N N . ALA B 1 74 ? 18.891 1.711 21.625 1 97.69 74 ALA B N 1
ATOM 5446 C CA . ALA B 1 74 ? 18.734 1.286 20.234 1 97.69 74 ALA B CA 1
ATOM 5447 C C . ALA B 1 74 ? 20.047 0.73 19.688 1 97.69 74 ALA B C 1
ATOM 5449 O O . ALA B 1 74 ? 20.078 -0.323 19.047 1 97.69 74 ALA B O 1
ATOM 5450 N N . ILE B 1 75 ? 21.172 1.406 19.953 1 97.81 75 ILE B N 1
ATOM 5451 C CA . ILE B 1 75 ? 22.484 1.007 19.484 1 97.81 75 ILE B CA 1
ATOM 5452 C C . ILE B 1 75 ? 22.828 -0.38 20.016 1 97.81 75 ILE B C 1
ATOM 5454 O O . ILE B 1 75 ? 23.219 -1.27 19.266 1 97.81 75 ILE B O 1
ATOM 5458 N N . THR B 1 76 ? 22.578 -0.601 21.328 1 96.88 76 THR B N 1
ATOM 5459 C CA . THR B 1 76 ? 23.062 -1.812 21.984 1 96.88 76 THR B CA 1
ATOM 5460 C C . THR B 1 76 ? 22.094 -2.973 21.734 1 96.88 76 THR B C 1
ATOM 5462 O O . THR B 1 76 ? 22.516 -4.133 21.703 1 96.88 76 THR B O 1
ATOM 5465 N N . SER B 1 77 ? 20.812 -2.65 21.562 1 96.94 77 SER B N 1
ATOM 5466 C CA . SER B 1 77 ? 19.828 -3.707 21.359 1 96.94 77 SER B CA 1
ATOM 5467 C C . SER B 1 77 ? 19.797 -4.168 19.906 1 96.94 77 SER B C 1
ATOM 5469 O O . SER B 1 77 ? 19.703 -5.367 19.641 1 96.94 77 SER B O 1
ATOM 5471 N N . LEU B 1 78 ? 19.875 -3.295 18.969 1 96.88 78 LEU B N 1
ATOM 5472 C CA . LEU B 1 78 ? 19.75 -3.631 17.547 1 96.88 78 LEU B CA 1
ATOM 5473 C C . LEU B 1 78 ? 21.016 -4.293 17.031 1 96.88 78 LEU B C 1
ATOM 5475 O O . LEU B 1 78 ? 20.969 -5.188 16.188 1 96.88 78 LEU B O 1
ATOM 5479 N N . ARG B 1 79 ? 22.203 -3.789 17.609 1 96.94 79 ARG B N 1
ATOM 5480 C CA . ARG B 1 79 ? 23.469 -4.227 17.016 1 96.94 79 ARG B CA 1
ATOM 5481 C C . ARG B 1 79 ? 23.391 -4.219 15.492 1 96.94 79 ARG B C 1
ATOM 5483 O O . ARG B 1 79 ? 23.656 -5.23 14.852 1 96.94 79 ARG B O 1
ATOM 5490 N N . TRP B 1 80 ? 23.156 -3.094 14.969 1 97.62 80 TRP B N 1
ATOM 5491 C CA . TRP B 1 80 ? 22.719 -2.889 13.594 1 97.62 80 TRP B CA 1
ATOM 5492 C C . TRP B 1 80 ? 23.797 -3.307 12.602 1 97.62 80 TRP B C 1
ATOM 5494 O O . TRP B 1 80 ? 24.922 -2.789 12.641 1 97.62 80 TRP B O 1
ATOM 5504 N N . VAL B 1 81 ? 23.469 -4.254 11.805 1 97.06 81 VAL B N 1
ATOM 5505 C CA . VAL B 1 81 ? 24.25 -4.609 10.617 1 97.06 81 VAL B CA 1
ATOM 5506 C C . VAL B 1 81 ? 23.609 -4.004 9.375 1 97.06 81 VAL B C 1
ATOM 5508 O O . VAL B 1 81 ? 22.5 -4.395 8.984 1 97.06 81 VAL B O 1
ATOM 5511 N N . PRO B 1 82 ? 24.266 -3.076 8.75 1 97 82 PRO B N 1
ATOM 5512 C CA . PRO B 1 82 ? 23.672 -2.461 7.566 1 97 82 PRO B CA 1
ATOM 5513 C C . PRO B 1 82 ? 23.188 -3.492 6.543 1 97 82 PRO B C 1
ATOM 5515 O O . PRO B 1 82 ? 23.859 -4.504 6.324 1 97 82 PRO B O 1
ATOM 5518 N N . GLN B 1 83 ? 22.031 -3.219 5.992 1 96.88 83 GLN B N 1
ATOM 5519 C CA . GLN B 1 83 ? 21.438 -4.145 5.031 1 96.88 83 GLN B CA 1
ATOM 5520 C C . GLN B 1 83 ? 21.719 -3.697 3.6 1 96.88 83 GLN B C 1
ATOM 5522 O O . GLN B 1 83 ? 21.594 -4.492 2.662 1 96.88 83 GLN B O 1
ATOM 5527 N N . ALA B 1 84 ? 22.016 -2.457 3.396 1 97.19 84 ALA B N 1
ATOM 5528 C CA . ALA B 1 84 ? 22.453 -1.871 2.137 1 97.19 84 ALA B CA 1
ATOM 5529 C C . ALA B 1 84 ? 23.688 -1 2.346 1 97.19 84 ALA B C 1
ATOM 5531 O O . ALA B 1 84 ? 23.734 -0.181 3.268 1 97.19 84 ALA B O 1
ATOM 5532 N N . ILE B 1 85 ? 24.688 -1.187 1.547 1 96.75 85 ILE B N 1
ATOM 5533 C CA . ILE B 1 85 ? 25.922 -0.426 1.689 1 96.75 85 ILE B CA 1
ATOM 5534 C C . ILE B 1 85 ? 26.172 0.388 0.422 1 96.75 85 ILE B C 1
ATOM 5536 O O . ILE B 1 85 ? 25.672 0.049 -0.652 1 96.75 85 ILE B O 1
ATOM 5540 N N . GLU B 1 86 ? 26.875 1.418 0.553 1 95.88 86 GLU B N 1
ATOM 5541 C CA . GLU B 1 86 ? 27.219 2.275 -0.578 1 95.88 86 GLU B CA 1
ATOM 5542 C C . GLU B 1 86 ? 28.469 1.768 -1.302 1 95.88 86 GLU B C 1
ATOM 5544 O O . GLU B 1 86 ? 29.5 1.528 -0.677 1 95.88 86 GLU B O 1
ATOM 5549 N N . GLN B 1 87 ? 28.312 1.536 -2.549 1 95.62 87 GLN B N 1
ATOM 5550 C CA . GLN B 1 87 ? 29.391 1.131 -3.451 1 95.62 87 GLN B CA 1
ATOM 5551 C C . GLN B 1 87 ? 29.172 1.69 -4.852 1 95.62 87 GLN B C 1
ATOM 5553 O O . GLN B 1 87 ? 28.031 2 -5.234 1 95.62 87 GLN B O 1
ATOM 5558 N N . PRO B 1 88 ? 30.297 1.91 -5.586 1 93.81 88 PRO B N 1
ATOM 5559 C CA . PRO B 1 88 ? 30.094 2.289 -6.988 1 93.81 88 PRO B CA 1
ATOM 5560 C C . PRO B 1 88 ? 29.359 1.214 -7.789 1 93.81 88 PRO B C 1
ATOM 5562 O O . PRO B 1 88 ? 29.312 0.054 -7.371 1 93.81 88 PRO B O 1
ATOM 5565 N N . ILE B 1 89 ? 28.75 1.621 -8.891 1 94.38 89 ILE B N 1
ATOM 5566 C CA . ILE B 1 89 ? 28.094 0.669 -9.781 1 94.38 89 ILE B CA 1
ATOM 5567 C C . ILE B 1 89 ? 29.109 -0.373 -10.258 1 94.38 89 ILE B C 1
ATOM 5569 O O . ILE B 1 89 ? 30.25 -0.041 -10.562 1 94.38 89 ILE B O 1
ATOM 5573 N N . PRO B 1 90 ? 28.703 -1.594 -10.266 1 92.56 90 PRO B N 1
ATOM 5574 C CA . PRO B 1 90 ? 29.641 -2.629 -10.711 1 92.56 90 PRO B CA 1
ATOM 5575 C C . PRO B 1 90 ? 29.875 -2.596 -12.219 1 92.56 90 PRO B C 1
ATOM 5577 O O . PRO B 1 90 ? 29.094 -1.996 -12.961 1 92.56 90 PRO B O 1
ATOM 5580 N N . LYS B 1 91 ? 30.969 -3.193 -12.562 1 91.94 91 LYS B N 1
ATOM 5581 C CA . LYS B 1 91 ? 31.203 -3.43 -13.984 1 91.94 91 LYS B CA 1
ATOM 5582 C C . LYS B 1 91 ? 30.5 -4.699 -14.461 1 91.94 91 LYS B C 1
ATOM 5584 O O . LYS B 1 91 ? 30.531 -5.723 -13.773 1 91.94 91 LYS B O 1
ATOM 5589 N N . PHE B 1 92 ? 29.766 -4.566 -15.547 1 92.19 92 PHE B N 1
ATOM 5590 C CA . PHE B 1 92 ? 29.016 -5.688 -16.094 1 92.19 92 PHE B CA 1
ATOM 5591 C C . PHE B 1 92 ? 29.688 -6.227 -17.359 1 92.19 92 PHE B C 1
ATOM 5593 O O . PHE B 1 92 ? 30.438 -5.508 -18.016 1 92.19 92 PHE B O 1
ATOM 5600 N N . GLU B 1 93 ? 29.438 -7.477 -17.594 1 86.5 93 GLU B N 1
ATOM 5601 C CA . GLU B 1 93 ? 29.938 -8.086 -18.828 1 86.5 93 GLU B CA 1
ATOM 5602 C C . GLU B 1 93 ? 29.391 -7.379 -20.062 1 86.5 93 GLU B C 1
ATOM 5604 O O . GLU B 1 93 ? 28.188 -7.113 -20.141 1 86.5 93 GLU B O 1
ATOM 5609 N N . PRO B 1 94 ? 30.25 -6.977 -21 1 78 94 PRO B N 1
ATOM 5610 C CA . PRO B 1 94 ? 29.781 -6.301 -22.203 1 78 94 PRO B CA 1
ATOM 5611 C C . PRO B 1 94 ? 28.953 -7.219 -23.109 1 78 94 PRO B C 1
ATOM 5613 O O . PRO B 1 94 ? 29.125 -8.438 -23.062 1 78 94 PRO B O 1
ATOM 5616 N N . PHE B 1 95 ? 28.062 -6.746 -23.734 1 68.12 95 PHE B N 1
ATOM 5617 C CA . PHE B 1 95 ? 27.328 -7.52 -24.719 1 68.12 95 PHE B CA 1
ATOM 5618 C C . PHE B 1 95 ? 28.281 -8.148 -25.734 1 68.12 95 PHE B C 1
ATOM 5620 O O . PHE B 1 95 ? 29.188 -7.484 -26.234 1 68.12 95 PHE B O 1
ATOM 5627 N N . PRO B 1 96 ? 28.203 -9.477 -25.703 1 55.84 96 PRO B N 1
ATOM 5628 C CA . PRO B 1 96 ? 29.156 -10.141 -26.609 1 55.84 96 PRO B CA 1
ATOM 5629 C C . PRO B 1 96 ? 29.156 -9.547 -28.016 1 55.84 96 PRO B C 1
ATOM 5631 O O . PRO B 1 96 ? 28.078 -9.352 -28.594 1 55.84 96 PRO B O 1
ATOM 5634 N N . THR B 1 97 ? 29.891 -8.477 -28.047 1 44.25 97 THR B N 1
ATOM 5635 C CA . THR B 1 97 ? 30.359 -8.297 -29.422 1 44.25 97 THR B CA 1
ATOM 5636 C C . THR B 1 97 ? 31.516 -9.242 -29.719 1 44.25 97 THR B C 1
ATOM 5638 O O . THR B 1 97 ? 32.156 -9.758 -28.812 1 44.25 97 THR B O 1
ATOM 5641 N N . ALA B 1 98 ? 31.812 -9.758 -30.766 1 32.81 98 ALA B N 1
ATOM 5642 C CA . ALA B 1 98 ? 32.844 -10.75 -31.047 1 32.81 98 ALA B CA 1
ATOM 5643 C C . ALA B 1 98 ? 34.094 -10.516 -30.172 1 32.81 98 ALA B C 1
ATOM 5645 O O . ALA B 1 98 ? 34.75 -11.477 -29.75 1 32.81 98 ALA B O 1
ATOM 5646 N N . GLY B 1 99 ? 34.594 -9.805 -29.406 1 26.23 99 GLY B N 1
ATOM 5647 C CA . GLY B 1 99 ? 35.938 -9.75 -28.922 1 26.23 99 GLY B CA 1
ATOM 5648 C C . GLY B 1 99 ? 36.062 -9.672 -27.422 1 26.23 99 GLY B C 1
ATOM 5649 O O . GLY B 1 99 ? 37.125 -9.914 -26.844 1 26.23 99 GLY B O 1
ATOM 5650 N N . SER B 1 100 ? 35.312 -8.93 -26.5 1 32.47 100 SER B N 1
ATOM 5651 C CA . SER B 1 100 ? 36.031 -8.336 -25.375 1 32.47 100 SER B CA 1
ATOM 5652 C C . SER B 1 100 ? 35.812 -9.148 -24.094 1 32.47 100 SER B C 1
ATOM 5654 O O . SER B 1 100 ? 34.688 -9.523 -23.766 1 32.47 100 SER B O 1
ATOM 5656 N N . ASN B 1 101 ? 36.844 -9.773 -23.484 1 26.8 101 ASN B N 1
ATOM 5657 C CA . ASN B 1 101 ? 36.969 -10.68 -22.344 1 26.8 101 ASN B CA 1
ATOM 5658 C C . ASN B 1 101 ? 37.188 -9.914 -21.047 1 26.8 101 ASN B C 1
ATOM 5660 O O . ASN B 1 101 ? 37.562 -10.5 -20.031 1 26.8 101 ASN B O 1
ATOM 5664 N N . ASP B 1 102 ? 36.875 -8.766 -20.531 1 26.72 102 ASP B N 1
ATOM 5665 C CA . ASP B 1 102 ? 37.656 -8.266 -19.406 1 26.72 102 ASP B CA 1
ATOM 5666 C C . ASP B 1 102 ? 36.938 -8.531 -18.078 1 26.72 102 ASP B C 1
ATOM 5668 O O . ASP B 1 102 ? 35.781 -8.125 -17.891 1 26.72 102 ASP B O 1
ATOM 5672 N N . SER B 1 103 ? 37.219 -9.531 -17.344 1 30.59 103 SER B N 1
ATOM 5673 C CA . SER B 1 103 ? 36.625 -9.891 -16.062 1 30.59 103 SER B CA 1
ATOM 5674 C C . SER B 1 103 ? 37.312 -9.125 -14.922 1 30.59 103 SER B C 1
ATOM 5676 O O . SER B 1 103 ? 38.5 -9.25 -14.711 1 30.59 103 SER B O 1
ATOM 5678 N N . SER B 1 104 ? 36.906 -7.953 -14.438 1 28.59 104 SER B N 1
ATOM 5679 C CA . SER B 1 104 ? 37.625 -7.324 -13.352 1 28.59 104 SER B CA 1
ATOM 5680 C C . SER B 1 104 ? 37.062 -7.699 -12 1 28.59 104 SER B C 1
ATOM 5682 O O . SER B 1 104 ? 35.844 -7.691 -11.82 1 28.59 104 SER B O 1
ATOM 5684 N N . SER B 1 105 ? 37.688 -8.398 -11.156 1 31.06 105 SER B N 1
ATOM 5685 C CA . SER B 1 105 ? 37.469 -8.883 -9.797 1 31.06 105 SER B CA 1
ATOM 5686 C C . SER B 1 105 ? 37.625 -7.762 -8.773 1 31.06 105 SER B C 1
ATOM 5688 O O . SER B 1 105 ? 38.594 -6.973 -8.859 1 31.06 105 SER B O 1
ATOM 5690 N N . SER B 1 106 ? 36.688 -7.426 -8.094 1 34.56 106 SER B N 1
ATOM 5691 C CA . SER B 1 106 ? 36.719 -6.375 -7.082 1 34.56 106 SER B CA 1
ATOM 5692 C C . SER B 1 106 ? 37.344 -6.883 -5.789 1 34.56 106 SER B C 1
ATOM 5694 O O . SER B 1 106 ? 37.094 -8.008 -5.363 1 34.56 106 SER B O 1
ATOM 5696 N N . ALA B 1 107 ? 38.344 -6.234 -5.203 1 31.14 107 ALA B N 1
ATOM 5697 C CA . ALA B 1 107 ? 39.25 -6.488 -4.09 1 31.14 107 ALA B CA 1
ATOM 5698 C C . ALA B 1 107 ? 38.562 -6.332 -2.752 1 31.14 107 ALA B C 1
ATOM 5700 O O . ALA B 1 107 ? 37.938 -5.297 -2.486 1 31.14 107 ALA B O 1
ATOM 5701 N N . LYS B 1 108 ? 38.469 -7.359 -1.939 1 35.91 108 LYS B N 1
ATOM 5702 C CA . LYS B 1 108 ? 38.062 -7.371 -0.536 1 35.91 108 LYS B CA 1
ATOM 5703 C C . LYS B 1 108 ? 39.094 -6.684 0.341 1 35.91 108 LYS B C 1
ATOM 5705 O O . LYS B 1 108 ? 40.25 -7.121 0.402 1 35.91 108 LYS B O 1
ATOM 5710 N N . SER B 1 109 ? 39.156 -5.496 0.574 1 33.62 109 SER B N 1
ATOM 5711 C CA . SER B 1 109 ? 40.156 -4.922 1.453 1 33.62 109 SER B CA 1
ATOM 5712 C C . SER B 1 109 ? 39.938 -5.34 2.902 1 33.62 109 SER B C 1
ATOM 5714 O O . SER B 1 109 ? 38.812 -5.238 3.42 1 33.62 109 SER B O 1
ATOM 5716 N N . LYS B 1 110 ? 40.75 -6.102 3.475 1 37.28 110 LYS B N 1
ATOM 5717 C CA . LYS B 1 110 ? 40.844 -6.477 4.883 1 37.28 110 LYS B CA 1
ATOM 5718 C C . LYS B 1 110 ? 40.938 -5.238 5.773 1 37.28 110 LYS B C 1
ATOM 5720 O O . LYS B 1 110 ? 41.906 -4.484 5.699 1 37.28 110 LYS B O 1
ATOM 5725 N N . ARG B 1 111 ? 39.875 -4.809 6.391 1 44.22 111 ARG B N 1
ATOM 5726 C CA . ARG B 1 111 ? 39.906 -3.662 7.297 1 44.22 111 ARG B CA 1
ATOM 5727 C C . ARG B 1 111 ? 40.594 -4.02 8.609 1 44.22 111 ARG B C 1
ATOM 5729 O O . ARG B 1 111 ? 40.469 -5.145 9.102 1 44.22 111 ARG B O 1
ATOM 5736 N N . ASN B 1 112 ? 41.562 -3.309 9.102 1 45.91 112 ASN B N 1
ATOM 5737 C CA . ASN B 1 112 ? 42.312 -3.289 10.359 1 45.91 112 ASN B CA 1
ATOM 5738 C C . ASN B 1 112 ? 41.375 -3.166 11.555 1 45.91 112 ASN B C 1
ATOM 5740 O O . ASN B 1 112 ? 40.594 -2.221 11.641 1 45.91 112 ASN B O 1
ATOM 5744 N N . THR B 1 113 ? 41.094 -4.227 12.203 1 54 113 THR B N 1
ATOM 5745 C CA . THR B 1 113 ? 40.25 -4.348 13.375 1 54 113 THR B CA 1
ATOM 5746 C C . THR B 1 113 ? 40.812 -3.561 14.555 1 54 113 THR B C 1
ATOM 5748 O O . THR B 1 113 ? 40.219 -3.535 15.633 1 54 113 THR B O 1
ATOM 5751 N N . GLY B 1 114 ? 42.062 -3.158 14.508 1 58.53 114 GLY B N 1
ATOM 5752 C CA . GLY B 1 114 ? 42.656 -2.672 15.734 1 58.53 114 GLY B CA 1
ATOM 5753 C C . GLY B 1 114 ? 42.312 -1.228 16.047 1 58.53 114 GLY B C 1
ATOM 5754 O O . GLY B 1 114 ? 42.938 -0.305 15.516 1 58.53 114 GLY B O 1
ATOM 5755 N N . GLY B 1 115 ? 40.969 -1.001 16.328 1 68.94 115 GLY B N 1
ATOM 5756 C CA . GLY B 1 115 ? 40.688 0.409 16.547 1 68.94 115 GLY B CA 1
ATOM 5757 C C . GLY B 1 115 ? 40.5 0.768 18 1 68.94 115 GLY B C 1
ATOM 5758 O O . GLY B 1 115 ? 40.344 -0.115 18.844 1 68.94 115 GLY B O 1
ATOM 5759 N N . SER B 1 116 ? 40.781 1.997 18.438 1 86.94 116 SER B N 1
ATOM 5760 C CA . SER B 1 116 ? 40.562 2.561 19.766 1 86.94 116 SER B CA 1
ATOM 5761 C C . SER B 1 116 ? 39.094 2.553 20.156 1 86.94 116 SER B C 1
ATOM 5763 O O . SER B 1 116 ? 38.25 2.279 19.312 1 86.94 116 SER B O 1
ATOM 5765 N N . TRP B 1 117 ? 38.812 2.621 21.453 1 93 117 TRP B N 1
ATOM 5766 C CA . TRP B 1 117 ? 37.469 2.479 22 1 93 117 TRP B CA 1
ATOM 5767 C C . TRP B 1 117 ? 36.875 3.84 22.359 1 93 117 TRP B C 1
ATOM 5769 O O . TRP B 1 117 ? 37.594 4.707 22.891 1 93 117 TRP B O 1
ATOM 5779 N N . LEU B 1 118 ? 35.688 4.012 22.047 1 96 118 LEU B N 1
ATOM 5780 C CA . LEU B 1 118 ? 34.906 5.121 22.562 1 96 118 LEU B CA 1
ATOM 5781 C C . LEU B 1 118 ? 34.219 4.742 23.875 1 96 118 LEU B C 1
ATOM 5783 O O . LEU B 1 118 ? 33.625 3.666 23.984 1 96 118 LEU B O 1
ATOM 5787 N N . ASN B 1 119 ? 34.281 5.652 24.922 1 94.75 119 ASN B N 1
ATOM 5788 C CA . ASN B 1 119 ? 33.688 5.297 26.219 1 94.75 119 ASN B CA 1
ATOM 5789 C C . ASN B 1 119 ? 32.906 6.457 26.812 1 94.75 119 ASN B C 1
ATOM 5791 O O . ASN B 1 119 ? 32.406 6.367 27.938 1 94.75 119 ASN B O 1
ATOM 5795 N N . GLU B 1 120 ? 32.812 7.555 26.062 1 96.5 120 GLU B N 1
ATOM 5796 C CA . GLU B 1 120 ? 32.125 8.727 26.578 1 96.5 120 GLU B CA 1
ATOM 5797 C C . GLU B 1 120 ? 31.453 9.516 25.453 1 96.5 120 GLU B C 1
ATOM 5799 O O . GLU B 1 120 ? 31.984 9.555 24.328 1 96.5 120 GLU B O 1
ATOM 5804 N N . VAL B 1 121 ? 30.344 10.055 25.766 1 98 121 VAL B N 1
ATOM 5805 C CA . VAL B 1 121 ? 29.719 11.07 24.938 1 98 121 VAL B CA 1
ATOM 5806 C C . VAL B 1 121 ? 29.594 12.375 25.703 1 98 121 VAL B C 1
ATOM 5808 O O . VAL B 1 121 ? 28.969 12.422 26.766 1 98 121 VAL B O 1
ATOM 5811 N N . ASN B 1 122 ? 30.25 13.398 25.234 1 98.31 122 ASN B N 1
ATOM 5812 C CA . ASN B 1 122 ? 30.219 14.727 25.844 1 98.31 122 ASN B CA 1
ATOM 5813 C C . ASN B 1 122 ? 29.328 15.68 25.047 1 98.31 122 ASN B C 1
ATOM 5815 O O . ASN B 1 122 ? 29.641 16.016 23.906 1 98.31 122 ASN B O 1
ATOM 5819 N N . VAL B 1 123 ? 28.266 16.109 25.688 1 98.38 123 VAL B N 1
ATOM 5820 C CA . VAL B 1 123 ? 27.297 16.984 25.016 1 98.38 123 VAL B CA 1
ATOM 5821 C C . VAL B 1 123 ? 27.391 18.391 25.609 1 98.38 123 VAL B C 1
ATOM 5823 O O . VAL B 1 123 ? 27.141 18.594 26.797 1 98.38 123 VAL B O 1
ATOM 5826 N N . GLN B 1 124 ? 27.734 19.359 24.781 1 98.12 124 GLN B N 1
ATOM 5827 C CA . GLN B 1 124 ? 27.766 20.781 25.141 1 98.12 124 GLN B CA 1
ATOM 5828 C C . GLN B 1 124 ? 26.641 21.547 24.453 1 98.12 124 GLN B C 1
ATOM 5830 O O . GLN B 1 124 ? 26.562 21.594 23.234 1 98.12 124 GLN B O 1
ATOM 5835 N N . VAL B 1 125 ? 25.812 22.141 25.281 1 97.81 125 VAL B N 1
ATOM 5836 C CA . VAL B 1 125 ? 24.703 22.938 24.766 1 97.81 125 VAL B CA 1
ATOM 5837 C C . VAL B 1 125 ? 24.859 24.391 25.203 1 97.81 125 VAL B C 1
ATOM 5839 O O . VAL B 1 125 ? 25.125 24.672 26.375 1 97.81 125 VAL B O 1
ATOM 5842 N N . SER B 1 126 ? 24.688 25.375 24.328 1 97.06 126 SER B N 1
ATOM 5843 C CA . SER B 1 126 ? 24.844 26.781 24.641 1 97.06 126 SER B CA 1
ATOM 5844 C C . SER B 1 126 ? 23.625 27.344 25.359 1 97.06 126 SER B C 1
ATOM 5846 O O . SER B 1 126 ? 23.75 28.141 26.297 1 97.06 126 SER B O 1
ATOM 5848 N N . ASP B 1 127 ? 22.422 27.047 24.906 1 96.62 127 ASP B N 1
ATOM 5849 C CA . ASP B 1 127 ? 21.172 27.516 25.484 1 96.62 127 ASP B CA 1
ATOM 5850 C C . ASP B 1 127 ? 20.312 26.344 25.938 1 96.62 127 ASP B C 1
ATOM 5852 O O . ASP B 1 127 ? 19.469 25.844 25.172 1 96.62 127 ASP B O 1
ATOM 5856 N N . TRP B 1 128 ? 20.359 25.984 27.234 1 95.88 128 TRP B N 1
ATOM 5857 C CA . TRP B 1 128 ? 19.625 24.859 27.812 1 95.88 128 TRP B CA 1
ATOM 5858 C C . TRP B 1 128 ? 18.156 25.203 28 1 95.88 128 TRP B C 1
ATOM 5860 O O . TRP B 1 128 ? 17.328 24.328 28.234 1 95.88 128 TRP B O 1
ATOM 5870 N N . SER B 1 129 ? 17.828 26.547 27.828 1 94.75 129 SER B N 1
ATOM 5871 C CA . SER B 1 129 ? 16.484 26.984 28.188 1 94.75 129 SER B CA 1
ATOM 5872 C C . SER B 1 129 ? 15.609 27.141 26.938 1 94.75 129 SER B C 1
ATOM 5874 O O . SER B 1 129 ? 14.398 27.344 27.047 1 94.75 129 SER B O 1
ATOM 5876 N N . ALA B 1 130 ? 16.219 27.016 25.734 1 95.88 130 ALA B N 1
ATOM 5877 C CA . ALA B 1 130 ? 15.453 27.203 24.516 1 95.88 130 ALA B CA 1
ATOM 5878 C C . ALA B 1 130 ? 14.289 26.219 24.438 1 95.88 130 ALA B C 1
ATOM 5880 O O . ALA B 1 130 ? 14.461 25.016 24.688 1 95.88 130 ALA B O 1
ATOM 5881 N N . ASP B 1 131 ? 13.133 26.719 24.109 1 95.44 131 ASP B N 1
ATOM 5882 C CA . ASP B 1 131 ? 11.945 25.875 23.984 1 95.44 131 ASP B CA 1
ATOM 5883 C C . ASP B 1 131 ? 11.797 25.344 22.562 1 95.44 131 ASP B C 1
ATOM 5885 O O . ASP B 1 131 ? 12.438 25.844 21.641 1 95.44 131 ASP B O 1
ATOM 5889 N N . LEU B 1 132 ? 11.055 24.25 22.422 1 97.25 132 LEU B N 1
ATOM 5890 C CA . LEU B 1 132 ? 10.734 23.703 21.109 1 97.25 132 LEU B CA 1
ATOM 5891 C C . LEU B 1 132 ? 9.664 24.531 20.422 1 97.25 132 LEU B C 1
ATOM 5893 O O . LEU B 1 132 ? 8.469 24.359 20.672 1 97.25 132 LEU B O 1
ATOM 5897 N N . LYS B 1 133 ? 10.023 25.406 19.531 1 96.12 133 LYS B N 1
ATOM 5898 C CA . LYS B 1 133 ? 9.117 26.297 18.812 1 96.12 133 LYS B CA 1
ATOM 5899 C C . LYS B 1 133 ? 9.617 26.547 17.391 1 96.12 133 LYS B C 1
ATOM 5901 O O . LYS B 1 133 ? 10.727 26.141 17.031 1 96.12 133 LYS B O 1
ATOM 5906 N N . HIS B 1 134 ? 8.789 27.156 16.641 1 97.56 134 HIS B N 1
ATOM 5907 C CA . HIS B 1 134 ? 9.164 27.438 15.266 1 97.56 134 HIS B CA 1
ATOM 5908 C C . HIS B 1 134 ? 10.438 28.281 15.203 1 97.56 134 HIS B C 1
ATOM 5910 O O . HIS B 1 134 ? 10.531 29.328 15.852 1 97.56 134 HIS B O 1
ATOM 5916 N N . GLY B 1 135 ? 11.391 27.766 14.477 1 96.62 135 GLY B N 1
ATOM 5917 C CA . GLY B 1 135 ? 12.594 28.562 14.227 1 96.62 135 GLY B CA 1
ATOM 5918 C C . GLY B 1 135 ? 13.688 28.312 15.242 1 96.62 135 GLY B C 1
ATOM 5919 O O . GLY B 1 135 ? 14.781 28.891 15.141 1 96.62 135 GLY B O 1
ATOM 5920 N N . VAL B 1 136 ? 13.422 27.484 16.234 1 97.94 136 VAL B N 1
ATOM 5921 C CA . VAL B 1 136 ? 14.477 27.172 17.203 1 97.94 136 VAL B CA 1
ATOM 5922 C C . VAL B 1 136 ? 15.688 26.594 16.469 1 97.94 136 VAL B C 1
ATOM 5924 O O . VAL B 1 136 ? 15.539 25.875 15.477 1 97.94 136 VAL B O 1
ATOM 5927 N N . ASP B 1 137 ? 16.844 26.953 16.984 1 98.62 137 ASP B N 1
ATOM 5928 C CA . ASP B 1 137 ? 18.062 26.453 16.344 1 98.62 137 ASP B CA 1
ATOM 5929 C C . ASP B 1 137 ? 18.219 24.953 16.562 1 98.62 137 ASP B C 1
ATOM 5931 O O . ASP B 1 137 ? 18.109 24.469 17.688 1 98.62 137 ASP B O 1
ATOM 5935 N N . GLU B 1 138 ? 18.469 24.203 15.5 1 98.75 138 GLU B N 1
ATOM 5936 C CA . GLU B 1 138 ? 18.594 22.75 15.562 1 98.75 138 GLU B CA 1
ATOM 5937 C C . GLU B 1 138 ? 19.984 22.312 15.109 1 98.75 138 GLU B C 1
ATOM 5939 O O . GLU B 1 138 ? 20.203 21.125 14.828 1 98.75 138 GLU B O 1
ATOM 5944 N N . SER B 1 139 ? 20.938 23.188 15.016 1 98.75 139 SER B N 1
ATOM 5945 C CA . SER B 1 139 ? 22.266 22.891 14.516 1 98.75 139 SER B CA 1
ATOM 5946 C C . SER B 1 139 ? 23.094 22.125 15.555 1 98.75 139 SER B C 1
ATOM 5948 O O . SER B 1 139 ? 22.812 22.203 16.75 1 98.75 139 SER B O 1
ATOM 5950 N N . TYR B 1 140 ? 24.062 21.375 15.102 1 98.81 140 TYR B N 1
ATOM 5951 C CA . TYR B 1 140 ? 25 20.656 15.969 1 98.81 140 TYR B CA 1
ATOM 5952 C C . TYR B 1 140 ? 26.281 20.312 15.234 1 98.81 140 TYR B C 1
ATOM 5954 O O . TYR B 1 140 ? 26.328 20.359 14 1 98.81 140 TYR B O 1
ATOM 5962 N N . THR B 1 141 ? 27.281 20.078 15.938 1 98.81 141 THR B N 1
ATOM 5963 C CA . THR B 1 141 ? 28.516 19.438 15.477 1 98.81 141 THR B CA 1
ATOM 5964 C C . THR B 1 141 ? 28.766 18.141 16.234 1 98.81 141 THR B C 1
ATOM 5966 O O . THR B 1 141 ? 28.562 18.078 17.453 1 98.81 141 THR B O 1
ATOM 5969 N N . LEU B 1 142 ? 29.047 17.078 15.578 1 98.81 142 LEU B N 1
ATOM 5970 C CA . LEU B 1 142 ? 29.406 15.773 16.109 1 98.81 142 LEU B CA 1
ATOM 5971 C C . LEU B 1 142 ? 30.797 15.359 15.656 1 98.81 142 LEU B C 1
ATOM 5973 O O . LEU B 1 142 ? 31.078 15.32 14.453 1 98.81 142 LEU B O 1
ATOM 5977 N N . THR B 1 143 ? 31.688 15.078 16.625 1 98.62 143 THR B N 1
ATOM 5978 C CA . THR B 1 143 ? 33.062 14.727 16.281 1 98.62 143 THR B CA 1
ATOM 5979 C C . THR B 1 143 ? 33.469 13.438 16.969 1 98.62 143 THR B C 1
ATOM 5981 O O . THR B 1 143 ? 33.375 13.32 18.188 1 98.62 143 THR B O 1
ATOM 5984 N N . VAL B 1 144 ? 33.875 12.516 16.266 1 97.88 144 VAL B N 1
ATOM 5985 C CA . VAL B 1 144 ? 34.625 11.344 16.688 1 97.88 144 VAL B CA 1
ATOM 5986 C C . VAL B 1 144 ? 36.062 11.414 16.156 1 97.88 144 VAL B C 1
ATOM 5988 O O . VAL B 1 144 ? 36.312 11.195 14.961 1 97.88 144 VAL B O 1
ATOM 5991 N N . SER B 1 145 ? 36.969 11.688 17.031 1 96.12 145 SER B N 1
ATOM 5992 C CA . SER B 1 145 ? 38.344 11.875 16.609 1 96.12 145 SER B CA 1
ATOM 5993 C C . SER B 1 145 ? 39.125 10.57 16.688 1 96.12 145 SER B C 1
ATOM 5995 O O . SER B 1 145 ? 38.781 9.68 17.469 1 96.12 145 SER B O 1
ATOM 5997 N N . ALA B 1 146 ? 40.188 10.555 15.906 1 94.06 146 ALA B N 1
ATOM 5998 C CA . ALA B 1 146 ? 41.031 9.367 15.891 1 94.06 146 ALA B CA 1
ATOM 5999 C C . ALA B 1 146 ? 41.719 9.156 17.25 1 94.06 146 ALA B C 1
ATOM 6001 O O . ALA B 1 146 ? 41.906 8.023 17.672 1 94.06 146 ALA B O 1
ATOM 6002 N N . SER B 1 147 ? 42 10.211 17.906 1 92.88 147 SER B N 1
ATOM 6003 C CA . SER B 1 147 ? 42.844 10.141 19.078 1 92.88 147 SER B CA 1
ATOM 6004 C C . SER B 1 147 ? 42.031 10.219 20.375 1 92.88 147 SER B C 1
ATOM 6006 O O . SER B 1 147 ? 42.594 10.086 21.469 1 92.88 147 SER B O 1
ATOM 6008 N N . SER B 1 148 ? 40.812 10.383 20.25 1 93.94 148 SER B N 1
ATOM 6009 C CA . SER B 1 148 ? 40 10.594 21.438 1 93.94 148 SER B CA 1
ATOM 6010 C C . SER B 1 148 ? 39.062 9.414 21.688 1 93.94 148 SER B C 1
ATOM 6012 O O . SER B 1 148 ? 38.625 8.742 20.75 1 93.94 148 SER B O 1
ATOM 6014 N N . SER B 1 149 ? 38.719 9.195 22.906 1 96.06 149 SER B N 1
ATOM 6015 C CA . SER B 1 149 ? 37.75 8.164 23.281 1 96.06 149 SER B CA 1
ATOM 6016 C C . SER B 1 149 ? 36.375 8.758 23.516 1 96.06 149 SER B C 1
ATOM 6018 O O . SER B 1 149 ? 35.469 8.07 23.984 1 96.06 149 SER B O 1
ATOM 6020 N N . THR B 1 150 ? 36.25 10 23.234 1 97.44 150 THR B N 1
ATOM 6021 C CA . THR B 1 150 ? 35.031 10.727 23.516 1 97.44 150 THR B CA 1
ATOM 6022 C C . THR B 1 150 ? 34.344 11.156 22.219 1 97.44 150 THR B C 1
ATOM 6024 O O . THR B 1 150 ? 35 11.695 21.312 1 97.44 150 THR B O 1
ATOM 6027 N N . VAL B 1 151 ? 33.094 10.836 22.125 1 98.38 151 VAL B N 1
ATOM 6028 C CA . VAL B 1 151 ? 32.25 11.461 21.109 1 98.38 151 VAL B CA 1
ATOM 6029 C C . VAL B 1 151 ? 31.859 12.867 21.562 1 98.38 151 VAL B C 1
ATOM 6031 O O . VAL B 1 151 ? 31.234 13.047 22.609 1 98.38 151 VAL B O 1
ATOM 6034 N N . GLU B 1 152 ? 32.281 13.836 20.812 1 98.56 152 GLU B N 1
ATOM 6035 C CA . GLU B 1 152 ? 31.984 15.227 21.156 1 98.56 152 GLU B CA 1
ATOM 6036 C C . GLU B 1 152 ? 30.781 15.742 20.391 1 98.56 152 GLU B C 1
ATOM 6038 O O . GLU B 1 152 ? 30.766 15.711 19.156 1 98.56 152 GLU B O 1
ATOM 6043 N N . ILE B 1 153 ? 29.828 16.25 21.094 1 98.81 153 ILE B N 1
ATOM 6044 C CA . ILE B 1 153 ? 28.656 16.875 20.5 1 98.81 153 ILE B CA 1
ATOM 6045 C C . ILE B 1 153 ? 28.5 18.297 21.031 1 98.81 153 ILE B C 1
ATOM 6047 O O . ILE B 1 153 ? 28.469 18.531 22.234 1 98.81 153 ILE B O 1
ATOM 6051 N N . ALA B 1 154 ? 28.484 19.25 20.172 1 98.81 154 ALA B N 1
ATOM 6052 C CA . ALA B 1 154 ? 28.172 20.641 20.484 1 98.81 154 ALA B CA 1
ATOM 6053 C C . ALA B 1 154 ? 26.922 21.109 19.75 1 98.81 154 ALA B C 1
ATOM 6055 O O . ALA B 1 154 ? 26.766 20.875 18.547 1 98.81 154 ALA B O 1
ATOM 6056 N N . ALA B 1 155 ? 26 21.703 20.484 1 98.75 155 ALA B N 1
ATOM 6057 C CA . ALA B 1 155 ? 24.766 22.203 19.906 1 98.75 155 ALA B CA 1
ATOM 6058 C C . ALA B 1 155 ? 24.359 23.547 20.516 1 98.75 155 ALA B C 1
ATOM 6060 O O . ALA B 1 155 ? 24.719 23.844 21.656 1 98.75 155 ALA B O 1
ATOM 6061 N N . LYS B 1 156 ? 23.641 24.328 19.75 1 98.25 156 LYS B N 1
ATOM 6062 C CA . LYS B 1 156 ? 23.141 25.594 20.281 1 98.25 156 LYS B CA 1
ATOM 6063 C C . LYS B 1 156 ? 22.016 25.375 21.297 1 98.25 156 LYS B C 1
ATOM 6065 O O . LYS B 1 156 ? 21.891 26.125 22.266 1 98.25 156 LYS B O 1
ATOM 6070 N N . THR B 1 157 ? 21.172 24.438 21.016 1 98.38 157 THR B N 1
ATOM 6071 C CA . THR B 1 157 ? 20.062 24.094 21.875 1 98.38 157 THR B CA 1
ATOM 6072 C C . THR B 1 157 ? 20 22.594 22.125 1 98.38 157 THR B C 1
ATOM 6074 O O . THR B 1 157 ? 20.75 21.828 21.516 1 98.38 157 THR B O 1
ATOM 6077 N N . VAL B 1 158 ? 19.078 22.141 23.016 1 98.19 158 VAL B N 1
ATOM 6078 C CA . VAL B 1 158 ? 18.922 20.719 23.312 1 98.19 158 VAL B CA 1
ATOM 6079 C C . VAL B 1 158 ? 18.344 20 22.094 1 98.19 158 VAL B C 1
ATOM 6081 O O . VAL B 1 158 ? 18.609 18.812 21.891 1 98.19 158 VAL B O 1
ATOM 6084 N N . TRP B 1 159 ? 17.625 20.734 21.266 1 98.69 159 TRP B N 1
ATOM 6085 C CA . TRP B 1 159 ? 16.984 20.141 20.109 1 98.69 159 TRP B CA 1
ATOM 6086 C C . TRP B 1 159 ? 18.016 19.75 19.047 1 98.69 159 TRP B C 1
ATOM 6088 O O . TRP B 1 159 ? 17.859 18.734 18.375 1 98.69 159 TRP B O 1
ATOM 6098 N N . GLY B 1 160 ? 19.062 20.547 18.891 1 98.75 160 GLY B N 1
ATOM 6099 C CA . GLY B 1 160 ? 20.188 20.141 18.062 1 98.75 160 GLY B CA 1
ATOM 6100 C C . GLY B 1 160 ? 20.891 18.891 18.594 1 98.75 160 GLY B C 1
ATOM 6101 O O . GLY B 1 160 ? 21.328 18.047 17.812 1 98.75 160 GLY B O 1
ATOM 6102 N N . ALA B 1 161 ? 21.031 18.812 19.922 1 98.69 161 ALA B N 1
ATOM 6103 C CA . ALA B 1 161 ? 21.672 17.656 20.547 1 98.69 161 ALA B CA 1
ATOM 6104 C C . ALA B 1 161 ? 20.891 16.375 20.25 1 98.69 161 ALA B C 1
ATOM 6106 O O . ALA B 1 161 ? 21.5 15.312 20.016 1 98.69 161 ALA B O 1
ATOM 6107 N N . LEU B 1 162 ? 19.578 16.422 20.25 1 98.75 162 LEU B N 1
ATOM 6108 C CA . LEU B 1 162 ? 18.75 15.25 19.938 1 98.75 162 LEU B CA 1
ATOM 6109 C C . LEU B 1 162 ? 19.062 14.75 18.531 1 98.75 162 LEU B C 1
ATOM 6111 O O . LEU B 1 162 ? 19.156 13.539 18.297 1 98.75 162 LEU B O 1
ATOM 6115 N N . HIS B 1 163 ? 19.125 15.688 17.578 1 98.75 163 HIS B N 1
ATOM 6116 C CA . HIS B 1 163 ? 19.438 15.297 16.203 1 98.75 163 HIS B CA 1
ATOM 6117 C C . HIS B 1 163 ? 20.828 14.672 16.109 1 98.75 163 HIS B C 1
ATOM 6119 O O . HIS B 1 163 ? 21.047 13.75 15.328 1 98.75 163 HIS B O 1
ATOM 6125 N N . ALA B 1 164 ? 21.781 15.195 16.891 1 98.81 164 ALA B N 1
ATOM 6126 C CA . ALA B 1 164 ? 23.109 14.609 16.906 1 98.81 164 ALA B CA 1
ATOM 6127 C C . ALA B 1 164 ? 23.062 13.156 17.375 1 98.81 164 ALA B C 1
ATOM 6129 O O . ALA B 1 164 ? 23.781 12.312 16.844 1 98.81 164 ALA B O 1
ATOM 6130 N N . PHE B 1 165 ? 22.234 12.875 18.422 1 98.69 165 PHE B N 1
ATOM 6131 C CA . PHE B 1 165 ? 22.078 11.5 18.891 1 98.69 165 PHE B CA 1
ATOM 6132 C C . PHE B 1 165 ? 21.562 10.602 17.781 1 98.69 165 PHE B C 1
ATOM 6134 O O . PHE B 1 165 ? 22.016 9.461 17.641 1 98.69 165 PHE B O 1
ATOM 6141 N N . THR B 1 166 ? 20.594 11.086 17.031 1 97.94 166 THR B N 1
ATOM 6142 C CA . THR B 1 166 ? 20.016 10.312 15.938 1 97.94 166 THR B CA 1
ATOM 6143 C C . THR B 1 166 ? 21.062 10 14.875 1 97.94 166 THR B C 1
ATOM 6145 O O . THR B 1 166 ? 21.109 8.883 14.352 1 97.94 166 THR B O 1
ATOM 6148 N N . THR B 1 167 ? 21.828 10.977 14.539 1 98.62 167 THR B N 1
ATOM 6149 C CA . THR B 1 167 ? 22.922 10.781 13.594 1 98.62 167 THR B CA 1
ATOM 6150 C C . THR B 1 167 ? 23.906 9.734 14.109 1 98.62 167 THR B C 1
ATOM 6152 O O . THR B 1 167 ? 24.266 8.805 13.391 1 98.62 167 THR B O 1
ATOM 6155 N N . PHE B 1 168 ? 24.312 9.914 15.367 1 98.38 168 PHE B N 1
ATOM 6156 C CA . PHE B 1 168 ? 25.297 9 15.961 1 98.38 168 PHE B CA 1
ATOM 6157 C C . PHE B 1 168 ? 24.75 7.574 15.977 1 98.38 168 PHE B C 1
ATOM 6159 O O . PHE B 1 168 ? 25.484 6.625 15.68 1 98.38 168 PHE B O 1
ATOM 6166 N N . GLN B 1 169 ? 23.516 7.434 16.359 1 98.12 169 GLN B N 1
ATOM 6167 C CA . GLN B 1 169 ? 22.844 6.137 16.391 1 98.12 169 GLN B CA 1
ATOM 6168 C C . GLN B 1 169 ? 22.984 5.418 15.055 1 98.12 169 GLN B C 1
ATOM 6170 O O . GLN B 1 169 ? 23.188 4.203 15.008 1 98.12 169 GLN B O 1
ATOM 6175 N N . GLN B 1 170 ? 22.891 6.121 13.93 1 97.69 170 GLN B N 1
ATOM 6176 C CA . GLN B 1 170 ? 22.969 5.539 12.594 1 97.69 170 GLN B CA 1
ATOM 6177 C C . GLN B 1 170 ? 24.406 5.234 12.203 1 97.69 170 GLN B C 1
ATOM 6179 O O . GLN B 1 170 ? 24.656 4.355 11.375 1 97.69 170 GLN B O 1
ATOM 6184 N N . LEU B 1 171 ? 25.375 5.938 12.789 1 97.94 171 LEU B N 1
ATOM 6185 C CA . LEU B 1 171 ? 26.797 5.777 12.453 1 97.94 171 LEU B CA 1
ATOM 6186 C C . LEU B 1 171 ? 27.359 4.52 13.102 1 97.94 171 LEU B C 1
ATOM 6188 O O . LEU B 1 171 ? 28.375 3.98 12.641 1 97.94 171 LEU B O 1
ATOM 6192 N N . VAL B 1 172 ? 26.766 4.09 14.188 1 98.12 172 VAL B N 1
ATOM 6193 C CA . VAL B 1 172 ? 27.25 2.912 14.891 1 98.12 172 VAL B CA 1
ATOM 6194 C C . VAL B 1 172 ? 26.703 1.649 14.234 1 98.12 172 VAL B C 1
ATOM 6196 O O . VAL B 1 172 ? 25.484 1.464 14.156 1 98.12 172 VAL B O 1
ATOM 6199 N N . ILE B 1 173 ? 27.5 0.778 13.773 1 97.94 173 ILE B N 1
ATOM 6200 C CA . ILE B 1 173 ? 27.094 -0.48 13.148 1 97.94 173 ILE B CA 1
ATOM 6201 C C . ILE B 1 173 ? 27.797 -1.646 13.852 1 97.94 173 ILE B C 1
ATOM 6203 O O . ILE B 1 173 ? 28.703 -1.439 14.656 1 97.94 173 ILE B O 1
ATOM 6207 N N . PHE B 1 174 ? 27.328 -2.805 13.648 1 97.31 174 PHE B N 1
ATOM 6208 C CA . PHE B 1 174 ? 27.906 -4.023 14.219 1 97.31 174 PHE B CA 1
ATOM 6209 C C . PHE B 1 174 ? 28.688 -4.793 13.164 1 97.31 174 PHE B C 1
ATOM 6211 O O . PHE B 1 174 ? 28.125 -5.207 12.148 1 97.31 174 PHE B O 1
ATOM 6218 N N . GLU B 1 175 ? 29.859 -4.922 13.305 1 94.75 175 GLU B N 1
ATOM 6219 C CA . GLU B 1 175 ? 30.766 -5.621 12.391 1 94.75 175 GLU B CA 1
ATOM 6220 C C . GLU B 1 175 ? 31.906 -6.297 13.148 1 94.75 175 GLU B C 1
ATOM 6222 O O . GLU B 1 175 ? 32.469 -5.723 14.086 1 94.75 175 GLU B O 1
ATOM 6227 N N . GLY B 1 176 ? 32.25 -7.492 12.789 1 91.62 176 GLY B N 1
ATOM 6228 C CA . GLY B 1 176 ? 33.344 -8.203 13.398 1 91.62 176 GLY B CA 1
ATOM 6229 C C . GLY B 1 176 ? 33.125 -8.523 14.867 1 91.62 176 GLY B C 1
ATOM 6230 O O . GLY B 1 176 ? 34.031 -8.469 15.672 1 91.62 176 GLY B O 1
ATOM 6231 N N . GLY B 1 177 ? 31.875 -8.602 15.219 1 93.12 177 GLY B N 1
ATOM 6232 C CA . GLY B 1 177 ? 31.547 -9 16.578 1 93.12 177 GLY B CA 1
ATOM 6233 C C . GLY B 1 177 ? 31.516 -7.832 17.547 1 93.12 177 GLY B C 1
ATOM 6234 O O . GLY B 1 177 ? 31.422 -8.031 18.766 1 93.12 177 GLY B O 1
ATOM 6235 N N . SER B 1 178 ? 31.625 -6.598 16.984 1 95.25 178 SER B N 1
ATOM 6236 C CA . SER B 1 178 ? 31.625 -5.426 17.859 1 95.25 178 SER B CA 1
ATOM 6237 C C . SER B 1 178 ? 30.859 -4.273 17.234 1 95.25 178 SER B C 1
ATOM 6239 O O . SER B 1 178 ? 30.641 -4.25 16.016 1 95.25 178 SER B O 1
ATOM 6241 N N . LEU B 1 179 ? 30.438 -3.404 18.109 1 97.56 179 LEU B N 1
ATOM 6242 C CA . LEU B 1 179 ? 29.906 -2.123 17.641 1 97.56 179 LEU B CA 1
ATOM 6243 C C . LEU B 1 179 ? 31.031 -1.18 17.25 1 97.56 179 LEU B C 1
ATOM 6245 O O . LEU B 1 179 ? 32.031 -1.048 17.984 1 97.56 179 LEU B O 1
ATOM 6249 N N . ILE B 1 180 ? 30.938 -0.533 16.109 1 97.38 180 ILE B N 1
ATOM 6250 C CA . ILE B 1 180 ? 32.031 0.33 15.656 1 97.38 180 ILE B CA 1
ATOM 6251 C C . ILE B 1 180 ? 31.453 1.556 14.953 1 97.38 180 ILE B C 1
ATOM 6253 O O . ILE B 1 180 ? 30.297 1.536 14.492 1 97.38 180 ILE B O 1
ATOM 6257 N N . VAL B 1 181 ? 32.125 2.619 14.977 1 97.69 181 VAL B N 1
ATOM 6258 C CA . VAL B 1 181 ? 32.062 3.664 13.961 1 97.69 181 VAL B CA 1
ATOM 6259 C C . VAL B 1 181 ? 33.156 3.428 12.914 1 97.69 181 VAL B C 1
ATOM 6261 O O . VAL B 1 181 ? 34.312 3.266 13.25 1 97.69 181 VAL B O 1
ATOM 6264 N N . GLU B 1 182 ? 32.844 3.4 11.664 1 96.62 182 GLU B N 1
ATOM 6265 C CA . GLU B 1 182 ? 33.688 2.867 10.609 1 96.62 182 GLU B CA 1
ATOM 6266 C C . GLU B 1 182 ? 35 3.648 10.516 1 96.62 182 GLU B C 1
ATOM 6268 O O . GLU B 1 182 ? 36.031 3.092 10.148 1 96.62 182 GLU B O 1
ATOM 6273 N N . GLN B 1 183 ? 34.938 4.996 10.742 1 96.25 183 GLN B N 1
ATOM 6274 C CA . GLN B 1 183 ? 36.062 5.934 10.711 1 96.25 183 GLN B CA 1
ATOM 6275 C C . GLN B 1 183 ? 35.812 7.129 11.625 1 96.25 183 GLN B C 1
ATOM 6277 O O . GLN B 1 183 ? 34.656 7.449 11.938 1 96.25 183 GLN B O 1
ATOM 6282 N N . PRO B 1 184 ? 36.875 7.73 12.109 1 96.5 184 PRO B N 1
ATOM 6283 C CA . PRO B 1 184 ? 36.656 9.047 12.703 1 96.5 184 PRO B CA 1
ATOM 6284 C C . PRO B 1 184 ? 35.875 9.977 11.789 1 96.5 184 PRO B C 1
ATOM 6286 O O . PRO B 1 184 ? 36 9.898 10.562 1 96.5 184 PRO B O 1
ATOM 6289 N N . VAL B 1 185 ? 35.094 10.859 12.398 1 98 185 VAL B N 1
ATOM 6290 C CA . VAL B 1 185 ? 34.219 11.672 11.57 1 98 185 VAL B CA 1
ATOM 6291 C C . VAL B 1 185 ? 33.938 12.992 12.281 1 98 185 VAL B C 1
ATOM 6293 O O . VAL B 1 185 ? 33.844 13.039 13.508 1 98 185 VAL B O 1
ATOM 6296 N N . THR B 1 186 ? 33.875 14.078 11.555 1 98.31 186 THR B N 1
ATOM 6297 C CA . THR B 1 186 ? 33.344 15.367 11.992 1 98.31 186 THR B CA 1
ATOM 6298 C C . THR B 1 186 ? 32.156 15.773 11.133 1 98.31 186 THR B C 1
ATOM 6300 O O . THR B 1 186 ? 32.25 15.836 9.906 1 98.31 186 THR B O 1
ATOM 6303 N N . ILE B 1 187 ? 31.016 16.016 11.773 1 98.69 187 ILE B N 1
ATOM 6304 C CA . ILE B 1 187 ? 29.781 16.406 11.102 1 98.69 187 ILE B CA 1
ATOM 6305 C C . ILE B 1 187 ? 29.328 17.766 11.617 1 98.69 187 ILE B C 1
ATOM 6307 O O . ILE B 1 187 ? 29.25 18 12.828 1 98.69 187 ILE B O 1
ATOM 6311 N N . LYS B 1 188 ? 29.141 18.734 10.789 1 98.75 188 LYS B N 1
ATOM 6312 C CA . LYS B 1 188 ? 28.438 19.984 11.031 1 98.75 188 LYS B CA 1
ATOM 6313 C C . LYS B 1 188 ? 27.094 20 10.32 1 98.75 188 LYS B C 1
ATOM 6315 O O . LYS B 1 188 ? 27.031 19.906 9.094 1 98.75 188 LYS B O 1
ATOM 6320 N N . ASP B 1 189 ? 26.031 20.188 11.102 1 98.69 189 ASP B N 1
ATOM 6321 C CA . ASP B 1 189 ? 24.734 19.875 10.508 1 98.69 189 ASP B CA 1
ATOM 6322 C C . ASP B 1 189 ? 23.656 20.844 10.992 1 98.69 189 ASP B C 1
ATOM 6324 O O . ASP B 1 189 ? 23.781 21.438 12.062 1 98.69 189 ASP B O 1
ATOM 6328 N N . HIS B 1 190 ? 22.734 21.156 10.164 1 98.69 190 HIS B N 1
ATOM 6329 C CA . HIS B 1 190 ? 21.562 22 10.406 1 98.69 190 HIS B CA 1
ATOM 6330 C C . HIS B 1 190 ? 20.516 21.812 9.305 1 98.69 190 HIS B C 1
ATOM 6332 O O . HIS B 1 190 ? 20.859 21.453 8.18 1 98.69 190 HIS B O 1
ATOM 6338 N N . PRO B 1 191 ? 19.25 22.047 9.602 1 98.69 191 PRO B N 1
ATOM 6339 C CA . PRO B 1 191 ? 18.234 21.906 8.555 1 98.69 191 PRO B CA 1
ATOM 6340 C C . PRO B 1 191 ? 18.188 23.125 7.629 1 98.69 191 PRO B C 1
ATOM 6342 O O . PRO B 1 191 ? 18.438 24.25 8.062 1 98.69 191 PRO B O 1
ATOM 6345 N N . ASN B 1 192 ? 17.75 22.891 6.391 1 98.31 192 ASN B N 1
ATOM 6346 C CA . ASN B 1 192 ? 17.484 23.969 5.449 1 98.31 192 ASN B CA 1
ATOM 6347 C C . ASN B 1 192 ? 16.203 24.719 5.801 1 98.31 192 ASN B C 1
ATOM 6349 O O . ASN B 1 192 ? 16.078 25.906 5.531 1 98.31 192 ASN B O 1
ATOM 6353 N N . TYR B 1 193 ? 15.234 24.016 6.387 1 98.69 193 TYR B N 1
ATOM 6354 C CA . TYR B 1 193 ? 13.93 24.609 6.668 1 98.69 193 TYR B CA 1
ATOM 6355 C C . TYR B 1 193 ? 13.5 24.328 8.094 1 98.69 193 TYR B C 1
ATOM 6357 O O . TYR B 1 193 ? 13.727 23.219 8.609 1 98.69 193 TYR B O 1
ATOM 6365 N N . PRO B 1 194 ? 12.859 25.203 8.719 1 98.5 194 PRO B N 1
ATOM 6366 C CA . PRO B 1 194 ? 12.445 25 10.109 1 98.5 194 PRO B CA 1
ATOM 6367 C C . PRO B 1 194 ? 11.188 24.156 10.242 1 98.5 194 PRO B C 1
ATOM 6369 O O . PRO B 1 194 ? 10.883 23.656 11.32 1 98.5 194 PRO B O 1
ATOM 6372 N N . TYR B 1 195 ? 10.367 24.031 9.156 1 98.75 195 TYR B N 1
ATOM 6373 C CA . TYR B 1 195 ? 9.156 23.234 9.156 1 98.75 195 TYR B CA 1
ATOM 6374 C C . TYR B 1 195 ? 9.32 21.984 8.289 1 98.75 195 TYR B C 1
ATOM 6376 O O . TYR B 1 195 ? 9.312 22.078 7.059 1 98.75 195 TYR B O 1
ATOM 6384 N N . ARG B 1 196 ? 9.438 20.812 8.875 1 98.88 196 ARG B N 1
ATOM 6385 C CA . ARG B 1 196 ? 9.672 19.531 8.195 1 98.88 196 ARG B CA 1
ATOM 6386 C C . ARG B 1 196 ? 8.789 18.438 8.766 1 98.88 196 ARG B C 1
ATOM 6388 O O . ARG B 1 196 ? 9.023 17.953 9.875 1 98.88 196 ARG B O 1
ATOM 6395 N N . GLY B 1 197 ? 7.688 18.078 7.996 1 98.62 197 GLY B N 1
ATOM 6396 C CA . GLY B 1 197 ? 6.828 17.125 8.688 1 98.62 197 GLY B CA 1
ATOM 6397 C C . GLY B 1 197 ? 5.961 16.312 7.754 1 98.62 197 GLY B C 1
ATOM 6398 O O . GLY B 1 197 ? 6.238 16.219 6.559 1 98.62 197 GLY B O 1
ATOM 6399 N N . VAL B 1 198 ? 5.07 15.477 8.359 1 98.94 198 VAL B N 1
ATOM 6400 C CA . VAL B 1 198 ? 4.004 14.727 7.707 1 98.94 198 VAL B CA 1
ATOM 6401 C C . VAL B 1 198 ? 2.654 15.117 8.305 1 98.94 198 VAL B C 1
ATOM 6403 O O . VAL B 1 198 ? 2.594 15.695 9.391 1 98.94 198 VAL B O 1
ATOM 6406 N N . MET B 1 199 ? 1.628 14.906 7.508 1 98.94 199 MET B N 1
ATOM 6407 C CA . MET B 1 199 ? 0.266 15.078 8.008 1 98.94 199 MET B CA 1
ATOM 6408 C C . MET B 1 199 ? -0.411 13.727 8.211 1 98.94 199 MET B C 1
ATOM 6410 O O . MET B 1 199 ? -0.283 12.828 7.379 1 98.94 199 MET B O 1
ATOM 6414 N N . VAL B 1 200 ? -1.015 13.547 9.352 1 98.88 200 VAL B N 1
ATOM 6415 C CA . VAL B 1 200 ? -1.811 12.367 9.672 1 98.88 200 VAL B CA 1
ATOM 6416 C C . VAL B 1 200 ? -3.283 12.758 9.781 1 98.88 200 VAL B C 1
ATOM 6418 O O . VAL B 1 200 ? -3.643 13.641 10.562 1 98.88 200 VAL B O 1
ATOM 6421 N N . ASP B 1 201 ? -4.078 12.141 9.016 1 98.88 201 ASP B N 1
ATOM 6422 C CA . ASP B 1 201 ? -5.523 12.328 9.008 1 98.88 201 ASP B CA 1
ATOM 6423 C C . ASP B 1 201 ? -6.219 11.273 9.867 1 98.88 201 ASP B C 1
ATOM 6425 O O . ASP B 1 201 ? -6.129 10.078 9.578 1 98.88 201 ASP B O 1
ATOM 6429 N N . THR B 1 202 ? -6.914 11.719 10.906 1 98.81 202 THR B N 1
ATOM 6430 C CA . THR B 1 202 ? -7.613 10.781 11.773 1 98.81 202 THR B CA 1
ATOM 6431 C C . THR B 1 202 ? -9.125 10.938 11.633 1 98.81 202 THR B C 1
ATOM 6433 O O . THR B 1 202 ? -9.891 10.359 12.406 1 98.81 202 THR B O 1
ATOM 6436 N N . GLY B 1 203 ? -9.547 11.773 10.656 1 98.56 203 GLY B N 1
ATOM 6437 C CA . GLY B 1 203 ? -10.969 12.023 10.438 1 98.56 203 GLY B CA 1
ATOM 6438 C C . GLY B 1 203 ? -11.625 10.984 9.547 1 98.56 203 GLY B C 1
ATOM 6439 O O . GLY B 1 203 ? -12.695 10.469 9.867 1 98.56 203 GLY B O 1
ATOM 6440 N N . ARG B 1 204 ? -11.023 10.633 8.477 1 98.62 204 ARG B N 1
ATOM 6441 C CA . ARG B 1 204 ? -11.641 9.742 7.504 1 98.62 204 ARG B CA 1
ATOM 6442 C C . ARG B 1 204 ? -11.555 8.289 7.965 1 98.62 204 ARG B C 1
ATOM 6444 O O . ARG B 1 204 ? -12.477 7.5 7.719 1 98.62 204 ARG B O 1
ATOM 6451 N N . ASN B 1 205 ? -10.461 7.871 8.508 1 98.81 205 ASN B N 1
ATOM 6452 C CA . ASN B 1 205 ? -10.312 6.652 9.297 1 98.81 205 ASN B CA 1
ATOM 6453 C C . ASN B 1 205 ? -9.547 6.91 10.594 1 98.81 205 ASN B C 1
ATOM 6455 O O . ASN B 1 205 ? -8.617 7.715 10.617 1 98.81 205 ASN B O 1
ATOM 6459 N N . PHE B 1 206 ? -9.977 6.219 11.672 1 98.69 206 PHE B N 1
ATOM 6460 C CA . PHE B 1 206 ? -9.328 6.387 12.969 1 98.69 206 PHE B CA 1
ATOM 6461 C C . PHE B 1 206 ? -7.922 5.797 12.953 1 98.69 206 PHE B C 1
ATOM 6463 O O . PHE B 1 206 ? -7.695 4.73 12.375 1 98.69 206 PHE B O 1
ATOM 6470 N N . ILE B 1 207 ? -6.988 6.516 13.492 1 98.94 207 ILE B N 1
ATOM 6471 C CA . ILE B 1 207 ? -5.637 6.043 13.766 1 98.94 207 ILE B CA 1
ATOM 6472 C C . ILE B 1 207 ? -5.391 6.004 15.266 1 98.94 207 ILE B C 1
ATOM 6474 O O . ILE B 1 207 ? -5.602 7 15.969 1 98.94 207 ILE B O 1
ATOM 6478 N N . SER B 1 208 ? -4.922 4.938 15.758 1 98.75 208 SER B N 1
ATOM 6479 C CA . SER B 1 208 ? -4.727 4.781 17.203 1 98.75 208 SER B CA 1
ATOM 6480 C C . SER B 1 208 ? -3.561 5.629 17.688 1 98.75 208 SER B C 1
ATOM 6482 O O . SER B 1 208 ? -2.674 5.988 16.922 1 98.75 208 SER B O 1
ATOM 6484 N N . ALA B 1 209 ? -3.58 5.961 18.969 1 98.75 209 ALA B N 1
ATOM 6485 C CA . ALA B 1 209 ? -2.498 6.73 19.578 1 98.75 209 ALA B CA 1
ATOM 6486 C C . ALA B 1 209 ? -1.153 6.031 19.391 1 98.75 209 ALA B C 1
ATOM 6488 O O . ALA B 1 209 ? -0.143 6.684 19.125 1 98.75 209 ALA B O 1
ATOM 6489 N N . ASN B 1 210 ? -1.162 4.715 19.516 1 98.56 210 ASN B N 1
ATOM 6490 C CA . ASN B 1 210 ? 0.076 3.963 19.359 1 98.56 210 ASN B CA 1
ATOM 6491 C C . ASN B 1 210 ? 0.634 4.105 17.938 1 98.56 210 ASN B C 1
ATOM 6493 O O . ASN B 1 210 ? 1.849 4.207 17.75 1 98.56 210 ASN B O 1
ATOM 6497 N N . LYS B 1 211 ? -0.213 4.055 16.969 1 98.69 211 LYS B N 1
ATOM 6498 C CA . LYS B 1 211 ? 0.24 4.195 15.586 1 98.69 211 LYS B CA 1
ATOM 6499 C C . LYS B 1 211 ? 0.691 5.625 15.297 1 98.69 211 LYS B C 1
ATOM 6501 O O . LYS B 1 211 ? 1.605 5.844 14.5 1 98.69 211 LYS B O 1
ATOM 6506 N N . ILE B 1 212 ? 0.064 6.613 15.898 1 98.94 212 ILE B N 1
ATOM 6507 C CA . ILE B 1 212 ? 0.543 7.988 15.797 1 98.94 212 ILE B CA 1
ATOM 6508 C C . ILE B 1 212 ? 1.951 8.094 16.375 1 98.94 212 ILE B C 1
ATOM 6510 O O . ILE B 1 212 ? 2.84 8.688 15.766 1 98.94 212 ILE B O 1
ATOM 6514 N N . LYS B 1 213 ? 2.174 7.473 17.547 1 98.94 213 LYS B N 1
ATOM 6515 C CA . LYS B 1 213 ? 3.488 7.488 18.172 1 98.94 213 LYS B CA 1
ATOM 6516 C C . LYS B 1 213 ? 4.531 6.805 17.297 1 98.94 213 LYS B C 1
ATOM 6518 O O . LYS B 1 213 ? 5.68 7.25 17.234 1 98.94 213 LYS B O 1
ATOM 6523 N N . GLU B 1 214 ? 4.125 5.75 16.609 1 98.88 214 GLU B N 1
ATOM 6524 C CA . GLU B 1 214 ? 5.023 5.09 15.672 1 98.88 214 GLU B CA 1
ATOM 6525 C C . GLU B 1 214 ? 5.488 6.051 14.586 1 98.88 214 GLU B C 1
ATOM 6527 O O . GLU B 1 214 ? 6.656 6.035 14.195 1 98.88 214 GLU B O 1
ATOM 6532 N N . GLN B 1 215 ? 4.547 6.883 14.086 1 98.94 215 GLN B N 1
ATOM 6533 C CA . GLN B 1 215 ? 4.93 7.863 13.078 1 98.94 215 GLN B CA 1
ATOM 6534 C C . GLN B 1 215 ? 5.891 8.898 13.656 1 98.94 215 GLN B C 1
ATOM 6536 O O . GLN B 1 215 ? 6.812 9.344 12.969 1 98.94 215 GLN B O 1
ATOM 6541 N N . ILE B 1 216 ? 5.703 9.258 14.906 1 98.94 216 ILE B N 1
ATOM 6542 C CA . ILE B 1 216 ? 6.586 10.203 15.578 1 98.94 216 ILE B CA 1
ATOM 6543 C C . ILE B 1 216 ? 7.996 9.617 15.664 1 98.94 216 ILE B C 1
ATOM 6545 O O . ILE B 1 216 ? 8.984 10.336 15.484 1 98.94 216 ILE B O 1
ATOM 6549 N N . ASP B 1 217 ? 8.102 8.328 15.922 1 98.88 217 ASP B N 1
ATOM 6550 C CA . ASP B 1 217 ? 9.406 7.668 15.93 1 98.88 217 ASP B CA 1
ATOM 6551 C C . ASP B 1 217 ? 10.086 7.793 14.57 1 98.88 217 ASP B C 1
ATOM 6553 O O . ASP B 1 217 ? 11.289 8.039 14.492 1 98.88 217 ASP B O 1
ATOM 6557 N N . GLY B 1 218 ? 9.297 7.605 13.492 1 98.88 218 GLY B N 1
ATOM 6558 C CA . GLY B 1 218 ? 9.836 7.785 12.156 1 98.88 218 GLY B CA 1
ATOM 6559 C C . GLY B 1 218 ? 10.297 9.211 11.891 1 98.88 218 GLY B C 1
ATOM 6560 O O . GLY B 1 218 ? 11.352 9.422 11.297 1 98.88 218 GLY B O 1
ATOM 6561 N N . LEU B 1 219 ? 9.492 10.164 12.352 1 98.94 219 LEU B N 1
ATOM 6562 C CA . LEU B 1 219 ? 9.844 11.57 12.211 1 98.94 219 LEU B CA 1
ATOM 6563 C C . LEU B 1 219 ? 11.164 11.875 12.914 1 98.94 219 LEU B C 1
ATOM 6565 O O . LEU B 1 219 ? 12.062 12.477 12.32 1 98.94 219 LEU B O 1
ATOM 6569 N N . ALA B 1 220 ? 11.305 11.398 14.078 1 98.75 220 ALA B N 1
ATOM 6570 C CA . ALA B 1 220 ? 12.5 11.664 14.875 1 98.75 220 ALA B CA 1
ATOM 6571 C C . ALA B 1 220 ? 13.742 11.055 14.227 1 98.75 220 ALA B C 1
ATOM 6573 O O . ALA B 1 220 ? 14.781 11.711 14.125 1 98.75 220 ALA B O 1
ATOM 6574 N N . LEU B 1 221 ? 13.578 9.844 13.766 1 98.5 221 LEU B N 1
ATOM 6575 C CA . LEU B 1 221 ? 14.711 9.141 13.164 1 98.5 221 LEU B CA 1
ATOM 6576 C C . LEU B 1 221 ? 15.148 9.828 11.875 1 98.5 221 LEU B C 1
ATOM 6578 O O . LEU B 1 221 ? 16.297 9.711 11.461 1 98.5 221 LEU B O 1
ATOM 6582 N N . SER B 1 222 ? 14.234 10.555 11.25 1 98.62 222 SER B N 1
ATOM 6583 C CA . SER B 1 222 ? 14.523 11.219 9.984 1 98.62 222 SER B CA 1
ATOM 6584 C C . SER B 1 222 ? 14.758 12.711 10.188 1 98.62 222 SER B C 1
ATOM 6586 O O . SER B 1 222 ? 14.797 13.484 9.227 1 98.62 222 SER B O 1
ATOM 6588 N N . LYS B 1 223 ? 14.797 13.148 11.461 1 98.62 223 LYS B N 1
ATOM 6589 C CA . LYS B 1 223 ? 15.062 14.516 11.891 1 98.62 223 LYS B CA 1
ATOM 6590 C C . LYS B 1 223 ? 13.977 15.469 11.391 1 98.62 223 LYS B C 1
ATOM 6592 O O . LYS B 1 223 ? 14.258 16.625 11.055 1 98.62 223 LYS B O 1
ATOM 6597 N N . MET B 1 224 ? 12.812 14.961 11.195 1 98.88 224 MET B N 1
ATOM 6598 C CA . MET B 1 224 ? 11.656 15.805 10.93 1 98.88 224 MET B CA 1
ATOM 6599 C C . MET B 1 224 ? 11 16.25 12.234 1 98.88 224 MET B C 1
ATOM 6601 O O . MET B 1 224 ? 11.086 15.555 13.25 1 98.88 224 MET B O 1
ATOM 6605 N N . ASN B 1 225 ? 10.367 17.453 12.219 1 98.88 225 ASN B N 1
ATOM 6606 C CA . ASN B 1 225 ? 10.023 18.031 13.516 1 98.88 225 ASN B CA 1
ATOM 6607 C C . ASN B 1 225 ? 8.539 18.391 13.586 1 98.88 225 ASN B C 1
ATOM 6609 O O . ASN B 1 225 ? 8.117 19.109 14.484 1 98.88 225 ASN B O 1
ATOM 6613 N N . ILE B 1 226 ? 7.684 17.906 12.617 1 98.94 226 ILE B N 1
ATOM 6614 C CA . ILE B 1 226 ? 6.285 18.328 12.641 1 98.94 226 ILE B CA 1
ATOM 6615 C C . ILE B 1 226 ? 5.379 17.109 12.461 1 98.94 226 ILE B C 1
ATOM 6617 O O . ILE B 1 226 ? 5.492 16.391 11.469 1 98.94 226 ILE B O 1
ATOM 6621 N N . LEU B 1 227 ? 4.539 16.891 13.359 1 98.94 227 LEU B N 1
ATOM 6622 C CA . LEU B 1 227 ? 3.314 16.125 13.148 1 98.94 227 LEU B CA 1
ATOM 6623 C C . LEU B 1 227 ? 2.125 17.047 12.938 1 98.94 227 LEU B C 1
ATOM 6625 O O . LEU B 1 227 ? 1.619 17.641 13.891 1 98.94 227 LEU B O 1
ATOM 6629 N N . HIS B 1 228 ? 1.806 17.266 11.695 1 98.94 228 HIS B N 1
ATOM 6630 C CA . HIS B 1 228 ? 0.551 17.922 11.352 1 98.94 228 HIS B CA 1
ATOM 6631 C C . HIS B 1 228 ? -0.636 16.984 11.539 1 98.94 228 HIS B C 1
ATOM 6633 O O . HIS B 1 228 ? -0.826 16.047 10.758 1 98.94 228 HIS B O 1
ATOM 6639 N N . TRP B 1 229 ? -1.41 17.219 12.594 1 98.94 229 TRP B N 1
ATOM 6640 C CA . TRP B 1 229 ? -2.49 16.312 12.969 1 98.94 229 TRP B CA 1
ATOM 6641 C C . TRP B 1 229 ? -3.836 16.844 12.484 1 98.94 229 TRP B C 1
ATOM 6643 O O . TRP B 1 229 ? -4.449 17.688 13.133 1 98.94 229 TRP B O 1
ATOM 6653 N N . HIS B 1 230 ? -4.277 16.375 11.328 1 98.88 230 HIS B N 1
ATOM 6654 C CA . HIS B 1 230 ? -5.633 16.609 10.844 1 98.88 230 HIS B CA 1
ATOM 6655 C C . HIS B 1 230 ? -6.648 15.781 11.625 1 98.88 230 HIS B C 1
ATOM 6657 O O . HIS B 1 230 ? -6.918 14.625 11.281 1 98.88 230 HIS B O 1
ATOM 6663 N N . ILE B 1 231 ? -7.316 16.359 12.523 1 98.81 231 ILE B N 1
ATOM 6664 C CA . ILE B 1 231 ? -7.953 15.609 13.602 1 98.81 231 ILE B CA 1
ATOM 6665 C C . ILE B 1 231 ? -9.391 15.258 13.203 1 98.81 231 ILE B C 1
ATOM 6667 O O . ILE B 1 231 ? -9.828 14.125 13.391 1 98.81 231 ILE B O 1
ATOM 6671 N N . THR B 1 232 ? -10.102 16.25 12.727 1 98.5 232 THR B N 1
ATOM 6672 C CA . THR B 1 232 ? -11.523 16.078 12.43 1 98.5 232 THR B CA 1
ATOM 6673 C C . THR B 1 232 ? -11.805 16.344 10.953 1 98.5 232 THR B C 1
ATOM 6675 O O . THR B 1 232 ? -11.008 17 10.273 1 98.5 232 THR B O 1
ATOM 6678 N N . ASP B 1 233 ? -12.891 15.82 10.477 1 98.38 233 ASP B N 1
ATOM 6679 C CA . ASP B 1 233 ? -13.453 16.094 9.156 1 98.38 233 ASP B CA 1
ATOM 6680 C C . ASP B 1 233 ? -14.953 15.805 9.125 1 98.38 233 ASP B C 1
ATOM 6682 O O . ASP B 1 233 ? -15.539 15.43 10.148 1 98.38 233 ASP B O 1
ATOM 6686 N N . THR B 1 234 ? -15.57 16.031 8.039 1 98.19 234 THR B N 1
ATOM 6687 C CA . THR B 1 234 ? -17 15.844 7.926 1 98.19 234 THR B CA 1
ATOM 6688 C C . THR B 1 234 ? -17.391 14.406 8.273 1 98.19 234 THR B C 1
ATOM 6690 O O . THR B 1 234 ? -18.516 14.141 8.703 1 98.19 234 THR B O 1
ATOM 6693 N N . GLN B 1 235 ? -16.469 13.477 8.25 1 98.25 235 GLN B N 1
ATOM 6694 C CA . GLN B 1 235 ? -16.75 12.055 8.43 1 98.25 235 GLN B CA 1
ATOM 6695 C C . GLN B 1 235 ? -16.797 11.688 9.914 1 98.25 235 GLN B C 1
ATOM 6697 O O . GLN B 1 235 ? -17.562 10.797 10.312 1 98.25 235 GLN B O 1
ATOM 6702 N N . SER B 1 236 ? -15.938 12.359 10.734 1 98.5 236 SER B N 1
ATOM 6703 C CA . SER B 1 236 ? -15.922 11.977 12.141 1 98.5 236 SER B CA 1
ATOM 6704 C C . SER B 1 236 ? -15.289 13.062 13 1 98.5 236 SER B C 1
ATOM 6706 O O . SER B 1 236 ? -14.633 13.969 12.484 1 98.5 236 SER B O 1
ATOM 6708 N N . TRP B 1 237 ? -15.547 13.039 14.297 1 98.75 237 TRP B N 1
ATOM 6709 C CA . TRP B 1 237 ? -14.938 13.867 15.328 1 98.75 237 TRP B CA 1
ATOM 6710 C C . TRP B 1 237 ? -14.375 13.016 16.453 1 98.75 237 TRP B C 1
ATOM 6712 O O . TRP B 1 237 ? -15.047 12.797 17.469 1 98.75 237 TRP B O 1
ATOM 6722 N N . PRO B 1 238 ? -13.086 12.656 16.391 1 98.75 238 PRO B N 1
ATOM 6723 C CA . PRO B 1 238 ? -12.57 11.648 17.328 1 98.75 238 PRO B CA 1
ATOM 6724 C C . PRO B 1 238 ? -11.898 12.266 18.547 1 98.75 238 PRO B C 1
ATOM 6726 O O . PRO B 1 238 ? -11.359 11.539 19.391 1 98.75 238 PRO B O 1
ATOM 6729 N N . ILE B 1 239 ? -11.906 13.617 18.766 1 98.75 239 ILE B N 1
ATOM 6730 C CA . ILE B 1 239 ? -11.188 14.203 19.891 1 98.75 239 ILE B CA 1
ATOM 6731 C C . ILE B 1 239 ? -12.188 14.711 20.922 1 98.75 239 ILE B C 1
ATOM 6733 O O . ILE B 1 239 ? -13.125 15.438 20.594 1 98.75 239 ILE B O 1
ATOM 6737 N N . HIS B 1 240 ? -11.992 14.414 22.188 1 98.06 240 HIS B N 1
ATOM 6738 C CA . HIS B 1 240 ? -12.875 14.797 23.281 1 98.06 240 HIS B CA 1
ATOM 6739 C C . HIS B 1 240 ? -12.773 16.297 23.578 1 98.06 240 HIS B C 1
ATOM 6741 O O . HIS B 1 240 ? -11.672 16.859 23.578 1 98.06 240 HIS B O 1
ATOM 6747 N N . LEU B 1 241 ? -13.891 16.953 23.828 1 98.25 241 LEU B N 1
ATOM 6748 C CA . LEU B 1 241 ? -13.992 18.328 24.312 1 98.25 241 LEU B CA 1
ATOM 6749 C C . LEU B 1 241 ? -14.719 18.375 25.656 1 98.25 241 LEU B C 1
ATOM 6751 O O . LEU B 1 241 ? -15.727 17.703 25.844 1 98.25 241 LEU B O 1
ATOM 6755 N N . GLU B 1 242 ? -14.242 19.156 26.547 1 97.75 242 GLU B N 1
ATOM 6756 C CA . GLU B 1 242 ? -14.922 19.344 27.828 1 97.75 242 GLU B CA 1
ATOM 6757 C C . GLU B 1 242 ? -16.172 20.203 27.656 1 97.75 242 GLU B C 1
ATOM 6759 O O . GLU B 1 242 ? -17.219 19.906 28.234 1 97.75 242 GLU B O 1
ATOM 6764 N N . ALA B 1 243 ? -16.094 21.234 26.859 1 97.69 243 ALA B N 1
ATOM 6765 C CA . ALA B 1 243 ? -17.203 22.172 26.656 1 97.69 243 ALA B CA 1
ATOM 6766 C C . ALA B 1 243 ? -18.375 21.516 25.953 1 97.69 243 ALA B C 1
ATOM 6768 O O . ALA B 1 243 ? -19.531 21.875 26.172 1 97.69 243 ALA B O 1
ATOM 6769 N N . TYR B 1 244 ? -18.047 20.562 25.094 1 98.56 244 TYR B N 1
ATOM 6770 C CA . TYR B 1 244 ? -19.062 19.875 24.312 1 98.56 244 TYR B CA 1
ATOM 6771 C C . TYR B 1 244 ? -18.797 18.375 24.266 1 98.56 244 TYR B C 1
ATOM 6773 O O . TYR B 1 244 ? -18.5 17.828 23.203 1 98.56 244 TYR B O 1
ATOM 6781 N N . PRO B 1 245 ? -19.016 17.656 25.281 1 97.81 245 PRO B N 1
ATOM 6782 C CA . PRO B 1 245 ? -18.672 16.234 25.328 1 97.81 245 PRO B CA 1
ATOM 6783 C C . PRO B 1 245 ? -19.438 15.414 24.297 1 97.81 245 PRO B C 1
ATOM 6785 O O . PRO B 1 245 ? -18.984 14.336 23.906 1 97.81 245 PRO B O 1
ATOM 6788 N N . GLN B 1 246 ? -20.547 15.922 23.766 1 97.94 246 GLN B N 1
ATOM 6789 C CA . GLN B 1 246 ? -21.422 15.172 22.859 1 97.94 246 GLN B CA 1
ATOM 6790 C C . GLN B 1 246 ? -20.797 15.055 21.469 1 97.94 246 GLN B C 1
ATOM 6792 O O . GLN B 1 246 ? -21.266 14.266 20.641 1 97.94 246 GLN B O 1
ATOM 6797 N N . VAL B 1 247 ? -19.719 15.781 21.188 1 98.38 247 VAL B N 1
ATOM 6798 C CA . VAL B 1 247 ? -19.156 15.797 19.828 1 98.38 247 VAL B CA 1
ATOM 6799 C C . VAL B 1 247 ? -18.625 14.406 19.484 1 98.38 247 VAL B C 1
ATOM 6801 O O . VAL B 1 247 ? -18.641 14.016 18.312 1 98.38 247 VAL B O 1
ATOM 6804 N N . THR B 1 248 ? -18.203 13.57 20.469 1 97.75 248 THR B N 1
ATOM 6805 C CA . THR B 1 248 ? -17.609 12.273 20.203 1 97.75 248 THR B CA 1
ATOM 6806 C C . THR B 1 248 ? -18.688 11.234 19.891 1 97.75 248 THR B C 1
ATOM 6808 O O . THR B 1 248 ? -18.375 10.086 19.562 1 97.75 248 THR B O 1
ATOM 6811 N N . LYS B 1 249 ? -19.953 11.633 20.031 1 97.81 249 LYS B N 1
ATOM 6812 C CA . LYS B 1 249 ? -21 10.781 19.469 1 97.81 249 LYS B CA 1
ATOM 6813 C C . LYS B 1 249 ? -20.797 10.562 17.984 1 97.81 249 LYS B C 1
ATOM 6815 O O . LYS B 1 249 ? -21.281 9.57 17.422 1 97.81 249 LYS B O 1
ATOM 6820 N N . ASP B 1 250 ? -20.016 11.5 17.375 1 98.12 250 ASP B N 1
ATOM 6821 C CA . ASP B 1 250 ? -19.719 11.391 15.953 1 98.12 250 ASP B CA 1
ATOM 6822 C C . ASP B 1 250 ? -18.328 10.82 15.727 1 98.12 250 ASP B C 1
ATOM 6824 O O . ASP B 1 250 ? -17.766 10.93 14.625 1 98.12 250 ASP B O 1
ATOM 6828 N N . ALA B 1 251 ? -17.688 10.281 16.766 1 98.38 251 ALA B N 1
ATOM 6829 C CA . ALA B 1 251 ? -16.578 9.352 16.516 1 98.38 251 ALA B CA 1
ATOM 6830 C C . ALA B 1 251 ? -17.094 8.039 15.93 1 98.38 251 ALA B C 1
ATOM 6832 O O . ALA B 1 251 ? -18.297 7.766 15.969 1 98.38 251 ALA B O 1
ATOM 6833 N N . TYR B 1 252 ? -16.266 7.266 15.367 1 97.81 252 TYR B N 1
ATOM 6834 C CA . TYR B 1 252 ? -16.734 6.023 14.75 1 97.81 252 TYR B CA 1
ATOM 6835 C C . TYR B 1 252 ? -17.203 5.039 15.812 1 97.81 252 TYR B C 1
ATOM 6837 O O . TYR B 1 252 ? -18.094 4.215 15.547 1 97.81 252 TYR B O 1
ATOM 6845 N N . SER B 1 253 ? -16.594 5.004 16.922 1 95.81 253 SER B N 1
ATOM 6846 C CA . SER B 1 253 ? -17 4.25 18.094 1 95.81 253 SER B CA 1
ATOM 6847 C C . SER B 1 253 ? -16.453 4.883 19.375 1 95.81 253 SER B C 1
ATOM 6849 O O . SER B 1 253 ? -15.633 5.801 19.312 1 95.81 253 SER B O 1
ATOM 6851 N N . GLY B 1 254 ? -16.922 4.434 20.469 1 93.69 254 GLY B N 1
ATOM 6852 C CA . GLY B 1 254 ? -16.422 4.938 21.734 1 93.69 254 GLY B CA 1
ATOM 6853 C C . GLY B 1 254 ? -14.938 4.719 21.922 1 93.69 254 GLY B C 1
ATOM 6854 O O . GLY B 1 254 ? -14.258 5.543 22.547 1 93.69 254 GLY B O 1
ATOM 6855 N N . ARG B 1 255 ? -14.461 3.666 21.344 1 94.56 255 ARG B N 1
ATOM 6856 C CA . ARG B 1 255 ? -13.047 3.334 21.484 1 94.56 255 ARG B CA 1
ATOM 6857 C C . ARG B 1 255 ? -12.195 4.094 20.469 1 94.56 255 ARG B C 1
ATOM 6859 O O . ARG B 1 255 ? -10.977 4.16 20.594 1 94.56 255 ARG B O 1
ATOM 6866 N N . GLU B 1 256 ? -12.812 4.641 19.516 1 97.81 256 GLU B N 1
ATOM 6867 C CA . GLU B 1 256 ? -12.117 5.359 18.453 1 97.81 256 GLU B CA 1
ATOM 6868 C C . GLU B 1 256 ? -12.219 6.871 18.656 1 97.81 256 GLU B C 1
ATOM 6870 O O . GLU B 1 256 ? -12.656 7.59 17.75 1 97.81 256 GLU B O 1
ATOM 6875 N N . SER B 1 257 ? -11.828 7.277 19.812 1 98 257 SER B N 1
ATOM 6876 C CA . SER B 1 257 ? -11.734 8.672 20.234 1 98 257 SER B CA 1
ATOM 6877 C C . SER B 1 257 ? -10.477 8.922 21.047 1 98 257 SER B C 1
ATOM 6879 O O . SER B 1 257 ? -9.867 7.98 21.578 1 98 257 SER B O 1
ATOM 6881 N N . TYR B 1 258 ? -10.031 10.141 21.094 1 98.69 258 TYR B N 1
ATOM 6882 C CA . TYR B 1 258 ? -8.859 10.539 21.875 1 98.69 258 TYR B CA 1
ATOM 6883 C C . TYR B 1 258 ? -9.273 11.289 23.125 1 98.69 258 TYR B C 1
ATOM 6885 O O . TYR B 1 258 ? -9.875 12.359 23.047 1 98.69 258 TYR B O 1
ATOM 6893 N N . SER B 1 259 ? -8.938 10.781 24.25 1 98.12 259 SER B N 1
ATOM 6894 C CA . SER B 1 259 ? -9.133 11.477 25.516 1 98.12 259 SER B CA 1
ATOM 6895 C C . SER B 1 259 ? -8.133 12.609 25.703 1 98.12 259 SER B C 1
ATOM 6897 O O . SER B 1 259 ? -7.176 12.727 24.922 1 98.12 259 SER B O 1
ATOM 6899 N N . ALA B 1 260 ? -8.391 13.477 26.688 1 97.12 260 ALA B N 1
ATOM 6900 C CA . ALA B 1 260 ? -7.43 14.523 27.016 1 97.12 260 ALA B CA 1
ATOM 6901 C C . ALA B 1 260 ? -6.059 13.938 27.328 1 97.12 260 ALA B C 1
ATOM 6903 O O . ALA B 1 260 ? -5.031 14.5 26.953 1 97.12 260 ALA B O 1
ATOM 6904 N N . LYS B 1 261 ? -6.094 12.844 27.969 1 97.69 261 LYS B N 1
ATOM 6905 C CA . LYS B 1 261 ? -4.844 12.18 28.328 1 97.69 261 LYS B CA 1
ATOM 6906 C C . LYS B 1 261 ? -4.117 11.664 27.094 1 97.69 261 LYS B C 1
ATOM 6908 O O . LYS B 1 261 ? -2.895 11.766 27 1 97.69 261 LYS B O 1
ATOM 6913 N N . ASP B 1 262 ? -4.879 11.055 26.141 1 98.31 262 ASP B N 1
ATOM 6914 C CA . ASP B 1 262 ? -4.281 10.602 24.891 1 98.31 262 ASP B CA 1
ATOM 6915 C C . ASP B 1 262 ? -3.564 11.742 24.172 1 98.31 262 ASP B C 1
ATOM 6917 O O . ASP B 1 262 ? -2.436 11.578 23.703 1 98.31 262 ASP B O 1
ATOM 6921 N N . VAL B 1 263 ? -4.195 12.836 24.109 1 98.5 263 VAL B N 1
ATOM 6922 C CA . VAL B 1 263 ? -3.656 14 23.422 1 98.5 263 VAL B CA 1
ATOM 6923 C C . VAL B 1 263 ? -2.385 14.484 24.109 1 98.5 263 VAL B C 1
ATOM 6925 O O . VAL B 1 263 ? -1.367 14.727 23.469 1 98.5 263 VAL B O 1
ATOM 6928 N N . GLN B 1 264 ? -2.438 14.594 25.406 1 98.25 264 GLN B N 1
ATOM 6929 C CA . GLN B 1 264 ? -1.272 15.031 26.172 1 98.25 264 GLN B CA 1
ATOM 6930 C C . GLN B 1 264 ? -0.113 14.047 26 1 98.25 264 GLN B C 1
ATOM 6932 O O . GLN B 1 264 ? 1.044 14.461 25.891 1 98.25 264 GLN B O 1
ATOM 6937 N N . ASP B 1 265 ? -0.469 12.781 26.031 1 98.56 265 ASP B N 1
ATOM 6938 C CA . ASP B 1 265 ? 0.553 11.75 25.875 1 98.56 265 ASP B CA 1
ATOM 6939 C C . ASP B 1 265 ? 1.238 11.859 24.516 1 98.56 265 ASP B C 1
ATOM 6941 O O . ASP B 1 265 ? 2.459 11.719 24.406 1 98.56 265 ASP B O 1
ATOM 6945 N N . ILE B 1 266 ? 0.46 12.07 23.453 1 98.81 266 ILE B N 1
ATOM 6946 C CA . ILE B 1 266 ? 1.006 12.211 22.109 1 98.81 266 ILE B CA 1
ATOM 6947 C C . ILE B 1 266 ? 1.911 13.438 22.031 1 98.81 266 ILE B C 1
ATOM 6949 O O . ILE B 1 266 ? 3.02 13.367 21.5 1 98.81 266 ILE B O 1
ATOM 6953 N N . ILE B 1 267 ? 1.514 14.555 22.641 1 98.69 267 ILE B N 1
ATOM 6954 C CA . ILE B 1 267 ? 2.271 15.797 22.609 1 98.69 267 ILE B CA 1
ATOM 6955 C C . ILE B 1 267 ? 3.582 15.625 23.375 1 98.69 267 ILE B C 1
ATOM 6957 O O . ILE B 1 267 ? 4.645 16.016 22.891 1 98.69 267 ILE B O 1
ATOM 6961 N N . SER B 1 268 ? 3.527 15.008 24.562 1 98.38 268 SER B N 1
ATOM 6962 C CA . SER B 1 268 ? 4.719 14.781 25.375 1 98.38 268 SER B CA 1
ATOM 6963 C C . SER B 1 268 ? 5.688 13.828 24.672 1 98.38 268 SER B C 1
ATOM 6965 O O . SER B 1 268 ? 6.902 14.031 24.719 1 98.38 268 SER B O 1
ATOM 6967 N N . TYR B 1 269 ? 5.078 12.789 24.109 1 98.75 269 TYR B N 1
ATOM 6968 C CA . TYR B 1 269 ? 5.879 11.82 23.375 1 98.75 269 TYR B CA 1
ATOM 6969 C C . TYR B 1 269 ? 6.629 12.484 22.234 1 98.75 269 TYR B C 1
ATOM 6971 O O . TYR B 1 269 ? 7.812 12.219 22.016 1 98.75 269 TYR B O 1
ATOM 6979 N N . ALA B 1 270 ? 5.93 13.305 21.531 1 98.88 270 ALA B N 1
ATOM 6980 C CA . ALA B 1 270 ? 6.504 14.023 20.406 1 98.88 270 ALA B CA 1
ATOM 6981 C C . ALA B 1 270 ? 7.59 14.992 20.859 1 98.88 270 ALA B C 1
ATOM 6983 O O . ALA B 1 270 ? 8.68 15.039 20.281 1 98.88 270 ALA B O 1
ATOM 6984 N N . ARG B 1 271 ? 7.359 15.719 21.875 1 98.44 271 ARG B N 1
ATOM 6985 C CA . ARG B 1 271 ? 8.312 16.688 22.375 1 98.44 271 ARG B CA 1
ATOM 6986 C C . ARG B 1 271 ? 9.617 16.016 22.797 1 98.44 271 ARG B C 1
ATOM 6988 O O . ARG B 1 271 ? 10.703 16.531 22.516 1 98.44 271 ARG B O 1
ATOM 6995 N N . ALA B 1 272 ? 9.438 14.922 23.469 1 98.44 272 ALA B N 1
ATOM 6996 C CA . ALA B 1 272 ? 10.609 14.172 23.922 1 98.44 272 ALA B CA 1
ATOM 6997 C C . ALA B 1 272 ? 11.5 13.773 22.75 1 98.44 272 ALA B C 1
ATOM 6999 O O . ALA B 1 272 ? 12.664 13.422 22.953 1 98.44 272 ALA B O 1
ATOM 7000 N N . ARG B 1 273 ? 10.977 13.93 21.562 1 98.62 273 ARG B N 1
ATOM 7001 C CA . ARG B 1 273 ? 11.688 13.516 20.359 1 98.62 273 ARG B CA 1
ATOM 7002 C C . ARG B 1 273 ? 11.938 14.695 19.438 1 98.62 273 ARG B C 1
ATOM 7004 O O . ARG B 1 273 ? 12.305 14.508 18.266 1 98.62 273 ARG B O 1
ATOM 7011 N N . GLY B 1 274 ? 11.688 15.875 19.922 1 98.38 274 GLY B N 1
ATOM 7012 C CA . GLY B 1 274 ? 11.922 17.094 19.156 1 98.38 274 GLY B CA 1
ATOM 7013 C C . GLY B 1 274 ? 10.898 17.312 18.062 1 98.38 274 GLY B C 1
ATOM 7014 O O . GLY B 1 274 ? 11.195 17.953 17.047 1 98.38 274 GLY B O 1
ATOM 7015 N N . VAL B 1 275 ? 9.695 16.75 18.203 1 98.88 275 VAL B N 1
ATOM 7016 C CA . VAL B 1 275 ? 8.625 16.891 17.219 1 98.88 275 VAL B CA 1
ATOM 7017 C C . VAL B 1 275 ? 7.508 17.75 17.781 1 98.88 275 VAL B C 1
ATOM 7019 O O . VAL B 1 275 ? 7.07 17.562 18.922 1 98.88 275 VAL B O 1
ATOM 7022 N N . ARG B 1 276 ? 7.152 18.734 17.016 1 98.81 276 ARG B N 1
ATOM 7023 C CA . ARG B 1 276 ? 6.004 19.578 17.344 1 98.81 276 ARG B CA 1
ATOM 7024 C C . ARG B 1 276 ? 4.711 18.969 16.812 1 98.81 276 ARG B C 1
ATOM 7026 O O . ARG B 1 276 ? 4.699 18.375 15.727 1 98.81 276 ARG B O 1
ATOM 7033 N N . VAL B 1 277 ? 3.652 19.109 17.578 1 98.88 277 VAL B N 1
ATOM 7034 C CA . VAL B 1 277 ? 2.342 18.656 17.141 1 98.88 277 VAL B CA 1
ATOM 7035 C C . VAL B 1 277 ? 1.447 19.844 16.828 1 98.88 277 VAL B C 1
ATOM 7037 O O . VAL B 1 277 ? 1.136 20.641 17.703 1 98.88 277 VAL B O 1
ATOM 7040 N N . ILE B 1 278 ? 1.064 19.953 15.594 1 98.81 278 ILE B N 1
ATOM 7041 C CA . ILE B 1 278 ? 0.215 21.047 15.141 1 98.81 278 ILE B CA 1
ATOM 7042 C C . ILE B 1 278 ? -1.178 20.516 14.805 1 98.81 278 ILE B C 1
ATOM 7044 O O . ILE B 1 278 ? -1.341 19.719 13.875 1 98.81 278 ILE B O 1
ATOM 7048 N N . PRO B 1 279 ? -2.193 20.938 15.516 1 98.75 279 PRO B N 1
ATOM 7049 C CA . PRO B 1 279 ? -3.547 20.453 15.234 1 98.75 279 PRO B CA 1
ATOM 7050 C C . PRO B 1 279 ? -4.195 21.172 14.055 1 98.75 279 PRO B C 1
ATOM 7052 O O . PRO B 1 279 ? -3.914 22.359 13.812 1 98.75 279 PRO B O 1
ATOM 7055 N N . GLU B 1 280 ? -5.039 20.484 13.383 1 98.88 280 GLU B N 1
ATOM 7056 C CA . GLU B 1 280 ? -5.922 21.062 12.383 1 98.88 280 GLU B CA 1
ATOM 7057 C C . GLU B 1 280 ? -7.383 20.719 12.656 1 98.88 280 GLU B C 1
ATOM 7059 O O . GLU B 1 280 ? -7.73 19.547 12.789 1 98.88 280 GLU B O 1
ATOM 7064 N N . ILE B 1 281 ? -8.156 21.688 12.812 1 98.56 281 ILE B N 1
ATOM 7065 C CA . ILE B 1 281 ? -9.609 21.609 12.719 1 98.56 281 ILE B CA 1
ATOM 7066 C C . ILE B 1 281 ? -10.086 22.328 11.461 1 98.56 281 ILE B C 1
ATOM 7068 O O . ILE B 1 281 ? -10.094 23.562 11.406 1 98.56 281 ILE B O 1
ATOM 7072 N N . ASP B 1 282 ? -10.555 21.547 10.516 1 97.81 282 ASP B N 1
ATOM 7073 C CA . ASP B 1 282 ? -10.867 22.109 9.203 1 97.81 282 ASP B CA 1
ATOM 7074 C C . ASP B 1 282 ? -12.211 22.828 9.219 1 97.81 282 ASP B C 1
ATOM 7076 O O . ASP B 1 282 ? -13.227 22.25 9.602 1 97.81 282 ASP B O 1
ATOM 7080 N N . MET B 1 283 ? -12.188 24.125 8.828 1 98.12 283 MET B N 1
ATOM 7081 C CA . MET B 1 283 ? -13.352 25.016 8.797 1 98.12 283 MET B CA 1
ATOM 7082 C C . MET B 1 283 ? -13.211 26.062 7.699 1 98.12 283 MET B C 1
ATOM 7084 O O . MET B 1 283 ? -12.094 26.422 7.328 1 98.12 283 MET B O 1
ATOM 7088 N N . PRO B 1 284 ? -14.281 26.609 7.203 1 98.12 284 PRO B N 1
ATOM 7089 C CA . PRO B 1 284 ? -15.656 26.203 7.508 1 98.12 284 PRO B CA 1
ATOM 7090 C C . PRO B 1 284 ? -16.094 24.984 6.695 1 98.12 284 PRO B C 1
ATOM 7092 O O . PRO B 1 284 ? -17.203 24.484 6.887 1 98.12 284 PRO B O 1
ATOM 7095 N N . GLY B 1 285 ? -15.25 24.547 5.691 1 97.88 285 GLY B N 1
ATOM 7096 C CA . GLY B 1 285 ? -15.516 23.312 4.977 1 97.88 285 GLY B CA 1
ATOM 7097 C C . GLY B 1 285 ? -15.242 22.062 5.809 1 97.88 285 GLY B C 1
ATOM 7098 O O . GLY B 1 285 ? -14.805 22.172 6.957 1 97.88 285 GLY B O 1
ATOM 7099 N N . HIS B 1 286 ? -15.633 20.922 5.297 1 97.56 286 HIS B N 1
ATOM 7100 C CA . HIS B 1 286 ? -15.305 19.672 5.953 1 97.56 286 HIS B CA 1
ATOM 7101 C C . HIS B 1 286 ? -15.812 19.641 7.391 1 97.56 286 HIS B C 1
ATOM 7103 O O . HIS B 1 286 ? -15.078 19.266 8.305 1 97.56 286 HIS B O 1
ATOM 7109 N N . SER B 1 287 ? -17.031 20.156 7.617 1 97.94 287 SER B N 1
ATOM 7110 C CA . SER B 1 287 ? -17.469 20.438 8.984 1 97.94 287 SER B CA 1
ATOM 7111 C C . SER B 1 287 ? -18.906 19.969 9.211 1 97.94 287 SER B C 1
ATOM 7113 O O . SER B 1 287 ? -19.797 20.781 9.469 1 97.94 287 SER B O 1
ATOM 7115 N N . ALA B 1 288 ? -19.172 18.656 9.297 1 97.69 288 ALA B N 1
ATOM 7116 C CA . ALA B 1 288 ? -20.469 18.094 9.688 1 97.69 288 ALA B CA 1
ATOM 7117 C C . ALA B 1 288 ? -20.391 17.422 11.047 1 97.69 288 ALA B C 1
ATOM 7119 O O . ALA B 1 288 ? -21 17.875 12.023 1 97.69 288 ALA B O 1
ATOM 7120 N N . SER B 1 289 ? -19.562 16.391 11.117 1 98.12 289 SER B N 1
ATOM 7121 C CA . SER B 1 289 ? -19.453 15.586 12.32 1 98.12 289 SER B CA 1
ATOM 7122 C C . SER B 1 289 ? -18.922 16.422 13.492 1 98.12 289 SER B C 1
ATOM 7124 O O . SER B 1 289 ? -18.016 17.234 13.328 1 98.12 289 SER B O 1
ATOM 7126 N N . GLY B 1 290 ? -19.453 16.203 14.703 1 98.62 290 GLY B N 1
ATOM 7127 C CA . GLY B 1 290 ? -19.109 16.953 15.898 1 98.62 290 GLY B CA 1
ATOM 7128 C C . GLY B 1 290 ? -19.875 18.266 16.016 1 98.62 290 GLY B C 1
ATOM 7129 O O . GLY B 1 290 ? -20.484 18.531 17.047 1 98.62 290 GLY B O 1
ATOM 7130 N N . TRP B 1 291 ? -19.859 19.062 14.938 1 98.69 291 TRP B N 1
ATOM 7131 C CA . TRP B 1 291 ? -20.547 20.359 14.922 1 98.69 291 TRP B CA 1
ATOM 7132 C C . TRP B 1 291 ? -22.062 20.188 15.008 1 98.69 291 TRP B C 1
ATOM 7134 O O . TRP B 1 291 ? -22.734 20.891 15.75 1 98.69 291 TRP B O 1
ATOM 7144 N N . GLN B 1 292 ? -22.578 19.188 14.266 1 98.12 292 GLN B N 1
ATOM 7145 C CA . GLN B 1 292 ? -24.016 18.938 14.234 1 98.12 292 GLN B CA 1
ATOM 7146 C C . GLN B 1 292 ? -24.516 18.422 15.578 1 98.12 292 GLN B C 1
ATOM 7148 O O . GLN B 1 292 ? -25.703 18.547 15.891 1 98.12 292 GLN B O 1
ATOM 7153 N N . GLN B 1 293 ? -23.578 17.766 16.328 1 98.12 293 GLN B N 1
ATOM 7154 C CA . GLN B 1 293 ? -23.938 17.281 17.672 1 98.12 293 GLN B CA 1
ATOM 7155 C C . GLN B 1 293 ? -24.062 18.453 18.641 1 98.12 293 GLN B C 1
ATOM 7157 O O . GLN B 1 293 ? -24.781 18.359 19.641 1 98.12 293 GLN B O 1
ATOM 7162 N N . ILE B 1 294 ? -23.328 19.547 18.406 1 98.56 294 ILE B N 1
ATOM 7163 C CA . ILE B 1 294 ? -23.438 20.75 19.234 1 98.56 294 ILE B CA 1
ATOM 7164 C C . ILE B 1 294 ? -24.719 21.5 18.875 1 98.56 294 ILE B C 1
ATOM 7166 O O . ILE B 1 294 ? -25.531 21.797 19.766 1 98.56 294 ILE B O 1
ATOM 7170 N N . ASP B 1 295 ? -24.891 21.766 17.562 1 98.12 295 ASP B N 1
ATOM 7171 C CA . ASP B 1 295 ? -26.078 22.422 17.031 1 98.12 295 ASP B CA 1
ATOM 7172 C C . ASP B 1 295 ? -26.25 22.125 15.547 1 98.12 295 ASP B C 1
ATOM 7174 O O . ASP B 1 295 ? -25.422 22.531 14.727 1 98.12 295 ASP B O 1
ATOM 7178 N N . LYS B 1 296 ? -27.344 21.5 15.195 1 96.94 296 LYS B N 1
ATOM 7179 C CA . LYS B 1 296 ? -27.562 21.094 13.812 1 96.94 296 LYS B CA 1
ATOM 7180 C C . LYS B 1 296 ? -27.719 22.297 12.898 1 96.94 296 LYS B C 1
ATOM 7182 O O . LYS B 1 296 ? -27.422 22.219 11.703 1 96.94 296 LYS B O 1
ATOM 7187 N N . ASP B 1 297 ? -28.094 23.453 13.453 1 97.06 297 ASP B N 1
ATOM 7188 C CA . ASP B 1 297 ? -28.422 24.625 12.656 1 97.06 297 ASP B CA 1
ATOM 7189 C C . ASP B 1 297 ? -27.156 25.391 12.242 1 97.06 297 ASP B C 1
ATOM 7191 O O . ASP B 1 297 ? -27.219 26.266 11.367 1 97.06 297 ASP B O 1
ATOM 7195 N N . ILE B 1 298 ? -26 25 12.773 1 98.38 298 ILE B N 1
ATOM 7196 C CA . ILE B 1 298 ? -24.781 25.719 12.406 1 98.38 298 ILE B CA 1
ATOM 7197 C C . ILE B 1 298 ? -24.078 24.984 11.273 1 98.38 298 ILE B C 1
ATOM 7199 O O . ILE B 1 298 ? -22.984 25.375 10.844 1 98.38 298 ILE B O 1
ATOM 7203 N N . VAL B 1 299 ? -24.641 23.875 10.797 1 98.25 299 VAL B N 1
ATOM 7204 C CA . VAL B 1 299 ? -24.109 23.094 9.688 1 98.25 299 VAL B CA 1
ATOM 7205 C C . VAL B 1 299 ? -25.062 23.141 8.508 1 98.25 299 VAL B C 1
ATOM 7207 O O . VAL B 1 299 ? -26.281 23.156 8.695 1 98.25 299 VAL B O 1
ATOM 7210 N N . THR B 1 300 ? -24.516 23.281 7.363 1 96.94 300 THR B N 1
ATOM 7211 C CA . THR B 1 300 ? -25.359 23.25 6.172 1 96.94 300 THR B CA 1
ATOM 7212 C C . THR B 1 300 ? -25.016 22.047 5.293 1 96.94 300 THR B C 1
ATOM 7214 O O . THR B 1 300 ? -23.891 21.562 5.32 1 96.94 300 THR B O 1
ATOM 7217 N N . CYS B 1 301 ? -25.953 21.469 4.547 1 96.38 301 CYS B N 1
ATOM 7218 C CA . CYS B 1 301 ? -25.938 20.438 3.512 1 96.38 301 CYS B CA 1
ATOM 7219 C C . CYS B 1 301 ? -25.562 19.078 4.098 1 96.38 301 CYS B C 1
ATOM 7221 O O . CYS B 1 301 ? -25.25 18.141 3.359 1 96.38 301 CYS B O 1
ATOM 7223 N N . GLN B 1 302 ? -25.469 18.875 5.422 1 95.56 302 GLN B N 1
ATOM 7224 C CA . GLN B 1 302 ? -24.984 17.672 6.082 1 95.56 302 GLN B CA 1
ATOM 7225 C C . GLN B 1 302 ? -25.859 16.469 5.738 1 95.56 302 GLN B C 1
ATOM 7227 O O . GLN B 1 302 ? -25.438 15.32 5.875 1 95.56 302 GLN B O 1
ATOM 7232 N N . ASN B 1 303 ? -27.078 16.672 5.262 1 94.56 303 ASN B N 1
ATOM 7233 C CA . ASN B 1 303 ? -27.984 15.57 4.949 1 94.56 303 ASN B CA 1
ATOM 7234 C C . ASN B 1 303 ? -28.234 15.461 3.447 1 94.56 303 ASN B C 1
ATOM 7236 O O . ASN B 1 303 ? -29.172 14.773 3.018 1 94.56 303 ASN B O 1
ATOM 7240 N N . SER B 1 304 ? -27.438 16.141 2.689 1 96.06 304 SER B N 1
ATOM 7241 C CA . SER B 1 304 ? -27.609 16.109 1.24 1 96.06 304 SER B CA 1
ATOM 7242 C C . SER B 1 304 ? -26.797 14.984 0.612 1 96.06 304 SER B C 1
ATOM 7244 O O . SER B 1 304 ? -25.828 14.508 1.204 1 96.06 304 SER B O 1
ATOM 7246 N N . TRP B 1 305 ? -27.281 14.484 -0.566 1 95.88 305 TRP B N 1
ATOM 7247 C CA . TRP B 1 305 ? -26.438 13.695 -1.462 1 95.88 305 TRP B CA 1
ATOM 7248 C C . TRP B 1 305 ? -25.266 14.523 -1.967 1 95.88 305 TRP B C 1
ATOM 7250 O O . TRP B 1 305 ? -25.406 15.719 -2.229 1 95.88 305 TRP B O 1
ATOM 7260 N N . TRP B 1 306 ? -24.109 13.953 -2.008 1 95.56 306 TRP B N 1
ATOM 7261 C CA . TRP B 1 306 ? -22.938 14.727 -2.406 1 95.56 306 TRP B CA 1
ATOM 7262 C C . TRP B 1 306 ? -22.938 14.977 -3.912 1 95.56 306 TRP B C 1
ATOM 7264 O O . TRP B 1 306 ? -22.266 15.891 -4.398 1 95.56 306 TRP B O 1
ATOM 7274 N N . SER B 1 307 ? -23.656 14.211 -4.73 1 91.12 307 SER B N 1
ATOM 7275 C CA . SER B 1 307 ? -24.156 14.43 -6.082 1 91.12 307 SER B CA 1
ATOM 7276 C C . SER B 1 307 ? -23.016 14.648 -7.066 1 91.12 307 SER B C 1
ATOM 7278 O O . SER B 1 307 ? -23.016 15.617 -7.824 1 91.12 307 SER B O 1
ATOM 7280 N N . ASN B 1 308 ? -22.016 13.812 -6.949 1 90.75 308 ASN B N 1
ATOM 7281 C CA . ASN B 1 308 ? -20.969 13.875 -7.965 1 90.75 308 ASN B CA 1
ATOM 7282 C C . ASN B 1 308 ? -21.422 13.25 -9.281 1 90.75 308 ASN B C 1
ATOM 7284 O O . ASN B 1 308 ? -20.812 13.477 -10.328 1 90.75 308 ASN B O 1
ATOM 7288 N N . ASP B 1 309 ? -22.484 12.492 -9.203 1 92.94 309 ASP B N 1
ATOM 7289 C CA . ASP B 1 309 ? -23.109 11.93 -10.398 1 92.94 309 ASP B CA 1
ATOM 7290 C C . ASP B 1 309 ? -23.891 13 -11.164 1 92.94 309 ASP B C 1
ATOM 7292 O O . ASP B 1 309 ? -24.234 12.805 -12.336 1 92.94 309 ASP B O 1
ATOM 7296 N N . ASN B 1 310 ? -24.25 14.07 -10.508 1 94.12 310 ASN B N 1
ATOM 7297 C CA . ASN B 1 310 ? -24.828 15.289 -11.07 1 94.12 310 ASN B CA 1
ATOM 7298 C C . ASN B 1 310 ? -24.094 16.531 -10.586 1 94.12 310 ASN B C 1
ATOM 7300 O O . ASN B 1 310 ? -24.531 17.203 -9.648 1 94.12 310 ASN B O 1
ATOM 7304 N N . TRP B 1 311 ? -23.062 16.953 -11.289 1 93.19 311 TRP B N 1
ATOM 7305 C CA . TRP B 1 311 ? -22.062 17.922 -10.828 1 93.19 311 TRP B CA 1
ATOM 7306 C C . TRP B 1 311 ? -22.703 19.266 -10.547 1 93.19 311 TRP B C 1
ATOM 7308 O O . TRP B 1 311 ? -22.359 19.938 -9.562 1 93.19 311 TRP B O 1
ATOM 7318 N N . PRO B 1 312 ? -23.641 19.766 -11.359 1 92.25 312 PRO B N 1
ATOM 7319 C CA . PRO B 1 312 ? -24.234 21.078 -11.078 1 92.25 312 PRO B CA 1
ATOM 7320 C C . PRO B 1 312 ? -24.906 21.141 -9.711 1 92.25 312 PRO B C 1
ATOM 7322 O O . PRO B 1 312 ? -25.078 22.234 -9.148 1 92.25 312 PRO B O 1
ATOM 7325 N N . LEU B 1 313 ? -25.203 19.984 -9.156 1 92.69 313 LEU B N 1
ATOM 7326 C CA . LEU B 1 313 ? -25.906 19.938 -7.883 1 92.69 313 LEU B CA 1
ATOM 7327 C C . LEU B 1 313 ? -24.984 19.469 -6.766 1 92.69 313 LEU B C 1
ATOM 7329 O O . LEU B 1 313 ? -25.438 19.203 -5.648 1 92.69 313 LEU B O 1
ATOM 7333 N N . HIS B 1 314 ? -23.703 19.359 -7.023 1 94.75 314 HIS B N 1
ATOM 7334 C CA . HIS B 1 314 ? -22.812 18.766 -6.039 1 94.75 314 HIS B CA 1
ATOM 7335 C C . HIS B 1 314 ? -22.703 19.641 -4.797 1 94.75 314 HIS B C 1
ATOM 7337 O O . HIS B 1 314 ? -22.672 20.859 -4.898 1 94.75 314 HIS B O 1
ATOM 7343 N N . THR B 1 315 ? -22.656 19 -3.686 1 96.62 315 THR B N 1
ATOM 7344 C CA . THR B 1 315 ? -22.531 19.688 -2.404 1 96.62 315 THR B CA 1
ATOM 7345 C C . THR B 1 315 ? -21.188 19.359 -1.743 1 96.62 315 THR B C 1
ATOM 7347 O O . THR B 1 315 ? -20.828 19.953 -0.727 1 96.62 315 THR B O 1
ATOM 7350 N N . ALA B 1 316 ? -20.469 18.406 -2.291 1 96.44 316 ALA B N 1
ATOM 7351 C CA . ALA B 1 316 ? -19.141 18.031 -1.821 1 96.44 316 ALA B CA 1
ATOM 7352 C C . ALA B 1 316 ? -18.344 17.328 -2.924 1 96.44 316 ALA B C 1
ATOM 7354 O O . ALA B 1 316 ? -18.922 16.859 -3.914 1 96.44 316 ALA B O 1
ATOM 7355 N N . VAL B 1 317 ? -17.047 17.25 -2.729 1 94.5 317 VAL B N 1
ATOM 7356 C CA . VAL B 1 317 ? -16.234 16.5 -3.674 1 94.5 317 VAL B CA 1
ATOM 7357 C C . VAL B 1 317 ? -15.781 15.18 -3.045 1 94.5 317 VAL B C 1
ATOM 7359 O O . VAL B 1 317 ? -15.156 14.352 -3.709 1 94.5 317 VAL B O 1
ATOM 7362 N N . GLN B 1 318 ? -16.078 14.977 -1.792 1 95.75 318 GLN B N 1
ATOM 7363 C CA . GLN B 1 318 ? -15.945 13.719 -1.054 1 95.75 318 GLN B CA 1
ATOM 7364 C C . GLN B 1 318 ? -17.094 13.547 -0.069 1 95.75 318 GLN B C 1
ATOM 7366 O O . GLN B 1 318 ? -17.469 14.484 0.637 1 95.75 318 GLN B O 1
ATOM 7371 N N . PRO B 1 319 ? -17.734 12.406 -0.047 1 95.81 319 PRO B N 1
ATOM 7372 C CA . PRO B 1 319 ? -18.828 12.188 0.907 1 95.81 319 PRO B CA 1
ATOM 7373 C C . PRO B 1 319 ? -18.328 11.945 2.33 1 95.81 319 PRO B C 1
ATOM 7375 O O . PRO B 1 319 ? -17.234 11.398 2.518 1 95.81 319 PRO B O 1
ATOM 7378 N N . ASN B 1 320 ? -19 12.359 3.281 1 95.75 320 ASN B N 1
ATOM 7379 C CA . ASN B 1 320 ? -20.281 13.055 3.252 1 95.75 320 ASN B CA 1
ATOM 7380 C C . ASN B 1 320 ? -20.094 14.57 3.227 1 95.75 320 ASN B C 1
ATOM 7382 O O . ASN B 1 320 ? -19.031 15.07 3.584 1 95.75 320 ASN B O 1
ATOM 7386 N N . PRO B 1 321 ? -21.156 15.312 2.797 1 97.75 321 PRO B N 1
ATOM 7387 C CA . PRO B 1 321 ? -21.078 16.766 2.781 1 97.75 321 PRO B CA 1
ATOM 7388 C C . PRO B 1 321 ? -21.188 17.391 4.176 1 97.75 321 PRO B C 1
ATOM 7390 O O . PRO B 1 321 ? -21.672 16.734 5.102 1 97.75 321 PRO B O 1
ATOM 7393 N N . GLY B 1 322 ? -20.703 18.656 4.223 1 97.81 322 GLY B N 1
ATOM 7394 C CA . GLY B 1 322 ? -20.891 19.438 5.434 1 97.81 322 GLY B CA 1
ATOM 7395 C C . GLY B 1 322 ? -20 20.672 5.48 1 97.81 322 GLY B C 1
ATOM 7396 O O . GLY B 1 322 ? -18.781 20.578 5.266 1 97.81 322 GLY B O 1
ATOM 7397 N N . GLN B 1 323 ? -20.594 21.797 5.738 1 98.38 323 GLN B N 1
ATOM 7398 C CA . GLN B 1 323 ? -19.938 23.078 5.945 1 98.38 323 GLN B CA 1
ATOM 7399 C C . GLN B 1 323 ? -20.594 23.875 7.059 1 98.38 323 GLN B C 1
ATOM 7401 O O . GLN B 1 323 ? -21.797 23.703 7.328 1 98.38 323 GLN B O 1
ATOM 7406 N N . LEU B 1 324 ? -19.859 24.688 7.754 1 98.75 324 LEU B N 1
ATOM 7407 C CA . LEU B 1 324 ? -20.469 25.562 8.742 1 98.75 324 LEU B CA 1
ATOM 7408 C C . LEU B 1 324 ? -21.312 26.641 8.07 1 98.75 324 LEU B C 1
ATOM 7410 O O . LEU B 1 324 ? -20.938 27.156 7.016 1 98.75 324 LEU B O 1
ATOM 7414 N N . ASP B 1 325 ? -22.469 26.938 8.633 1 98.38 325 ASP B N 1
ATOM 7415 C CA . ASP B 1 325 ? -23.281 28.078 8.188 1 98.38 325 ASP B CA 1
ATOM 7416 C C . ASP B 1 325 ? -22.672 29.391 8.648 1 98.38 325 ASP B C 1
ATOM 7418 O O . ASP B 1 325 ? -22.922 29.844 9.766 1 98.38 325 ASP B O 1
ATOM 7422 N N . VAL B 1 326 ? -22.031 30.109 7.793 1 97.81 326 VAL B N 1
ATOM 7423 C CA . VAL B 1 326 ? -21.188 31.25 8.164 1 97.81 326 VAL B CA 1
ATOM 7424 C C . VAL B 1 326 ? -22.062 32.469 8.43 1 97.81 326 VAL B C 1
ATOM 7426 O O . VAL B 1 326 ? -21.609 33.469 9.008 1 97.81 326 VAL B O 1
ATOM 7429 N N . MET B 1 327 ? -23.359 32.375 8.102 1 97.81 327 MET B N 1
ATOM 7430 C CA . MET B 1 327 ? -24.266 33.5 8.352 1 97.81 327 MET B CA 1
ATOM 7431 C C . MET B 1 327 ? -24.984 33.312 9.688 1 97.81 327 MET B C 1
ATOM 7433 O O . MET B 1 327 ? -25.625 34.25 10.172 1 97.81 327 MET B O 1
ATOM 7437 N N . ASN B 1 328 ? -24.844 32.156 10.297 1 97.94 328 ASN B N 1
ATOM 7438 C CA . ASN B 1 328 ? -25.438 31.922 11.609 1 97.94 328 ASN B CA 1
ATOM 7439 C C . ASN B 1 328 ? -24.547 32.469 12.727 1 97.94 328 ASN B C 1
ATOM 7441 O O . ASN B 1 328 ? -23.422 32 12.922 1 97.94 328 ASN B O 1
ATOM 7445 N N . PRO B 1 329 ? -25.047 33.406 13.523 1 97.12 329 PRO B N 1
ATOM 7446 C CA . PRO B 1 329 ? -24.203 34 14.555 1 97.12 329 PRO B CA 1
ATOM 7447 C C . PRO B 1 329 ? -23.734 32.969 15.594 1 97.12 329 PRO B C 1
ATOM 7449 O O . PRO B 1 329 ? -22.641 33.125 16.156 1 97.12 329 PRO B O 1
ATOM 7452 N N . LYS B 1 330 ? -24.469 31.969 15.805 1 98.25 330 LYS B N 1
ATOM 7453 C CA . LYS B 1 330 ? -24.109 30.953 16.781 1 98.25 330 LYS B CA 1
ATOM 7454 C C . LYS B 1 330 ? -22.859 30.203 16.344 1 98.25 330 LYS B C 1
ATOM 7456 O O . LYS B 1 330 ? -22.141 29.641 17.172 1 98.25 330 LYS B O 1
ATOM 7461 N N . THR B 1 331 ? -22.672 30.125 15.023 1 98.62 331 THR B N 1
ATOM 7462 C CA . THR B 1 331 ? -21.484 29.469 14.484 1 98.62 331 THR B CA 1
ATOM 7463 C C . THR B 1 331 ? -20.219 30.031 15.133 1 98.62 331 THR B C 1
ATOM 7465 O O . THR B 1 331 ? -19.344 29.266 15.57 1 98.62 331 THR B O 1
ATOM 7468 N N . TYR B 1 332 ? -20.141 31.297 15.32 1 98.44 332 TYR B N 1
ATOM 7469 C CA . TYR B 1 332 ? -18.922 31.938 15.797 1 98.44 332 TYR B CA 1
ATOM 7470 C C . TYR B 1 332 ? -18.75 31.734 17.297 1 98.44 332 TYR B C 1
ATOM 7472 O O . TYR B 1 332 ? -17.625 31.656 17.781 1 98.44 332 TYR B O 1
ATOM 7480 N N . GLN B 1 333 ? -19.828 31.672 18 1 97.94 333 GLN B N 1
ATOM 7481 C CA . GLN B 1 333 ? -19.766 31.344 19.422 1 97.94 333 GLN B CA 1
ATOM 7482 C C . GLN B 1 333 ? -19.203 29.938 19.641 1 97.94 333 GLN B C 1
ATOM 7484 O O . GLN B 1 333 ? -18.312 29.734 20.453 1 97.94 333 GLN B O 1
ATOM 7489 N N . VAL B 1 334 ? -19.734 29 18.891 1 98.5 334 VAL B N 1
ATOM 7490 C CA . VAL B 1 334 ? -19.344 27.609 19.016 1 98.5 334 VAL B CA 1
ATOM 7491 C C . VAL B 1 334 ? -17.891 27.438 18.562 1 98.5 334 VAL B C 1
ATOM 7493 O O . VAL B 1 334 ? -17.094 26.781 19.234 1 98.5 334 VAL B O 1
ATOM 7496 N N . VAL B 1 335 ? -17.562 28 17.453 1 98.5 335 VAL B N 1
ATOM 7497 C CA . VAL B 1 335 ? -16.203 27.938 16.922 1 98.5 335 VAL B CA 1
ATOM 7498 C C . VAL B 1 335 ? -15.219 28.5 17.938 1 98.5 335 VAL B C 1
ATOM 7500 O O . VAL B 1 335 ? -14.156 27.922 18.188 1 98.5 335 VAL B O 1
ATOM 7503 N N . GLY B 1 336 ? -15.562 29.672 18.516 1 98 336 GLY B N 1
ATOM 7504 C CA . GLY B 1 336 ? -14.719 30.266 19.531 1 98 336 GLY B CA 1
ATOM 7505 C C . GLY B 1 336 ? -14.469 29.344 20.719 1 98 336 GLY B C 1
ATOM 7506 O O . GLY B 1 336 ? -13.344 29.234 21.188 1 98 336 GLY B O 1
ATOM 7507 N N . ASN B 1 337 ? -15.516 28.656 21.172 1 98 337 ASN B N 1
ATOM 7508 C CA . ASN B 1 337 ? -15.406 27.734 22.312 1 98 337 ASN B CA 1
ATOM 7509 C C . ASN B 1 337 ? -14.523 26.547 21.984 1 98 337 ASN B C 1
ATOM 7511 O O . ASN B 1 337 ? -13.656 26.172 22.781 1 98 337 ASN B O 1
ATOM 7515 N N . VAL B 1 338 ? -14.766 25.953 20.844 1 98.31 338 VAL B N 1
ATOM 7516 C CA . VAL B 1 338 ? -14.008 24.781 20.406 1 98.31 338 VAL B CA 1
ATOM 7517 C C . VAL B 1 338 ? -12.539 25.141 20.234 1 98.31 338 VAL B C 1
ATOM 7519 O O . VAL B 1 338 ? -11.648 24.453 20.734 1 98.31 338 VAL B O 1
ATOM 7522 N N . TYR B 1 339 ? -12.305 26.219 19.547 1 98.06 339 TYR B N 1
ATOM 7523 C CA . TYR B 1 339 ? -10.945 26.688 19.266 1 98.06 339 TYR B CA 1
ATOM 7524 C C . TYR B 1 339 ? -10.203 27 20.562 1 98.06 339 TYR B C 1
ATOM 7526 O O . TYR B 1 339 ? -9.047 26.609 20.734 1 98.06 339 TYR B O 1
ATOM 7534 N N . SER B 1 340 ? -10.852 27.688 21.438 1 97.81 340 SER B N 1
ATOM 7535 C CA . SER B 1 340 ? -10.234 28.078 22.703 1 97.81 340 SER B CA 1
ATOM 7536 C C . SER B 1 340 ? -9.789 26.844 23.5 1 97.81 340 SER B C 1
ATOM 7538 O O . SER B 1 340 ? -8.664 26.797 23.984 1 97.81 340 SER B O 1
ATOM 7540 N N . GLU B 1 341 ? -10.633 25.922 23.562 1 97.69 341 GLU B N 1
ATOM 7541 C CA . GLU B 1 341 ? -10.305 24.719 24.312 1 97.69 341 GLU B CA 1
ATOM 7542 C C . GLU B 1 341 ? -9.141 23.969 23.672 1 97.69 341 GLU B C 1
ATOM 7544 O O . GLU B 1 341 ? -8.203 23.562 24.359 1 97.69 341 GLU B O 1
ATOM 7549 N N . LEU B 1 342 ? -9.195 23.75 22.391 1 98.06 342 LEU B N 1
ATOM 7550 C CA . LEU B 1 342 ? -8.156 22.984 21.703 1 98.06 342 LEU B CA 1
ATOM 7551 C C . LEU B 1 342 ? -6.832 23.75 21.703 1 98.06 342 LEU B C 1
ATOM 7553 O O . LEU B 1 342 ? -5.762 23.156 21.797 1 98.06 342 LEU B O 1
ATOM 7557 N N . SER B 1 343 ? -6.934 25.062 21.594 1 97.5 343 SER B N 1
ATOM 7558 C CA . SER B 1 343 ? -5.723 25.875 21.625 1 97.5 343 SER B CA 1
ATOM 7559 C C . SER B 1 343 ? -5 25.734 22.969 1 97.5 343 SER B C 1
ATOM 7561 O O . SER B 1 343 ? -3.773 25.812 23.031 1 97.5 343 SER B O 1
ATOM 7563 N N . LYS B 1 344 ? -5.73 25.516 23.984 1 93.94 344 LYS B N 1
ATOM 7564 C CA . LYS B 1 344 ? -5.141 25.344 25.312 1 93.94 344 LYS B CA 1
ATOM 7565 C C . LYS B 1 344 ? -4.547 23.953 25.469 1 93.94 344 LYS B C 1
ATOM 7567 O O . LYS B 1 344 ? -3.564 23.766 26.188 1 93.94 344 LYS B O 1
ATOM 7572 N N . LYS B 1 345 ? -5.145 23.047 24.766 1 95.12 345 LYS B N 1
ATOM 7573 C CA . LYS B 1 345 ? -4.668 21.672 24.844 1 95.12 345 LYS B CA 1
ATOM 7574 C C . LYS B 1 345 ? -3.355 21.516 24.078 1 95.12 345 LYS B C 1
ATOM 7576 O O . LYS B 1 345 ? -2.502 20.719 24.469 1 95.12 345 LYS B O 1
ATOM 7581 N N . PHE B 1 346 ? -3.195 22.188 23.016 1 96.94 346 PHE B N 1
ATOM 7582 C CA . PHE B 1 346 ? -2.01 22.094 22.172 1 96.94 346 PHE B CA 1
ATOM 7583 C C . PHE B 1 346 ? -1.05 23.234 22.453 1 96.94 346 PHE B C 1
ATOM 7585 O O . PHE B 1 346 ? -1.434 24.406 22.359 1 96.94 346 PHE B O 1
ATOM 7592 N N . SER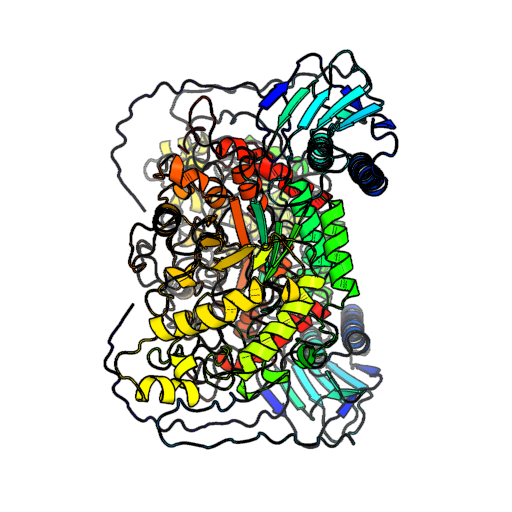 B 1 347 ? 0.15 22.969 22.688 1 90.56 347 SER B N 1
ATOM 7593 C CA . SER B 1 347 ? 1.112 23.938 23.203 1 90.56 347 SER B CA 1
ATOM 7594 C C . SER B 1 347 ? 1.73 24.766 22.078 1 90.56 347 SER B C 1
ATOM 7596 O O . SER B 1 347 ? 2.309 25.828 22.328 1 90.56 347 SER B O 1
ATOM 7598 N N . ASP B 1 348 ? 1.604 24.359 20.891 1 96.62 348 ASP B N 1
ATOM 7599 C CA . ASP B 1 348 ? 2.318 25 19.797 1 96.62 348 ASP B CA 1
ATOM 7600 C C . ASP B 1 348 ? 1.682 26.344 19.438 1 96.62 348 ASP B C 1
ATOM 7602 O O . ASP B 1 348 ? 0.471 26.531 19.594 1 96.62 348 ASP B O 1
ATOM 7606 N N . ASP B 1 349 ? 2.467 27.266 18.953 1 97.31 349 ASP B N 1
ATOM 7607 C CA . ASP B 1 349 ? 1.979 28.578 18.562 1 97.31 349 ASP B CA 1
ATOM 7608 C C . ASP B 1 349 ? 1.238 28.516 17.219 1 97.31 3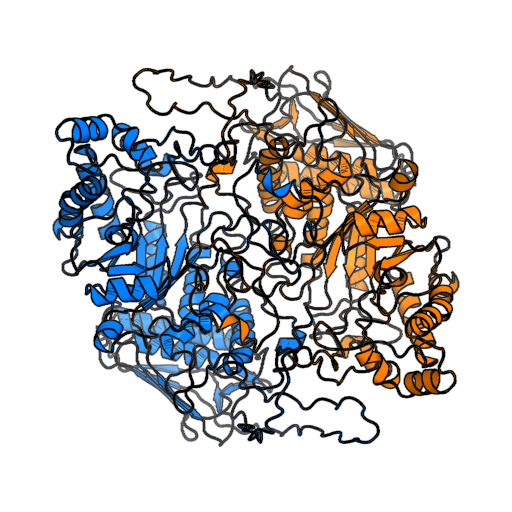49 ASP B C 1
ATOM 7610 O O . ASP B 1 349 ? 0.479 29.422 16.875 1 97.31 349 ASP B O 1
ATOM 7614 N N . PHE B 1 350 ? 1.507 27.5 16.438 1 98.56 350 PHE B N 1
ATOM 7615 C CA . PHE B 1 350 ? 0.815 27.312 15.172 1 98.56 350 PHE B CA 1
ATOM 7616 C C . PHE B 1 350 ? -0.487 26.547 15.367 1 98.56 350 PHE B C 1
ATOM 7618 O O . PHE B 1 350 ? -0.578 25.688 16.234 1 98.56 350 PHE B O 1
ATOM 7625 N N . PHE B 1 351 ? -1.492 26.875 14.695 1 98.75 351 PHE B N 1
ATOM 7626 C CA . PHE B 1 351 ? -2.768 26.172 14.633 1 98.75 351 PHE B CA 1
ATOM 7627 C C . PHE B 1 351 ? -3.342 26.219 13.219 1 98.75 351 PHE B C 1
ATOM 7629 O O . PHE B 1 351 ? -3.408 27.281 12.609 1 98.75 351 PHE B O 1
ATOM 7636 N N . HIS B 1 352 ? -3.666 25.078 12.648 1 98.94 352 HIS B N 1
ATOM 7637 C CA . HIS B 1 352 ? -4.242 25 11.312 1 98.94 352 HIS B CA 1
ATOM 7638 C C . HIS B 1 352 ? -5.766 25.047 11.359 1 98.94 352 HIS B C 1
ATOM 7640 O O . HIS B 1 352 ? -6.395 24.219 12.016 1 98.94 352 HIS B O 1
ATOM 7646 N N . VAL B 1 353 ? -6.398 25.969 10.625 1 98.75 353 VAL B N 1
ATOM 7647 C CA . VAL B 1 353 ? -7.84 26.141 10.773 1 98.75 353 VAL B CA 1
ATOM 7648 C C . VAL B 1 353 ? -8.539 25.828 9.453 1 98.75 353 VAL B C 1
ATOM 7650 O O . VAL B 1 353 ? -9.688 26.219 9.242 1 98.75 353 VAL B O 1
ATOM 7653 N N . GLY B 1 354 ? -7.844 25.141 8.594 1 98.5 354 GLY B N 1
ATOM 7654 C CA . GLY B 1 354 ? -8.445 24.641 7.371 1 98.5 354 GLY B CA 1
ATOM 7655 C C . GLY B 1 354 ? -8.555 25.703 6.285 1 98.5 354 GLY B C 1
ATOM 7656 O O . GLY B 1 354 ? -7.578 26.406 5.996 1 98.5 354 GLY B O 1
ATOM 7657 N N . GLY B 1 355 ? -9.664 25.734 5.582 1 97.62 355 GLY B N 1
ATOM 7658 C CA . GLY B 1 355 ? -9.938 26.766 4.586 1 97.62 355 GLY B CA 1
ATOM 7659 C C . GLY B 1 355 ? -9.969 26.219 3.168 1 97.62 355 GLY B C 1
ATOM 7660 O O . GLY B 1 355 ? -10.008 27 2.207 1 97.62 355 GLY B O 1
ATOM 7661 N N . ASP B 1 356 ? -9.984 24.828 3 1 96.06 356 ASP B N 1
ATOM 7662 C CA . ASP B 1 356 ? -9.922 24.297 1.646 1 96.06 356 ASP B CA 1
ATOM 7663 C C . ASP B 1 356 ? -11.297 23.828 1.179 1 96.06 356 ASP B C 1
ATOM 7665 O O . ASP B 1 356 ? -12.188 23.578 1.997 1 96.06 356 ASP B O 1
ATOM 7669 N N . GLU B 1 357 ? -11.602 23.844 -0.1 1 95.88 357 GLU B N 1
ATOM 7670 C CA . GLU B 1 357 ? -12.625 23.156 -0.892 1 95.88 357 GLU B CA 1
ATOM 7671 C C . GLU B 1 357 ? -14.023 23.547 -0.45 1 95.88 357 GLU B C 1
ATOM 7673 O O . GLU B 1 357 ? -14.883 22.688 -0.22 1 95.88 357 GLU B O 1
ATOM 7678 N N . LEU B 1 358 ? -14.266 24.812 -0.301 1 97.25 358 LEU B N 1
ATOM 7679 C CA . LEU B 1 358 ? -15.633 25.297 -0.088 1 97.25 358 LEU B CA 1
ATOM 7680 C C . LEU B 1 358 ? -16.5 25.047 -1.32 1 97.25 358 LEU B C 1
ATOM 7682 O O . LEU B 1 358 ? -16.062 25.312 -2.447 1 97.25 358 LEU B O 1
ATOM 7686 N N . GLN B 1 359 ? -17.672 24.484 -1.057 1 95.94 359 GLN B N 1
ATOM 7687 C CA . GLN B 1 359 ? -18.578 24.125 -2.143 1 95.94 359 GLN B CA 1
ATOM 7688 C C . GLN B 1 359 ? -19.812 25.031 -2.133 1 95.94 359 GLN B C 1
ATOM 7690 O O . GLN B 1 359 ? -20.562 25.047 -1.153 1 95.94 359 GLN B O 1
ATOM 7695 N N . ILE B 1 360 ? -20.047 25.656 -3.242 1 94.06 360 ILE B N 1
ATOM 7696 C CA . ILE B 1 360 ? -21.141 26.625 -3.348 1 94.06 360 ILE B CA 1
ATOM 7697 C C . ILE B 1 360 ? -22.484 25.906 -3.207 1 94.06 360 ILE B C 1
ATOM 7699 O O . ILE B 1 360 ? -23.406 26.438 -2.588 1 94.06 360 ILE B O 1
ATOM 7703 N N . GLY B 1 361 ? -22.578 24.672 -3.807 1 94.81 361 GLY B N 1
ATOM 7704 C CA . GLY B 1 361 ? -23.812 23.906 -3.689 1 94.81 361 GLY B CA 1
ATOM 7705 C C . GLY B 1 361 ? -24.188 23.594 -2.252 1 94.81 361 GLY B C 1
ATOM 7706 O O . GLY B 1 361 ? -25.375 23.516 -1.916 1 94.81 361 GLY B O 1
ATOM 7707 N N . CYS B 1 362 ? -23.234 23.453 -1.406 1 96.56 362 CYS B N 1
ATOM 7708 C CA . CYS B 1 362 ? -23.453 23.188 0.01 1 96.56 362 CYS B CA 1
ATOM 7709 C C . CYS B 1 362 ? -24 24.422 0.721 1 96.56 362 CYS B C 1
ATOM 7711 O O . CYS B 1 362 ? -24.969 24.328 1.477 1 96.56 362 CYS B O 1
ATOM 7713 N N . PHE B 1 363 ? -23.453 25.609 0.479 1 95.44 363 PHE B N 1
ATOM 7714 C CA . PHE B 1 363 ? -23.859 26.875 1.096 1 95.44 363 PHE B CA 1
ATOM 7715 C C . PHE B 1 363 ? -25.297 27.203 0.726 1 95.44 363 PHE B C 1
ATOM 7717 O O . PHE B 1 363 ? -26.031 27.781 1.53 1 95.44 363 PHE B O 1
ATOM 7724 N N . ASN B 1 364 ? -25.688 26.734 -0.394 1 93.19 364 ASN B N 1
ATOM 7725 C CA . ASN B 1 364 ? -27.031 27.047 -0.891 1 93.19 364 ASN B CA 1
ATOM 7726 C C . ASN B 1 364 ? -28.109 26.344 -0.081 1 93.19 364 ASN B C 1
ATOM 7728 O O . ASN B 1 364 ? -29.281 26.688 -0.167 1 93.19 364 ASN B O 1
ATOM 7732 N N . PHE B 1 365 ? -27.781 25.422 0.73 1 95.12 365 PHE B N 1
ATOM 7733 C CA . PHE B 1 365 ? -28.734 24.719 1.574 1 95.12 365 PHE B CA 1
ATOM 7734 C C . PHE B 1 365 ? -29.094 25.562 2.799 1 95.12 365 PHE B C 1
ATOM 7736 O O . PHE B 1 365 ? -30.078 25.266 3.492 1 95.12 365 PHE B O 1
ATOM 7743 N N . SER B 1 366 ? -28.391 26.625 3.07 1 95.94 366 SER B N 1
ATOM 7744 C CA . SER B 1 366 ? -28.656 27.516 4.184 1 95.94 366 SER B CA 1
ATOM 7745 C C . SER B 1 366 ? -29.609 28.641 3.771 1 95.94 366 SER B C 1
ATOM 7747 O O . SER B 1 366 ? -29.312 29.422 2.871 1 95.94 366 SER B O 1
ATOM 7749 N N . LYS B 1 367 ? -30.734 28.781 4.48 1 95.62 367 LYS B N 1
ATOM 7750 C CA . LYS B 1 367 ? -31.656 29.875 4.23 1 95.62 367 LYS B CA 1
ATOM 7751 C C . LYS B 1 367 ? -31 31.234 4.535 1 95.62 367 LYS B C 1
ATOM 7753 O O . LYS B 1 367 ? -31.234 32.219 3.826 1 95.62 367 LYS B O 1
ATOM 7758 N N . GLY B 1 368 ? -30.234 31.281 5.57 1 96.44 368 GLY B N 1
ATOM 7759 C CA . GLY B 1 368 ? -29.531 32.5 5.93 1 96.44 368 GLY B CA 1
ATOM 7760 C C . GLY B 1 368 ? -28.609 33 4.836 1 96.44 368 GLY B C 1
ATOM 7761 O O . GLY B 1 368 ? -28.562 34.219 4.566 1 96.44 368 GLY B O 1
ATOM 7762 N N . ILE B 1 369 ? -27.938 32.125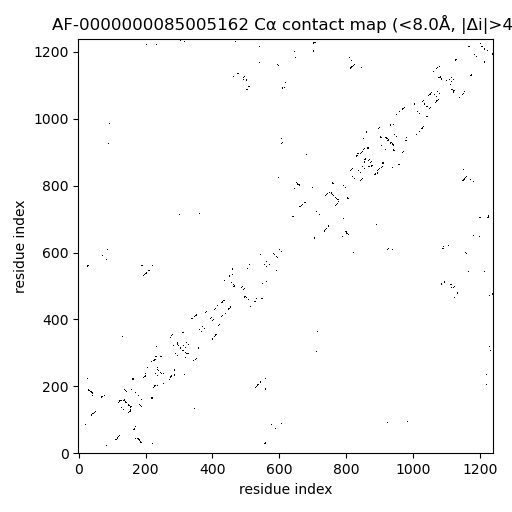 4.227 1 97.31 369 ILE B N 1
ATOM 7763 C CA . ILE B 1 369 ? -27.016 32.5 3.166 1 97.31 369 ILE B CA 1
ATOM 7764 C C . ILE B 1 369 ? -27.797 32.938 1.924 1 97.31 369 ILE B C 1
ATOM 7766 O O . ILE B 1 369 ? -27.453 33.938 1.287 1 97.31 369 ILE B O 1
ATOM 7770 N N . ARG B 1 370 ? -28.812 32.188 1.613 1 96.25 370 ARG B N 1
ATOM 7771 C CA . ARG B 1 370 ? -29.641 32.562 0.481 1 96.25 370 ARG B CA 1
ATOM 7772 C C . ARG B 1 370 ? -30.234 33.969 0.686 1 96.25 370 ARG B C 1
ATOM 7774 O O . ARG B 1 370 ? -30.234 34.781 -0.24 1 96.25 370 ARG B O 1
ATOM 7781 N N . ASP B 1 371 ? -30.703 34.219 1.858 1 97.31 371 ASP B N 1
ATOM 7782 C CA . ASP B 1 371 ? -31.266 35.5 2.178 1 97.31 371 ASP B CA 1
ATOM 7783 C C . ASP B 1 371 ? -30.203 36.594 2.068 1 97.31 371 ASP B C 1
ATOM 7785 O O . ASP B 1 371 ? -30.5 37.719 1.608 1 97.31 371 ASP B O 1
ATOM 7789 N N . TRP B 1 372 ? -29.062 36.281 2.51 1 97.5 372 TRP B N 1
ATOM 7790 C CA . TRP B 1 372 ? -27.938 37.219 2.457 1 97.5 372 TRP B CA 1
ATOM 7791 C C . TRP B 1 372 ? -27.625 37.625 1.019 1 97.5 372 TRP B C 1
ATOM 7793 O O . TRP B 1 372 ? -27.406 38.781 0.727 1 97.5 372 TRP B O 1
ATOM 7803 N N . PHE B 1 373 ? -27.656 36.719 0.122 1 96.62 373 PHE B N 1
ATOM 7804 C CA . PHE B 1 373 ? -27.422 37 -1.291 1 96.62 373 PHE B CA 1
ATOM 7805 C C . PHE B 1 373 ? -28.594 37.781 -1.894 1 96.62 373 PHE B C 1
ATOM 7807 O O . PHE B 1 373 ? -28.391 38.656 -2.74 1 96.62 373 PHE B O 1
ATOM 7814 N N . ALA B 1 374 ? -29.797 37.438 -1.438 1 97 374 ALA B N 1
ATOM 7815 C CA . ALA B 1 374 ? -30.984 38.094 -1.963 1 97 374 ALA B CA 1
ATOM 7816 C C . ALA B 1 374 ? -31.031 39.594 -1.582 1 97 374 ALA B C 1
ATOM 7818 O O . ALA B 1 374 ? -31.547 40.406 -2.334 1 97 374 ALA B O 1
ATOM 7819 N N . ALA B 1 375 ? -30.516 39.875 -0.492 1 97.88 375 ALA B N 1
ATOM 7820 C CA . ALA B 1 375 ? -30.531 41.25 0.029 1 97.88 375 ALA B CA 1
ATOM 7821 C C . ALA B 1 375 ? -29.641 42.156 -0.802 1 97.88 375 ALA B C 1
ATOM 7823 O O . ALA B 1 375 ? -29.891 43.375 -0.878 1 97.88 375 ALA B O 1
ATOM 7824 N N . ASP B 1 376 ? -28.609 41.688 -1.437 1 97.75 376 ASP B N 1
ATOM 7825 C CA . ASP B 1 376 ? -27.703 42.438 -2.307 1 97.75 376 ASP B CA 1
ATOM 7826 C C . ASP B 1 376 ? -27.203 41.562 -3.455 1 97.75 376 ASP B C 1
ATOM 7828 O O . ASP B 1 376 ? -26.281 40.781 -3.273 1 97.75 376 ASP B O 1
ATOM 7832 N N . PRO B 1 377 ? -27.688 41.781 -4.543 1 95.06 377 PRO B N 1
ATOM 7833 C CA . PRO B 1 377 ? -27.375 40.938 -5.695 1 95.06 377 PRO B CA 1
ATOM 7834 C C . PRO B 1 377 ? -25.922 41.062 -6.152 1 95.06 377 PRO B C 1
ATOM 7836 O O . PRO B 1 377 ? -25.469 40.281 -6.98 1 95.06 377 PRO B O 1
ATOM 7839 N N . LYS B 1 378 ? -25.172 41.938 -5.656 1 97.25 378 LYS B N 1
ATOM 7840 C CA . LYS B 1 378 ? -23.781 42.094 -6.039 1 97.25 378 LYS B CA 1
ATOM 7841 C C . LYS B 1 378 ? -22.875 41.156 -5.258 1 97.25 378 LYS B C 1
ATOM 7843 O O . LYS B 1 378 ? -21.719 40.969 -5.629 1 97.25 378 LYS B O 1
ATOM 7848 N N . ARG B 1 379 ? -23.359 40.562 -4.293 1 97.5 379 ARG B N 1
ATOM 7849 C CA . ARG B 1 379 ? -22.562 39.688 -3.445 1 97.5 379 ARG B CA 1
ATOM 7850 C C . ARG B 1 379 ? -22.25 38.375 -4.152 1 97.5 379 ARG B C 1
ATOM 7852 O O . ARG B 1 379 ? -23.094 37.844 -4.887 1 97.5 379 ARG B O 1
ATOM 7859 N N . THR B 1 380 ? -21.031 37.875 -3.92 1 97.25 380 THR B N 1
ATOM 7860 C CA . THR B 1 380 ? -20.562 36.625 -4.461 1 97.25 380 THR B CA 1
ATOM 7861 C C . THR B 1 380 ? -20.062 35.688 -3.344 1 97.25 380 THR B C 1
ATOM 7863 O O . THR B 1 380 ? -20.031 36.094 -2.178 1 97.25 380 THR B O 1
ATOM 7866 N N . TYR B 1 381 ? -19.734 34.562 -3.756 1 97.19 381 TYR B N 1
ATOM 7867 C CA . TYR B 1 381 ? -19.203 33.625 -2.775 1 97.19 381 TYR B CA 1
ATOM 7868 C C . TYR B 1 381 ? -17.828 34.062 -2.291 1 97.19 381 TYR B C 1
ATOM 7870 O O . TYR B 1 381 ? -17.359 33.656 -1.227 1 97.19 381 TYR B O 1
ATOM 7878 N N . PHE B 1 382 ? -17.125 34.906 -3.008 1 98.12 382 PHE B N 1
ATOM 7879 C CA . PHE B 1 382 ? -15.906 35.562 -2.541 1 98.12 382 PHE B CA 1
ATOM 7880 C C . PHE B 1 382 ? -16.188 36.438 -1.335 1 98.12 382 PHE B C 1
ATOM 7882 O O . PHE B 1 382 ? -15.438 36.438 -0.362 1 98.12 382 PHE B O 1
ATOM 7889 N N . ASP B 1 383 ? -17.312 37.125 -1.454 1 98.31 383 ASP B N 1
ATOM 7890 C CA . ASP B 1 383 ? -17.75 37.969 -0.342 1 98.31 383 ASP B CA 1
ATOM 7891 C C . ASP B 1 383 ? -18.125 37.125 0.873 1 98.31 383 ASP B C 1
ATOM 7893 O O . ASP B 1 383 ? -17.891 37.531 2.014 1 98.31 383 ASP B O 1
ATOM 7897 N N . LEU B 1 384 ? -18.734 36 0.562 1 98.38 384 LEU B N 1
ATOM 7898 C CA . LEU B 1 384 ? -19.156 35.125 1.652 1 98.38 384 LEU B CA 1
ATOM 7899 C C . LEU B 1 384 ? -17.938 34.594 2.428 1 98.38 384 LEU B C 1
ATOM 7901 O O . LEU B 1 384 ? -17.953 34.562 3.66 1 98.38 384 LEU B O 1
ATOM 7905 N N . ASN B 1 385 ? -16.906 34.156 1.703 1 98.38 385 ASN B N 1
ATOM 7906 C CA . ASN B 1 385 ? -15.695 33.719 2.371 1 98.38 385 ASN B CA 1
ATOM 7907 C C . ASN B 1 385 ? -15 34.844 3.107 1 98.38 385 ASN B C 1
ATOM 7909 O O . ASN B 1 385 ? -14.414 34.656 4.172 1 98.38 385 ASN B O 1
ATOM 7913 N N . GLN B 1 386 ? -15.039 36.125 2.533 1 98.5 386 GLN B N 1
ATOM 7914 C CA . GLN B 1 386 ? -14.492 37.281 3.236 1 98.5 386 GLN B CA 1
ATOM 7915 C C . GLN B 1 386 ? -15.234 37.531 4.547 1 98.5 386 GLN B C 1
ATOM 7917 O O . GLN B 1 386 ? -14.625 37.875 5.555 1 98.5 386 GLN B O 1
ATOM 7922 N N . TYR B 1 387 ? -16.562 37.344 4.48 1 98.38 387 TYR B N 1
ATOM 7923 C CA . TYR B 1 387 ? -17.359 37.469 5.695 1 98.38 387 TYR B CA 1
ATOM 7924 C C . TYR B 1 387 ? -16.875 36.531 6.773 1 98.38 387 TYR B C 1
ATOM 7926 O O . TYR B 1 387 ? -16.719 36.906 7.934 1 98.38 387 TYR B O 1
ATOM 7934 N N . TRP B 1 388 ? -16.688 35.25 6.418 1 98.56 388 TRP B N 1
ATOM 7935 C CA . TRP B 1 388 ? -16.156 34.25 7.348 1 98.56 388 TRP B CA 1
ATOM 7936 C C . TRP B 1 388 ? -14.828 34.688 7.934 1 98.56 388 TRP B C 1
ATOM 7938 O O . TRP B 1 388 ? -14.641 34.688 9.156 1 98.56 388 TRP B O 1
ATOM 7948 N N . ILE B 1 389 ? -13.891 35.125 7.098 1 98.56 389 ILE B N 1
ATOM 7949 C CA . ILE B 1 389 ? -12.555 35.531 7.527 1 98.56 389 ILE B CA 1
ATOM 7950 C C . ILE B 1 389 ? -12.656 36.75 8.469 1 98.56 389 ILE B C 1
ATOM 7952 O O . ILE B 1 389 ? -12 36.781 9.508 1 98.56 389 ILE B O 1
ATOM 7956 N N . ASP B 1 390 ? -13.492 37.688 8.117 1 98.31 390 ASP B N 1
ATOM 7957 C CA . ASP B 1 390 ? -13.641 38.906 8.906 1 98.31 390 ASP B CA 1
ATOM 7958 C C . ASP B 1 390 ? -14.125 38.594 10.32 1 98.31 390 ASP B C 1
ATOM 7960 O O . ASP B 1 390 ? -13.797 39.312 11.266 1 98.31 390 ASP B O 1
ATOM 7964 N N . HIS B 1 391 ? -14.852 37.594 10.469 1 98.25 391 HIS B N 1
ATOM 7965 C CA . HIS B 1 391 ? -15.461 37.281 11.758 1 98.25 391 HIS B CA 1
ATOM 7966 C C . HIS B 1 391 ? -14.672 36.219 12.516 1 98.25 391 HIS B C 1
ATOM 7968 O O . HIS B 1 391 ? -14.555 36.281 13.742 1 98.25 391 HIS B O 1
ATOM 7974 N N . ALA B 1 392 ? -14.125 35.25 11.836 1 98.25 392 ALA B N 1
ATOM 7975 C CA . ALA B 1 392 ? -13.43 34.125 12.477 1 98.25 392 ALA B CA 1
ATOM 7976 C C . ALA B 1 392 ? -11.992 34.5 12.828 1 98.25 392 ALA B C 1
ATOM 7978 O O . ALA B 1 392 ? -11.484 34.094 13.875 1 98.25 392 ALA B O 1
ATOM 7979 N N . TYR B 1 393 ? -11.273 35.219 11.977 1 98.06 393 TYR B N 1
ATOM 7980 C CA . TYR B 1 393 ? -9.852 35.531 12.141 1 98.06 393 TYR B CA 1
ATOM 7981 C C . TYR B 1 393 ? -9.602 36.25 13.469 1 98.06 393 TYR B C 1
ATOM 7983 O O . TYR B 1 393 ? -8.711 35.844 14.227 1 98.06 393 TYR B O 1
ATOM 7991 N N . PRO B 1 394 ? -10.422 37.281 13.82 1 97.25 394 PRO B N 1
ATOM 7992 C CA . PRO B 1 394 ? -10.188 37.938 15.109 1 97.25 394 PRO B CA 1
ATOM 7993 C C . PRO B 1 394 ? -10.383 37 16.297 1 97.25 394 PRO B C 1
ATOM 7995 O O . PRO B 1 394 ? -9.695 37.125 17.312 1 97.25 394 PRO B O 1
ATOM 7998 N N . LEU B 1 395 ? -11.273 36.094 16.141 1 97.06 395 LEU B N 1
ATOM 7999 C CA . LEU B 1 395 ? -11.508 35.094 17.172 1 97.06 395 LEU B CA 1
ATOM 8000 C C . LEU B 1 395 ? -10.281 34.219 17.375 1 97.06 395 LEU B C 1
ATOM 8002 O O . LEU B 1 395 ? -9.875 33.938 18.5 1 97.06 395 LEU B O 1
ATOM 8006 N N . PHE B 1 396 ? -9.719 33.781 16.297 1 98 396 PHE B N 1
ATOM 8007 C CA . PHE B 1 396 ? -8.578 32.875 16.328 1 98 396 PHE B CA 1
ATOM 8008 C C . PHE B 1 396 ? -7.34 33.594 16.859 1 98 396 PHE B C 1
ATOM 8010 O O . PHE B 1 396 ? -6.504 32.969 17.531 1 98 396 PHE B O 1
ATOM 8017 N N . MET B 1 397 ? -7.211 34.875 16.609 1 97.25 397 MET B N 1
ATOM 8018 C CA . MET B 1 397 ? -5.98 35.625 16.906 1 97.25 397 MET B CA 1
ATOM 8019 C C . MET B 1 397 ? -6.047 36.25 18.297 1 97.25 397 MET B C 1
ATOM 8021 O O . MET B 1 397 ? -5.027 36.688 18.844 1 97.25 397 MET B O 1
ATOM 8025 N N . SER B 1 398 ? -7.211 36.156 18.875 1 95.69 398 SER B N 1
ATOM 8026 C CA . SER B 1 398 ? -7.367 36.719 20.219 1 95.69 398 SER B CA 1
ATOM 8027 C C . SER B 1 398 ? -6.547 35.938 21.25 1 95.69 398 SER B C 1
ATOM 8029 O O . SER B 1 398 ? -6.641 34.719 21.328 1 95.69 398 SER B O 1
ATOM 8031 N N . GLU B 1 399 ? -5.805 36.656 22 1 95 399 GLU B N 1
ATOM 8032 C CA . GLU B 1 399 ? -5.027 36.031 23.062 1 95 399 GLU B CA 1
ATOM 8033 C C . GLU B 1 399 ? -5.934 35.312 24.078 1 95 399 GLU B C 1
ATOM 8035 O O . GLU B 1 399 ? -5.562 34.281 24.641 1 95 399 GLU B O 1
ATOM 8040 N N . GLU B 1 400 ? -7.047 35.875 24.297 1 93.75 400 GLU B N 1
ATOM 8041 C CA . GLU B 1 400 ? -8.023 35.281 25.203 1 93.75 400 GLU B CA 1
ATOM 8042 C C . GLU B 1 400 ? -8.453 33.875 24.734 1 93.75 400 GLU B C 1
ATOM 8044 O O . GLU B 1 400 ? -8.539 32.938 25.531 1 93.75 400 GLU B O 1
ATOM 8049 N N . ASN B 1 401 ? -8.641 33.75 23.469 1 94.62 401 ASN B N 1
ATOM 8050 C CA . ASN B 1 401 ? -9.109 32.5 22.906 1 94.62 401 ASN B CA 1
ATOM 8051 C C . ASN B 1 401 ? -7.957 31.531 22.641 1 94.62 401 ASN B C 1
ATOM 8053 O O . ASN B 1 401 ? -8.062 30.328 22.906 1 94.62 401 ASN B O 1
ATOM 8057 N N . SER B 1 402 ? -6.871 32.062 22.188 1 94.88 402 SER B N 1
ATOM 8058 C CA . SER B 1 402 ? -5.762 31.203 21.781 1 94.88 402 SER B CA 1
ATOM 8059 C C . SER B 1 402 ? -4.871 30.844 22.969 1 94.88 402 SER B C 1
ATOM 8061 O O . SER B 1 402 ? -4.199 29.812 22.953 1 94.88 402 SER B O 1
ATOM 8063 N N . GLY B 1 403 ? -4.797 31.734 23.922 1 93.19 403 GLY B N 1
ATOM 8064 C CA . GLY B 1 403 ? -3.861 31.609 25.031 1 93.19 403 GLY B CA 1
ATOM 8065 C C . GLY B 1 403 ? -2.42 31.844 24.625 1 93.19 403 GLY B C 1
ATOM 8066 O O . GLY B 1 403 ? -1.494 31.5 25.359 1 93.19 403 GLY B O 1
ATOM 8067 N N . LYS B 1 404 ? -2.219 32.438 23.375 1 93.94 404 LYS B N 1
ATOM 8068 C CA . LYS B 1 404 ? -0.876 32.594 22.828 1 93.94 404 LYS B CA 1
ATOM 8069 C C . LYS B 1 404 ? -0.647 34.031 22.359 1 93.94 404 LYS B C 1
ATOM 8071 O O . LYS B 1 404 ? -1.463 34.594 21.625 1 93.94 404 LYS B O 1
ATOM 8076 N N . LYS B 1 405 ? 0.41 34.5 22.734 1 91.38 405 LYS B N 1
ATOM 8077 C CA . LYS B 1 405 ? 0.782 35.844 22.297 1 91.38 405 LYS B CA 1
ATOM 8078 C C . LYS B 1 405 ? 1.324 35.844 20.875 1 91.38 405 LYS B C 1
ATOM 8080 O O . LYS B 1 405 ? 1.103 36.781 20.109 1 91.38 405 LYS B O 1
ATOM 8085 N N . ASP B 1 406 ? 1.931 34.719 20.516 1 92.5 406 ASP B N 1
ATOM 8086 C CA . ASP B 1 406 ? 2.617 34.625 19.234 1 92.5 406 ASP B CA 1
ATOM 8087 C C . ASP B 1 406 ? 1.89 33.688 18.297 1 92.5 406 ASP B C 1
ATOM 8089 O O . ASP B 1 406 ? 2.52 33 17.469 1 92.5 406 ASP B O 1
ATOM 8093 N N . ARG B 1 407 ? 0.604 33.688 18.453 1 96.12 407 ARG B N 1
ATOM 8094 C CA . ARG B 1 407 ? -0.202 32.781 17.625 1 96.12 407 ARG B CA 1
ATOM 8095 C C . ARG B 1 407 ? -0.036 33.094 16.141 1 96.12 407 ARG B C 1
ATOM 8097 O O . ARG B 1 407 ? -0.067 34.25 15.75 1 96.12 407 ARG B O 1
ATOM 8104 N N . ARG B 1 408 ? 0.209 32.062 15.352 1 97.44 408 ARG B N 1
ATOM 8105 C CA . ARG B 1 408 ? 0.096 32.156 13.898 1 97.44 408 ARG B CA 1
ATOM 8106 C C . ARG B 1 408 ? -0.801 31.031 13.359 1 97.44 408 ARG B C 1
ATOM 8108 O O . ARG B 1 408 ? -0.728 29.891 13.812 1 97.44 408 ARG B O 1
ATOM 8115 N N . LEU B 1 409 ? -1.607 31.422 12.422 1 98.56 409 LEU B N 1
ATOM 8116 C CA . LEU B 1 409 ? -2.516 30.453 11.812 1 98.56 409 LEU B CA 1
ATOM 8117 C C . LEU B 1 409 ? -1.921 29.875 10.531 1 98.56 409 LEU B C 1
ATOM 8119 O O . LEU B 1 409 ? -1.112 30.531 9.867 1 98.56 409 LEU B O 1
ATOM 8123 N N . ILE B 1 410 ? -2.219 28.625 10.281 1 98.94 410 ILE B N 1
ATOM 8124 C CA . ILE B 1 410 ? -2.016 28.016 8.977 1 98.94 410 ILE B CA 1
ATOM 8125 C C . ILE B 1 410 ? -3.365 27.781 8.305 1 98.94 410 ILE B C 1
ATOM 8127 O O . ILE B 1 410 ? -4.332 27.375 8.953 1 98.94 410 ILE B O 1
ATOM 8131 N N . MET B 1 411 ? -3.486 28.078 7.023 1 98.88 411 MET B N 1
ATOM 8132 C CA . MET B 1 411 ? -4.656 27.766 6.211 1 98.88 411 MET B CA 1
ATOM 8133 C C . MET B 1 411 ? -4.242 27.109 4.898 1 98.88 411 MET B C 1
ATOM 8135 O O . MET B 1 411 ? -3.133 27.328 4.41 1 98.88 411 MET B O 1
ATOM 8139 N N . TRP B 1 412 ? -5.094 26.266 4.355 1 98.88 412 TRP B N 1
ATOM 8140 C CA . TRP B 1 412 ? -4.891 25.797 2.988 1 98.88 412 TRP B CA 1
ATOM 8141 C C . TRP B 1 412 ? -4.98 26.953 1.994 1 98.88 412 TRP B C 1
ATOM 8143 O O . TRP B 1 412 ? -5.793 27.859 2.162 1 98.88 412 TRP B O 1
ATOM 8153 N N . GLU B 1 413 ? -4.301 26.859 0.94 1 98.75 413 GLU B N 1
ATOM 8154 C CA . GLU B 1 413 ? -4.113 27.953 -0.007 1 98.75 413 GLU B CA 1
ATOM 8155 C C . GLU B 1 413 ? -5.434 28.344 -0.658 1 98.75 413 GLU B C 1
ATOM 8157 O O . GLU B 1 413 ? -5.551 29.453 -1.213 1 98.75 413 GLU B O 1
ATOM 8162 N N . ASP B 1 414 ? -6.434 27.531 -0.604 1 98.38 414 ASP B N 1
ATOM 8163 C CA . ASP B 1 414 ? -7.73 27.781 -1.227 1 98.38 414 ASP B CA 1
ATOM 8164 C C . ASP B 1 414 ? -8.32 29.109 -0.759 1 98.38 414 ASP B C 1
ATOM 8166 O O . ASP B 1 414 ? -9.016 29.781 -1.521 1 98.38 414 ASP B O 1
ATOM 8170 N N . VAL B 1 415 ? -8.023 29.453 0.439 1 98.5 415 VAL B N 1
ATOM 8171 C CA . VAL B 1 415 ? -8.633 30.641 1.054 1 98.5 415 VAL B CA 1
ATOM 8172 C C . VAL B 1 415 ? -8.281 31.875 0.242 1 98.5 415 VAL B C 1
ATOM 8174 O O . VAL B 1 415 ? -9.055 32.844 0.203 1 98.5 415 VAL B O 1
ATOM 8177 N N . VAL B 1 416 ? -7.129 31.781 -0.52 1 98.38 416 VAL B N 1
ATOM 8178 C CA . VAL B 1 416 ? -6.703 32.969 -1.261 1 98.38 416 VAL B CA 1
ATOM 8179 C C . VAL B 1 416 ? -6.672 32.656 -2.756 1 98.38 416 VAL B C 1
ATOM 8181 O O . VAL B 1 416 ? -6.688 33.562 -3.586 1 98.38 416 VAL B O 1
ATOM 8184 N N . LEU B 1 417 ? -6.703 31.328 -3.105 1 98.06 417 LEU B N 1
ATOM 8185 C CA . LEU B 1 417 ? -6.441 31.016 -4.508 1 98.06 417 LEU B CA 1
ATOM 8186 C C . LEU B 1 417 ? -7.637 30.312 -5.137 1 98.06 417 LEU B C 1
ATOM 8188 O O . LEU B 1 417 ? -7.664 30.094 -6.352 1 98.06 417 LEU B O 1
ATOM 8192 N N . SER B 1 418 ? -8.586 29.922 -4.344 1 97.19 418 SER B N 1
ATOM 8193 C CA . SER B 1 418 ? -9.75 29.25 -4.91 1 97.19 418 SER B CA 1
ATOM 8194 C C . SER B 1 418 ? -10.375 30.062 -6.039 1 97.19 418 SER B C 1
ATOM 8196 O O . SER B 1 418 ? -10.625 31.266 -5.883 1 97.19 418 SER B O 1
ATOM 8198 N N . PRO B 1 419 ? -10.711 29.469 -7.141 1 93.75 419 PRO B N 1
ATOM 8199 C CA . PRO B 1 419 ? -11.328 30.219 -8.234 1 93.75 419 PRO B CA 1
ATOM 8200 C C . PRO B 1 419 ? -12.797 30.562 -7.973 1 93.75 419 PRO B C 1
ATOM 8202 O O . PRO B 1 419 ? -13.352 31.469 -8.602 1 93.75 419 PRO B O 1
ATOM 8205 N N . ASP B 1 420 ? -13.344 29.859 -6.977 1 92.06 420 ASP B N 1
ATOM 8206 C CA . ASP B 1 420 ? -14.797 29.953 -6.836 1 92.06 420 ASP B CA 1
ATOM 8207 C C . ASP B 1 420 ? -15.18 30.641 -5.527 1 92.06 420 ASP B C 1
ATOM 8209 O O . ASP B 1 420 ? -16.297 31.156 -5.398 1 92.06 420 ASP B O 1
ATOM 8213 N N . ALA B 1 421 ? -14.219 30.609 -4.582 1 96.12 421 ALA B N 1
ATOM 8214 C CA . ALA B 1 421 ? -14.664 31.078 -3.275 1 96.12 421 ALA B CA 1
ATOM 8215 C C . ALA B 1 421 ? -13.492 31.562 -2.436 1 96.12 421 ALA B C 1
ATOM 8217 O O . ALA B 1 421 ? -13.43 31.297 -1.232 1 96.12 421 ALA B O 1
ATOM 8218 N N . HIS B 1 422 ? -12.477 32.188 -2.977 1 97.5 422 HIS B N 1
ATOM 8219 C CA . HIS B 1 422 ? -11.406 32.75 -2.158 1 97.5 422 HIS B CA 1
ATOM 8220 C C . HIS B 1 422 ? -11.867 34 -1.45 1 97.5 422 HIS B C 1
ATOM 8222 O O . HIS B 1 422 ? -12.836 34.656 -1.87 1 97.5 422 HIS B O 1
ATOM 8228 N N . ALA B 1 423 ? -11.266 34.375 -0.354 1 98.38 423 ALA B N 1
ATOM 8229 C CA . ALA B 1 423 ? -11.477 35.625 0.321 1 98.38 423 ALA B CA 1
ATOM 8230 C C . ALA B 1 423 ? -10.68 36.75 -0.345 1 98.38 423 ALA B C 1
ATOM 8232 O O . ALA B 1 423 ? -9.617 36.5 -0.917 1 98.38 423 ALA B O 1
ATOM 8233 N N . HIS B 1 424 ? -11.148 38 -0.211 1 97.06 424 HIS B N 1
ATOM 8234 C CA . HIS B 1 424 ? -10.516 39.125 -0.852 1 97.06 424 HIS B CA 1
ATOM 8235 C C . HIS B 1 424 ? -9.242 39.531 -0.118 1 97.06 424 HIS B C 1
ATOM 8237 O O . HIS B 1 424 ? -8.258 39.938 -0.746 1 97.06 424 HIS B O 1
ATOM 8243 N N . ASN B 1 425 ? -9.391 39.469 1.14 1 97.06 425 ASN B N 1
ATOM 8244 C CA . ASN B 1 425 ? -8.289 39.906 1.977 1 97.06 425 ASN B CA 1
ATOM 8245 C C . ASN B 1 425 ? -8.031 38.938 3.131 1 97.06 425 ASN B C 1
ATOM 8247 O O . ASN B 1 425 ? -8.891 38.781 4 1 97.06 425 ASN B O 1
ATOM 8251 N N . VAL B 1 426 ? -6.875 38.344 3.127 1 98.5 426 VAL B N 1
ATOM 8252 C CA . VAL B 1 426 ? -6.398 37.5 4.207 1 98.5 426 VAL B CA 1
ATOM 8253 C C . VAL B 1 426 ? -5.074 38.031 4.742 1 98.5 426 VAL B C 1
ATOM 8255 O O . VAL B 1 426 ? -4.18 38.375 3.969 1 98.5 426 VAL B O 1
ATOM 8258 N N . SER B 1 427 ? -4.93 38.094 6.039 1 98.38 427 SER B N 1
ATOM 8259 C CA . SER B 1 427 ? -3.736 38.656 6.68 1 98.38 427 SER B CA 1
ATOM 8260 C C . SER B 1 427 ? -2.48 37.906 6.219 1 98.38 427 SER B C 1
ATOM 8262 O O . SER B 1 427 ? -2.488 36.688 6.066 1 98.38 427 SER B O 1
ATOM 8264 N N . LYS B 1 428 ? -1.354 38.656 6.027 1 98 428 LYS B N 1
ATOM 8265 C CA . LYS B 1 428 ? -0.078 38.062 5.633 1 98 428 LYS B CA 1
ATOM 8266 C C . LYS B 1 428 ? 0.572 37.312 6.797 1 98 428 LYS B C 1
ATOM 8268 O O . LYS B 1 428 ? 1.545 36.594 6.609 1 98 428 LYS B O 1
ATOM 8273 N N . SER B 1 429 ? -0.036 37.438 7.977 1 97.5 429 SER B N 1
ATOM 8274 C CA . SER B 1 429 ? 0.453 36.688 9.125 1 97.5 429 SER B CA 1
ATOM 8275 C C . SER B 1 429 ? 0.047 35.219 9.039 1 97.5 429 SER B C 1
ATOM 8277 O O . SER B 1 429 ? 0.609 34.344 9.734 1 97.5 429 SER B O 1
ATOM 8279 N N . VAL B 1 430 ? -0.974 34.969 8.219 1 98.69 430 VAL B N 1
ATOM 8280 C CA . VAL B 1 430 ? -1.419 33.594 8.023 1 98.69 430 VAL B CA 1
ATOM 8281 C C . VAL B 1 430 ? -0.434 32.844 7.125 1 98.69 430 VAL B C 1
ATOM 8283 O O . VAL B 1 430 ? -0.02 33.375 6.086 1 98.69 430 VAL B O 1
ATOM 8286 N N . ILE B 1 431 ? 0.002 31.688 7.566 1 98.88 431 ILE B N 1
ATOM 8287 C CA . ILE B 1 431 ? 0.836 30.797 6.754 1 98.88 431 ILE B CA 1
ATOM 8288 C C . ILE B 1 431 ? -0.039 30.016 5.781 1 98.88 431 ILE B C 1
ATOM 8290 O O . ILE B 1 431 ? -1.062 29.453 6.176 1 98.88 431 ILE B O 1
ATOM 8294 N N . MET B 1 432 ? 0.354 30.016 4.488 1 98.88 432 MET B N 1
ATOM 8295 C CA . MET B 1 432 ? -0.388 29.281 3.475 1 98.88 432 MET B CA 1
ATOM 8296 C C . MET B 1 432 ? 0.239 27.906 3.238 1 98.88 432 MET B C 1
ATOM 8298 O O . MET B 1 432 ? 1.429 27.812 2.936 1 98.88 432 MET B O 1
ATOM 8302 N N . GLN B 1 433 ? -0.516 26.859 3.426 1 98.88 433 GLN B N 1
ATOM 8303 C CA . GLN B 1 433 ? -0.073 25.547 2.996 1 98.88 433 GLN B CA 1
ATOM 8304 C C . GLN B 1 433 ? -0.511 25.25 1.562 1 98.88 433 GLN B C 1
ATOM 8306 O O . GLN B 1 433 ? -1.707 25.156 1.281 1 98.88 433 GLN B O 1
ATOM 8311 N N . SER B 1 434 ? 0.403 25.109 0.651 1 98.69 434 SER B N 1
ATOM 8312 C CA . SER B 1 434 ? 0.157 25 -0.783 1 98.69 434 SER B CA 1
ATOM 8313 C C . SER B 1 434 ? 0.106 23.547 -1.23 1 98.69 434 SER B C 1
ATOM 8315 O O . SER B 1 434 ? 1.073 22.812 -1.053 1 98.69 434 SER B O 1
ATOM 8317 N N . TRP B 1 435 ? -1.037 23.156 -1.83 1 98.12 435 TRP B N 1
ATOM 8318 C CA . TRP B 1 435 ? -1.173 21.75 -2.166 1 98.12 435 TRP B CA 1
ATOM 8319 C C . TRP B 1 435 ? -1.545 21.562 -3.633 1 98.12 435 TRP B C 1
ATOM 8321 O O . TRP B 1 435 ? -1.421 20.469 -4.184 1 98.12 435 TRP B O 1
ATOM 8331 N N . ASN B 1 436 ? -1.97 22.562 -4.352 1 95 436 ASN B N 1
ATOM 8332 C CA . ASN B 1 436 ? -2.412 22.484 -5.742 1 95 436 ASN B CA 1
ATOM 8333 C C . ASN B 1 436 ? -1.491 23.266 -6.668 1 95 436 ASN B C 1
ATOM 8335 O O . ASN B 1 436 ? -0.82 24.203 -6.234 1 95 436 ASN B O 1
ATOM 8339 N N . ASN B 1 437 ? -1.383 22.844 -7.863 1 94.31 437 ASN B N 1
ATOM 8340 C CA . ASN B 1 437 ? -0.721 23.5 -8.984 1 94.31 437 ASN B CA 1
ATOM 8341 C C . ASN B 1 437 ? 0.756 23.766 -8.688 1 94.31 437 ASN B C 1
ATOM 8343 O O . ASN B 1 437 ? 1.368 24.641 -9.289 1 94.31 437 ASN B O 1
ATOM 8347 N N . GLY B 1 438 ? 1.32 23.219 -7.738 1 95.25 438 GLY B N 1
ATOM 8348 C CA . GLY B 1 438 ? 2.75 23.125 -7.492 1 95.25 438 GLY B CA 1
ATOM 8349 C C . GLY B 1 438 ? 3.445 24.469 -7.496 1 95.25 438 GLY B C 1
ATOM 8350 O O . GLY B 1 438 ? 3.018 25.406 -6.805 1 95.25 438 GLY B O 1
ATOM 8351 N N . VAL B 1 439 ? 4.465 24.609 -8.312 1 96.38 439 VAL B N 1
ATOM 8352 C CA . VAL B 1 439 ? 5.379 25.75 -8.328 1 96.38 439 VAL B CA 1
ATOM 8353 C C . VAL B 1 439 ? 4.621 27 -8.734 1 96.38 439 VAL B C 1
ATOM 8355 O O . VAL B 1 439 ? 4.941 28.109 -8.273 1 96.38 439 VAL B O 1
ATOM 8358 N N . ALA B 1 440 ? 3.539 26.859 -9.531 1 95.62 440 ALA B N 1
ATOM 8359 C CA . ALA B 1 440 ? 2.771 28.031 -9.945 1 95.62 440 ALA B CA 1
ATOM 8360 C C . ALA B 1 440 ? 2.088 28.688 -8.742 1 95.62 440 ALA B C 1
ATOM 8362 O O . ALA B 1 440 ? 2.135 29.906 -8.578 1 95.62 440 ALA B O 1
ATOM 8363 N N . ASN B 1 441 ? 1.429 27.875 -7.914 1 97.19 441 ASN B N 1
ATOM 8364 C CA . ASN B 1 441 ? 0.767 28.422 -6.734 1 97.19 441 ASN B CA 1
ATOM 8365 C C . ASN B 1 441 ? 1.776 28.922 -5.699 1 97.19 441 ASN B C 1
ATOM 8367 O O . ASN B 1 441 ? 1.548 29.922 -5.035 1 97.19 441 ASN B O 1
ATOM 8371 N N . ILE B 1 442 ? 2.852 28.219 -5.598 1 98.44 442 ILE B N 1
ATOM 8372 C CA . ILE B 1 442 ? 3.908 28.641 -4.684 1 98.44 442 ILE B CA 1
ATOM 8373 C C . ILE B 1 442 ? 4.418 30.031 -5.086 1 98.44 442 ILE B C 1
ATOM 8375 O O . ILE B 1 442 ? 4.59 30.906 -4.23 1 98.44 442 ILE B O 1
ATOM 8379 N N . ASP B 1 443 ? 4.633 30.234 -6.359 1 98.19 443 ASP B N 1
ATOM 8380 C CA . ASP B 1 443 ? 5.07 31.516 -6.887 1 98.19 443 ASP B CA 1
ATOM 8381 C C . ASP B 1 443 ? 4.059 32.625 -6.562 1 98.19 443 ASP B C 1
ATOM 8383 O O . ASP B 1 443 ? 4.43 33.688 -6.074 1 98.19 443 ASP B O 1
ATOM 8387 N N . LYS B 1 444 ? 2.771 32.375 -6.789 1 98 444 LYS B N 1
ATOM 8388 C CA . LYS B 1 444 ? 1.713 33.344 -6.535 1 98 444 LYS B CA 1
ATOM 8389 C C . LYS B 1 444 ? 1.677 33.75 -5.062 1 98 444 LYS B C 1
ATOM 8391 O O . LYS B 1 444 ? 1.579 34.938 -4.738 1 98 444 LYS B O 1
ATOM 8396 N N . LEU B 1 445 ? 1.792 32.781 -4.176 1 98.69 445 LEU B N 1
ATOM 8397 C CA . LEU B 1 445 ? 1.663 33 -2.74 1 98.69 445 LEU B CA 1
ATOM 8398 C C . LEU B 1 445 ? 2.857 33.812 -2.209 1 98.69 445 LEU B C 1
ATOM 8400 O O . LEU B 1 445 ? 2.688 34.75 -1.452 1 98.69 445 LEU B O 1
ATOM 8404 N N . THR B 1 446 ? 4.031 33.406 -2.588 1 98.75 446 THR B N 1
ATOM 8405 C CA . THR B 1 446 ? 5.223 34.062 -2.09 1 98.75 446 THR B CA 1
ATOM 8406 C C . THR B 1 446 ? 5.309 35.5 -2.65 1 98.75 446 THR B C 1
ATOM 8408 O O . THR B 1 446 ? 5.738 36.406 -1.953 1 98.75 446 THR B O 1
ATOM 8411 N N . LYS B 1 447 ? 4.945 35.688 -3.926 1 98.31 447 LYS B N 1
ATOM 8412 C CA . LYS B 1 447 ? 4.91 37.031 -4.52 1 98.31 447 LYS B CA 1
ATOM 8413 C C . LYS B 1 447 ? 3.941 37.938 -3.77 1 98.31 447 LYS B C 1
ATOM 8415 O O . LYS B 1 447 ? 4.184 39.125 -3.645 1 98.31 447 LYS B O 1
ATOM 8420 N N . ALA B 1 448 ? 2.889 37.344 -3.297 1 98.31 448 ALA B N 1
ATOM 8421 C CA . ALA B 1 448 ? 1.885 38.094 -2.553 1 98.31 448 ALA B CA 1
ATOM 8422 C C . ALA B 1 448 ? 2.355 38.375 -1.129 1 98.31 448 ALA B C 1
ATOM 8424 O O . ALA B 1 448 ? 1.721 39.156 -0.399 1 98.31 448 ALA B O 1
ATOM 8425 N N . GLY B 1 449 ? 3.445 37.688 -0.668 1 98.5 449 GLY B N 1
ATOM 8426 C CA . GLY B 1 449 ? 4.043 38.031 0.616 1 98.5 449 GLY B CA 1
ATOM 8427 C C . GLY B 1 449 ? 3.689 37.031 1.709 1 98.5 449 GLY B C 1
ATOM 8428 O O . GLY B 1 449 ? 3.982 37.281 2.883 1 98.5 449 GLY B O 1
ATOM 8429 N N . TYR B 1 450 ? 3.082 35.906 1.383 1 98.81 450 TYR B N 1
ATOM 8430 C CA . TYR B 1 450 ? 2.729 34.906 2.377 1 98.81 450 TYR B CA 1
ATOM 8431 C C . TYR B 1 450 ? 3.906 33.969 2.664 1 98.81 450 TYR B C 1
ATOM 8433 O O . TYR B 1 450 ? 4.676 33.656 1.76 1 98.81 450 TYR B O 1
ATOM 8441 N N . ASP B 1 451 ? 4.074 33.594 3.914 1 98.81 451 ASP B N 1
ATOM 8442 C CA . ASP B 1 451 ? 4.887 32.406 4.219 1 98.81 451 ASP B CA 1
ATOM 8443 C C . ASP B 1 451 ? 4.188 31.125 3.777 1 98.81 451 ASP B C 1
ATOM 8445 O O . ASP B 1 451 ? 2.961 31.016 3.857 1 98.81 451 ASP B O 1
ATOM 8449 N N . VAL B 1 452 ? 4.984 30.156 3.27 1 98.88 452 VAL B N 1
ATOM 8450 C CA . VAL B 1 452 ? 4.383 29.016 2.598 1 98.88 452 VAL B CA 1
ATOM 8451 C C . VAL B 1 452 ? 4.965 27.719 3.162 1 98.88 452 VAL B C 1
ATOM 8453 O O . VAL B 1 452 ? 6.176 27.609 3.35 1 98.88 452 VAL B O 1
ATOM 8456 N N . ILE B 1 453 ? 4.125 26.766 3.539 1 98.94 453 ILE B N 1
ATOM 8457 C CA . ILE B 1 453 ? 4.445 25.344 3.709 1 98.94 453 ILE B CA 1
ATOM 8458 C C . ILE B 1 453 ? 4.125 24.578 2.426 1 98.94 453 ILE B C 1
ATOM 8460 O O . ILE B 1 453 ? 2.982 24.594 1.96 1 98.94 453 ILE B O 1
ATOM 8464 N N . VAL B 1 454 ? 5.07 23.938 1.858 1 98.88 454 VAL B N 1
ATOM 8465 C CA . VAL B 1 454 ? 4.895 23.234 0.588 1 98.88 454 VAL B CA 1
ATOM 8466 C C . VAL B 1 454 ? 4.34 21.828 0.837 1 98.88 454 VAL B C 1
ATOM 8468 O O . VAL B 1 454 ? 4.926 21.047 1.587 1 98.88 454 VAL B O 1
ATOM 8471 N N . SER B 1 455 ? 3.23 21.531 0.268 1 98.88 455 SER B N 1
ATOM 8472 C CA . SER B 1 455 ? 2.596 20.219 0.313 1 98.88 455 SER B CA 1
ATOM 8473 C C . SER B 1 455 ? 1.985 19.844 -1.036 1 98.88 455 SER B C 1
ATOM 8475 O O . SER B 1 455 ? 0.88 19.312 -1.099 1 98.88 455 SER B O 1
ATOM 8477 N N . SER B 1 456 ? 2.658 20.062 -2.127 1 98.44 456 SER B N 1
ATOM 8478 C CA . SER B 1 456 ? 2.152 19.859 -3.48 1 98.44 456 SER B CA 1
ATOM 8479 C C . SER B 1 456 ? 1.741 18.406 -3.705 1 98.44 456 SER B C 1
ATOM 8481 O O . SER B 1 456 ? 2.57 17.5 -3.611 1 98.44 456 SER B O 1
ATOM 8483 N N . ALA B 1 457 ? 0.52 18.203 -4.094 1 97.69 457 ALA B N 1
ATOM 8484 C CA . ALA B 1 457 ? -0.034 16.875 -4.266 1 97.69 457 ALA B CA 1
ATOM 8485 C C . ALA B 1 457 ? 0.727 16.094 -5.336 1 97.69 457 ALA B C 1
ATOM 8487 O O . ALA B 1 457 ? 0.892 14.875 -5.234 1 97.69 457 ALA B O 1
ATOM 8488 N N . ASP B 1 458 ? 1.243 16.734 -6.336 1 96.81 458 ASP B N 1
ATOM 8489 C CA . ASP B 1 458 ? 1.899 16.109 -7.473 1 96.81 458 ASP B CA 1
ATOM 8490 C C . ASP B 1 458 ? 3.246 15.508 -7.066 1 96.81 458 ASP B C 1
ATOM 8492 O O . ASP B 1 458 ? 3.832 14.719 -7.816 1 96.81 458 ASP B O 1
ATOM 8496 N N . PHE B 1 459 ? 3.674 15.82 -5.793 1 98.12 459 PHE B N 1
ATOM 8497 C CA . PHE B 1 459 ? 4.973 15.312 -5.355 1 98.12 459 PHE B CA 1
ATOM 8498 C C . PHE B 1 459 ? 4.859 14.656 -3.988 1 98.12 459 PHE B C 1
ATOM 8500 O O . PHE B 1 459 ? 5.57 13.688 -3.701 1 98.12 459 PHE B O 1
ATOM 8507 N N . MET B 1 460 ? 3.918 15.125 -3.172 1 97.38 460 MET B N 1
ATOM 8508 C CA . MET B 1 460 ? 4.164 14.859 -1.758 1 97.38 460 MET B CA 1
ATOM 8509 C C . MET B 1 460 ? 2.984 14.125 -1.131 1 97.38 460 MET B C 1
ATOM 8511 O O . MET B 1 460 ? 3.049 13.719 0.03 1 97.38 460 MET B O 1
ATOM 8515 N N . TYR B 1 461 ? 1.834 13.992 -1.783 1 98.5 461 TYR B N 1
ATOM 8516 C CA . TYR B 1 461 ? 0.724 13.25 -1.193 1 98.5 461 TYR B CA 1
ATOM 8517 C C . TYR B 1 461 ? 1.04 11.766 -1.118 1 98.5 461 TYR B C 1
ATOM 8519 O O . TYR B 1 461 ? 1.356 11.133 -2.133 1 98.5 461 TYR B O 1
ATOM 8527 N N . LEU B 1 462 ? 0.91 11.219 0.043 1 98.75 462 LEU B N 1
ATOM 8528 C CA . LEU B 1 462 ? 1.364 9.852 0.282 1 98.75 462 LEU B CA 1
ATOM 8529 C C . LEU B 1 462 ? 0.223 8.859 0.09 1 98.75 462 LEU B C 1
ATOM 8531 O O . LEU B 1 462 ? 0.437 7.645 0.131 1 98.75 462 LEU B O 1
ATOM 8535 N N . ASP B 1 463 ? -1.004 9.328 -0.159 1 98.38 463 ASP B N 1
ATOM 8536 C CA . ASP B 1 463 ? -2.164 8.461 -0.331 1 98.38 463 ASP B CA 1
ATOM 8537 C C . ASP B 1 463 ? -2.506 8.289 -1.81 1 98.38 463 ASP B C 1
ATOM 8539 O O . ASP B 1 463 ? -3.375 7.488 -2.162 1 98.38 463 ASP B O 1
ATOM 8543 N N . CYS B 1 464 ? -1.812 8.883 -2.76 1 97.94 464 CYS B N 1
ATOM 8544 C CA . CYS B 1 464 ? -2.131 8.875 -4.184 1 97.94 464 CYS B CA 1
ATOM 8545 C C . CYS B 1 464 ? -1.806 7.52 -4.805 1 97.94 464 CYS B C 1
ATOM 8547 O O . CYS B 1 464 ? -0.908 6.816 -4.336 1 97.94 464 CYS B O 1
ATOM 8549 N N . GLY B 1 465 ? -2.543 7.156 -5.855 1 97.75 465 GLY B N 1
ATOM 8550 C CA . GLY B 1 465 ? -2.199 6.023 -6.703 1 97.75 465 GLY B CA 1
ATOM 8551 C C . GLY B 1 465 ? -2.816 4.719 -6.238 1 97.75 465 GLY B C 1
ATOM 8552 O O . GLY B 1 465 ? -2.498 3.652 -6.766 1 97.75 465 GLY B O 1
ATOM 8553 N N . ASN B 1 466 ? -3.82 4.734 -5.305 1 97.12 466 ASN B N 1
ATOM 8554 C CA . ASN B 1 466 ? -4.422 3.521 -4.762 1 97.12 466 ASN B CA 1
ATOM 8555 C C . ASN B 1 466 ? -5.855 3.338 -5.254 1 97.12 466 ASN B C 1
ATOM 8557 O O . ASN B 1 466 ? -6.68 2.732 -4.566 1 97.12 466 ASN B O 1
ATOM 8561 N N . GLY B 1 467 ? -6.172 3.9 -6.402 1 97.5 467 GLY B N 1
ATOM 8562 C CA . GLY B 1 467 ? -7.523 3.785 -6.926 1 97.5 467 GLY B CA 1
ATOM 8563 C C . GLY B 1 467 ? -8.531 4.621 -6.16 1 97.5 467 GLY B C 1
ATOM 8564 O O . GLY B 1 467 ? -8.164 5.391 -5.27 1 97.5 467 GLY B O 1
ATOM 8565 N N . GLY B 1 468 ? -9.805 4.52 -6.539 1 97.31 468 GLY B N 1
ATOM 8566 C CA . GLY B 1 468 ? -10.867 5.285 -5.895 1 97.31 468 GLY B CA 1
ATOM 8567 C C . GLY B 1 468 ? -11.383 4.629 -4.629 1 97.31 468 GLY B C 1
ATOM 8568 O O . GLY B 1 468 ? -11.312 3.408 -4.48 1 97.31 468 GLY B O 1
ATOM 8569 N N . TYR B 1 469 ? -11.938 5.426 -3.764 1 97.5 469 TYR B N 1
ATOM 8570 C CA . TYR B 1 469 ? -12.445 4.938 -2.486 1 97.5 469 TYR B CA 1
ATOM 8571 C C . TYR B 1 469 ? -13.961 5.02 -2.436 1 97.5 469 TYR B C 1
ATOM 8573 O O . TYR B 1 469 ? -14.578 4.668 -1.426 1 97.5 469 TYR B O 1
ATOM 8581 N N . VAL B 1 470 ? -14.625 5.512 -3.479 1 97.81 470 VAL B N 1
ATOM 8582 C CA . VAL B 1 470 ? -16.078 5.531 -3.543 1 97.81 470 VAL B CA 1
ATOM 8583 C C . VAL B 1 470 ? -16.594 4.242 -4.18 1 97.81 470 VAL B C 1
ATOM 8585 O O . VAL B 1 470 ? -15.852 3.57 -4.906 1 97.81 470 VAL B O 1
ATOM 8588 N N . THR B 1 471 ? -17.828 3.906 -3.896 1 98.06 471 THR B N 1
ATOM 8589 C CA . THR B 1 471 ? -18.406 2.637 -4.312 1 98.06 471 THR B CA 1
ATOM 8590 C C . THR B 1 471 ? -19.469 2.854 -5.395 1 98.06 471 THR B C 1
ATOM 8592 O O . THR B 1 471 ? -19.766 3.994 -5.754 1 98.06 471 THR B O 1
ATOM 8595 N N . ASN B 1 472 ? -19.953 1.746 -5.992 1 97.94 472 ASN B N 1
ATOM 8596 C CA . ASN B 1 472 ? -20.922 1.824 -7.082 1 97.94 472 ASN B CA 1
ATOM 8597 C C . ASN B 1 472 ? -20.406 2.688 -8.227 1 97.94 472 ASN B C 1
ATOM 8599 O O . ASN B 1 472 ? -21.078 3.641 -8.641 1 97.94 472 ASN B O 1
ATOM 8603 N N . ASP B 1 473 ? -19.234 2.445 -8.633 1 97.81 473 ASP B N 1
ATOM 8604 C CA . ASP B 1 473 ? -18.531 3.207 -9.664 1 97.81 473 ASP B CA 1
ATOM 8605 C C . ASP B 1 473 ? -18.5 2.445 -10.984 1 97.81 473 ASP B C 1
ATOM 8607 O O . ASP B 1 473 ? -17.672 1.555 -11.172 1 97.81 473 ASP B O 1
ATOM 8611 N N . PRO B 1 474 ? -19.328 2.797 -11.945 1 97.44 474 PRO B N 1
ATOM 8612 C CA . PRO B 1 474 ? -19.422 2.045 -13.203 1 97.44 474 PRO B CA 1
ATOM 8613 C C . PRO B 1 474 ? -18.172 2.189 -14.07 1 97.44 474 PRO B C 1
ATOM 8615 O O . PRO B 1 474 ? -18 1.44 -15.031 1 97.44 474 PRO B O 1
ATOM 8618 N N . ARG B 1 475 ? -17.281 3.088 -13.781 1 97 475 ARG B N 1
ATOM 8619 C CA . ARG B 1 475 ? -16.094 3.33 -14.602 1 97 475 ARG B CA 1
ATOM 8620 C C . ARG B 1 475 ? -15.141 2.139 -14.547 1 97 475 ARG B C 1
ATOM 8622 O O . ARG B 1 475 ? -14.344 1.939 -15.461 1 97 475 ARG B O 1
ATOM 8629 N N . TYR B 1 476 ? -15.188 1.322 -13.461 1 98.12 476 TYR B N 1
ATOM 8630 C CA . TYR B 1 476 ? -14.305 0.172 -13.312 1 98.12 476 TYR B CA 1
ATOM 8631 C C . TYR B 1 476 ? -14.789 -1.001 -14.156 1 98.12 476 TYR B C 1
ATOM 8633 O O . TYR B 1 476 ? -14.031 -1.94 -14.414 1 98.12 476 TYR B O 1
ATOM 8641 N N . ASN B 1 477 ? -16.047 -0.988 -14.508 1 97.19 477 ASN B N 1
ATOM 8642 C CA . ASN B 1 477 ? -16.641 -2.088 -15.25 1 97.19 477 ASN B CA 1
ATOM 8643 C C . ASN B 1 477 ? -16.25 -2.059 -16.719 1 97.19 477 ASN B C 1
ATOM 8645 O O . ASN B 1 477 ? -16 -3.105 -17.328 1 97.19 477 ASN B O 1
ATOM 8649 N N . ALA B 1 478 ? -16.203 -0.869 -17.328 1 92.31 478 ALA B N 1
ATOM 8650 C CA . ALA B 1 478 ? -15.953 -0.739 -18.766 1 92.31 478 ALA B CA 1
ATOM 8651 C C . ALA B 1 478 ? -14.82 0.24 -19.031 1 92.31 478 ALA B C 1
ATOM 8653 O O . ALA B 1 478 ? -14.648 1.22 -18.297 1 92.31 478 ALA B O 1
ATOM 8654 N N . PRO B 1 479 ? -14.008 0.067 -20.016 1 93.56 479 PRO B N 1
ATOM 8655 C CA . PRO B 1 479 ? -14.07 -1.071 -20.938 1 93.56 479 PRO B CA 1
ATOM 8656 C C . PRO B 1 479 ? -13.422 -2.328 -20.359 1 93.56 479 PRO B C 1
ATOM 8658 O O . PRO B 1 479 ? -12.711 -2.258 -19.359 1 93.56 479 PRO B O 1
ATOM 8661 N N . GLN B 1 480 ? -13.68 -3.436 -21 1 94.5 480 GLN B N 1
ATOM 8662 C CA . GLN B 1 480 ? -13.188 -4.742 -20.578 1 94.5 480 GLN B CA 1
ATOM 8663 C C . GLN B 1 480 ? -11.859 -5.07 -21.266 1 94.5 480 GLN B C 1
ATOM 8665 O O . GLN B 1 480 ? -11.25 -6.105 -20.969 1 94.5 480 GLN B O 1
ATOM 8670 N N . SER B 1 481 ? -11.469 -4.25 -22.141 1 94.31 481 SER B N 1
ATOM 8671 C CA . SER B 1 481 ? -10.18 -4.328 -22.812 1 94.31 481 SER B CA 1
ATOM 8672 C C . SER B 1 481 ? -9.625 -2.939 -23.109 1 94.31 481 SER B C 1
ATOM 8674 O O . SER B 1 481 ? -10.367 -1.956 -23.125 1 94.31 481 SER B O 1
ATOM 8676 N N . ASN B 1 482 ? -8.375 -2.91 -23.172 1 93.44 482 ASN B N 1
ATOM 8677 C CA . ASN B 1 482 ? -7.738 -1.629 -23.469 1 93.44 482 ASN B CA 1
ATOM 8678 C C . ASN B 1 482 ? -8.203 -1.066 -24.812 1 93.44 482 ASN B C 1
ATOM 8680 O O . ASN B 1 482 ? -8.023 -1.697 -25.844 1 93.44 482 ASN B O 1
ATOM 8684 N N . PRO B 1 483 ? -8.758 0.063 -24.812 1 92.56 483 PRO B N 1
ATOM 8685 C CA . PRO B 1 483 ? -9.227 0.638 -26.078 1 92.56 483 PRO B CA 1
ATOM 8686 C C . PRO B 1 483 ? -8.094 0.947 -27.047 1 92.56 483 PRO B C 1
ATOM 8688 O O . PRO B 1 483 ? -8.305 1.004 -28.266 1 92.56 483 PRO B O 1
ATOM 8691 N N . ASP B 1 484 ? -6.953 1.27 -26.516 1 91.12 484 ASP B N 1
ATOM 8692 C CA . ASP B 1 484 ? -5.758 1.463 -27.344 1 91.12 484 ASP B CA 1
ATOM 8693 C C . ASP B 1 484 ? -4.848 0.237 -27.281 1 91.12 484 ASP B C 1
ATOM 8695 O O . ASP B 1 484 ? -4.039 0.101 -26.359 1 91.12 484 ASP B O 1
ATOM 8699 N N . ALA B 1 485 ? -4.844 -0.473 -28.312 1 81.44 485 ALA B N 1
ATOM 8700 C CA . ALA B 1 485 ? -4.117 -1.74 -28.328 1 81.44 485 ALA B CA 1
ATOM 8701 C C . ALA B 1 485 ? -2.611 -1.512 -28.25 1 81.44 485 ALA B C 1
ATOM 8703 O O . ALA B 1 485 ? -1.87 -2.391 -27.797 1 81.44 485 ALA B O 1
ATOM 8704 N N . THR B 1 486 ? -2.207 -0.309 -28.594 1 83.44 486 THR B N 1
ATOM 8705 C CA . THR B 1 486 ? -0.777 -0.022 -28.547 1 83.44 486 THR B CA 1
ATOM 8706 C C . THR B 1 486 ? -0.335 0.341 -27.141 1 83.44 486 THR B C 1
ATOM 8708 O O . THR B 1 486 ? 0.856 0.293 -26.828 1 83.44 486 THR B O 1
ATOM 8711 N N . GLY B 1 487 ? -1.307 0.732 -26.328 1 84.62 487 GLY B N 1
ATOM 8712 C CA . GLY B 1 487 ? -1.001 1.144 -24.969 1 84.62 487 GLY B CA 1
ATOM 8713 C C . GLY B 1 487 ? -0.4 2.535 -24.875 1 84.62 487 GLY B C 1
ATOM 8714 O O . GLY B 1 487 ? 0.066 2.953 -23.812 1 84.62 487 GLY B O 1
ATOM 8715 N N . ALA B 1 488 ? -0.399 3.297 -25.969 1 85.31 488 ALA B N 1
ATOM 8716 C CA . ALA B 1 488 ? 0.261 4.598 -26.031 1 85.31 488 ALA B CA 1
ATOM 8717 C C . ALA B 1 488 ? -0.553 5.668 -25.312 1 85.31 488 ALA B C 1
ATOM 8719 O O . ALA B 1 488 ? 0.01 6.605 -24.734 1 85.31 488 ALA B O 1
ATOM 8720 N N . THR B 1 489 ? -1.799 5.477 -25.375 1 92.12 489 THR B N 1
ATOM 8721 C CA . THR B 1 489 ? -2.67 6.453 -24.734 1 92.12 489 THR B CA 1
ATOM 8722 C C . THR B 1 489 ? -3.23 5.891 -23.422 1 92.12 489 THR B C 1
ATOM 8724 O O . THR B 1 489 ? -3.816 4.809 -23.406 1 92.12 489 THR B O 1
ATOM 8727 N N . PHE B 1 490 ? -3.055 6.672 -22.391 1 95.06 490 PHE B N 1
ATOM 8728 C CA . PHE B 1 490 ? -3.553 6.234 -21.094 1 95.06 490 PHE B CA 1
ATOM 8729 C C . PHE B 1 490 ? -5.027 6.578 -20.938 1 95.06 490 PHE B C 1
ATOM 8731 O O . PHE B 1 490 ? -5.504 7.57 -21.5 1 95.06 490 PHE B O 1
ATOM 8738 N N . SER B 1 491 ? -5.766 5.734 -20.297 1 95.62 491 SER B N 1
ATOM 8739 C CA . SER B 1 491 ? -7.16 5.953 -19.938 1 95.62 491 SER B CA 1
ATOM 8740 C C . SER B 1 491 ? -7.43 5.523 -18.5 1 95.62 491 SER B C 1
ATOM 8742 O O . SER B 1 491 ? -6.543 5 -17.828 1 95.62 491 SER B O 1
ATOM 8744 N N . PHE B 1 492 ? -8.648 5.703 -18.047 1 96.62 492 PHE B N 1
ATOM 8745 C CA . PHE B 1 492 ? -9.016 5.547 -16.641 1 96.62 492 PHE B CA 1
ATOM 8746 C C . PHE B 1 492 ? -8.5 4.227 -16.078 1 96.62 492 PHE B C 1
ATOM 8748 O O . PHE B 1 492 ? -7.844 4.199 -15.039 1 96.62 492 PHE B O 1
ATOM 8755 N N . ASN B 1 493 ? -8.695 3.104 -16.75 1 97.44 493 ASN B N 1
ATOM 8756 C CA . ASN B 1 493 ? -8.367 1.771 -16.25 1 97.44 493 ASN B CA 1
ATOM 8757 C C . ASN B 1 493 ? -7.078 1.239 -16.875 1 97.44 493 ASN B C 1
ATOM 8759 O O . ASN B 1 493 ? -6.652 0.125 -16.562 1 97.44 493 ASN B O 1
ATOM 8763 N N . TYR B 1 494 ? -6.461 1.949 -17.797 1 97 494 TYR B N 1
ATOM 8764 C CA . TYR B 1 494 ? -5.285 1.495 -18.531 1 97 494 TYR B CA 1
ATOM 8765 C C . TYR B 1 494 ? -4.203 2.568 -18.547 1 97 494 TYR B C 1
ATOM 8767 O O . TYR B 1 494 ? -4.195 3.443 -19.422 1 97 494 TYR B O 1
ATOM 8775 N N . GLY B 1 495 ? -3.34 2.473 -17.562 1 96.5 495 GLY B N 1
ATOM 8776 C CA . GLY B 1 495 ? -2.227 3.402 -17.469 1 96.5 495 GLY B CA 1
ATOM 8777 C C . GLY B 1 495 ? -2.605 4.723 -16.828 1 96.5 495 GLY B C 1
ATOM 8778 O O . GLY B 1 495 ? -1.74 5.559 -16.562 1 96.5 495 GLY B O 1
ATOM 8779 N N . GLY B 1 496 ? -3.877 4.918 -16.578 1 96.94 496 GLY B N 1
ATOM 8780 C CA . GLY B 1 496 ? -4.367 6.195 -16.078 1 96.94 496 GLY B CA 1
ATOM 8781 C C . GLY B 1 496 ? -4.555 6.215 -14.57 1 96.94 496 GLY B C 1
ATOM 8782 O O . GLY B 1 496 ? -3.85 5.512 -13.844 1 96.94 496 GLY B O 1
ATOM 8783 N N . PRO B 1 497 ? -5.461 7.051 -14.07 1 97.31 497 PRO B N 1
ATOM 8784 C CA . PRO B 1 497 ? -5.512 7.312 -12.633 1 97.31 497 PRO B CA 1
ATOM 8785 C C . PRO B 1 497 ? -6.254 6.223 -11.859 1 97.31 497 PRO B C 1
ATOM 8787 O O . PRO B 1 497 ? -6.113 6.125 -10.641 1 97.31 497 PRO B O 1
ATOM 8790 N N . GLY B 1 498 ? -7.164 5.504 -12.516 1 97.44 498 GLY B N 1
ATOM 8791 C CA . GLY B 1 498 ? -7.902 4.438 -11.859 1 97.44 498 GLY B CA 1
ATOM 8792 C C . GLY B 1 498 ? -8.734 4.922 -10.688 1 97.44 498 GLY B C 1
ATOM 8793 O O . GLY B 1 498 ? -8.852 4.23 -9.672 1 97.44 498 GLY B O 1
ATOM 8794 N N . GLY B 1 499 ? -9.156 6.184 -10.672 1 97.25 499 GLY B N 1
ATOM 8795 C CA . GLY B 1 499 ? -10.039 6.699 -9.641 1 97.25 499 GLY B CA 1
ATOM 8796 C C . GLY B 1 499 ? -9.305 7.5 -8.578 1 97.25 499 GLY B C 1
ATOM 8797 O O . GLY B 1 499 ? -9.93 8.109 -7.707 1 97.25 499 GLY B O 1
ATOM 8798 N N . SER B 1 500 ? -8.016 7.539 -8.586 1 97.19 500 SER B N 1
ATOM 8799 C CA . SER B 1 500 ? -7.234 8.398 -7.703 1 97.19 500 SER B CA 1
ATOM 8800 C C . SER B 1 500 ? -7.055 9.789 -8.305 1 97.19 500 SER B C 1
ATOM 8802 O O . SER B 1 500 ? -6.328 9.953 -9.289 1 97.19 500 SER B O 1
ATOM 8804 N N . TRP B 1 501 ? -7.582 10.758 -7.688 1 94.75 501 TRP B N 1
ATOM 8805 C CA . TRP B 1 501 ? -7.609 12.094 -8.273 1 94.75 501 TRP B CA 1
ATOM 8806 C C . TRP B 1 501 ? -6.199 12.664 -8.398 1 94.75 501 TRP B C 1
ATOM 8808 O O . TRP B 1 501 ? -5.934 13.5 -9.266 1 94.75 501 TRP B O 1
ATOM 8818 N N . CYS B 1 502 ? -5.27 12.156 -7.578 1 96.06 502 CYS B N 1
ATOM 8819 C CA . CYS B 1 502 ? -3.916 12.695 -7.547 1 96.06 502 CYS B CA 1
ATOM 8820 C C . CYS B 1 502 ? -2.904 11.656 -8.023 1 96.06 502 CYS B C 1
ATOM 8822 O O . CYS B 1 502 ? -1.743 11.688 -7.613 1 96.06 502 CYS B O 1
ATOM 8824 N N . ALA B 1 503 ? -3.338 10.664 -8.766 1 97.19 503 ALA B N 1
ATOM 8825 C CA . ALA B 1 503 ? -2.422 9.68 -9.344 1 97.19 503 ALA B CA 1
ATOM 8826 C C . ALA B 1 503 ? -1.291 10.359 -10.102 1 97.19 503 ALA B C 1
ATOM 8828 O O . ALA B 1 503 ? -1.462 11.469 -10.625 1 97.19 503 ALA B O 1
ATOM 8829 N N . PRO B 1 504 ? -0.148 9.727 -10.305 1 97.94 504 PRO B N 1
ATOM 8830 C CA . PRO B 1 504 ? 0.133 8.375 -9.836 1 97.94 504 PRO B CA 1
ATOM 8831 C C . PRO B 1 504 ? 0.656 8.344 -8.398 1 97.94 504 PRO B C 1
ATOM 8833 O O . PRO B 1 504 ? 0.57 9.352 -7.688 1 97.94 504 PRO B O 1
ATOM 8836 N N . TYR B 1 505 ? 1.029 7.172 -7.891 1 98.44 505 TYR B N 1
ATOM 8837 C CA . TYR B 1 505 ? 1.769 6.965 -6.648 1 98.44 505 TYR B CA 1
ATOM 8838 C C . TYR B 1 505 ? 3.023 7.832 -6.609 1 98.44 505 TYR B C 1
ATOM 8840 O O . TYR B 1 505 ? 3.771 7.895 -7.59 1 98.44 505 TYR B O 1
ATOM 8848 N N . LYS B 1 506 ? 3.24 8.555 -5.496 1 98.69 506 LYS B N 1
ATOM 8849 C CA . LYS B 1 506 ? 4.441 9.375 -5.383 1 98.69 506 LYS B CA 1
ATOM 8850 C C . LYS B 1 506 ? 5.602 8.578 -4.793 1 98.69 506 LYS B C 1
ATOM 8852 O O . LYS B 1 506 ? 5.656 8.352 -3.584 1 98.69 506 LYS B O 1
ATOM 8857 N N . THR B 1 507 ? 6.566 8.211 -5.562 1 98.62 507 THR B N 1
ATOM 8858 C CA . THR B 1 507 ? 7.727 7.445 -5.125 1 98.62 507 THR B CA 1
ATOM 8859 C C . THR B 1 507 ? 8.695 8.328 -4.348 1 98.62 507 THR B C 1
ATOM 8861 O O . THR B 1 507 ? 8.586 9.555 -4.375 1 98.62 507 THR B O 1
ATOM 8864 N N . TRP B 1 508 ? 9.664 7.664 -3.658 1 98.75 508 TRP B N 1
ATOM 8865 C CA . TRP B 1 508 ? 10.695 8.398 -2.934 1 98.75 508 TRP B CA 1
ATOM 8866 C C . TRP B 1 508 ? 11.523 9.258 -3.883 1 98.75 508 TRP B C 1
ATOM 8868 O O . TRP B 1 508 ? 11.93 10.367 -3.533 1 98.75 508 TRP B O 1
ATOM 8878 N N . GLN B 1 509 ? 11.734 8.789 -5.125 1 98.81 509 GLN B N 1
ATOM 8879 C CA . GLN B 1 509 ? 12.508 9.547 -6.102 1 98.81 509 GLN B CA 1
ATOM 8880 C C . GLN B 1 509 ? 11.75 10.805 -6.535 1 98.81 509 GLN B C 1
ATOM 8882 O O . GLN B 1 509 ? 12.352 11.875 -6.668 1 98.81 509 GLN B O 1
ATOM 8887 N N . ARG B 1 510 ? 10.406 10.641 -6.758 1 98.69 510 ARG B N 1
ATOM 8888 C CA . ARG B 1 510 ? 9.578 11.781 -7.148 1 98.69 510 ARG B CA 1
ATOM 8889 C C . ARG B 1 510 ? 9.578 12.859 -6.07 1 98.69 510 ARG B C 1
ATOM 8891 O O . ARG B 1 510 ? 9.734 14.047 -6.367 1 98.69 510 ARG B O 1
ATOM 8898 N N . ILE B 1 511 ? 9.469 12.469 -4.836 1 98.81 511 ILE B N 1
ATOM 8899 C CA . ILE B 1 511 ? 9.453 13.383 -3.703 1 98.81 511 ILE B CA 1
ATOM 8900 C C . ILE B 1 511 ? 10.797 14.102 -3.594 1 98.81 511 ILE B C 1
ATOM 8902 O O . ILE B 1 511 ? 10.852 15.328 -3.496 1 98.81 511 ILE B O 1
ATOM 8906 N N . TYR B 1 512 ? 11.844 13.344 -3.643 1 98.75 512 TYR B N 1
ATOM 8907 C CA . TYR B 1 512 ? 13.195 13.852 -3.434 1 98.75 512 TYR B CA 1
ATOM 8908 C C . TYR B 1 512 ? 13.578 14.844 -4.527 1 98.75 512 TYR B C 1
ATOM 8910 O O . TYR B 1 512 ? 14.305 15.805 -4.273 1 98.75 512 TYR B O 1
ATOM 8918 N N . ASP B 1 513 ? 13.055 14.672 -5.715 1 98.38 513 ASP B N 1
ATOM 8919 C CA . ASP B 1 513 ? 13.5 15.422 -6.883 1 98.38 513 ASP B CA 1
ATOM 8920 C C . ASP B 1 513 ? 12.734 16.734 -7.023 1 98.38 513 ASP B C 1
ATOM 8922 O O . ASP B 1 513 ? 12.914 17.469 -7.996 1 98.38 513 ASP B O 1
ATOM 8926 N N . TYR B 1 514 ? 11.914 17.094 -6.105 1 98.44 514 TYR B N 1
ATOM 8927 C CA . TYR B 1 514 ? 11.086 18.281 -6.223 1 98.44 514 TYR B CA 1
ATOM 8928 C C . TYR B 1 514 ? 11.898 19.547 -5.961 1 98.44 514 TYR B C 1
ATOM 8930 O O . TYR B 1 514 ? 12.508 19.688 -4.898 1 98.44 514 TYR B O 1
ATOM 8938 N N . ASP B 1 515 ? 11.914 20.406 -6.902 1 97.62 515 ASP B N 1
ATOM 8939 C CA . ASP B 1 515 ? 12.547 21.719 -6.762 1 97.62 515 ASP B CA 1
ATOM 8940 C C . ASP B 1 515 ? 11.5 22.812 -6.574 1 97.62 515 ASP B C 1
ATOM 8942 O O . ASP B 1 515 ? 11.305 23.656 -7.461 1 97.62 515 ASP B O 1
ATOM 8946 N N . PHE B 1 516 ? 10.977 22.906 -5.383 1 97.44 516 PHE B N 1
ATOM 8947 C CA . PHE B 1 516 ? 9.789 23.734 -5.199 1 97.44 516 PHE B CA 1
ATOM 8948 C C . PHE B 1 516 ? 10.172 25.203 -5.035 1 97.44 516 PHE B C 1
ATOM 8950 O O . PHE B 1 516 ? 9.305 26.062 -4.949 1 97.44 516 PHE B O 1
ATOM 8957 N N . THR B 1 517 ? 11.398 25.547 -5.043 1 96.19 517 THR B N 1
ATOM 8958 C CA . THR B 1 517 ? 11.797 26.938 -5.008 1 96.19 517 THR B CA 1
ATOM 8959 C C . THR B 1 517 ? 12.352 27.375 -6.359 1 96.19 517 THR B C 1
ATOM 8961 O O . THR B 1 517 ? 12.852 28.5 -6.5 1 96.19 517 THR B O 1
ATOM 8964 N N . ALA B 1 518 ? 12.117 26.391 -7.258 1 85.69 518 ALA B N 1
ATOM 8965 C CA . ALA B 1 518 ? 12.664 26.719 -8.57 1 85.69 518 ALA B CA 1
ATOM 8966 C C . ALA B 1 518 ? 11.969 27.938 -9.164 1 85.69 518 ALA B C 1
ATOM 8968 O O . ALA B 1 518 ? 10.766 28.125 -8.992 1 85.69 518 ALA B O 1
ATOM 8969 N N . ASN B 1 519 ? 12.547 28.875 -9.609 1 88.31 519 ASN B N 1
ATOM 8970 C CA . ASN B 1 519 ? 12.078 30.062 -10.32 1 88.31 519 ASN B CA 1
ATOM 8971 C C . ASN B 1 519 ? 11.672 31.172 -9.367 1 88.31 519 ASN B C 1
ATOM 8973 O O . ASN B 1 519 ? 11.07 32.156 -9.773 1 88.31 519 ASN B O 1
ATOM 8977 N N . LEU B 1 520 ? 11.805 30.953 -8.078 1 97.25 520 LEU B N 1
ATOM 8978 C CA . LEU B 1 520 ? 11.547 32 -7.109 1 97.25 520 LEU B CA 1
ATOM 8979 C C . LEU B 1 520 ? 12.734 32.969 -7.023 1 97.25 520 LEU B C 1
ATOM 8981 O O . LEU B 1 520 ? 13.883 32.562 -7.164 1 97.25 520 LEU B O 1
ATOM 8985 N N . THR B 1 521 ? 12.461 34.219 -6.797 1 97.75 521 THR B N 1
ATOM 8986 C CA . THR B 1 521 ? 13.523 35.125 -6.418 1 97.75 521 THR B CA 1
ATOM 8987 C C . THR B 1 521 ? 14.047 34.812 -5.023 1 97.75 521 THR B C 1
ATOM 8989 O O . THR B 1 521 ? 13.422 34.062 -4.277 1 97.75 521 THR B O 1
ATOM 8992 N N . SER B 1 522 ? 15.18 35.375 -4.695 1 96.88 522 SER B N 1
ATOM 8993 C CA . SER B 1 522 ? 15.766 35.188 -3.375 1 96.88 522 SER B CA 1
ATOM 8994 C C . SER B 1 522 ? 14.82 35.656 -2.273 1 96.88 522 SER B C 1
ATOM 8996 O O . SER B 1 522 ? 14.734 35.031 -1.214 1 96.88 522 SER B O 1
ATOM 8998 N N . ASP B 1 523 ? 14.148 36.719 -2.527 1 97.88 523 ASP B N 1
ATOM 8999 C CA . ASP B 1 523 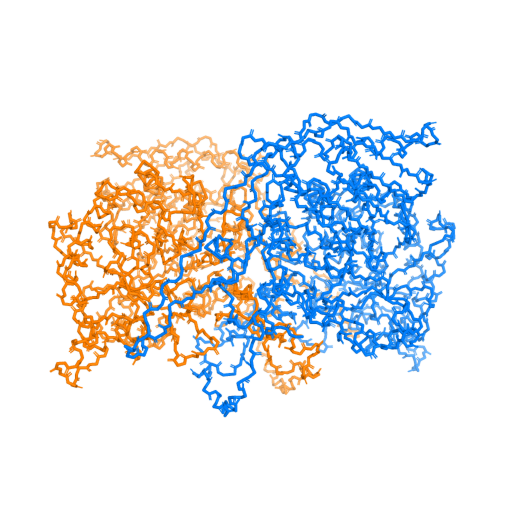? 13.219 37.25 -1.538 1 97.88 523 ASP B CA 1
ATOM 9000 C C . ASP B 1 523 ? 12.008 36.344 -1.374 1 97.88 523 ASP B C 1
ATOM 9002 O O . ASP B 1 523 ? 11.539 36.094 -0.256 1 97.88 523 ASP B O 1
ATOM 9006 N N . GLN B 1 524 ? 11.492 35.812 -2.461 1 98.44 524 GLN B N 1
ATOM 9007 C CA . GLN B 1 524 ? 10.375 34.906 -2.414 1 98.44 524 GLN B CA 1
ATOM 9008 C C . GLN B 1 524 ? 10.75 33.625 -1.679 1 98.44 524 GLN B C 1
ATOM 9010 O O . GLN B 1 524 ? 9.961 33.094 -0.902 1 98.44 524 GLN B O 1
ATOM 9015 N N . ALA B 1 525 ? 11.898 33.156 -1.968 1 98.19 525 ALA B N 1
ATOM 9016 C CA . ALA B 1 525 ? 12.367 31.891 -1.385 1 98.19 525 ALA B CA 1
ATOM 9017 C C . ALA B 1 525 ? 12.398 31.969 0.139 1 98.19 525 ALA B C 1
ATOM 9019 O O . ALA B 1 525 ? 12.195 30.969 0.825 1 98.19 525 ALA B O 1
ATOM 9020 N N . LYS B 1 526 ? 12.609 33.156 0.651 1 97.81 526 LYS B N 1
ATOM 9021 C CA . LYS B 1 526 ? 12.648 33.344 2.098 1 97.81 526 LYS B CA 1
ATOM 9022 C C . LYS B 1 526 ? 11.281 33.094 2.725 1 97.81 526 LYS B C 1
ATOM 9024 O O . LYS B 1 526 ? 11.18 32.844 3.928 1 97.81 526 LYS B O 1
ATOM 9029 N N . HIS B 1 527 ? 10.203 33.125 1.894 1 98.62 527 HIS B N 1
ATOM 9030 C CA . HIS B 1 527 ? 8.844 32.906 2.381 1 98.62 527 HIS B CA 1
ATOM 9031 C C . HIS B 1 527 ? 8.508 31.438 2.471 1 98.62 527 HIS B C 1
ATOM 9033 O O . HIS B 1 527 ? 7.484 31.062 3.047 1 98.62 527 HIS B O 1
ATOM 9039 N N . ILE B 1 528 ? 9.375 30.609 1.942 1 98.81 528 ILE B N 1
ATOM 9040 C CA . ILE B 1 528 ? 9.18 29.172 2.117 1 98.81 528 ILE B CA 1
ATOM 9041 C C . ILE B 1 528 ? 9.711 28.75 3.484 1 98.81 528 ILE B C 1
ATOM 9043 O O . ILE B 1 528 ? 10.922 28.781 3.729 1 98.81 528 ILE B O 1
ATOM 9047 N N . ILE B 1 529 ? 8.875 28.266 4.316 1 98.56 529 ILE B N 1
ATOM 9048 C CA . ILE B 1 529 ? 9.344 27.984 5.664 1 98.56 529 ILE B CA 1
ATOM 9049 C C . ILE B 1 529 ? 9.539 26.484 5.84 1 98.56 529 ILE B C 1
ATOM 9051 O O . ILE B 1 529 ? 10.07 26.031 6.863 1 98.56 529 ILE B O 1
ATOM 9055 N N . GLY B 1 530 ? 9.094 25.672 4.852 1 98.69 530 GLY B N 1
ATOM 9056 C CA . GLY B 1 530 ? 9.328 24.234 4.879 1 98.69 530 GLY B CA 1
ATOM 9057 C C . GLY B 1 530 ? 8.297 23.453 4.09 1 98.69 530 GLY B C 1
ATOM 9058 O O . GLY B 1 530 ? 7.68 23.984 3.162 1 98.69 530 GLY B O 1
ATOM 9059 N N . ALA B 1 531 ? 8.195 22.141 4.371 1 98.88 531 ALA B N 1
ATOM 9060 C CA . ALA B 1 531 ? 7.305 21.25 3.633 1 98.88 531 ALA B CA 1
ATOM 9061 C C . ALA B 1 531 ? 6.77 20.141 4.531 1 98.88 531 ALA B C 1
ATOM 9063 O O . ALA B 1 531 ? 7.395 19.797 5.535 1 98.88 531 ALA B O 1
ATOM 9064 N N . ALA B 1 532 ? 5.625 19.672 4.191 1 98.81 532 ALA B N 1
ATOM 9065 C CA . ALA B 1 532 ? 5.004 18.516 4.844 1 98.81 532 ALA B CA 1
ATOM 9066 C C . ALA B 1 532 ? 4.34 17.594 3.822 1 98.81 532 ALA B C 1
ATOM 9068 O O . ALA B 1 532 ? 3.738 18.062 2.854 1 98.81 532 ALA B O 1
ATOM 9069 N N . ALA B 1 533 ? 4.465 16.312 4.031 1 98.88 533 ALA B N 1
ATOM 9070 C CA . ALA B 1 533 ? 3.812 15.328 3.172 1 98.88 533 ALA B CA 1
ATOM 9071 C C . ALA B 1 533 ? 2.49 14.859 3.771 1 98.88 533 ALA B C 1
ATOM 9073 O O . ALA B 1 533 ? 2.475 14.156 4.781 1 98.88 533 ALA B O 1
ATOM 9074 N N . PRO B 1 534 ? 1.372 15.227 3.115 1 98.88 534 PRO B N 1
ATOM 9075 C CA . PRO B 1 534 ? 0.076 14.781 3.637 1 98.88 534 PRO B CA 1
ATOM 9076 C C . PRO B 1 534 ? -0.207 13.312 3.35 1 98.88 534 PRO B C 1
ATOM 9078 O O . PRO B 1 534 ? 0.114 12.82 2.266 1 98.88 534 PRO B O 1
ATOM 9081 N N . LEU B 1 535 ? -0.72 12.609 4.344 1 98.88 535 LEU B N 1
ATOM 9082 C CA . LEU B 1 535 ? -1.32 11.297 4.168 1 98.88 535 LEU B CA 1
ATOM 9083 C C . LEU B 1 535 ? -2.797 11.312 4.555 1 98.88 535 LEU B C 1
ATOM 9085 O O . LEU B 1 535 ? -3.139 11.141 5.727 1 98.88 535 LEU B O 1
ATOM 9089 N N . TRP B 1 536 ? -3.613 11.547 3.57 1 98.75 536 TRP B N 1
ATOM 9090 C CA . TRP B 1 536 ? -5.055 11.461 3.773 1 98.75 536 TRP B CA 1
ATOM 9091 C C . TRP B 1 536 ? -5.492 10.016 3.975 1 98.75 536 TRP B C 1
ATOM 9093 O O . TRP B 1 536 ? -4.863 9.094 3.449 1 98.75 536 TRP B O 1
ATOM 9103 N N . SER B 1 537 ? -6.586 9.742 4.703 1 98.62 537 SER B N 1
ATOM 9104 C CA . SER B 1 537 ? -6.797 8.398 5.227 1 98.62 537 SER B CA 1
ATOM 9105 C C . SER B 1 537 ? -8.07 7.781 4.664 1 98.62 537 SER B C 1
ATOM 9107 O O . SER B 1 537 ? -8.695 6.934 5.312 1 98.62 537 SER B O 1
ATOM 9109 N N . GLU B 1 538 ? -8.531 8.211 3.461 1 98.38 538 GLU B N 1
ATOM 9110 C CA . GLU B 1 538 ? -9.688 7.547 2.869 1 98.38 538 GLU B CA 1
ATOM 9111 C C . GLU B 1 538 ? -9.5 6.035 2.838 1 98.38 538 GLU B C 1
ATOM 9113 O O . GLU B 1 538 ? -10.461 5.277 3.025 1 98.38 538 GLU B O 1
ATOM 9118 N N . GLN B 1 539 ? -8.25 5.641 2.613 1 98.56 539 GLN B N 1
ATOM 9119 C CA . GLN B 1 539 ? -7.914 4.223 2.543 1 98.56 539 GLN B CA 1
ATOM 9120 C C . GLN B 1 539 ? -6.715 3.9 3.434 1 98.56 539 GLN B C 1
ATOM 9122 O O . GLN B 1 539 ? -5.848 3.115 3.053 1 98.56 539 GLN B O 1
ATOM 9127 N N . VAL B 1 540 ? -6.66 4.586 4.609 1 98.81 540 VAL B N 1
ATOM 9128 C CA . VAL B 1 540 ? -5.539 4.402 5.527 1 98.81 540 VAL B CA 1
ATOM 9129 C C . VAL B 1 540 ? -6.059 4.273 6.957 1 98.81 540 VAL B C 1
ATOM 9131 O O . VAL B 1 540 ? -6.844 5.105 7.414 1 98.81 540 VAL B O 1
ATOM 9134 N N . ASP B 1 541 ? -5.715 3.234 7.605 1 98.62 541 ASP B N 1
ATOM 9135 C CA . ASP B 1 541 ? -5.918 3.062 9.039 1 98.62 541 ASP B CA 1
ATOM 9136 C C . ASP B 1 541 ? -4.695 2.43 9.695 1 98.62 541 ASP B C 1
ATOM 9138 O O . ASP B 1 541 ? -3.582 2.521 9.172 1 98.62 541 ASP B O 1
ATOM 9142 N N . ASP B 1 542 ? -4.855 1.868 10.836 1 98.38 542 ASP B N 1
ATOM 9143 C CA . ASP B 1 542 ? -3.738 1.312 11.594 1 98.38 542 ASP B CA 1
ATOM 9144 C C . ASP B 1 542 ? -3.01 0.239 10.781 1 98.38 542 ASP B C 1
ATOM 9146 O O . ASP B 1 542 ? -1.799 0.062 10.93 1 98.38 542 ASP B O 1
ATOM 9150 N N . ALA B 1 543 ? -3.682 -0.42 9.922 1 98.06 543 ALA B N 1
ATOM 9151 C CA . ALA B 1 543 ? -3.123 -1.56 9.203 1 98.06 543 ALA B CA 1
ATOM 9152 C C . ALA B 1 543 ? -2.078 -1.106 8.188 1 98.06 543 ALA B C 1
ATOM 9154 O O . ALA B 1 543 ? -1.162 -1.861 7.852 1 98.06 543 ALA B O 1
ATOM 9155 N N . VAL B 1 544 ? -2.174 0.194 7.715 1 98.69 544 VAL B N 1
ATOM 9156 C CA . VAL B 1 544 ? -1.342 0.461 6.547 1 98.69 544 VAL B CA 1
ATOM 9157 C C . VAL B 1 544 ? -0.651 1.814 6.703 1 98.69 544 VAL B C 1
ATOM 9159 O O . VAL B 1 544 ? 0.194 2.184 5.883 1 98.69 544 VAL B O 1
ATOM 9162 N N . ILE B 1 545 ? -0.886 2.602 7.695 1 98.88 545 ILE B N 1
ATOM 9163 C CA . ILE B 1 545 ? -0.397 3.973 7.773 1 98.88 545 ILE B CA 1
ATOM 9164 C C . ILE B 1 545 ? 1.128 3.982 7.707 1 98.88 545 ILE B C 1
ATOM 9166 O O . ILE B 1 545 ? 1.72 4.797 6.992 1 98.88 545 ILE B O 1
ATOM 9170 N N . SER B 1 546 ? 1.782 3.104 8.422 1 98.88 546 SER B N 1
ATOM 9171 C CA . SER B 1 546 ? 3.24 3.123 8.477 1 98.88 546 SER B CA 1
ATOM 9172 C C . SER B 1 546 ? 3.85 2.801 7.117 1 98.88 546 SER B C 1
ATOM 9174 O O . SER B 1 546 ? 4.805 3.453 6.688 1 98.88 546 SER B O 1
ATOM 9176 N N . SER B 1 547 ? 3.254 1.83 6.395 1 98.62 547 SER B N 1
ATOM 9177 C CA . SER B 1 547 ? 3.801 1.423 5.105 1 98.62 547 SER B CA 1
ATOM 9178 C C . SER B 1 547 ? 3.518 2.467 4.027 1 98.62 547 SER B C 1
ATOM 9180 O O . SER B 1 547 ? 4.227 2.539 3.023 1 98.62 547 SER B O 1
ATOM 9182 N N . LYS B 1 548 ? 2.457 3.256 4.227 1 98.69 548 LYS B N 1
ATOM 9183 C CA . LYS B 1 548 ? 2.154 4.336 3.293 1 98.69 548 LYS B CA 1
ATOM 9184 C C . LYS B 1 548 ? 3.068 5.539 3.527 1 98.69 548 LYS B C 1
ATOM 9186 O O . LYS B 1 548 ? 3.395 6.27 2.59 1 98.69 548 LYS B O 1
ATOM 9191 N N . MET B 1 549 ? 3.547 5.66 4.703 1 98.75 549 MET B N 1
ATOM 9192 C CA . MET B 1 549 ? 4.332 6.832 5.082 1 98.75 549 MET B CA 1
ATOM 9193 C C . MET B 1 549 ? 5.82 6.594 4.836 1 98.75 549 MET B C 1
ATOM 9195 O O . MET B 1 549 ? 6.5 7.441 4.254 1 98.75 549 MET B O 1
ATOM 9199 N N . TRP B 1 550 ? 6.305 5.445 5.254 1 98.81 550 TRP B N 1
ATOM 9200 C CA . TRP B 1 550 ? 7.742 5.199 5.273 1 98.81 550 TRP B CA 1
ATOM 9201 C C . TRP B 1 550 ? 8.117 4.098 4.285 1 98.81 550 TRP B C 1
ATOM 9203 O O . TRP B 1 550 ? 7.344 3.166 4.062 1 98.81 550 TRP B O 1
ATOM 9213 N N . PRO B 1 551 ? 9.281 4.324 3.66 1 98.75 551 PRO B N 1
ATOM 9214 C CA . PRO B 1 551 ? 10.289 5.344 3.938 1 98.75 551 PRO B CA 1
ATOM 9215 C C . PRO B 1 551 ? 10.172 6.562 3.021 1 98.75 551 PRO B C 1
ATOM 9217 O O . PRO B 1 551 ? 11.086 7.383 2.955 1 98.75 551 PRO B O 1
ATOM 9220 N N . ARG B 1 552 ? 9.055 6.719 2.268 1 98.81 552 ARG B N 1
ATOM 9221 C CA . ARG B 1 552 ? 8.914 7.801 1.297 1 98.81 552 ARG B CA 1
ATOM 9222 C C . ARG B 1 552 ? 9.062 9.164 1.968 1 98.81 552 ARG B C 1
ATOM 9224 O O . ARG B 1 552 ? 9.672 10.078 1.405 1 98.81 552 ARG B O 1
ATOM 9231 N N . ALA B 1 553 ? 8.602 9.242 3.188 1 98.88 553 ALA B N 1
ATOM 9232 C CA . ALA B 1 553 ? 8.703 10.5 3.92 1 98.88 553 ALA B CA 1
ATOM 9233 C C . ALA B 1 553 ? 10.156 10.828 4.254 1 98.88 553 ALA B C 1
ATOM 9235 O O . ALA B 1 553 ? 10.508 11.992 4.445 1 98.88 553 ALA B O 1
ATOM 9236 N N . ALA B 1 554 ? 10.992 9.852 4.336 1 98.88 554 ALA B N 1
ATOM 9237 C CA . ALA B 1 554 ? 12.406 10.086 4.613 1 98.88 554 ALA B CA 1
ATOM 9238 C C . ALA B 1 554 ? 13.094 10.773 3.438 1 98.88 554 ALA B C 1
ATOM 9240 O O . ALA B 1 554 ? 14.07 11.492 3.621 1 98.88 554 ALA B O 1
ATOM 9241 N N . ALA B 1 555 ? 12.602 10.562 2.221 1 98.94 555 ALA B N 1
ATOM 9242 C CA . ALA B 1 555 ? 13.102 11.312 1.074 1 98.94 555 ALA B CA 1
ATOM 9243 C C . ALA B 1 555 ? 12.828 12.805 1.239 1 98.94 555 ALA B C 1
ATOM 9245 O O . ALA B 1 555 ? 13.695 13.641 0.965 1 98.94 555 ALA B O 1
ATOM 9246 N N . LEU B 1 556 ? 11.648 13.094 1.707 1 98.94 556 LEU B N 1
ATOM 9247 C CA . LEU B 1 556 ? 11.328 14.484 2.008 1 98.94 556 LEU B CA 1
ATOM 9248 C C . LEU B 1 556 ? 12.227 15.023 3.115 1 98.94 556 LEU B C 1
ATOM 9250 O O . LEU B 1 556 ? 12.656 16.188 3.064 1 98.94 556 LEU B O 1
ATOM 9254 N N . ALA B 1 557 ? 12.469 14.195 4.105 1 98.94 557 ALA B N 1
ATOM 9255 C CA . ALA B 1 557 ? 13.305 14.594 5.234 1 98.94 557 ALA B CA 1
ATOM 9256 C C . ALA B 1 557 ? 14.648 15.141 4.758 1 98.94 557 ALA B C 1
ATOM 9258 O O . ALA B 1 557 ? 15.07 16.219 5.172 1 98.94 557 ALA B O 1
ATOM 9259 N N . GLU B 1 558 ? 15.297 14.422 3.906 1 98.88 558 GLU B N 1
ATOM 9260 C CA . GLU B 1 558 ? 16.594 14.883 3.42 1 98.88 558 GLU B CA 1
ATOM 9261 C C . GLU B 1 558 ? 16.438 16.109 2.518 1 98.88 558 GLU B C 1
ATOM 9263 O O . GLU B 1 558 ? 17.25 17.031 2.57 1 98.88 558 GLU B O 1
ATOM 9268 N N . LEU B 1 559 ? 15.391 16.078 1.686 1 98.81 559 LEU B N 1
ATOM 9269 C CA . LEU B 1 559 ? 15.141 17.219 0.794 1 98.81 559 LEU B CA 1
ATOM 9270 C C . LEU B 1 559 ? 15.078 18.516 1.578 1 98.81 559 LEU B C 1
ATOM 9272 O O . LEU B 1 559 ? 15.617 19.531 1.144 1 98.81 559 LEU B O 1
ATOM 9276 N N . VAL B 1 560 ? 14.484 18.469 2.766 1 98.81 560 VAL B N 1
ATOM 9277 C CA . VAL B 1 560 ? 14.242 19.703 3.514 1 98.81 560 VAL B CA 1
ATOM 9278 C C . VAL B 1 560 ? 15.32 19.875 4.578 1 98.81 560 VAL B C 1
ATOM 9280 O O . VAL B 1 560 ? 15.336 20.891 5.289 1 98.81 560 VAL B O 1
ATOM 9283 N N . TRP B 1 561 ? 16.203 18.953 4.793 1 98.69 561 TRP B N 1
ATOM 9284 C CA . TRP B 1 561 ? 17.297 19.062 5.742 1 98.69 561 TRP B CA 1
ATOM 9285 C C . TRP B 1 561 ? 18.562 19.578 5.051 1 98.69 561 TRP B C 1
ATOM 9287 O O . TRP B 1 561 ? 19.125 20.594 5.438 1 98.69 561 TRP B O 1
ATOM 9297 N N . SER B 1 562 ? 19.031 18.891 3.984 1 98.31 562 SER B N 1
ATOM 9298 C CA . SER B 1 562 ? 20.281 19.234 3.344 1 98.31 562 SER B CA 1
ATOM 9299 C C . SER B 1 562 ? 20.125 19.391 1.837 1 98.31 562 SER B C 1
ATOM 9301 O O . SER B 1 562 ? 21.078 19.688 1.127 1 98.31 562 SER B O 1
ATOM 9303 N N . GLY B 1 563 ? 18.922 19.219 1.312 1 97.88 563 GLY B N 1
ATOM 9304 C CA . GLY B 1 563 ? 18.656 19.453 -0.095 1 97.88 563 GLY B CA 1
ATOM 9305 C C . GLY B 1 563 ? 18.828 18.219 -0.957 1 97.88 563 GLY B C 1
ATOM 9306 O O . GLY B 1 563 ? 19.078 17.125 -0.442 1 97.88 563 GLY B O 1
ATOM 9307 N N . ASN B 1 564 ? 18.609 18.359 -2.297 1 98.25 564 ASN B N 1
ATOM 9308 C CA . ASN B 1 564 ? 18.656 17.234 -3.209 1 98.25 564 ASN B CA 1
ATOM 9309 C C . ASN B 1 564 ? 19.719 17.422 -4.285 1 98.25 564 ASN B C 1
ATOM 9311 O O . ASN B 1 564 ? 19.75 16.672 -5.27 1 98.25 564 ASN B O 1
ATOM 9315 N N . LYS B 1 565 ? 20.547 18.391 -4.105 1 97.06 565 LYS B N 1
ATOM 9316 C CA . LYS B 1 565 ? 21.594 18.656 -5.078 1 97.06 565 LYS B CA 1
ATOM 9317 C C . LYS B 1 565 ? 22.969 18.688 -4.41 1 97.06 565 LYS B C 1
ATOM 9319 O O . LYS B 1 565 ? 23.094 19.094 -3.254 1 97.06 565 LYS B O 1
ATOM 9324 N N . ASP B 1 566 ? 23.922 18.188 -5.074 1 95 566 ASP B N 1
ATOM 9325 C CA . ASP B 1 566 ? 25.312 18.344 -4.645 1 95 566 ASP B CA 1
ATOM 9326 C C . ASP B 1 566 ? 25.766 19.812 -4.762 1 95 566 ASP B C 1
ATOM 9328 O O . ASP B 1 566 ? 25.703 20.391 -5.844 1 95 566 ASP B O 1
ATOM 9332 N N . PRO B 1 567 ? 26.219 20.375 -3.729 1 91.94 567 PRO B N 1
ATOM 9333 C CA . PRO B 1 567 ? 26.562 21.797 -3.766 1 91.94 567 PRO B CA 1
ATOM 9334 C C . PRO B 1 567 ? 27.75 22.094 -4.672 1 91.94 567 PRO B C 1
ATOM 9336 O O . PRO B 1 567 ? 27.891 23.219 -5.152 1 91.94 567 PRO B O 1
ATOM 9339 N N . LYS B 1 568 ? 28.547 21.141 -4.898 1 91.75 568 LYS B N 1
ATOM 9340 C CA . LYS B 1 568 ? 29.734 21.359 -5.727 1 91.75 568 LYS B CA 1
ATOM 9341 C C . LYS B 1 568 ? 29.391 21.25 -7.211 1 91.75 568 LYS B C 1
ATOM 9343 O O . LYS B 1 568 ? 29.828 22.062 -8.023 1 91.75 568 LYS B O 1
ATOM 9348 N N . THR B 1 569 ? 28.578 20.25 -7.598 1 93.5 569 THR B N 1
ATOM 9349 C CA . THR B 1 569 ? 28.344 19.953 -9.008 1 93.5 569 THR B CA 1
ATOM 9350 C C . THR B 1 569 ? 26.984 20.5 -9.461 1 93.5 569 THR B C 1
ATOM 9352 O O . THR B 1 569 ? 26.75 20.656 -10.664 1 93.5 569 THR B O 1
ATOM 9355 N N . GLY B 1 570 ? 26.125 20.719 -8.523 1 93.06 570 GLY B N 1
ATOM 9356 C CA . GLY B 1 570 ? 24.781 21.141 -8.867 1 93.06 570 GLY B CA 1
ATOM 9357 C C . GLY B 1 570 ? 23.891 20.016 -9.352 1 93.06 570 GLY B C 1
ATOM 9358 O O . GLY B 1 570 ? 22.719 20.219 -9.641 1 93.06 570 GLY B O 1
ATOM 9359 N N . LEU B 1 571 ? 24.375 18.797 -9.391 1 94.69 571 LEU B N 1
ATOM 9360 C CA . LEU B 1 571 ? 23.625 17.641 -9.859 1 94.69 571 LEU B CA 1
ATOM 9361 C C . LEU B 1 571 ? 22.719 17.094 -8.75 1 94.69 571 LEU B C 1
ATOM 9363 O O . LEU B 1 571 ? 23.062 17.172 -7.57 1 94.69 571 LEU B O 1
ATOM 9367 N N . LYS B 1 572 ? 21.562 16.531 -9.188 1 96.94 572 LYS B N 1
ATOM 9368 C CA . LYS B 1 572 ? 20.688 15.859 -8.219 1 96.94 572 LYS B CA 1
ATOM 9369 C C . LYS B 1 572 ? 21.422 14.711 -7.527 1 96.94 572 LYS B C 1
ATOM 9371 O O . LYS B 1 572 ? 22.203 13.992 -8.156 1 96.94 572 LYS B O 1
ATOM 9376 N N . ARG B 1 573 ? 21.094 14.508 -6.266 1 96.62 573 ARG B N 1
ATOM 9377 C CA . ARG B 1 573 ? 21.734 13.484 -5.453 1 96.62 573 ARG B CA 1
ATOM 9378 C C . ARG B 1 573 ? 20.859 12.234 -5.359 1 96.62 573 ARG B C 1
ATOM 9380 O O . ARG B 1 573 ? 21.016 11.422 -4.449 1 96.62 573 ARG B O 1
ATOM 9387 N N . THR B 1 574 ? 19.875 12.094 -6.27 1 97.81 574 THR B N 1
ATOM 9388 C CA . THR B 1 574 ? 18.922 11 -6.188 1 97.81 574 THR B CA 1
ATOM 9389 C C . THR B 1 574 ? 19.641 9.648 -6.25 1 97.81 574 THR B C 1
ATOM 9391 O O . THR B 1 574 ? 19.328 8.742 -5.473 1 97.81 574 THR B O 1
ATOM 9394 N N . THR B 1 575 ? 20.578 9.469 -7.152 1 97.06 575 THR B N 1
ATOM 9395 C CA . THR B 1 575 ? 21.344 8.234 -7.273 1 97.06 575 THR B CA 1
ATOM 9396 C C . THR B 1 575 ? 22.156 7.965 -6 1 97.06 575 THR B C 1
ATOM 9398 O O . THR B 1 575 ? 22.203 6.836 -5.516 1 97.06 575 THR B O 1
ATOM 9401 N N . TYR B 1 576 ? 22.688 9.039 -5.422 1 94.81 576 TYR B N 1
ATOM 9402 C CA . TYR B 1 576 ? 23.469 8.953 -4.188 1 94.81 576 TYR B CA 1
ATOM 9403 C C . TYR B 1 576 ? 22.578 8.547 -3.016 1 94.81 576 TYR B C 1
ATOM 9405 O O . TYR B 1 576 ? 23.016 7.832 -2.115 1 94.81 576 TYR B O 1
ATOM 9413 N N . LEU B 1 577 ? 21.359 8.93 -3.027 1 98.06 577 LEU B N 1
ATOM 9414 C CA . LEU B 1 577 ? 20.406 8.648 -1.95 1 98.06 577 LEU B CA 1
ATOM 9415 C C . LEU B 1 577 ? 19.984 7.184 -1.972 1 98.06 577 LEU B C 1
ATOM 9417 O O . LEU B 1 577 ? 19.531 6.652 -0.959 1 98.06 577 LEU B O 1
ATOM 9421 N N . THR B 1 578 ? 20.172 6.445 -3.049 1 98.19 578 THR B N 1
ATOM 9422 C CA . THR B 1 578 ? 19.562 5.148 -3.297 1 98.19 578 THR B CA 1
ATOM 9423 C C . THR B 1 578 ? 19.906 4.16 -2.186 1 98.19 578 THR B C 1
ATOM 9425 O O . THR B 1 578 ? 19.031 3.717 -1.443 1 98.19 578 THR B O 1
ATOM 9428 N N . GLN B 1 579 ? 21.172 3.889 -1.979 1 98.12 579 GLN B N 1
ATOM 9429 C CA . GLN B 1 579 ? 21.562 2.887 -0.991 1 98.12 579 GLN B CA 1
ATOM 9430 C C . GLN B 1 579 ? 21.25 3.355 0.425 1 98.12 579 GLN B C 1
ATOM 9432 O O . GLN B 1 579 ? 20.922 2.545 1.294 1 98.12 579 GLN B O 1
ATOM 9437 N N . ARG B 1 580 ? 21.281 4.707 0.631 1 98.44 580 ARG B N 1
ATOM 9438 C CA . ARG B 1 580 ? 21.031 5.242 1.963 1 98.44 580 ARG B CA 1
ATOM 9439 C C . ARG B 1 580 ? 19.562 5.055 2.355 1 98.44 580 ARG B C 1
ATOM 9441 O O . ARG B 1 580 ? 19.266 4.645 3.479 1 98.44 580 ARG B O 1
ATOM 9448 N N . ILE B 1 581 ? 18.656 5.289 1.425 1 98.88 581 ILE B N 1
ATOM 9449 C CA . ILE B 1 581 ? 17.25 5.172 1.783 1 98.88 581 ILE B CA 1
ATOM 9450 C C . ILE B 1 581 ? 16.859 3.701 1.853 1 98.88 581 ILE B C 1
ATOM 9452 O O . ILE B 1 581 ? 16.016 3.314 2.664 1 98.88 581 ILE B O 1
ATOM 9456 N N . LEU B 1 582 ? 17.453 2.855 1.027 1 98.75 582 LEU B N 1
ATOM 9457 C CA . LEU B 1 582 ? 17.203 1.422 1.122 1 98.75 582 LEU B CA 1
ATOM 9458 C C . LEU B 1 582 ? 17.641 0.878 2.475 1 98.75 582 LEU B C 1
ATOM 9460 O O . LEU B 1 582 ? 16.922 0.111 3.111 1 98.75 582 LEU B O 1
ATOM 9464 N N . ASN B 1 583 ? 18.844 1.296 2.92 1 98.62 583 ASN B N 1
ATOM 9465 C CA . ASN B 1 583 ? 19.328 0.908 4.242 1 98.62 583 ASN B CA 1
ATOM 9466 C C . ASN B 1 583 ? 18.438 1.486 5.348 1 98.62 583 ASN B C 1
ATOM 9468 O O . ASN B 1 583 ? 18.172 0.815 6.344 1 98.62 583 ASN B O 1
ATOM 9472 N N . PHE B 1 584 ? 18.062 2.732 5.152 1 98.81 584 PHE B N 1
ATOM 9473 C CA . PHE B 1 584 ? 17.25 3.414 6.145 1 98.81 584 PHE B CA 1
ATOM 9474 C C . PHE B 1 584 ? 15.906 2.711 6.312 1 98.81 584 PHE B C 1
ATOM 9476 O O . PHE B 1 584 ? 15.383 2.613 7.426 1 98.81 584 PHE B O 1
ATOM 9483 N N . ARG B 1 585 ? 15.289 2.205 5.23 1 98.88 585 ARG B N 1
ATOM 9484 C CA . ARG B 1 585 ? 14.047 1.451 5.316 1 98.88 585 ARG B CA 1
ATOM 9485 C C . ARG B 1 585 ? 14.203 0.243 6.234 1 98.88 585 ARG B C 1
ATOM 9487 O O . ARG B 1 585 ? 13.352 -0.006 7.094 1 98.88 585 ARG B O 1
ATOM 9494 N N . GLU B 1 586 ? 15.25 -0.521 6.043 1 98.5 586 GLU B N 1
ATOM 9495 C CA . GLU B 1 586 ? 15.508 -1.671 6.906 1 98.5 586 GLU B CA 1
ATOM 9496 C C . GLU B 1 586 ? 15.727 -1.236 8.352 1 98.5 586 GLU B C 1
ATOM 9498 O O . GLU B 1 586 ? 15.312 -1.928 9.281 1 98.5 586 GLU B O 1
ATOM 9503 N N . TYR B 1 587 ? 16.391 -0.109 8.523 1 98.62 587 TYR B N 1
ATOM 9504 C CA . TYR B 1 587 ? 16.641 0.445 9.844 1 98.62 587 TYR B CA 1
ATOM 9505 C C . TYR B 1 587 ? 15.352 0.83 10.547 1 98.62 587 TYR B C 1
ATOM 9507 O O . TYR B 1 587 ? 15.195 0.609 11.75 1 98.62 587 TYR B O 1
ATOM 9515 N N . LEU B 1 588 ? 14.406 1.431 9.805 1 98.81 588 LEU B N 1
ATOM 9516 C CA . LEU B 1 588 ? 13.094 1.754 10.336 1 98.81 588 LEU B CA 1
ATOM 9517 C C . LEU B 1 588 ? 12.383 0.498 10.836 1 98.81 588 LEU B C 1
ATOM 9519 O O . LEU B 1 588 ? 11.844 0.477 11.945 1 98.81 588 LEU B O 1
ATOM 9523 N N . VAL B 1 589 ? 12.398 -0.52 10 1 98.56 589 VAL B N 1
ATOM 9524 C CA . VAL B 1 589 ? 11.734 -1.767 10.359 1 98.56 589 VAL B CA 1
ATOM 9525 C C . VAL B 1 589 ? 12.367 -2.346 11.617 1 98.56 589 VAL B C 1
ATOM 9527 O O . VAL B 1 589 ? 11.664 -2.805 12.523 1 98.56 589 VAL B O 1
ATOM 9530 N N . ALA B 1 590 ? 13.688 -2.303 11.703 1 98 590 ALA B N 1
ATOM 9531 C CA . ALA B 1 590 ? 14.398 -2.822 12.859 1 98 590 ALA B CA 1
ATOM 9532 C C . ALA B 1 590 ? 14.039 -2.045 14.125 1 98 590 ALA B C 1
ATOM 9534 O O . ALA B 1 590 ? 14.102 -2.582 15.234 1 98 590 ALA B O 1
ATOM 9535 N N . ASN B 1 591 ? 13.695 -0.766 13.906 1 98.19 591 ASN B N 1
ATOM 9536 C CA . ASN B 1 591 ? 13.305 0.077 15.031 1 98.19 591 ASN B CA 1
ATOM 9537 C C . ASN B 1 591 ? 11.805 0.012 15.289 1 98.19 591 ASN B C 1
ATOM 9539 O O . ASN B 1 591 ? 11.266 0.827 16.031 1 98.19 591 ASN B O 1
ATOM 9543 N N . GLY B 1 592 ? 11.078 -0.859 14.641 1 97.56 592 GLY B N 1
ATOM 9544 C CA . GLY B 1 592 ? 9.688 -1.127 14.969 1 97.56 592 GLY B CA 1
ATOM 9545 C C . GLY B 1 592 ? 8.711 -0.348 14.102 1 97.56 592 GLY B C 1
ATOM 9546 O O . GLY B 1 592 ? 7.512 -0.312 14.391 1 97.56 592 GLY B O 1
ATOM 9547 N N . ILE B 1 593 ? 9.133 0.279 13.094 1 98.56 593 ILE B N 1
ATOM 9548 C CA . ILE B 1 593 ? 8.273 1.023 12.18 1 98.56 593 ILE B CA 1
ATOM 9549 C C . ILE B 1 593 ? 7.973 0.179 10.945 1 98.56 593 ILE B C 1
ATOM 9551 O O . ILE B 1 593 ? 8.891 -0.333 10.297 1 98.56 593 ILE B O 1
ATOM 9555 N N . GLY B 1 594 ? 6.684 0.021 10.562 1 98.25 594 GLY B N 1
ATOM 9556 C CA . GLY B 1 594 ? 6.25 -0.866 9.492 1 98.25 594 GLY B CA 1
ATOM 9557 C C . GLY B 1 594 ? 6.414 -0.259 8.109 1 98.25 594 GLY B C 1
ATOM 9558 O O . GLY B 1 594 ? 5.434 -0.086 7.383 1 98.25 594 GLY B O 1
ATOM 9559 N N . ALA B 1 595 ? 7.699 0.032 7.723 1 98.81 595 ALA B N 1
ATOM 9560 C CA . ALA B 1 595 ? 8.008 0.669 6.445 1 98.81 595 ALA B CA 1
ATOM 9561 C C . ALA B 1 595 ? 7.906 -0.331 5.297 1 98.81 595 ALA B C 1
ATOM 9563 O O . ALA B 1 595 ? 8.242 -1.507 5.461 1 98.81 595 ALA B O 1
ATOM 9564 N N . ALA B 1 596 ? 7.449 0.125 4.145 1 98.69 596 ALA B N 1
ATOM 9565 C CA . ALA B 1 596 ? 7.301 -0.71 2.955 1 98.69 596 ALA B CA 1
ATOM 9566 C C . ALA B 1 596 ? 8.633 -0.869 2.225 1 98.69 596 ALA B C 1
ATOM 9568 O O . ALA B 1 596 ? 9.453 0.05 2.213 1 98.69 596 ALA B O 1
ATOM 9569 N N . PRO B 1 597 ? 8.82 -2.018 1.598 1 98.56 597 PRO B N 1
ATOM 9570 C CA . PRO B 1 597 ? 10 -2.148 0.742 1 98.56 597 PRO B CA 1
ATOM 9571 C C . PRO B 1 597 ? 9.891 -1.341 -0.549 1 98.56 597 PRO B C 1
ATOM 9573 O O . PRO B 1 597 ? 8.789 -1.17 -1.078 1 98.56 597 PRO B O 1
ATOM 9576 N N . LEU B 1 598 ? 11.008 -0.93 -1.101 1 98.38 598 LEU B N 1
ATOM 9577 C CA . LEU B 1 598 ? 11 -0.053 -2.266 1 98.38 598 LEU B CA 1
ATOM 9578 C C . LEU B 1 598 ? 11.438 -0.807 -3.518 1 98.38 598 LEU B C 1
ATOM 9580 O O . LEU B 1 598 ? 11.125 -0.394 -4.637 1 98.38 598 LEU B O 1
ATOM 9584 N N . VAL B 1 599 ? 12.258 -1.869 -3.322 1 98.5 599 VAL B N 1
ATOM 9585 C CA . VAL B 1 599 ? 12.906 -2.609 -4.398 1 98.5 599 VAL B CA 1
ATOM 9586 C C . VAL B 1 599 ? 13.023 -4.082 -4.016 1 98.5 599 VAL B C 1
ATOM 9588 O O . VAL B 1 599 ? 12.836 -4.445 -2.85 1 98.5 599 VAL B O 1
ATOM 9591 N N . PRO B 1 600 ? 13.258 -4.949 -5.008 1 98.44 600 PRO B N 1
ATOM 9592 C CA . PRO B 1 600 ? 13.68 -6.301 -4.625 1 98.44 600 PRO B CA 1
ATOM 9593 C C . PRO B 1 600 ? 14.922 -6.301 -3.738 1 98.44 600 PRO B C 1
ATOM 9595 O O . PRO B 1 600 ? 15.805 -5.461 -3.908 1 98.44 600 PRO B O 1
ATOM 9598 N N . LYS B 1 601 ? 14.953 -7.23 -2.863 1 98.06 601 LYS B N 1
ATOM 9599 C CA . LYS B 1 601 ? 16.078 -7.273 -1.92 1 98.06 601 LYS B CA 1
ATOM 9600 C C . LYS B 1 601 ? 17.406 -7.461 -2.646 1 98.06 601 LYS B C 1
ATOM 9602 O O . LYS B 1 601 ? 18.438 -7.016 -2.166 1 98.06 601 LYS B O 1
ATOM 9607 N N . TYR B 1 602 ? 17.469 -8.031 -3.869 1 97.88 602 TYR B N 1
ATOM 9608 C CA . TYR B 1 602 ? 18.656 -8.109 -4.715 1 97.88 602 TYR B CA 1
ATOM 9609 C C . TYR B 1 602 ? 19.25 -6.73 -4.938 1 97.88 602 TYR B C 1
ATOM 9611 O O . TYR B 1 602 ? 20.484 -6.566 -4.887 1 97.88 602 TYR B O 1
ATOM 9619 N N . CYS B 1 603 ? 18.406 -5.746 -5.137 1 97.56 603 CYS B N 1
ATOM 9620 C CA . CYS B 1 603 ? 18.844 -4.395 -5.469 1 97.56 603 CYS B CA 1
ATOM 9621 C C . CYS B 1 603 ? 19.531 -3.742 -4.277 1 97.56 603 CYS B C 1
ATOM 9623 O O . CYS B 1 603 ? 20.484 -2.982 -4.453 1 97.56 603 CYS B O 1
ATOM 9625 N N . LEU B 1 604 ? 18.984 -4.039 -3.094 1 95.62 604 LEU B N 1
ATOM 9626 C CA . LEU B 1 604 ? 19.625 -3.469 -1.912 1 95.62 604 LEU B CA 1
ATOM 9627 C C . LEU B 1 604 ? 20.984 -4.121 -1.656 1 95.62 604 LEU B C 1
ATOM 9629 O O . LEU B 1 604 ? 21.922 -3.465 -1.191 1 95.62 604 LEU B O 1
ATOM 9633 N N . GLN B 1 605 ? 21.094 -5.418 -2.033 1 96.75 605 GLN B N 1
ATOM 9634 C CA . GLN B 1 605 ? 22.312 -6.168 -1.749 1 96.75 605 GLN B CA 1
ATOM 9635 C C . GLN B 1 605 ? 23.344 -5.996 -2.867 1 96.75 605 GLN B C 1
ATOM 9637 O O . GLN B 1 605 ? 24.5 -6.387 -2.719 1 96.75 605 GLN B O 1
ATOM 9642 N N . HIS B 1 606 ? 22.938 -5.445 -4 1 96.88 606 HIS B N 1
ATOM 9643 C CA . HIS B 1 606 ? 23.797 -5.188 -5.152 1 96.88 606 HIS B CA 1
ATOM 9644 C C . HIS B 1 606 ? 23.703 -3.729 -5.586 1 96.88 606 HIS B C 1
ATOM 9646 O O . HIS B 1 606 ? 23.016 -3.408 -6.562 1 96.88 606 HIS B O 1
ATOM 9652 N N . PRO B 1 607 ? 24.438 -2.887 -4.938 1 97.06 607 PRO B N 1
ATOM 9653 C CA . PRO B 1 607 ? 24.328 -1.442 -5.152 1 97.06 607 PRO B CA 1
ATOM 9654 C C . PRO B 1 607 ? 24.359 -1.062 -6.633 1 97.06 607 PRO B C 1
ATOM 9656 O O . PRO B 1 607 ? 25.297 -1.436 -7.352 1 97.06 607 PRO B O 1
ATOM 9659 N N . HIS B 1 608 ? 23.281 -0.427 -7.102 1 97 608 HIS B N 1
ATOM 9660 C CA . HIS B 1 608 ? 23.141 0.224 -8.398 1 97 608 HIS B CA 1
ATOM 9661 C C . HIS B 1 608 ? 22.969 -0.801 -9.516 1 97 608 HIS B C 1
ATOM 9663 O O . HIS B 1 608 ? 22.922 -0.442 -10.695 1 97 608 HIS B O 1
ATOM 9669 N N . ALA B 1 609 ? 22.828 -2.08 -9.164 1 97 609 ALA B N 1
ATOM 9670 C CA . ALA B 1 609 ? 22.562 -3.102 -10.18 1 97 609 ALA B CA 1
ATOM 9671 C C . ALA B 1 609 ? 21.156 -2.973 -10.75 1 97 609 ALA B C 1
ATOM 9673 O O . ALA B 1 609 ? 20.875 -3.488 -11.836 1 97 609 ALA B O 1
ATOM 9674 N N . CYS B 1 610 ? 20.312 -2.27 -10.008 1 97.69 610 CYS B N 1
ATOM 9675 C CA . CYS B 1 610 ? 18.922 -2.164 -10.422 1 97.69 610 CYS B CA 1
ATOM 9676 C C . CYS B 1 610 ? 18.594 -0.748 -10.891 1 97.69 610 CYS B C 1
ATOM 9678 O O . CYS B 1 610 ? 17.422 -0.365 -10.961 1 97.69 610 CYS B O 1
ATOM 9680 N N . ASP B 1 611 ? 19.641 0.051 -11.164 1 97.94 611 ASP B N 1
ATOM 9681 C CA . ASP B 1 611 ? 19.422 1.385 -11.719 1 97.94 611 ASP B CA 1
ATOM 9682 C C . ASP B 1 611 ? 18.797 1.31 -13.109 1 97.94 611 ASP B C 1
ATOM 9684 O O . ASP B 1 611 ? 19.109 0.41 -13.891 1 97.94 611 ASP B O 1
ATOM 9688 N N . LEU B 1 612 ? 17.906 2.201 -13.43 1 97.75 612 LEU B N 1
ATOM 9689 C CA . LEU B 1 612 ? 17.312 2.248 -14.766 1 97.75 612 LEU B CA 1
ATOM 9690 C C . LEU B 1 612 ? 18.359 2.678 -15.797 1 97.75 612 LEU B C 1
ATOM 9692 O O . LEU B 1 612 ? 18.344 2.211 -16.938 1 97.75 612 LEU B O 1
ATOM 9696 N N . TYR B 1 613 ? 19.281 3.562 -15.375 1 97.12 613 TYR B N 1
ATOM 9697 C CA . TYR B 1 613 ? 20.359 4.008 -16.25 1 97.12 613 TYR B CA 1
ATOM 9698 C C . TYR B 1 613 ? 21.719 3.602 -15.68 1 97.12 613 TYR B C 1
ATOM 9700 O O . TYR B 1 613 ? 21.969 3.752 -14.484 1 97.12 613 TYR B O 1
ATOM 9708 N N . TYR B 1 614 ? 22.547 3.133 -16.531 1 96.25 614 TYR B N 1
ATOM 9709 C CA . TYR B 1 614 ? 23.938 2.85 -16.156 1 96.25 614 TYR B CA 1
ATOM 9710 C C . TYR B 1 614 ? 24.672 4.133 -15.781 1 96.25 614 TYR B C 1
ATOM 9712 O O . TYR B 1 614 ? 25.531 4.129 -14.898 1 96.25 614 TYR B O 1
ATOM 9720 N N . ASN B 1 615 ? 24.328 5.227 -16.547 1 96.56 615 ASN B N 1
ATOM 9721 C CA . ASN B 1 615 ? 24.891 6.543 -16.25 1 96.56 615 ASN B CA 1
ATOM 9722 C C . ASN B 1 615 ? 24.516 7.016 -14.852 1 96.56 615 ASN B C 1
ATOM 9724 O O . ASN B 1 615 ? 23.344 7.328 -14.594 1 96.56 615 ASN B O 1
ATOM 9728 N N . GLN B 1 616 ? 25.422 7.172 -13.945 1 95.69 616 GLN B N 1
ATOM 9729 C CA . GLN B 1 616 ? 25.188 7.469 -12.539 1 95.69 616 GLN B CA 1
ATOM 9730 C C . GLN B 1 616 ? 24.844 8.945 -12.336 1 95.69 616 GLN B C 1
ATOM 9732 O O . GLN B 1 616 ? 24.484 9.359 -11.227 1 95.69 616 GLN B O 1
ATOM 9737 N N . THR B 1 617 ? 24.906 9.758 -13.344 1 95.44 617 THR B N 1
ATOM 9738 C CA . THR B 1 617 ? 24.5 11.156 -13.297 1 95.44 617 THR B CA 1
ATOM 9739 C C . THR B 1 617 ? 23.312 11.406 -14.211 1 95.44 617 THR B C 1
ATOM 9741 O O . THR B 1 617 ? 23.156 12.508 -14.75 1 95.44 617 THR B O 1
ATOM 9744 N N . ALA B 1 618 ? 22.547 10.336 -14.453 1 95.25 618 ALA B N 1
ATOM 9745 C CA . ALA B 1 618 ? 21.391 10.43 -15.352 1 95.25 618 ALA B CA 1
ATOM 9746 C C . ALA B 1 618 ? 20.375 11.422 -14.812 1 95.25 618 ALA B C 1
ATOM 9748 O O . ALA B 1 618 ? 19.656 12.078 -15.578 1 95.25 618 ALA B O 1
ATOM 9749 N N . VAL B 1 619 ? 20.234 11.516 -13.516 1 94.12 619 VAL B N 1
ATOM 9750 C CA . VAL B 1 619 ? 19.312 12.461 -12.891 1 94.12 619 VAL B CA 1
ATOM 9751 C C . VAL B 1 619 ? 20.016 13.812 -12.703 1 94.12 619 VAL B C 1
ATOM 9753 O O . VAL B 1 619 ? 20.953 13.922 -11.922 1 94.12 619 VAL B O 1
ATOM 9756 N N . GLN B 1 620 ? 19.562 14.758 -13.461 1 91.31 620 GLN B N 1
ATOM 9757 C CA . GLN B 1 620 ? 20.266 16.031 -13.461 1 91.31 620 GLN B CA 1
ATOM 9758 C C . GLN B 1 620 ? 19.422 17.125 -12.789 1 91.31 620 GLN B C 1
ATOM 9760 O O . GLN B 1 620 ? 18.188 17.047 -12.789 1 91.31 620 GLN B O 1
#

Sequence (1240 aa):
MRFYTSALLAALATVELTSAVTVKVNPLPAPQDVTWGDSGPKHVGWLNLRTNSNRKSESNTQLVSEAWNRASKAITSLRWVPQAIEQPIPKFEPFPTAGSNDSSSSAKSKRNTGGSWLNEVNVQVSDWSADLKHGVDESYTLTVSASSSTVEIAAKTVWGALHAFTTFQQLVIFEGGSLIVEQPVTIKDHPNYPYRGVMVDTGRNFISANKIKEQIDGLALSKMNILHWHITDTQSWPIHLEAYPQVTKDAYSGRESYSAKDVQDIISYARARGVRVIPEIDMPGHSASGWQQIDKDIVTCQNSWWSNDNWPLHTAVQPNPGQLDVMNPKTYQVVGNVYSELSKKFSDDFFHVGGDELQIGCFNFSKGIRDWFAADPKRTYFDLNQYWIDHAYPLFMSEENSGKKDRRLIMWEDVVLSPDAHAHNVSKSVIMQSWNNGVANIDKLTKAGYDVIVSSADFMYLDCGNGGYVTNDPRYNAPQSNPDATGATFSFNYGGPGGSWCAPYKTWQRIYDYDFTANLTSDQAKHIIGAAAPLWSEQVDDAVISSKMWPRAAALAELVWSGNKDPKTGLKRTTYLTQRILNFREYLVANGIGAAPLVPKYCLQHPHACDLYYNQTAVQMRFYTSALLAALATVELTSAVTVKVNPLPAPQDVTWGDSGPKHVGWLNLRTNSNRKSESNTQLVSEAWNRASKAITSLRWVPQAIEQPIPKFEPFPTAGSNDSSSSAKSKRNTGGSWLNEVNVQVSDWSADLKHGVDESYTLTVSASSSTVEIAAKTVWGALHAFTTFQQLVIFEGGSLIVEQPVTIKDHPNYPYRGVMVDTGRNFISANKIKEQIDGLALSKMNILHWHITDTQSWPIHLEAYPQVTKDAYSGRESYSAKDVQDIISYARARGVRVIPEIDMPGHSASGWQQIDKDIVTCQNSWWSNDNWPLHTAVQPNPGQLDVMNPKTYQVVGNVYSELSKKFSDDFFHVGGDELQIGCFNFSKGIRDWFAADPKRTYFDLNQYWIDHAYPLFMSEENSGKKDRRLIMWEDVVLSPDAHAHNVSKSVIMQSWNNGVANIDKLTKAGYDVIVSSADFMYLDCGNGGYVTNDPRYNAPQSNPDATGATFSFNYGGPGGSWCAPYKTWQRIYDYDFTANLTSDQAKHIIGAAAPLWSEQVDDAVISSKMWPRAAALAELVWSGNKDPKTGLKRTTYLTQRILNFREYLVANGIGAAPLVPKYCLQHPHACDLYYNQTAVQ

Secondary structure (DSSP, 8-state):
---------------------SSS---SSPPSEEEE--S--EEEEEEEEEES-TTS-HHHHHHHHHHHHHHHHHHHHH----SS---PPPP-BPP--TT-----PPP-------PPEEEEEEEEEEETT--S-TT----EEEEE-SS-SEEEEEEEEHHHHHHHHHHHHHHEEEETTEEEESS-EEEEE--S-SEEEEEEE-SSS---HHHHHHHHHHHHHTT--EEEEEEEBTTB--B--SS-GGGGGGSSSTTSSB-HHHHHHHHHHHHTTT-EEEEEE--SSS--TTHHHH-GGGEESTTB---SSSGGG-S-SSSSP-EE-TT-HHHHHHHHHHHHHHHHH---SEEE-------HHHHTT-HHHHHHHHH-TT--HHHHHHHHHHHHHHHHH-HHHH--TT-EEEEETHHHH-TTT--S---TTSEEEE-SSHHHHHHHHHHTT--EEE--HHHH-SSTTS----BS-GGGTS-SS-S-TT--S-BTTBBS-TT-TT-S---HHHHHT--TTTT--HHHHTTEEEEEEEE--TT-STTTHHHHHTTHHHHHHHHHHT-SB-TTT--B-HHHHHHHHHHHHHHHHHTT--PPP-S-HHHHHSTTTTBS-S-TT---/---------------------SSS---SSPPSEEEE--S--EEEEEEEEEES-TTS-HHHHHHHHHHHHHHHHHHHHH----SS---PPPP-BPP--TT-----PPP-------PPEEEEEEEEEEETT--S-TT----EEEEE-SS-SEEEEEEEEHHHHHHHHHHHHHHEEEETTEEEESS-EEEEE--S-SEEEEEEE-SSS---HHHHHHHHHHHHHTT--EEEEEEEBTTB--B--SS-GGGGGGSSSTTSSB-HHHHHHHHHHHHTTT-EEEEEE--SSS--TTHHHH-GGGEESTTB---SSSGGG-S-SSSSP-EE-TT-HHHHHHHHHHHHHHHHH---SEEE-------HHHHTT-HHHHHHHHH-TT--HHHHHHHHHHHHHHHHH-HHHH--TT-EEEEETHHHH-TTT--S---TTSEEEE-SSHHHHHHHHHHTT--EEE--HHHH-SSTTS----BS-GGGTS-SS-S-TT--S-BTTBBS-TT-TT-S---HHHHHT--TTTT--HHHHTTEEEEEEEE--TT-STTTHHHHHTTHHHHHHHHHHT-SB-TTT--B-HHHHHHHHHHHHHHHHHTT--PPP-S-HHHHHSTTTTBS-S-TT---

Foldseek 3Di:
DCPPPDPPPPVPPPPCPQPDDQWFFAAFPHFQDKDFDNPWKAFEDAAAEAEPPVPVDVVLVVLLVVLLVVLSCLCVVLLAAFLFTDGPADDDDDDDDPDDDDDDDDDDDDTDPPAHYAHYEYEYEQDAPDALAQPPWQKKKWWDDRPDNYTYIYYPYSNVSSLNSLRVSRQWHHDPNTTIRGGTMIGTGGWQFRAAAAEDACALPHADLVLLLLRLVLCLSLVHAEYEYAQHFLQAHQEADPVQRQLRVRPPDPVRHAYLVSLLVSQVSNVSSNHAYAYEDAAQWRDHRSVVSVPVLQKFCQPPDCPPVPVVLGQFPDPDGIGGQLLDPVNQVVLLRVQLRVLVSGDYLEYEYEQPDHDPSRNVRHPRSVVVCVVPVVDFLLNVLQSSCVRNVCSNQDCNRNVDPNHEYEYELCCCPPPGHHHPDDDLSHAYEYAEPFLVSLQVQLVVPHQYAYAHLLAFALAAAPAALDPPDCVQVPDPDDPDPVLPDDDCNRNDRNHGPSDDHHALLSNLLDDRCPPPDPSSVVSYNYYYHYYDPSPHYNVCPLQSCPPSSSSRSSCRTNRQADPVPRAGCSLVCVLNRQSVQVVSVSVPGPYHHDDPSVCSNNPCPPPPDPSSRPGD/DCPPPDPPPPVPPPPPPQPDDQWFFAAFPHFQDKDFDNPWKAFEDAAAEAEPPVPVDVVLVVLLVVLLVVLVCLCVVLLAAFLFTDGAADDDDDDDDPDDDDDDDDDDDDTDPPAHYAHYEYEYEQDAPDALAQPPWQKKKWWDDRPDNYTYIYYPYSNVSSLVSLRVSRQWHHDPNTTIRGGTMIGTGGWQFRAAAAEDACALPFADLVLLLLRLVLCLSLVHAEYEYAQHFLQAHQEADPVQRQLRVRPPDPVRHAYLVSLLVSQVSNVSSNHAYAYEDAAQWRDHRSVVSVPVLQKFCQPPDCPPVPVVLGQFPDPDGIGGQLLDPVNQVVLLRVQLRVLVSGDYLEYEYEQPDHDPSRNVRHPSSVVVCVVPVVDFLLNVLQSSCVRNVCSNQDCNRNVDPNHEYEYELCCCPPPGHHHPDDDLSHEYEYAEPFLVSLQVQLVVPHQYAYAHLLAFALAAAPAALDPPDCVQVPDPDDPDPVLPDADCNRNDRNHGPSDDHHALLSNLLDDRCPPPDPSSVVSYNYYYHYYDPSPHYNVCVLQSCPPSSSSRSSCRTNRQADPVPRAGCSLVCVLNRQSVQVVSVSVPGPYHHDDPSVCSNNPCPPPPDPSSRPGD

pLDDT: mean 92.78, std 15.64, range [21.08, 98.94]

Nearest PDB structures (foldseek):
  5oar-assembly1_B  TM=9.939E-01  e=5.643E-80  Aspergillus oryzae
  2gjx-assembly1_B  TM=8.966E-01  e=3.450E-40  Homo sapiens
  5bro-assembly1_A-2  TM=8.890E-01  e=4.590E-40  Homo sapiens
  1o7a-assembly3_E  TM=8.950E-01  e=9.109E-40  Homo sapiens
  2gjx-assembly2_C  TM=8.954E-01  e=1.212E-39  Homo sapiens

Radius of gyration: 31.64 Å; Cα contacts (8 Å, |Δi|>4): 2792; chains: 2; bounding box: 83×87×77 Å